Protein AF-0000000071069516 (afdb_homodimer)

Secondary structure (DSSP, 8-state):
----PPPTT--GGGGHHHHHHHSTTEEEEEEEEEEE-S-BTTBSSEEEEEEEEEEEETTS-EEEEEEEEEEE--SHHHHHHHHHH-HHHHHHHIIIIIHHHHHHHHHHTT-----S--EE--TT-SS--EEEE-GGGGT-B---TTT-B-HHHHHHHHHHHHHHHHHHHHHHHHH-PPPGGGTBTT--GGGHHHHHHHHHHHHHHHHHHHTTSTTGGGTHHHHHHHGGGHHHHHHHHHS--TTS-EEEE-S---GGGEEEEE-TTS-EEEEEE---TT-EEEETHHHHHHHHHHHB-HHHHTTTHHHHHHHHHHHHHHHHHHTT--SPPPPHHHHHHHHHHTHHHHHHHHHTHHHHHTSPP-TT-SHHHHH--SHHHHHHHHHHHHSHHHHHHHHHHHHHHHHTTTT---/----PPPTT--GGGGHHHHHHHSTTEEEEEEEEEEE-S-BTTBSSEEEEEEEEEEEETTS-EEEEEEEEEEE--SHHHHHHHHHH-HHHHHHHIIIIIHHHHHHHHHHTT-----SPPEE--TT-SS--EEEE-GGGGT-B---TTT-B-HHHHHHHHHHHHHHHHHHHHHHHHH-PPPGGGTBTT--GGGHHHHHHHHHHHHHHHHHHHTTSTTGGGTHHHHHHHGGGHHHHHHHHHS--TTS-EEEE-S---GGGEEEEE-TTS-EEEEEE---TT-EEEETHHHHHHHHHHHB-HHHHTTTHHHHHHHHHHHHHHHHHHTT--SPPPPHHHHHHHHHHTHHHHHHHHHTHHHHHTSPP-TT-SHHHHH--SHHHHHHHHHHHHSHHHHHHHHHHHHHHHHTTTT---

Solvent-accessible surface area (backbone atoms only — not comparable to full-atom values): 43379 Å² total; per-residue (Å²): 113,80,72,80,73,80,59,84,79,73,46,65,74,42,43,44,68,50,40,62,73,70,33,88,53,55,63,47,79,73,42,72,47,76,39,82,59,58,56,52,57,69,50,51,81,50,41,43,31,31,36,39,33,34,30,29,28,68,87,68,50,72,48,77,49,55,32,30,36,39,30,68,52,84,48,66,72,46,46,57,54,44,69,73,46,44,36,59,61,24,25,48,47,33,50,71,45,50,52,53,49,42,32,48,54,33,45,74,59,75,38,91,56,69,61,52,65,55,62,55,76,55,67,85,59,89,62,74,63,48,37,31,50,38,52,55,83,76,52,30,41,61,64,62,48,72,64,23,37,53,68,72,57,47,52,51,50,33,39,51,49,16,46,48,30,23,40,41,29,36,45,36,75,75,73,41,79,75,62,66,74,55,32,44,35,75,73,40,78,86,40,44,67,60,50,46,52,29,47,51,46,46,42,52,56,45,52,62,49,43,70,69,42,77,72,29,84,81,46,49,67,42,53,62,62,30,59,87,44,46,63,62,55,51,53,56,59,59,55,69,56,86,90,52,71,49,19,52,31,53,56,58,44,35,42,80,31,34,31,40,24,57,44,95,87,68,46,78,67,47,65,32,45,50,74,50,38,38,19,26,43,20,56,54,48,55,38,51,34,36,23,46,64,36,22,36,18,73,82,45,33,70,80,37,38,50,51,52,52,36,52,22,42,56,36,24,50,51,40,26,57,64,64,59,45,88,64,84,77,77,48,57,34,55,55,51,38,45,41,38,74,47,24,46,53,43,52,52,33,51,74,42,57,21,21,56,46,40,39,75,73,39,75,70,43,37,48,62,22,65,43,36,77,48,72,66,9,45,53,46,42,50,48,24,61,61,34,68,64,29,43,61,46,51,58,55,46,50,59,52,36,49,35,45,34,24,46,64,75,132,116,80,68,78,72,78,58,84,80,73,46,65,75,42,44,46,69,49,41,61,73,70,33,87,52,55,64,46,79,73,43,72,47,77,41,81,59,60,56,53,57,69,50,52,81,52,39,46,30,31,36,40,33,34,29,30,30,70,86,69,49,73,48,79,47,54,32,30,36,38,30,68,50,83,49,66,71,48,45,56,54,45,69,75,48,45,36,58,61,26,26,48,46,32,51,71,46,50,51,53,49,43,30,47,53,33,45,74,60,74,38,92,57,69,62,52,65,56,60,55,75,53,67,85,58,90,61,74,62,47,39,30,49,39,51,54,84,75,52,30,42,60,64,63,47,70,64,21,37,54,67,73,57,46,53,53,50,34,40,51,50,14,48,47,30,24,41,42,29,35,44,35,75,74,74,42,78,76,63,68,74,53,35,43,35,75,71,39,79,87,39,43,65,59,51,44,51,28,47,50,47,46,43,54,55,45,52,62,48,42,71,69,43,77,71,29,84,81,46,48,66,44,54,62,63,28,58,86,43,46,65,60,55,52,52,55,58,58,55,68,57,86,91,51,72,49,18,52,32,53,57,59,44,35,41,80,33,34,32,40,23,57,46,96,87,67,46,79,67,45,64,31,45,51,74,49,38,39,21,26,41,21,55,54,47,55,38,51,35,34,24,45,65,38,23,35,16,73,83,46,35,70,78,37,38,50,50,52,52,36,52,23,42,55,38,22,50,52,38,25,55,65,65,60,46,88,62,85,77,78,50,57,34,54,55,52,38,45,40,39,75,47,25,46,54,42,52,50,32,51,74,42,57,21,22,56,46,39,39,77,74,39,81,70,43,35,48,60,23,63,44,36,76,47,74,67,9,46,52,46,43,50,47,24,60,60,34,70,63,29,43,61,47,50,57,54,45,52,58,52,35,52,35,44,34,25,45,63,76,132

Radius of gyration: 32.82 Å; Cα contacts (8 Å, |Δi|>4): 1403; chains: 2; bounding box: 59×116×63 Å

InterPro domains:
  IPR004119 Ecdysteroid kinase-like [PF02958] (41-325)
  IPR011009 Protein kinase-like domain superfamily [SSF56112] (6-408)
  IPR015897 CHK kinase-like [SM00587] (130-322)

Organism: Drosophila erecta (NCBI:txid7220)

pLDDT: mean 92.9, std 8.71, range [32.53, 98.88]

Structure (mmCIF, N/CA/C/O backbone):
data_AF-0000000071069516-model_v1
#
loop_
_entity.id
_entity.type
_entity.pdbx_description
1 polymer GG12254
#
loop_
_atom_site.group_PDB
_atom_site.id
_atom_site.type_symbol
_atom_site.label_atom_id
_atom_site.label_alt_id
_atom_site.label_comp_id
_atom_site.label_asym_id
_atom_site.label_entity_id
_atom_site.label_seq_id
_atom_site.pdbx_PDB_ins_code
_atom_site.Cartn_x
_atom_site.Cartn_y
_atom_site.Cartn_z
_atom_site.occupancy
_atom_site.B_iso_or_equiv
_atom_site.auth_seq_id
_atom_site.auth_comp_id
_atom_site.auth_asym_id
_atom_site.auth_atom_id
_atom_site.pdbx_PDB_model_num
ATOM 1 N N . MET A 1 1 ? 18.594 -24.969 -32.344 1 32.53 1 MET A N 1
ATOM 2 C CA . MET A 1 1 ? 17.766 -25.016 -31.125 1 32.53 1 MET A CA 1
ATOM 3 C C . MET A 1 1 ? 17.203 -26.422 -30.906 1 32.53 1 MET A C 1
ATOM 5 O O . MET A 1 1 ? 16.312 -26.859 -31.641 1 32.53 1 MET A O 1
ATOM 9 N N . ALA A 1 2 ? 17.922 -27.297 -30.484 1 45.5 2 ALA A N 1
ATOM 10 C CA . ALA A 1 2 ? 17.828 -28.688 -30.875 1 45.5 2 ALA A CA 1
ATOM 11 C C . ALA A 1 2 ? 16.469 -29.281 -30.484 1 45.5 2 ALA A C 1
ATOM 13 O O . ALA A 1 2 ? 16.109 -29.266 -29.297 1 45.5 2 ALA A O 1
ATOM 14 N N . ALA A 1 3 ? 15.406 -29.062 -31.328 1 49.31 3 ALA A N 1
ATOM 15 C CA . ALA A 1 3 ? 14.117 -29.734 -31.188 1 49.31 3 ALA A CA 1
ATOM 16 C C . ALA A 1 3 ? 14.266 -31.047 -30.422 1 49.31 3 ALA A C 1
ATOM 18 O O . ALA A 1 3 ? 15.086 -31.891 -30.781 1 49.31 3 ALA A O 1
ATOM 19 N N . GLY A 1 4 ? 13.938 -31 -29.109 1 57.62 4 GLY A N 1
ATOM 20 C CA . GLY A 1 4 ? 14.102 -32.156 -28.25 1 57.62 4 GLY A CA 1
ATOM 21 C C . GLY A 1 4 ? 13.594 -33.438 -28.891 1 57.62 4 GLY A C 1
ATOM 22 O O . GLY A 1 4 ? 12.578 -33.438 -29.594 1 57.62 4 GLY A O 1
ATOM 23 N N . LYS A 1 5 ? 14.586 -34.25 -29.297 1 73.88 5 LYS A N 1
ATOM 24 C CA . LYS A 1 5 ? 14.289 -35.594 -29.797 1 73.88 5 LYS A CA 1
ATOM 25 C C . LYS A 1 5 ? 13.5 -36.406 -28.781 1 73.88 5 LYS A C 1
ATOM 27 O O . LYS A 1 5 ? 13.82 -36.375 -27.578 1 73.88 5 LYS A O 1
ATOM 32 N N . ILE A 1 6 ? 12.312 -36.938 -29.172 1 85.81 6 ILE A N 1
ATOM 33 C CA . ILE A 1 6 ? 11.555 -37.844 -28.328 1 85.81 6 ILE A CA 1
ATOM 34 C C . ILE A 1 6 ? 12.383 -39.094 -28.031 1 85.81 6 ILE A C 1
ATOM 36 O O . ILE A 1 6 ? 12.852 -39.75 -28.953 1 85.81 6 ILE A O 1
ATOM 40 N N . PRO A 1 7 ? 12.633 -39.344 -26.797 1 88 7 PRO A N 1
ATOM 41 C CA . PRO A 1 7 ? 13.461 -40.5 -26.484 1 88 7 PRO A CA 1
ATOM 42 C C . PRO A 1 7 ? 12.859 -41.812 -27 1 88 7 PRO A C 1
ATOM 44 O O . PRO A 1 7 ? 11.641 -42 -26.953 1 88 7 PRO A O 1
ATOM 47 N N . ASP A 1 8 ? 13.711 -42.75 -27.359 1 89 8 ASP A N 1
ATOM 48 C CA . ASP A 1 8 ? 13.297 -44 -27.969 1 89 8 ASP A CA 1
ATOM 49 C C . ASP A 1 8 ? 12.531 -44.875 -26.969 1 89 8 ASP A C 1
ATOM 51 O O . ASP A 1 8 ? 11.727 -45.719 -27.375 1 89 8 ASP A O 1
ATOM 55 N N . TRP A 1 9 ? 12.789 -44.656 -25.734 1 90.69 9 TRP A N 1
ATOM 56 C CA . TRP A 1 9 ? 12.188 -45.5 -24.719 1 90.69 9 TRP A CA 1
ATOM 57 C C . TRP A 1 9 ? 10.742 -45.125 -24.453 1 90.69 9 TRP A C 1
ATOM 59 O O . TRP A 1 9 ? 10.008 -45.844 -23.766 1 90.69 9 TRP A O 1
ATOM 69 N N . VAL A 1 10 ? 10.305 -43.969 -24.969 1 93.44 10 VAL A N 1
ATOM 70 C CA . VAL A 1 10 ? 8.906 -43.562 -24.859 1 93.44 10 VAL A CA 1
ATOM 71 C C . VAL A 1 10 ? 8.062 -44.312 -25.891 1 93.44 10 VAL A C 1
ATOM 73 O O . VAL A 1 10 ? 7.891 -43.844 -27.016 1 93.44 10 VAL A O 1
ATOM 76 N N . THR A 1 11 ? 7.543 -45.406 -25.484 1 94.19 11 THR A N 1
ATOM 77 C CA . THR A 1 11 ? 6.781 -46.312 -26.375 1 94.19 11 THR A CA 1
ATOM 78 C C . THR A 1 11 ? 5.402 -46.594 -25.781 1 94.19 11 THR A C 1
ATOM 80 O O . THR A 1 11 ? 5.109 -46.219 -24.641 1 94.19 11 THR A O 1
ATOM 83 N N . ALA A 1 12 ? 4.57 -47.25 -26.562 1 95.44 12 ALA A N 1
ATOM 84 C CA . ALA A 1 12 ? 3.221 -47.594 -26.141 1 95.44 12 ALA A CA 1
ATOM 85 C C . ALA A 1 12 ? 3.26 -48.5 -24.891 1 95.44 12 ALA A C 1
ATOM 87 O O . ALA A 1 12 ? 2.383 -48.406 -24.031 1 95.44 12 ALA A O 1
ATOM 88 N N . GLU A 1 13 ? 4.254 -49.312 -24.797 1 95.31 13 GLU A N 1
ATOM 89 C CA . GLU A 1 13 ? 4.387 -50.25 -23.688 1 95.31 13 GLU A CA 1
ATOM 90 C C . GLU A 1 13 ? 4.531 -49.531 -22.359 1 95.31 13 GLU A C 1
ATOM 92 O O . GLU A 1 13 ? 4.066 -50 -21.328 1 95.31 13 GLU A O 1
ATOM 97 N N . LEU A 1 14 ? 5.156 -48.375 -22.422 1 95.62 14 LEU A N 1
ATOM 98 C CA . LEU A 1 14 ? 5.367 -47.562 -21.25 1 95.62 14 LEU A CA 1
ATOM 99 C C . LEU A 1 14 ? 4.039 -47.156 -20.609 1 95.62 14 LEU A C 1
ATOM 101 O O . LEU A 1 14 ? 3.965 -46.969 -19.391 1 95.62 14 LEU A O 1
ATOM 105 N N . PHE A 1 15 ? 2.951 -47.156 -21.391 1 96.81 15 PHE A N 1
ATOM 106 C CA . PHE A 1 15 ? 1.675 -46.625 -20.938 1 96.81 15 PHE A CA 1
ATOM 107 C C . PHE A 1 15 ? 0.676 -47.75 -20.688 1 96.81 15 PHE A C 1
ATOM 109 O O . PHE A 1 15 ? -0.467 -47.469 -20.297 1 96.81 15 PHE A O 1
ATOM 116 N N . GLU A 1 16 ? 1.064 -48.938 -20.859 1 95.88 16 GLU A N 1
ATOM 117 C CA . GLU A 1 16 ? 0.148 -50.062 -20.812 1 95.88 16 GLU A CA 1
ATOM 118 C C . GLU A 1 16 ? -0.553 -50.156 -19.469 1 95.88 16 GLU A C 1
ATOM 120 O O . GLU A 1 16 ? -1.773 -50.312 -19.406 1 95.88 16 GLU A O 1
ATOM 125 N N . ASP A 1 17 ? 0.236 -50.094 -18.406 1 95.62 17 ASP A N 1
ATOM 126 C CA . ASP A 1 17 ? -0.336 -50.188 -17.062 1 95.62 17 ASP A CA 1
ATOM 127 C C . ASP A 1 17 ? -1.33 -49.062 -16.797 1 95.62 17 ASP A C 1
ATOM 129 O O . ASP A 1 17 ? -2.383 -49.281 -16.188 1 95.62 17 ASP A O 1
ATOM 133 N N . VAL A 1 18 ? -0.967 -47.875 -17.219 1 96.12 18 VAL A N 1
ATOM 134 C CA . VAL A 1 18 ? -1.825 -46.688 -17.031 1 96.12 18 VAL A CA 1
ATOM 135 C C . VAL A 1 18 ? -3.121 -46.875 -17.812 1 96.12 18 VAL A C 1
ATOM 137 O O . VAL A 1 18 ? -4.207 -46.562 -17.312 1 96.12 18 VAL A O 1
ATOM 140 N N . LEU A 1 19 ? -3.023 -47.375 -19.016 1 96.75 19 LEU A N 1
ATOM 141 C CA . LEU A 1 19 ? -4.188 -47.594 -19.875 1 96.75 19 LEU A CA 1
ATOM 142 C C . LEU A 1 19 ? -5.102 -48.656 -19.281 1 96.75 19 LEU A C 1
ATOM 144 O O . LEU A 1 19 ? -6.32 -48.469 -19.234 1 96.75 19 LEU A O 1
ATOM 148 N N . LYS A 1 20 ? -4.512 -49.688 -18.766 1 96 20 LYS A N 1
ATOM 149 C CA . LYS A 1 20 ? -5.285 -50.75 -18.156 1 96 20 LYS A CA 1
ATOM 150 C C . LYS A 1 20 ? -6.062 -50.281 -16.938 1 96 20 LYS A C 1
ATOM 152 O O . LYS A 1 20 ? -7.199 -50.688 -16.719 1 96 20 LYS A O 1
ATOM 157 N N . SER A 1 21 ? -5.441 -49.406 -16.266 1 94.62 21 SER A N 1
ATOM 158 C CA . SER A 1 21 ? -6.02 -48.969 -14.992 1 94.62 21 SER A CA 1
ATOM 159 C C . SER A 1 21 ? -7 -47.844 -15.203 1 94.62 21 SER A C 1
ATOM 161 O O . SER A 1 21 ? -7.934 -47.656 -14.414 1 94.62 21 SER A O 1
ATOM 163 N N . ASN A 1 22 ? -6.895 -47.062 -16.266 1 92.94 22 ASN A N 1
ATOM 164 C CA . ASN A 1 22 ? -7.625 -45.781 -16.328 1 92.94 22 ASN A CA 1
ATOM 165 C C . ASN A 1 22 ? -8.586 -45.75 -17.516 1 92.94 22 ASN A C 1
ATOM 167 O O . ASN A 1 22 ? -9.398 -44.844 -17.625 1 92.94 22 ASN A O 1
ATOM 171 N N . VAL A 1 23 ? -8.422 -46.75 -18.406 1 95.31 23 VAL A N 1
ATOM 172 C CA . VAL A 1 23 ? -9.32 -46.781 -19.562 1 95.31 23 VAL A CA 1
ATOM 173 C C . VAL A 1 23 ? -10.234 -48 -19.453 1 95.31 23 VAL A C 1
ATOM 175 O O . VAL A 1 23 ? -9.805 -49.125 -19.656 1 95.31 23 VAL A O 1
ATOM 178 N N . ASP A 1 24 ? -11.469 -47.656 -19.125 1 94.56 24 ASP A N 1
ATOM 179 C CA . ASP A 1 24 ? -12.445 -48.75 -19 1 94.56 24 ASP A CA 1
ATOM 180 C C . ASP A 1 24 ? -12.57 -49.531 -20.297 1 94.56 24 ASP A C 1
ATOM 182 O O . ASP A 1 24 ? -12.828 -48.969 -21.359 1 94.56 24 ASP A O 1
ATOM 186 N N . GLY A 1 25 ? -12.414 -50.844 -20.156 1 96 25 GLY A N 1
ATOM 187 C CA . GLY A 1 25 ? -12.586 -51.719 -21.297 1 96 25 GLY A CA 1
ATOM 188 C C . GLY A 1 25 ? -11.359 -51.781 -22.188 1 96 25 GLY A C 1
ATOM 189 O O . GLY A 1 25 ? -11.43 -52.25 -23.328 1 96 25 GLY A O 1
ATOM 190 N N . TYR A 1 26 ? -10.297 -51.25 -21.703 1 96.62 26 TYR A N 1
ATOM 191 C CA . TYR A 1 26 ? -9.062 -51.25 -22.469 1 96.62 26 TYR A CA 1
ATOM 192 C C . TYR A 1 26 ? -8.727 -52.656 -22.984 1 96.62 26 TYR A C 1
ATOM 194 O O . TYR A 1 26 ? -8.773 -53.625 -22.234 1 96.62 26 TYR A O 1
ATOM 202 N N . ALA A 1 27 ? -8.297 -52.781 -24.234 1 96.75 27 ALA A N 1
ATOM 203 C CA . ALA A 1 27 ? -7.863 -54.062 -24.828 1 96.75 27 ALA A CA 1
ATOM 204 C C . ALA A 1 27 ? -6.41 -53.969 -25.281 1 96.75 27 ALA A C 1
ATOM 206 O O . ALA A 1 27 ? -5.566 -54.75 -24.812 1 96.75 27 ALA A O 1
ATOM 207 N N . LYS A 1 28 ? -6.148 -53.062 -26.188 1 96.31 28 LYS A N 1
ATOM 208 C CA . LYS A 1 28 ? -4.785 -52.906 -26.688 1 96.31 28 LYS A CA 1
ATOM 209 C C . LYS A 1 28 ? -4.578 -51.531 -27.297 1 96.31 28 LYS A C 1
ATOM 211 O O . LYS A 1 28 ? -5.543 -50.812 -27.562 1 96.31 28 LYS A O 1
ATOM 216 N N . VAL A 1 29 ? -3.363 -51.188 -27.516 1 97.06 29 VAL A N 1
ATOM 217 C CA . VAL A 1 29 ? -3.016 -49.938 -28.188 1 97.06 29 VAL A CA 1
ATOM 218 C C . VAL A 1 29 ? -3.09 -50.125 -29.703 1 97.06 29 VAL A C 1
ATOM 220 O O . VAL A 1 29 ? -2.535 -51.094 -30.234 1 97.06 29 VAL A O 1
ATOM 223 N N . ARG A 1 30 ? -3.748 -49.281 -30.344 1 96.94 30 ARG A N 1
ATOM 224 C CA . ARG A 1 30 ? -3.836 -49.344 -31.797 1 96.94 30 ARG A CA 1
ATOM 225 C C . ARG A 1 30 ? -2.838 -48.375 -32.438 1 96.94 30 ARG A C 1
ATOM 227 O O . ARG A 1 30 ? -2.289 -48.656 -33.5 1 96.94 30 ARG A O 1
ATOM 234 N N . ASN A 1 31 ? -2.785 -47.25 -31.938 1 96.38 31 ASN A N 1
ATOM 235 C CA . ASN A 1 31 ? -1.867 -46.25 -32.406 1 96.38 31 ASN A CA 1
ATOM 236 C C . ASN A 1 31 ? -1.242 -45.469 -31.266 1 96.38 31 ASN A C 1
ATOM 238 O O . ASN A 1 31 ? -1.894 -45.219 -30.25 1 96.38 31 ASN A O 1
ATOM 242 N N . PHE A 1 32 ? 0.005 -45.156 -31.359 1 95.88 32 PHE A N 1
ATOM 243 C CA . PHE A 1 32 ? 0.796 -44.438 -30.359 1 95.88 32 PHE A CA 1
ATOM 244 C C . PHE A 1 32 ? 1.582 -43.312 -31 1 95.88 32 PHE A C 1
ATOM 246 O O . PHE A 1 32 ? 2.451 -43.531 -31.844 1 95.88 32 PHE A O 1
ATOM 253 N N . LYS A 1 33 ? 1.312 -42.031 -30.578 1 93.75 33 LYS A N 1
ATOM 254 C CA . LYS A 1 33 ? 1.918 -40.875 -31.219 1 93.75 33 LYS A CA 1
ATOM 255 C C . LYS A 1 33 ? 2.408 -39.875 -30.188 1 93.75 33 LYS A C 1
ATOM 257 O O . LYS A 1 33 ? 1.673 -38.969 -29.812 1 93.75 33 LYS A O 1
ATOM 262 N N . PRO A 1 34 ? 3.643 -39.938 -29.797 1 92.88 34 PRO A N 1
ATOM 263 C CA . PRO A 1 34 ? 4.234 -38.875 -28.984 1 92.88 34 PRO A CA 1
ATOM 264 C C . PRO A 1 34 ? 4.641 -37.656 -29.797 1 92.88 34 PRO A C 1
ATOM 266 O O . PRO A 1 34 ? 5.184 -37.812 -30.891 1 92.88 34 PRO A O 1
ATOM 269 N N . GLU A 1 35 ? 4.277 -36.469 -29.297 1 90.25 35 GLU A N 1
ATOM 270 C CA . GLU A 1 35 ? 4.633 -35.219 -29.938 1 90.25 35 GLU A CA 1
ATOM 271 C C . GLU A 1 35 ? 5.18 -34.219 -28.922 1 90.25 35 GLU A C 1
ATOM 273 O O . GLU A 1 35 ? 4.871 -34.281 -27.734 1 90.25 35 GLU A O 1
ATOM 278 N N . ILE A 1 36 ? 5.992 -33.312 -29.406 1 81.94 36 ILE A N 1
ATOM 279 C CA . ILE A 1 36 ? 6.434 -32.219 -28.547 1 81.94 36 ILE A CA 1
ATOM 280 C C . ILE A 1 36 ? 5.25 -31.328 -28.203 1 81.94 36 ILE A C 1
ATOM 282 O O . ILE A 1 36 ? 4.566 -30.812 -29.094 1 81.94 36 ILE A O 1
ATOM 286 N N . GLY A 1 37 ? 4.914 -31.172 -26.906 1 74.44 37 GLY A N 1
ATOM 287 C CA . GLY A 1 37 ? 3.662 -30.609 -26.422 1 74.44 37 GLY A CA 1
ATOM 288 C C . GLY A 1 37 ? 3.74 -29.109 -26.156 1 74.44 37 GLY A C 1
ATOM 289 O O . GLY A 1 37 ? 2.723 -28.469 -25.891 1 74.44 37 GLY A O 1
ATOM 290 N N . SER A 1 38 ? 4.941 -28.516 -26.078 1 70.38 38 SER A N 1
ATOM 291 C CA . SER A 1 38 ? 5.031 -27.094 -25.766 1 70.38 38 SER A CA 1
ATOM 292 C C . SER A 1 38 ? 5.957 -26.375 -26.734 1 70.38 38 SER A C 1
ATOM 294 O O . SER A 1 38 ? 6.934 -26.953 -27.219 1 70.38 38 SER A O 1
ATOM 296 N N . ALA A 1 39 ? 5.492 -25.156 -27.062 1 69.69 39 ALA A N 1
ATOM 297 C CA . ALA A 1 39 ? 6.316 -24.312 -27.922 1 69.69 39 ALA A CA 1
ATOM 298 C C . ALA A 1 39 ? 7.457 -23.672 -27.141 1 69.69 39 ALA A C 1
ATOM 300 O O . ALA A 1 39 ? 7.402 -23.594 -25.922 1 69.69 39 ALA A O 1
ATOM 301 N N . ALA A 1 40 ? 8.5 -23.406 -27.875 1 68.12 40 ALA A N 1
ATOM 302 C CA . ALA A 1 40 ? 9.586 -22.656 -27.25 1 68.12 40 ALA A CA 1
ATOM 303 C C . ALA A 1 40 ? 9.062 -21.422 -26.516 1 68.12 40 ALA A C 1
ATOM 305 O O . ALA A 1 40 ? 8.188 -20.719 -27.031 1 68.12 40 ALA A O 1
ATOM 306 N N . GLY A 1 41 ? 9.445 -21.266 -25.25 1 72.19 41 GLY A N 1
ATOM 307 C CA . GLY A 1 41 ? 9.023 -20.094 -24.484 1 72.19 41 GLY A CA 1
ATOM 308 C C . GLY A 1 41 ? 7.855 -20.391 -23.562 1 72.19 41 GLY A C 1
ATOM 309 O O . GLY A 1 41 ? 7.555 -19.594 -22.672 1 72.19 41 GLY A O 1
ATOM 310 N N . ASP A 1 42 ? 7.199 -21.484 -23.812 1 74.81 42 ASP A N 1
ATOM 311 C CA . ASP A 1 42 ? 6.066 -21.844 -22.969 1 74.81 42 ASP A CA 1
ATOM 312 C C . ASP A 1 42 ? 6.512 -22.688 -21.781 1 74.81 42 ASP A C 1
ATOM 314 O O . ASP A 1 42 ? 5.762 -22.859 -20.812 1 74.81 42 ASP A O 1
ATOM 318 N N . ASN A 1 43 ? 7.641 -23.172 -21.922 1 75.12 43 ASN A N 1
ATOM 319 C CA . ASN A 1 43 ? 8.281 -24 -20.906 1 75.12 43 ASN A CA 1
ATOM 320 C C . ASN A 1 43 ? 9.797 -23.875 -20.953 1 75.12 43 ASN A C 1
ATOM 322 O O . ASN A 1 43 ? 10.383 -23.781 -22.031 1 75.12 43 ASN A O 1
ATOM 326 N N . TYR A 1 44 ? 10.43 -23.859 -19.812 1 73.94 44 TYR A N 1
ATOM 327 C CA . TYR A 1 44 ? 11.859 -23.562 -19.828 1 73.94 44 TYR A CA 1
ATOM 328 C C . TYR A 1 44 ? 12.664 -24.703 -19.219 1 73.94 44 TYR A C 1
ATOM 330 O O . TYR A 1 44 ? 13.742 -25.031 -19.719 1 73.94 44 TYR A O 1
ATOM 338 N N . ALA A 1 45 ? 12.109 -25.375 -18.297 1 76 45 ALA A N 1
ATOM 339 C CA . ALA A 1 45 ? 12.945 -26.234 -17.453 1 76 45 ALA A CA 1
ATOM 340 C C . ALA A 1 45 ? 12.93 -27.672 -17.969 1 76 45 ALA A C 1
ATOM 342 O O . ALA A 1 45 ? 13.812 -28.453 -17.625 1 76 45 ALA A O 1
ATOM 343 N N . THR A 1 46 ? 11.891 -28.016 -18.781 1 83.38 46 THR A N 1
ATOM 344 C CA . THR A 1 46 ? 11.711 -29.422 -19.141 1 83.38 46 THR A CA 1
ATOM 345 C C . THR A 1 46 ? 11.242 -29.547 -20.578 1 83.38 46 THR A C 1
ATOM 347 O O . THR A 1 46 ? 10.961 -28.547 -21.25 1 83.38 46 THR A O 1
ATOM 350 N N . ILE A 1 47 ? 11.305 -30.781 -21.016 1 83.88 47 ILE A N 1
ATOM 351 C CA . ILE A 1 47 ? 10.672 -31.141 -22.281 1 83.88 47 ILE A CA 1
ATOM 352 C C . ILE A 1 47 ? 9.258 -31.656 -22.016 1 83.88 47 ILE A C 1
ATOM 354 O O . ILE A 1 47 ? 9.062 -32.531 -21.188 1 83.88 47 ILE A O 1
ATOM 358 N N . MET A 1 48 ? 8.359 -31.062 -22.75 1 89.62 48 MET A N 1
ATOM 359 C CA . MET A 1 48 ? 6.973 -31.5 -22.594 1 89.62 48 MET A CA 1
ATOM 360 C C . MET A 1 48 ? 6.52 -32.312 -23.812 1 89.62 48 MET A C 1
ATOM 362 O O . MET A 1 48 ? 6.578 -31.812 -24.938 1 89.62 48 MET A O 1
ATOM 366 N N . LEU A 1 49 ? 6.078 -33.5 -23.531 1 92.44 49 LEU A N 1
ATOM 367 C CA . LEU A 1 49 ? 5.531 -34.344 -24.578 1 92.44 49 LEU A CA 1
ATOM 368 C C . LEU A 1 49 ? 4.023 -34.531 -24.422 1 92.44 49 LEU A C 1
ATOM 370 O O . LEU A 1 49 ? 3.529 -34.688 -23.297 1 92.44 49 LEU A O 1
ATOM 374 N N . ARG A 1 50 ? 3.375 -34.406 -25.5 1 95 50 ARG A N 1
ATOM 375 C CA . ARG A 1 50 ? 1.99 -34.844 -25.562 1 95 50 ARG A CA 1
ATOM 376 C C . ARG A 1 50 ? 1.896 -36.219 -26.219 1 95 50 ARG A C 1
ATOM 378 O O . ARG A 1 50 ? 2.326 -36.406 -27.359 1 95 50 ARG A O 1
ATOM 385 N N . VAL A 1 51 ? 1.371 -37.156 -25.547 1 95.88 51 VAL A N 1
ATOM 386 C CA . VAL A 1 51 ? 1.291 -38.531 -26.047 1 95.88 51 VAL A CA 1
ATOM 387 C C . VAL A 1 51 ? -0.163 -38.906 -26.344 1 95.88 51 VAL A C 1
ATOM 389 O O . VAL A 1 51 ? -0.934 -39.188 -25.438 1 95.88 51 VAL A O 1
ATOM 392 N N . LYS A 1 52 ? -0.431 -38.938 -27.578 1 96.25 52 LYS A N 1
ATOM 393 C CA . LYS A 1 52 ? -1.758 -39.375 -28.031 1 96.25 52 LYS A CA 1
ATOM 394 C C . LYS A 1 52 ? -1.796 -40.875 -28.312 1 96.25 52 LYS A C 1
ATOM 396 O O . LYS A 1 52 ? -0.943 -41.375 -29.031 1 96.25 52 LYS A O 1
ATOM 401 N N . ILE A 1 53 ? -2.783 -41.5 -27.766 1 96.81 53 ILE A N 1
ATOM 402 C CA . ILE A 1 53 ? -2.877 -42.969 -27.922 1 96.81 53 ILE A CA 1
ATOM 403 C C . ILE A 1 53 ? -4.285 -43.344 -28.375 1 96.81 53 ILE A C 1
ATOM 405 O O . ILE A 1 53 ? -5.273 -42.938 -27.75 1 96.81 53 ILE A O 1
ATOM 409 N N . GLU A 1 54 ? -4.336 -44 -29.453 1 97.25 54 GLU A N 1
ATOM 410 C CA . GLU A 1 54 ? -5.582 -44.688 -29.844 1 97.25 54 GLU A CA 1
ATOM 411 C C . GLU A 1 54 ? -5.66 -46.094 -29.266 1 97.25 54 GLU A C 1
ATOM 413 O O . GLU A 1 54 ? -4.789 -46.906 -29.531 1 97.25 54 GLU A O 1
ATOM 418 N N . VAL A 1 55 ? -6.672 -46.312 -28.516 1 97.19 55 VAL A N 1
ATOM 419 C CA . VAL A 1 55 ? -6.797 -47.625 -27.906 1 97.19 55 VAL A CA 1
ATOM 420 C C . VAL A 1 55 ? -8.016 -48.344 -28.469 1 97.19 55 VAL A C 1
ATOM 422 O O . VAL A 1 55 ? -8.992 -47.719 -28.859 1 97.19 55 VAL A O 1
ATOM 425 N N . GLU A 1 56 ? -7.859 -49.625 -28.5 1 97.38 56 GLU A N 1
ATOM 426 C CA . GLU A 1 56 ? -9.008 -50.469 -28.781 1 97.38 56 GLU A CA 1
ATOM 427 C C . GLU A 1 56 ? -9.617 -51 -27.484 1 97.38 56 GLU A C 1
ATOM 429 O O . GLU A 1 56 ? -8.891 -51.406 -26.562 1 97.38 56 GLU A O 1
ATOM 434 N N . LEU A 1 57 ? -10.906 -50.938 -27.469 1 97.31 57 LEU A N 1
ATOM 435 C CA . LEU A 1 57 ? -11.617 -51.438 -26.281 1 97.31 57 LEU A CA 1
ATOM 436 C C . LEU A 1 57 ? -12.07 -52.875 -26.484 1 97.31 57 LEU A C 1
ATOM 438 O O . LEU A 1 57 ? -12.047 -53.375 -27.609 1 97.31 57 LEU A O 1
ATOM 442 N N . GLN A 1 58 ? -12.469 -53.5 -25.391 1 96.62 58 GLN A N 1
ATOM 443 C CA . GLN A 1 58 ? -12.883 -54.906 -25.422 1 96.62 58 GLN A CA 1
ATOM 444 C C . GLN A 1 58 ? -14.086 -55.094 -26.328 1 96.62 58 GLN A C 1
ATOM 446 O O . GLN A 1 58 ? -14.242 -56.156 -26.938 1 96.62 58 GLN A O 1
ATOM 451 N N . ASP A 1 59 ? -14.906 -54.094 -26.484 1 96.25 59 ASP A N 1
ATOM 452 C CA . ASP A 1 59 ? -16.109 -54.219 -27.312 1 96.25 59 ASP A CA 1
ATOM 453 C C . ASP A 1 59 ? -15.789 -53.906 -28.781 1 96.25 59 ASP A C 1
ATOM 455 O O . ASP A 1 59 ? -16.688 -53.844 -29.609 1 96.25 59 ASP A O 1
ATOM 459 N N . GLY A 1 60 ? -14.602 -53.656 -29.094 1 94.06 60 GLY A N 1
ATOM 460 C CA . GLY A 1 60 ? -14.156 -53.469 -30.469 1 94.06 60 GLY A CA 1
ATOM 461 C C . GLY A 1 60 ? -14.094 -52.031 -30.891 1 94.06 60 GLY A C 1
ATOM 462 O O . GLY A 1 60 ? -13.516 -51.688 -31.938 1 94.06 60 GLY A O 1
ATOM 463 N N . THR A 1 61 ? -14.617 -51.188 -30.109 1 96.88 61 THR A N 1
ATOM 464 C CA . THR A 1 61 ? -14.578 -49.75 -30.453 1 96.88 61 THR A CA 1
ATOM 465 C C . THR A 1 61 ? -13.234 -49.156 -30.062 1 96.88 61 THR A C 1
ATOM 467 O O . THR A 1 61 ? -12.445 -49.781 -29.359 1 96.88 61 THR A O 1
ATOM 470 N N . THR A 1 62 ? -12.945 -48 -30.625 1 96.81 62 THR A N 1
ATOM 471 C CA . THR A 1 62 ? -11.688 -47.312 -30.344 1 96.81 62 THR A CA 1
ATOM 472 C C . THR A 1 62 ? -11.922 -46.031 -29.562 1 96.81 62 THR A C 1
ATOM 474 O O . THR A 1 62 ? -13.016 -45.469 -29.609 1 96.81 62 THR A O 1
ATOM 477 N N . LYS A 1 63 ? -11 -45.688 -28.781 1 95.75 63 LYS A N 1
ATOM 478 C CA . LYS A 1 63 ? -11.031 -44.469 -27.984 1 95.75 63 LYS A CA 1
ATOM 479 C C . LYS A 1 63 ? -9.664 -43.781 -27.984 1 95.75 63 LYS A C 1
ATOM 481 O O . LYS A 1 63 ? -8.633 -44.469 -27.922 1 95.75 63 LYS A O 1
ATOM 486 N N . GLU A 1 64 ? -9.695 -42.531 -28.141 1 95.5 64 GLU A N 1
ATOM 487 C CA . GLU A 1 64 ? -8.453 -41.75 -28.062 1 95.5 64 GLU A CA 1
ATOM 488 C C . GLU A 1 64 ? -8.227 -41.219 -26.656 1 95.5 64 GLU A C 1
ATOM 490 O O . GLU A 1 64 ? -9.148 -40.688 -26.031 1 95.5 64 GLU A O 1
ATOM 495 N N . VAL A 1 65 ? -7.082 -41.438 -26.141 1 95.56 65 VAL A N 1
ATOM 496 C CA . VAL A 1 65 ? -6.664 -40.875 -24.859 1 95.56 65 VAL A CA 1
ATOM 497 C C . VAL A 1 65 ? -5.352 -40.094 -25.047 1 95.56 65 VAL A C 1
ATOM 499 O O . VAL A 1 65 ? -4.645 -40.312 -26.031 1 95.56 65 VAL A O 1
ATOM 502 N N . SER A 1 66 ? -5.09 -39.188 -24.203 1 96.12 66 SER A N 1
ATOM 503 C CA . SER A 1 66 ? -3.906 -38.344 -24.312 1 96.12 66 SER A CA 1
ATOM 504 C C . SER A 1 66 ? -3.283 -38.094 -22.953 1 96.12 66 SER A C 1
ATOM 506 O O . SER A 1 66 ? -3.994 -37.969 -21.953 1 96.12 66 SER A O 1
ATOM 508 N N . TYR A 1 67 ? -1.998 -38.062 -22.844 1 96.5 67 TYR A N 1
ATOM 509 C CA . TYR A 1 67 ? -1.234 -37.812 -21.625 1 96.5 67 TYR A CA 1
ATOM 510 C C . TYR A 1 67 ? -0.16 -36.75 -21.891 1 96.5 67 TYR A C 1
ATOM 512 O O . TYR A 1 67 ? 0.304 -36.594 -23.031 1 96.5 67 TYR A O 1
ATOM 520 N N . MET A 1 68 ? 0.164 -36 -20.922 1 95.5 68 MET A N 1
ATOM 521 C CA . MET A 1 68 ? 1.318 -35.125 -20.953 1 95.5 68 MET A CA 1
ATOM 522 C C . MET A 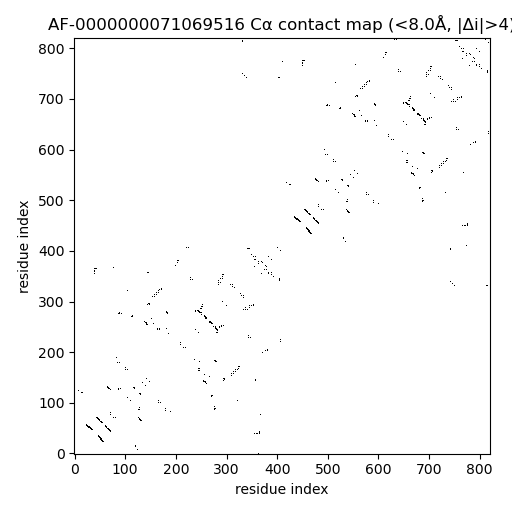1 68 ? 2.488 -35.688 -20.172 1 95.5 68 MET A C 1
ATOM 524 O O . MET A 1 68 ? 2.32 -36.125 -19.031 1 95.5 68 MET A O 1
ATOM 528 N N . VAL A 1 69 ? 3.68 -35.719 -20.75 1 94.81 69 VAL A N 1
ATOM 529 C CA . VAL A 1 69 ? 4.852 -36.281 -20.078 1 94.81 69 VAL A CA 1
ATOM 530 C C . VAL A 1 69 ? 5.977 -35.25 -20.062 1 94.81 69 VAL A C 1
ATOM 532 O O . VAL A 1 69 ? 6.379 -34.75 -21.109 1 94.81 69 VAL A O 1
ATOM 535 N N . LYS A 1 70 ? 6.477 -34.906 -18.859 1 92.94 70 LYS A N 1
ATOM 536 C CA . LYS A 1 70 ? 7.637 -34.031 -18.672 1 92.94 70 LYS A CA 1
ATOM 537 C C . LYS A 1 70 ? 8.922 -34.875 -18.547 1 92.94 70 LYS A C 1
ATOM 539 O O . LYS A 1 70 ? 8.992 -35.812 -17.766 1 92.94 70 LYS A O 1
ATOM 544 N N . LEU A 1 71 ? 9.836 -34.469 -19.344 1 90.06 71 LEU A N 1
ATOM 545 C CA . LEU A 1 71 ? 11.125 -35.156 -19.328 1 90.06 71 LEU A CA 1
ATOM 546 C C . LEU A 1 71 ? 12.258 -34.156 -19.141 1 90.06 71 LEU A C 1
ATOM 548 O O . LEU A 1 71 ? 12.125 -32.969 -19.484 1 90.06 71 LEU A O 1
ATOM 552 N N . PRO A 1 72 ? 13.336 -34.594 -18.469 1 86.81 72 PRO A N 1
ATOM 553 C CA . PRO A 1 72 ? 14.492 -33.688 -18.359 1 86.81 72 PRO A CA 1
ATOM 554 C C . PRO A 1 72 ? 15.141 -33.406 -19.703 1 86.81 72 PRO A C 1
ATOM 556 O O . PRO A 1 72 ? 15.078 -34.25 -20.609 1 86.81 72 PRO A O 1
ATOM 559 N N . HIS A 1 73 ? 15.695 -32.219 -19.734 1 80 73 HIS A N 1
ATOM 560 C CA . HIS A 1 73 ? 16.531 -31.938 -20.906 1 80 73 HIS A CA 1
ATOM 561 C C . HIS A 1 73 ? 17.719 -32.906 -20.969 1 80 73 HIS A C 1
ATOM 563 O O . HIS A 1 73 ? 18.188 -33.406 -19.938 1 80 73 HIS A O 1
ATOM 569 N N . GLN A 1 74 ? 18.141 -33.188 -22.094 1 72.69 74 GLN A N 1
ATOM 570 C CA . GLN A 1 74 ? 19.188 -34.188 -22.281 1 72.69 74 GLN A CA 1
ATOM 571 C C . GLN A 1 74 ? 20.578 -33.531 -22.297 1 72.69 74 GLN A C 1
ATOM 573 O O . GLN A 1 74 ? 21.578 -34.219 -22.094 1 72.69 74 GLN A O 1
ATOM 578 N N . GLN A 1 75 ? 20.5 -32.219 -22.328 1 71.75 75 GLN A N 1
ATOM 579 C CA . GLN A 1 75 ? 21.797 -31.547 -22.359 1 71.75 75 GLN A CA 1
ATOM 580 C C . GLN A 1 75 ? 22.438 -31.516 -20.984 1 71.75 75 GLN A C 1
ATOM 582 O O . GLN A 1 75 ? 21.734 -31.438 -19.969 1 71.75 75 GLN A O 1
ATOM 587 N N . GLU A 1 76 ? 23.719 -31.609 -20.953 1 67.19 76 GLU A N 1
ATOM 588 C CA . GLU A 1 76 ? 24.5 -31.766 -19.719 1 67.19 76 GLU A CA 1
ATOM 589 C C . GLU A 1 76 ? 24.266 -30.578 -18.781 1 67.19 76 GLU A C 1
ATOM 591 O O . GLU A 1 76 ? 24.172 -30.75 -17.562 1 67.19 76 GLU A O 1
ATOM 596 N N . ILE A 1 77 ? 24.172 -29.453 -19.328 1 65 77 ILE A N 1
ATOM 597 C CA . ILE A 1 77 ? 24.016 -28.25 -18.5 1 65 77 ILE A CA 1
ATOM 598 C C . ILE A 1 77 ? 22.719 -28.344 -17.719 1 65 77 ILE A C 1
ATOM 600 O O . ILE A 1 77 ? 22.656 -27.969 -16.547 1 65 77 ILE A O 1
ATOM 604 N N . TYR A 1 78 ? 21.766 -28.906 -18.297 1 70.56 78 TYR A N 1
ATOM 605 C CA . TYR A 1 78 ? 20.469 -29.031 -17.641 1 70.56 78 TYR A CA 1
ATOM 606 C C . TYR A 1 78 ? 20.5 -30.125 -16.578 1 70.56 78 TYR A C 1
ATOM 608 O O . TYR A 1 78 ? 19.922 -29.984 -15.5 1 70.56 78 TYR A O 1
ATOM 616 N N . LYS A 1 79 ? 21.234 -31.062 -16.922 1 68.31 79 LYS A N 1
ATOM 617 C CA . LYS A 1 79 ? 21.375 -32.156 -15.969 1 68.31 79 LYS A CA 1
ATOM 618 C C . LYS A 1 79 ? 22 -31.672 -14.664 1 68.31 79 LYS A C 1
ATOM 620 O O . LYS A 1 79 ? 21.562 -32.062 -13.578 1 68.31 79 LYS A O 1
ATOM 625 N N . GLU A 1 80 ? 22.969 -30.859 -14.867 1 66.75 80 GLU A N 1
ATOM 626 C CA . GLU A 1 80 ? 23.656 -30.312 -13.695 1 66.75 80 GLU A CA 1
ATOM 627 C C . GLU A 1 80 ? 22.719 -29.406 -12.891 1 66.75 80 GLU A C 1
ATOM 629 O O . GLU A 1 80 ? 22.688 -29.469 -11.664 1 66.75 80 GLU A O 1
ATOM 634 N N . MET A 1 81 ? 21.938 -28.641 -13.578 1 66.62 81 MET A N 1
ATOM 635 C CA . MET A 1 81 ? 21 -27.734 -12.922 1 66.62 81 MET A CA 1
ATOM 636 C C . MET A 1 81 ? 19.922 -28.516 -12.18 1 66.62 81 MET A C 1
ATOM 638 O O . MET A 1 81 ? 19.562 -28.172 -11.055 1 66.62 81 MET A O 1
ATOM 642 N N . MET A 1 82 ? 19.562 -29.578 -12.82 1 70.44 82 MET A N 1
ATOM 643 C CA . MET A 1 82 ? 18.469 -30.375 -12.273 1 70.44 82 MET A CA 1
ATOM 644 C C . MET A 1 82 ? 18.922 -31.156 -11.047 1 70.44 82 MET A C 1
ATOM 646 O O . MET A 1 82 ? 18.125 -31.422 -10.141 1 70.44 82 MET A O 1
ATOM 650 N N . LYS A 1 83 ? 20.172 -31.484 -11.078 1 65.81 83 LYS A N 1
ATOM 651 C CA . LYS A 1 83 ? 20.719 -32.219 -9.93 1 65.81 83 LYS A CA 1
ATOM 652 C C . LYS A 1 83 ? 20.625 -31.375 -8.656 1 65.81 83 LYS A C 1
ATOM 654 O O . LYS A 1 83 ? 20.453 -31.906 -7.566 1 65.81 83 LYS A O 1
ATOM 659 N N . HIS A 1 84 ? 20.656 -30.141 -8.875 1 69.88 84 HIS A N 1
ATOM 660 C CA . HIS A 1 84 ? 20.703 -29.266 -7.707 1 69.88 84 HIS A CA 1
ATOM 661 C C . HIS A 1 84 ? 19.312 -28.781 -7.309 1 69.88 84 HIS A C 1
ATOM 663 O O . HIS A 1 84 ? 19.125 -28.266 -6.207 1 69.88 84 HIS A O 1
ATOM 669 N N . THR A 1 85 ? 18.375 -29.062 -8.117 1 76.38 85 THR A N 1
ATOM 670 C CA . THR A 1 85 ? 17.109 -28.406 -7.824 1 76.38 85 THR A CA 1
ATOM 671 C C . THR A 1 85 ? 16.047 -29.438 -7.445 1 76.38 85 THR A C 1
ATOM 673 O O . THR A 1 85 ? 15.023 -29.094 -6.863 1 76.38 85 THR A O 1
ATOM 676 N N . ASP A 1 86 ? 16.188 -30.656 -7.699 1 82.56 86 ASP A N 1
ATOM 677 C CA . ASP A 1 86 ? 15.266 -31.75 -7.387 1 82.56 86 ASP A CA 1
ATOM 678 C C . ASP A 1 86 ? 13.867 -31.469 -7.914 1 82.56 86 ASP A C 1
ATOM 680 O O . ASP A 1 86 ? 12.867 -31.781 -7.258 1 82.56 86 ASP A O 1
ATOM 684 N N . ILE A 1 87 ? 13.75 -30.75 -9.047 1 88.38 87 ILE A N 1
ATOM 685 C CA . ILE A 1 87 ? 12.469 -30.25 -9.523 1 88.38 87 ILE A CA 1
ATOM 686 C C . ILE A 1 87 ? 11.531 -31.422 -9.82 1 88.38 87 ILE A C 1
ATOM 688 O O . ILE A 1 87 ? 10.328 -31.328 -9.586 1 88.38 87 ILE A O 1
ATOM 692 N N . PHE A 1 88 ? 12.008 -32.594 -10.305 1 90.44 88 PHE A N 1
ATOM 693 C CA . PHE A 1 88 ? 11.164 -33.719 -10.625 1 90.44 88 PHE A CA 1
ATOM 694 C C . PHE A 1 88 ? 10.656 -34.406 -9.359 1 90.44 88 PHE A C 1
ATOM 696 O O . PHE A 1 88 ? 9.484 -34.781 -9.273 1 90.44 88 PHE A O 1
ATOM 703 N N . GLU A 1 89 ? 11.602 -34.5 -8.414 1 90.69 89 GLU A N 1
ATOM 704 C CA . GLU A 1 89 ? 11.188 -35.125 -7.156 1 90.69 89 GLU A CA 1
ATOM 705 C C . GLU A 1 89 ? 10.164 -34.25 -6.434 1 90.69 89 GLU A C 1
ATOM 707 O O . GLU A 1 89 ? 9.203 -34.75 -5.859 1 90.69 89 GLU A O 1
ATOM 712 N N . ILE A 1 90 ? 10.383 -33 -6.445 1 92.75 90 ILE A N 1
ATOM 713 C CA . ILE A 1 90 ? 9.445 -32.031 -5.84 1 92.75 90 ILE A CA 1
ATOM 714 C C . ILE A 1 90 ? 8.086 -32.156 -6.52 1 92.75 90 ILE A C 1
ATOM 716 O O . ILE A 1 90 ? 7.062 -32.344 -5.852 1 92.75 90 ILE A O 1
ATOM 720 N N . GLU A 1 91 ? 8.117 -32.094 -7.789 1 94.5 91 GLU A N 1
ATOM 721 C CA . GLU A 1 91 ? 6.875 -32.094 -8.547 1 94.5 91 GLU A CA 1
ATOM 722 C C . GLU A 1 91 ? 6.133 -33.438 -8.367 1 94.5 91 GLU A C 1
ATOM 724 O O . GLU A 1 91 ? 4.906 -33.438 -8.266 1 94.5 91 GLU A O 1
ATOM 729 N N . ARG A 1 92 ? 6.871 -34.5 -8.375 1 93.94 92 ARG A N 1
ATOM 730 C CA . ARG A 1 92 ? 6.27 -35.812 -8.133 1 93.94 92 ARG A CA 1
ATOM 731 C C . ARG A 1 92 ? 5.598 -35.875 -6.762 1 93.94 92 ARG A C 1
ATOM 733 O O . ARG A 1 92 ? 4.473 -36.344 -6.633 1 93.94 92 ARG A O 1
ATOM 740 N N . THR A 1 93 ? 6.324 -35.375 -5.785 1 94.62 93 THR A N 1
ATOM 741 C CA . THR A 1 93 ? 5.777 -35.344 -4.434 1 94.62 93 THR A CA 1
ATOM 742 C C . THR A 1 93 ? 4.523 -34.469 -4.379 1 94.62 93 THR A C 1
ATOM 744 O O . THR A 1 93 ? 3.531 -34.844 -3.746 1 94.62 93 THR A O 1
ATOM 747 N N . MET A 1 94 ? 4.523 -33.406 -5.07 1 96.56 94 MET A N 1
ATOM 748 C CA . MET A 1 94 ? 3.381 -32.5 -5.094 1 96.56 94 MET A CA 1
ATOM 749 C C . MET A 1 94 ? 2.164 -33.188 -5.715 1 96.56 94 MET A C 1
ATOM 751 O O . MET A 1 94 ? 1.084 -33.188 -5.121 1 96.56 94 MET A O 1
ATOM 755 N N . TYR A 1 95 ? 2.33 -33.781 -6.879 1 96.81 95 TYR A N 1
ATOM 756 C CA . TYR A 1 95 ? 1.199 -34.344 -7.609 1 96.81 95 TYR A CA 1
ATOM 757 C C . TYR A 1 95 ? 0.705 -35.625 -6.953 1 96.81 95 TYR A C 1
ATOM 759 O O . TYR A 1 95 ? -0.493 -35.938 -6.969 1 96.81 95 TYR A O 1
ATOM 767 N N . ASN A 1 96 ? 1.594 -36.375 -6.383 1 95.62 96 ASN A N 1
ATOM 768 C CA . ASN A 1 96 ? 1.223 -37.719 -5.895 1 95.62 96 ASN A CA 1
ATOM 769 C C . ASN A 1 96 ? 0.741 -37.656 -4.449 1 95.62 96 ASN A C 1
ATOM 771 O O . ASN A 1 96 ? -0.027 -38.531 -4.016 1 95.62 96 ASN A O 1
ATOM 775 N N . GLN A 1 97 ? 1.2 -36.656 -3.736 1 95.94 97 GLN A N 1
ATOM 776 C CA . GLN A 1 97 ? 0.902 -36.656 -2.309 1 95.94 97 GLN A CA 1
ATOM 777 C C . GLN A 1 97 ? 0.194 -35.375 -1.889 1 95.94 97 GLN A C 1
ATOM 779 O O . GLN A 1 97 ? -0.919 -35.406 -1.36 1 95.94 97 GLN A O 1
ATOM 784 N N . VAL A 1 98 ? 0.762 -34.25 -2.145 1 97.38 98 VAL A N 1
ATOM 785 C CA . VAL A 1 98 ? 0.32 -33 -1.548 1 97.38 98 VAL A CA 1
ATOM 786 C C . VAL A 1 98 ? -1.014 -32.562 -2.16 1 97.38 98 VAL A C 1
ATOM 788 O O . VAL A 1 98 ? -1.984 -32.312 -1.441 1 97.38 98 VAL A O 1
ATOM 791 N N . VAL A 1 99 ? -1.099 -32.531 -3.502 1 97.94 99 VAL A N 1
ATOM 792 C CA . VAL A 1 99 ? -2.297 -32.062 -4.191 1 97.94 99 VAL A CA 1
ATOM 793 C C . VAL A 1 99 ? -3.486 -32.938 -3.816 1 97.94 99 VAL A C 1
ATOM 795 O O . VAL A 1 99 ? -4.523 -32.438 -3.371 1 97.94 99 VAL A O 1
ATOM 798 N N . PRO A 1 100 ? -3.338 -34.281 -3.867 1 97.56 100 PRO A N 1
ATOM 799 C CA . PRO A 1 100 ? -4.465 -35.156 -3.467 1 97.56 100 PRO A CA 1
ATOM 800 C C . PRO A 1 100 ? -4.871 -34.938 -2.012 1 97.56 100 PRO A C 1
ATOM 802 O O . PRO A 1 100 ? -6.059 -35 -1.683 1 97.56 100 PRO A O 1
ATOM 805 N N . GLU A 1 101 ? -3.91 -34.688 -1.17 1 98 101 GLU A N 1
ATOM 806 C CA . GLU A 1 101 ? -4.223 -34.438 0.239 1 98 101 GLU A CA 1
ATOM 807 C C . GLU A 1 101 ? -5.051 -33.188 0.427 1 98 101 GLU A C 1
ATOM 809 O O . GLU A 1 101 ? -5.969 -33.156 1.249 1 98 101 GLU A O 1
ATOM 814 N N . MET A 1 102 ? -4.715 -32.125 -0.249 1 98.38 102 MET A N 1
ATOM 815 C CA . MET A 1 102 ? -5.457 -30.891 -0.144 1 98.38 102 MET A CA 1
ATOM 816 C C . MET A 1 102 ? -6.879 -31.047 -0.675 1 98.38 102 MET A C 1
ATOM 818 O O . MET A 1 102 ? -7.828 -30.516 -0.099 1 98.38 102 MET A O 1
ATOM 822 N N . GLU A 1 103 ? -7.008 -31.766 -1.782 1 98.62 103 GLU A N 1
ATOM 823 C CA . GLU A 1 103 ? -8.336 -32.031 -2.326 1 98.62 103 GLU A CA 1
ATOM 824 C C . GLU A 1 103 ? -9.172 -32.875 -1.359 1 98.62 103 GLU A C 1
ATOM 826 O O . GLU A 1 103 ? -10.375 -32.625 -1.206 1 98.62 103 GLU A O 1
ATOM 831 N N . ALA A 1 104 ? -8.539 -33.781 -0.722 1 98.19 104 ALA A N 1
ATOM 832 C CA . ALA A 1 104 ? -9.219 -34.594 0.266 1 98.19 104 ALA A CA 1
ATOM 833 C C . ALA A 1 104 ? -9.695 -33.781 1.453 1 98.19 104 ALA A C 1
ATOM 835 O O . ALA A 1 104 ? -10.75 -34.031 2.029 1 98.19 104 ALA A O 1
ATOM 836 N N . LEU A 1 105 ? -8.859 -32.781 1.874 1 98.06 105 LEU A N 1
ATOM 837 C CA . LEU A 1 105 ? -9.234 -31.891 2.961 1 98.06 105 LEU A CA 1
ATOM 838 C C . LEU A 1 105 ? -10.539 -31.172 2.639 1 98.06 105 LEU A C 1
ATOM 840 O O . LEU A 1 105 ? -11.406 -31.031 3.504 1 98.06 105 LEU A O 1
ATOM 844 N N . TYR A 1 106 ? -10.656 -30.719 1.451 1 98.75 106 TYR A N 1
ATOM 845 C CA . TYR A 1 106 ? -11.867 -30.031 1.034 1 98.75 106 TYR A CA 1
ATOM 846 C C . TYR A 1 106 ? -13.047 -30.984 0.978 1 98.75 106 TYR A C 1
ATOM 848 O O . TYR A 1 106 ? -14.156 -30.656 1.415 1 98.75 106 TYR A O 1
ATOM 856 N N . LYS A 1 107 ? -12.836 -32.156 0.425 1 98.38 107 LYS A N 1
ATOM 857 C CA . LYS A 1 107 ? -13.891 -33.156 0.357 1 98.38 107 LYS A CA 1
ATOM 858 C C . LYS A 1 107 ? -14.445 -33.469 1.746 1 98.38 107 LYS A C 1
ATOM 860 O O . LYS A 1 107 ? -15.656 -33.594 1.925 1 98.38 107 LYS A O 1
ATOM 865 N N . ALA A 1 108 ? -13.516 -33.594 2.658 1 97.94 108 ALA A N 1
ATOM 866 C CA . ALA A 1 108 ? -13.906 -33.875 4.039 1 97.94 108 ALA A CA 1
ATOM 867 C C . ALA A 1 108 ? -14.75 -32.75 4.602 1 97.94 108 ALA A C 1
ATOM 869 O O . ALA A 1 108 ? -15.594 -32.969 5.48 1 97.94 108 ALA A O 1
ATOM 870 N N . ALA A 1 109 ? -14.539 -31.578 4.156 1 97.94 109 ALA A N 1
ATOM 871 C CA . ALA A 1 109 ? -15.289 -30.406 4.613 1 97.94 109 ALA A CA 1
ATOM 872 C C . ALA A 1 109 ? -16.562 -30.234 3.799 1 97.94 109 ALA A C 1
ATOM 874 O O . ALA A 1 109 ? -17.297 -29.25 4 1 97.94 109 ALA A O 1
ATOM 875 N N . GLY A 1 110 ? -16.828 -31.078 2.811 1 97.75 110 GLY A N 1
ATOM 876 C CA . GLY A 1 110 ? -18.047 -31.062 2.035 1 97.75 110 GLY A CA 1
ATOM 877 C C . GLY A 1 110 ? -17.953 -30.188 0.791 1 97.75 110 GLY A C 1
ATOM 878 O O . GLY A 1 110 ? -18.984 -29.797 0.23 1 97.75 110 GLY A O 1
ATOM 879 N N . VAL A 1 111 ? -16.75 -29.828 0.417 1 97.81 111 VAL A N 1
ATOM 880 C CA . VAL A 1 111 ? -16.531 -29 -0.766 1 97.81 111 VAL A CA 1
ATOM 881 C C . VAL A 1 111 ? -15.688 -29.766 -1.781 1 97.81 111 VAL A C 1
ATOM 883 O O . VAL A 1 111 ? -14.672 -30.375 -1.426 1 97.81 111 VAL A O 1
ATOM 886 N N . GLU A 1 112 ? -16.094 -29.781 -3.01 1 97.19 112 GLU A N 1
ATOM 887 C CA . GLU A 1 112 ? -15.312 -30.422 -4.066 1 97.19 112 GLU A CA 1
ATOM 888 C C . GLU A 1 112 ? -14.367 -29.422 -4.73 1 97.19 112 GLU A C 1
ATOM 890 O O . GLU A 1 112 ? -14.812 -28.422 -5.305 1 97.19 112 GLU A O 1
ATOM 895 N N . VAL A 1 113 ? -13.117 -29.656 -4.57 1 97.62 113 VAL A N 1
ATOM 896 C CA . VAL A 1 113 ? -12.094 -28.812 -5.172 1 97.62 113 VAL A CA 1
ATOM 897 C C . VAL A 1 113 ? -11.047 -29.672 -5.875 1 97.62 113 VAL A C 1
ATOM 899 O O . VAL A 1 113 ? -10.672 -30.734 -5.363 1 97.62 113 VAL A O 1
ATOM 902 N N . THR A 1 114 ? -10.672 -29.391 -7.086 1 98 114 THR A N 1
ATOM 903 C CA . THR A 1 114 ? -9.555 -29.969 -7.82 1 98 114 THR A CA 1
ATOM 904 C C . THR A 1 114 ? -8.516 -28.906 -8.156 1 98 114 THR A C 1
ATOM 906 O O . THR A 1 114 ? -8.852 -27.844 -8.664 1 98 114 THR A O 1
ATOM 909 N N . PHE A 1 115 ? -7.27 -29.172 -7.883 1 98.12 115 PHE A N 1
ATOM 910 C CA . PHE A 1 115 ? -6.254 -28.141 -8.016 1 98.12 115 PHE A CA 1
ATOM 911 C C . PHE A 1 115 ? -5.457 -28.312 -9.305 1 98.12 115 PHE A C 1
ATOM 913 O O . PHE A 1 115 ? -4.82 -27.375 -9.789 1 98.12 115 PHE A O 1
ATOM 920 N N . GLY A 1 116 ? -5.445 -29.484 -9.836 1 96.31 116 GLY A N 1
ATOM 921 C CA . GLY A 1 116 ? -4.602 -29.719 -11 1 96.31 116 GLY A CA 1
ATOM 922 C C . GLY A 1 116 ? -4.863 -31.031 -11.688 1 96.31 116 GLY A C 1
ATOM 923 O O . GLY A 1 116 ? -5.949 -31.609 -11.555 1 96.31 116 GLY A O 1
ATOM 924 N N . ALA A 1 117 ? -3.902 -31.484 -12.531 1 96.69 117 ALA A N 1
ATOM 925 C CA . ALA A 1 117 ? -4.016 -32.688 -13.328 1 96.69 117 ALA A CA 1
ATOM 926 C C . ALA A 1 117 ? -3.738 -33.938 -12.492 1 96.69 117 ALA A C 1
ATOM 928 O O . ALA A 1 117 ? -2.977 -33.875 -11.523 1 96.69 117 ALA A O 1
ATOM 929 N N . LYS A 1 118 ? -4.355 -35 -12.852 1 96 118 LYS A N 1
ATOM 930 C CA . LYS A 1 118 ? -3.994 -36.281 -12.266 1 96 118 LYS A CA 1
ATOM 931 C C . LYS A 1 118 ? -2.611 -36.719 -12.734 1 96 118 LYS A C 1
ATOM 933 O O . LYS A 1 118 ? -2.24 -36.5 -13.883 1 96 118 LYS A O 1
ATOM 938 N N . SER A 1 119 ? -1.906 -37.281 -11.859 1 96.94 119 SER A N 1
ATOM 939 C CA . SER A 1 119 ? -0.592 -37.812 -12.203 1 96.94 119 SER A CA 1
ATOM 940 C C . SER A 1 119 ? -0.629 -39.312 -12.32 1 96.94 119 SER A C 1
ATOM 942 O O . SER A 1 119 ? -1.48 -39.969 -11.711 1 96.94 119 SER A O 1
ATOM 944 N N . TYR A 1 120 ? 0.233 -39.844 -13.141 1 96.19 120 TYR A N 1
ATOM 945 C CA . TYR A 1 120 ? 0.299 -41.281 -13.398 1 96.19 120 TYR A CA 1
ATOM 946 C C . TYR A 1 120 ? 1.714 -41.812 -13.195 1 96.19 120 TYR A C 1
ATOM 948 O O . TYR A 1 120 ? 2.688 -41.094 -13.375 1 96.19 120 TYR A O 1
ATOM 956 N N . GLU A 1 121 ? 1.761 -43.031 -12.82 1 94.75 121 GLU A N 1
ATOM 957 C CA . GLU A 1 121 ? 3.047 -43.719 -12.711 1 94.75 121 GLU A CA 1
ATOM 958 C C . GLU A 1 121 ? 3.355 -44.531 -13.977 1 94.75 121 GLU A C 1
ATOM 960 O O . GLU A 1 121 ? 2.549 -45.344 -14.398 1 94.75 121 GLU A O 1
ATOM 965 N N . LEU A 1 122 ? 4.422 -44.219 -14.633 1 95.06 122 LEU A N 1
ATOM 966 C CA . LEU A 1 122 ? 4.91 -45 -15.773 1 95.06 122 LEU A CA 1
ATOM 967 C C . LEU A 1 122 ? 6.008 -45.969 -15.359 1 95.06 122 LEU A C 1
ATOM 969 O O . LEU A 1 122 ? 7.18 -45.594 -15.281 1 95.06 122 LEU A O 1
ATOM 973 N N . LYS A 1 123 ? 5.551 -47.156 -15.328 1 90.94 123 LYS A N 1
ATOM 974 C CA . LYS A 1 123 ? 6.508 -48.188 -14.914 1 90.94 123 LYS A CA 1
ATOM 975 C C . LYS A 1 123 ? 7.609 -48.344 -15.961 1 90.94 123 LYS A C 1
ATOM 977 O O . LYS A 1 123 ? 7.344 -48.312 -17.156 1 90.94 123 LYS A O 1
ATOM 982 N N . ASN A 1 124 ? 8.844 -48.469 -15.648 1 88.62 124 ASN A N 1
ATOM 983 C CA . ASN A 1 124 ? 9.992 -48.781 -16.484 1 88.62 124 ASN A CA 1
ATOM 984 C C . ASN A 1 124 ? 10.492 -47.531 -17.234 1 88.62 124 ASN A C 1
ATOM 986 O O . ASN A 1 124 ? 11.141 -47.656 -18.281 1 88.62 124 ASN A O 1
ATOM 990 N N . ALA A 1 125 ? 9.984 -46.406 -16.828 1 91.94 125 ALA A N 1
ATOM 991 C CA . ALA A 1 125 ? 10.609 -45.219 -17.406 1 91.94 125 ALA A CA 1
ATOM 992 C C . ALA A 1 125 ? 12.117 -45.219 -17.172 1 91.94 125 ALA A C 1
ATOM 994 O O . ALA A 1 125 ? 12.594 -45.688 -16.125 1 91.94 125 ALA A O 1
ATOM 995 N N . GLN A 1 126 ? 12.828 -44.688 -18.141 1 90.31 126 GLN A N 1
ATOM 996 C CA . GLN A 1 126 ? 14.281 -44.812 -18.078 1 90.31 126 GLN A CA 1
ATOM 997 C C . GLN A 1 126 ? 14.922 -43.562 -17.484 1 90.31 126 GLN A C 1
ATOM 999 O O . GLN A 1 126 ? 16.109 -43.562 -17.156 1 90.31 126 GLN A O 1
ATOM 1004 N N . THR A 1 127 ? 14.227 -42.5 -17.375 1 88.19 127 THR A N 1
ATOM 1005 C CA . THR A 1 127 ? 14.688 -41.281 -16.734 1 88.19 127 THR A CA 1
ATOM 1006 C C . THR A 1 127 ? 13.625 -40.719 -15.781 1 88.19 127 THR A C 1
ATOM 1008 O O . THR A 1 127 ? 12.547 -41.312 -15.656 1 88.19 127 THR A O 1
ATOM 1011 N N . GLU A 1 128 ? 14.031 -39.688 -15.07 1 89.56 128 GLU A N 1
ATOM 1012 C CA . GLU A 1 128 ? 13.008 -38.938 -14.344 1 89.56 128 GLU A CA 1
ATOM 1013 C C . GLU A 1 128 ? 11.906 -38.438 -15.273 1 89.56 128 GLU A C 1
ATOM 1015 O O . GLU A 1 128 ? 12.156 -38.188 -16.453 1 89.56 128 GLU A O 1
ATOM 1020 N N . TYR A 1 129 ? 10.758 -38.469 -14.758 1 92.75 129 TYR A N 1
ATOM 1021 C CA . TYR A 1 129 ? 9.617 -38.031 -15.555 1 92.75 129 TYR A CA 1
ATOM 1022 C C . TYR A 1 129 ? 8.477 -37.531 -14.656 1 92.75 129 TYR A C 1
ATOM 1024 O O . TYR A 1 129 ? 8.477 -37.812 -13.453 1 92.75 129 TYR A O 1
ATOM 1032 N N . ILE A 1 130 ? 7.574 -36.781 -15.203 1 95.25 130 ILE A N 1
ATOM 1033 C CA . ILE A 1 130 ? 6.238 -36.531 -14.68 1 95.25 130 ILE A CA 1
ATOM 1034 C C . ILE A 1 130 ? 5.191 -36.844 -15.742 1 95.25 130 ILE A C 1
ATOM 1036 O O . ILE A 1 130 ? 5.246 -36.312 -16.859 1 95.25 130 ILE A O 1
ATOM 1040 N N . ALA A 1 131 ? 4.332 -37.781 -15.492 1 96.44 131 ALA A N 1
ATOM 1041 C CA . ALA A 1 131 ? 3.238 -38.125 -16.406 1 96.44 131 ALA A CA 1
ATOM 1042 C C . ALA A 1 131 ? 1.904 -37.594 -15.875 1 96.44 131 ALA A C 1
ATOM 1044 O O . ALA A 1 131 ? 1.515 -37.906 -14.75 1 96.44 131 ALA A O 1
ATOM 1045 N N . LEU A 1 132 ? 1.248 -36.812 -16.688 1 97.12 132 LEU A N 1
ATOM 1046 C CA . LEU A 1 132 ? 0.041 -36.125 -16.234 1 97.12 132 LEU A CA 1
ATOM 1047 C C . LEU A 1 132 ? -1.109 -36.344 -17.219 1 97.12 132 LEU A C 1
ATOM 1049 O O . LEU A 1 132 ? -0.884 -36.656 -18.391 1 97.12 132 LEU A O 1
ATOM 1053 N N . GLU A 1 133 ? -2.279 -36.188 -16.656 1 95.88 133 GLU A N 1
ATOM 1054 C CA . GLU A 1 133 ? -3.469 -36.094 -17.484 1 95.88 133 GLU A CA 1
ATOM 1055 C C . GLU A 1 133 ? -3.344 -34.938 -18.469 1 95.88 133 GLU A C 1
ATOM 1057 O O . GLU A 1 133 ? -2.83 -33.875 -18.125 1 95.88 133 GLU A O 1
ATOM 1062 N N . ASP A 1 134 ? -3.707 -35.156 -19.688 1 96.12 134 ASP A N 1
ATOM 1063 C CA . ASP A 1 134 ? -3.785 -34.062 -20.656 1 96.12 134 ASP A CA 1
ATOM 1064 C C . ASP A 1 134 ? -5.051 -33.25 -20.453 1 96.12 134 ASP A C 1
ATOM 1066 O O . ASP A 1 134 ? -6.125 -33.625 -20.938 1 96.12 134 ASP A O 1
ATOM 1070 N N . LEU A 1 135 ? -4.922 -32.031 -19.922 1 96.62 135 LEU A N 1
ATOM 1071 C CA . LEU A 1 135 ? -6.062 -31.219 -19.547 1 96.62 135 LEU A CA 1
ATOM 1072 C C . LEU A 1 135 ? -6.715 -30.594 -20.781 1 96.62 135 LEU A C 1
ATOM 1074 O O . LEU A 1 135 ? -7.867 -30.156 -20.719 1 96.62 135 LEU A O 1
ATOM 1078 N N . CYS A 1 136 ? -5.969 -30.562 -21.875 1 94.44 136 CYS A N 1
ATOM 1079 C CA . CYS A 1 136 ? -6.512 -29.953 -23.078 1 94.44 136 CYS A CA 1
ATOM 1080 C C . CYS A 1 136 ? -7.699 -30.766 -23.609 1 94.44 136 CYS A C 1
ATOM 1082 O O . CYS A 1 136 ? -8.641 -30.188 -24.156 1 94.44 136 CYS A O 1
ATOM 1084 N N . ILE A 1 137 ? -7.613 -32 -23.438 1 92.75 137 ILE A N 1
ATOM 1085 C CA . ILE A 1 137 ? -8.688 -32.875 -23.922 1 92.75 137 ILE A CA 1
ATOM 1086 C C . ILE A 1 137 ? -9.953 -32.625 -23.109 1 92.75 137 ILE A C 1
ATOM 1088 O O . ILE A 1 137 ? -11.062 -32.875 -23.578 1 92.75 137 ILE A O 1
ATOM 1092 N N . LYS A 1 138 ? -9.773 -32.156 -21.922 1 93.19 138 LYS A N 1
ATOM 1093 C CA . LYS A 1 138 ? -10.906 -31.828 -21.062 1 93.19 138 LYS A CA 1
ATOM 1094 C C . LYS A 1 138 ? -11.344 -30.375 -21.25 1 93.19 138 LYS A C 1
ATOM 1096 O O . LYS A 1 138 ? -12.141 -29.859 -20.469 1 93.19 138 LYS A O 1
ATOM 1101 N N . GLY A 1 139 ? -10.711 -29.703 -22.141 1 95.25 139 GLY A N 1
ATOM 1102 C CA . GLY A 1 139 ? -11.141 -28.359 -22.516 1 95.25 139 GLY A CA 1
ATOM 1103 C C . GLY A 1 139 ? -10.344 -27.266 -21.812 1 95.25 139 GLY A C 1
ATOM 1104 O O . GLY A 1 139 ? -10.664 -26.078 -21.938 1 95.25 139 GLY A O 1
ATOM 1105 N N . PHE A 1 140 ? -9.367 -27.578 -21.094 1 97.44 140 PHE A N 1
ATOM 1106 C CA . PHE A 1 140 ? -8.547 -26.578 -20.438 1 97.44 140 PHE A CA 1
ATOM 1107 C C . PHE A 1 140 ? -7.539 -25.984 -21.422 1 97.44 140 PHE A C 1
ATOM 1109 O O . PHE A 1 140 ? -7.02 -26.688 -22.281 1 97.44 140 PHE A O 1
ATOM 1116 N N . LYS A 1 141 ? -7.234 -24.812 -21.25 1 95.94 141 LYS A N 1
ATOM 1117 C CA . LYS A 1 141 ? -6.219 -24.109 -22.031 1 95.94 141 LYS A CA 1
ATOM 1118 C C . LYS A 1 141 ? -5.617 -22.953 -21.25 1 95.94 141 LYS A C 1
ATOM 1120 O O . LYS A 1 141 ? -6.211 -22.484 -20.281 1 95.94 141 LYS A O 1
ATOM 1125 N N . ASN A 1 142 ? -4.449 -22.531 -21.656 1 95 142 ASN A N 1
ATOM 1126 C CA . ASN A 1 142 ? -3.846 -21.328 -21.094 1 95 142 ASN A CA 1
ATOM 1127 C C . ASN A 1 142 ? -4.434 -20.062 -21.719 1 95 142 ASN A C 1
ATOM 1129 O O . ASN A 1 142 ? -4.961 -20.109 -22.828 1 95 142 ASN A O 1
ATOM 1133 N N . ALA A 1 143 ? -4.375 -19.016 -20.938 1 94.25 143 ALA A N 1
ATOM 1134 C CA . ALA A 1 143 ? -4.676 -17.703 -21.5 1 94.25 143 ALA A CA 1
ATOM 1135 C C . ALA A 1 143 ? -3.463 -17.141 -22.25 1 94.25 143 ALA A C 1
ATOM 1137 O O . ALA A 1 143 ? -2.354 -17.656 -22.125 1 94.25 143 ALA A O 1
ATOM 1138 N N . ASN A 1 144 ? -3.713 -16.156 -23.094 1 94.12 144 ASN A N 1
ATOM 1139 C CA . ASN A 1 144 ? -2.633 -15.5 -23.812 1 94.12 144 ASN A CA 1
ATOM 1140 C C . ASN A 1 144 ? -1.722 -14.711 -22.875 1 94.12 144 ASN A C 1
ATOM 1142 O O . ASN A 1 144 ? -2.094 -13.641 -22.406 1 94.12 144 ASN A O 1
ATOM 1146 N N . ARG A 1 145 ? -0.55 -15.211 -22.688 1 94.31 145 ARG A N 1
ATOM 1147 C CA . ARG A 1 145 ? 0.357 -14.617 -21.703 1 94.31 145 ARG A CA 1
ATOM 1148 C C . ARG A 1 145 ? 0.833 -13.242 -22.172 1 94.31 145 ARG A C 1
ATOM 1150 O O . ARG A 1 145 ? 1.169 -12.391 -21.359 1 94.31 145 ARG A O 1
ATOM 1157 N N . LEU A 1 146 ? 0.893 -12.938 -23.484 1 95.69 146 LEU A N 1
ATOM 1158 C CA . LEU A 1 146 ? 1.415 -11.68 -24 1 95.69 146 LEU A CA 1
ATOM 1159 C C . LEU A 1 146 ? 0.467 -10.523 -23.703 1 95.69 146 LEU A C 1
ATOM 1161 O O . LEU A 1 146 ? 0.906 -9.391 -23.5 1 95.69 146 LEU A O 1
ATOM 1165 N N . GLU A 1 147 ? -0.77 -10.867 -23.656 1 95.75 147 GLU A N 1
ATOM 1166 C CA . GLU A 1 147 ? -1.781 -9.852 -23.391 1 95.75 147 GLU A CA 1
ATOM 1167 C C . GLU A 1 147 ? -1.985 -9.664 -21.891 1 95.75 147 GLU A C 1
ATOM 1169 O O . GLU A 1 147 ? -2.42 -8.594 -21.453 1 95.75 147 GLU A O 1
ATOM 1174 N N . GLY A 1 148 ? -1.646 -10.656 -21.094 1 97 148 GLY A N 1
ATOM 1175 C CA . GLY A 1 148 ? -1.94 -10.648 -19.656 1 97 148 GLY A CA 1
ATOM 1176 C C . GLY A 1 148 ? -3.375 -11.031 -19.344 1 97 148 GLY A C 1
ATOM 1177 O O . GLY A 1 148 ? -4.262 -10.867 -20.188 1 97 148 GLY A O 1
ATOM 1178 N N . LEU A 1 149 ? -3.627 -11.438 -18.203 1 98.38 149 LEU A N 1
ATOM 1179 C CA . LEU A 1 149 ? -4.957 -11.859 -17.781 1 98.38 149 LEU A CA 1
ATOM 1180 C C . LEU A 1 149 ? -5.836 -10.656 -17.469 1 98.38 149 LEU A C 1
ATOM 1182 O O . LEU A 1 149 ? -5.387 -9.703 -16.828 1 98.38 149 LEU A O 1
ATOM 1186 N N . ASP A 1 150 ? -7.062 -10.672 -17.938 1 97.81 150 ASP A N 1
ATOM 1187 C CA . ASP A 1 150 ? -8.031 -9.633 -17.578 1 97.81 150 ASP A CA 1
ATOM 1188 C C . ASP A 1 150 ? -8.562 -9.844 -16.156 1 97.81 150 ASP A C 1
ATOM 1190 O O . ASP A 1 150 ? -8.117 -10.758 -15.461 1 97.81 150 ASP A O 1
ATOM 1194 N N . GLN A 1 151 ? -9.469 -9.031 -15.742 1 98.19 151 GLN A N 1
ATOM 1195 C CA . GLN A 1 151 ? -9.945 -9.039 -14.367 1 98.19 151 GLN A CA 1
ATOM 1196 C C . GLN A 1 151 ? -10.641 -10.352 -14.023 1 98.19 151 GLN A C 1
ATOM 1198 O O . GLN A 1 151 ? -10.406 -10.922 -12.961 1 98.19 151 GLN A O 1
ATOM 1203 N N . ALA A 1 152 ? -11.547 -10.82 -14.859 1 98.06 152 ALA A N 1
ATOM 1204 C CA . ALA A 1 152 ? -12.273 -12.055 -14.594 1 98.06 152 ALA A CA 1
ATOM 1205 C C . ALA A 1 152 ? -11.312 -13.219 -14.367 1 98.06 152 ALA A C 1
ATOM 1207 O O . ALA A 1 152 ? -11.469 -13.984 -13.406 1 98.06 152 ALA A O 1
ATOM 1208 N N . HIS A 1 153 ? -10.367 -13.383 -15.266 1 98.62 153 HIS A N 1
ATOM 1209 C CA . HIS A 1 153 ? -9.367 -14.438 -15.148 1 98.62 153 HIS A CA 1
ATOM 1210 C C . HIS A 1 153 ? -8.523 -14.266 -13.891 1 98.62 153 HIS A C 1
ATOM 1212 O O . HIS A 1 153 ? -8.281 -15.227 -13.156 1 98.62 153 HIS A O 1
ATOM 1218 N N . SER A 1 154 ? -8.031 -13.008 -13.641 1 98.75 154 SER A N 1
ATOM 1219 C CA . SER A 1 154 ? -7.191 -12.727 -12.477 1 98.75 154 SER A CA 1
ATOM 1220 C C . SER A 1 154 ? -7.91 -13.07 -11.18 1 98.75 154 SER A C 1
ATOM 1222 O O . SER A 1 154 ? -7.328 -13.703 -10.289 1 98.75 154 SER A O 1
ATOM 1224 N N . GLU A 1 155 ? -9.195 -12.711 -11.094 1 98.81 155 GLU A N 1
ATOM 1225 C CA . GLU A 1 155 ? -9.984 -13.008 -9.898 1 98.81 155 GLU A CA 1
ATOM 1226 C C . GLU A 1 155 ? -10.102 -14.516 -9.68 1 98.81 155 GLU A C 1
ATOM 1228 O O . GLU A 1 155 ? -9.992 -14.992 -8.547 1 98.81 155 GLU A O 1
ATOM 1233 N N . ARG A 1 156 ? -10.281 -15.266 -10.727 1 98.62 156 ARG A N 1
ATOM 1234 C CA . ARG A 1 156 ? -10.445 -16.703 -10.609 1 98.62 156 ARG A CA 1
ATOM 1235 C C . ARG A 1 156 ? -9.148 -17.375 -10.172 1 98.62 156 ARG A C 1
ATOM 1237 O O . ARG A 1 156 ? -9.164 -18.344 -9.406 1 98.62 156 ARG A O 1
ATOM 1244 N N . VAL A 1 157 ? -8.031 -16.875 -10.695 1 98.81 157 VAL A N 1
ATOM 1245 C CA . VAL A 1 157 ? -6.73 -17.406 -10.289 1 98.81 157 VAL A CA 1
AT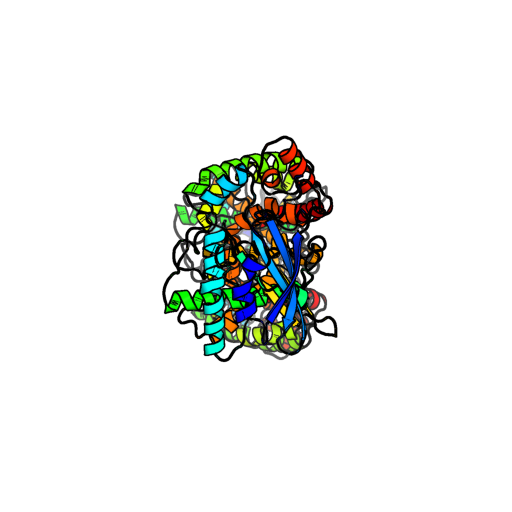OM 1246 C C . VAL A 1 157 ? -6.5 -17.125 -8.805 1 98.81 157 VAL A C 1
ATOM 1248 O O . VAL A 1 157 ? -6.078 -18.016 -8.062 1 98.81 157 VAL A O 1
ATOM 1251 N N . LEU A 1 158 ? -6.82 -15.914 -8.391 1 98.88 158 LEU A N 1
ATOM 1252 C CA . LEU A 1 158 ? -6.625 -15.531 -6.996 1 98.88 158 LEU A CA 1
ATOM 1253 C C . LEU A 1 158 ? -7.52 -16.344 -6.074 1 98.88 158 LEU A C 1
ATOM 1255 O O . LEU A 1 158 ? -7.117 -16.703 -4.961 1 98.88 158 LEU A O 1
ATOM 1259 N N . ARG A 1 159 ? -8.711 -16.641 -6.504 1 98.75 159 ARG A N 1
ATOM 1260 C CA . ARG A 1 159 ? -9.586 -17.516 -5.738 1 98.75 159 ARG A CA 1
ATOM 1261 C C . ARG A 1 159 ? -8.984 -18.906 -5.594 1 98.75 159 ARG A C 1
ATOM 1263 O O . ARG A 1 159 ? -9 -19.484 -4.504 1 98.75 159 ARG A O 1
ATOM 1270 N N . LYS A 1 160 ? -8.477 -19.406 -6.688 1 98.88 160 LYS A N 1
ATOM 1271 C CA . LYS A 1 160 ? -7.875 -20.75 -6.66 1 98.88 160 LYS A CA 1
ATOM 1272 C C . LYS A 1 160 ? -6.629 -20.766 -5.777 1 98.88 160 LYS A C 1
ATOM 1274 O O . LYS A 1 160 ? -6.422 -21.719 -5.02 1 98.88 160 LYS A O 1
ATOM 1279 N N . LEU A 1 161 ? -5.793 -19.734 -5.863 1 98.81 161 LEU A N 1
ATOM 1280 C CA . LEU A 1 161 ? -4.617 -19.625 -5.004 1 98.81 161 LEU A CA 1
ATOM 1281 C C . LEU A 1 161 ? -5.02 -19.562 -3.535 1 98.81 161 LEU A C 1
ATOM 1283 O O . LEU A 1 161 ? -4.383 -20.188 -2.688 1 98.81 161 LEU A O 1
ATOM 1287 N N . ALA A 1 162 ? -6.062 -18.781 -3.262 1 98.88 162 ALA A N 1
ATOM 1288 C CA . ALA A 1 162 ? -6.566 -18.672 -1.894 1 98.88 162 ALA A CA 1
ATOM 1289 C C . ALA A 1 162 ? -7 -20.047 -1.368 1 98.88 162 ALA A C 1
ATOM 1291 O O . ALA A 1 162 ? -6.703 -20.406 -0.225 1 98.88 162 ALA A O 1
ATOM 1292 N N . GLN A 1 163 ? -7.715 -20.844 -2.217 1 98.81 163 GLN A N 1
ATOM 1293 C CA . GLN A 1 163 ? -8.109 -22.203 -1.859 1 98.81 163 GLN A CA 1
ATOM 1294 C C . GLN A 1 163 ? -6.891 -23.062 -1.527 1 98.81 163 GLN A C 1
ATOM 1296 O O . GLN A 1 163 ? -6.883 -23.766 -0.523 1 98.81 163 GLN A O 1
ATOM 1301 N N . TRP A 1 164 ? -5.926 -22.938 -2.357 1 98.88 164 TRP A N 1
ATOM 1302 C CA . TRP A 1 164 ? -4.699 -23.703 -2.188 1 98.88 164 TRP A CA 1
ATOM 1303 C C . TRP A 1 164 ? -3.988 -23.328 -0.896 1 98.88 164 TRP A C 1
ATOM 1305 O O . TRP A 1 164 ? -3.654 -24.188 -0.082 1 98.88 164 TRP A O 1
ATOM 1315 N N . HIS A 1 165 ? -3.781 -22.047 -0.671 1 98.88 165 HIS A N 1
ATOM 1316 C CA . HIS A 1 165 ? -3.068 -21.547 0.501 1 98.88 165 HIS A CA 1
ATOM 1317 C C . HIS A 1 165 ? -3.816 -21.891 1.785 1 98.88 165 HIS A C 1
ATOM 1319 O O . HIS A 1 165 ? -3.199 -22.266 2.789 1 98.88 165 HIS A O 1
ATOM 1325 N N . AL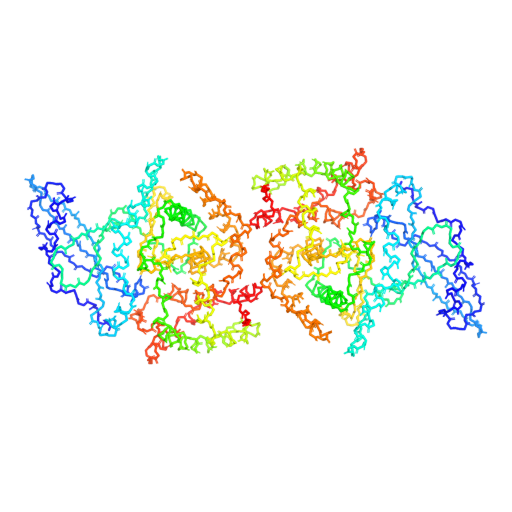A A 1 166 ? -5.16 -21.75 1.745 1 98.88 166 ALA A N 1
ATOM 1326 C CA . ALA A 1 166 ? -5.949 -22.109 2.922 1 98.88 166 ALA A CA 1
ATOM 1327 C C . ALA A 1 166 ? -5.742 -23.578 3.299 1 98.88 166 ALA A C 1
ATOM 1329 O O . ALA A 1 166 ? -5.457 -23.891 4.457 1 98.88 166 ALA A O 1
ATOM 1330 N N . ALA A 1 167 ? -5.844 -24.469 2.316 1 98.88 167 ALA A N 1
ATOM 1331 C CA . ALA A 1 167 ? -5.723 -25.906 2.572 1 98.88 167 ALA A CA 1
ATOM 1332 C C . ALA A 1 167 ? -4.336 -26.25 3.109 1 98.88 167 ALA A C 1
ATOM 1334 O O . ALA A 1 167 ? -4.207 -27.016 4.07 1 98.88 167 ALA A O 1
ATOM 1335 N N . THR A 1 168 ? -3.324 -25.688 2.512 1 98.62 168 THR A N 1
ATOM 1336 C CA . THR A 1 168 ? -1.966 -26.031 2.918 1 98.62 168 THR A CA 1
ATOM 1337 C C . THR A 1 168 ? -1.65 -25.453 4.297 1 98.62 168 THR A C 1
ATOM 1339 O O . THR A 1 168 ? -0.916 -26.062 5.074 1 98.62 168 THR A O 1
ATOM 1342 N N . ALA A 1 169 ? -2.176 -24.297 4.59 1 98.62 169 ALA A N 1
ATOM 1343 C CA . ALA A 1 169 ? -2.01 -23.734 5.926 1 98.62 169 ALA A CA 1
ATOM 1344 C C . ALA A 1 169 ? -2.691 -24.594 6.98 1 98.62 169 ALA A C 1
ATOM 1346 O O . ALA A 1 169 ? -2.121 -24.859 8.039 1 98.62 169 ALA A O 1
ATOM 1347 N N . VAL A 1 170 ? -3.896 -25.031 6.676 1 98.62 170 VAL A N 1
ATOM 1348 C CA . VAL A 1 170 ? -4.641 -25.891 7.594 1 98.62 170 VAL A CA 1
ATOM 1349 C C . VAL A 1 170 ? -3.887 -27.203 7.801 1 98.62 170 VAL A C 1
ATOM 1351 O O . VAL A 1 170 ? -3.756 -27.672 8.93 1 98.62 170 VAL A O 1
ATOM 1354 N N . ARG A 1 171 ? -3.412 -27.719 6.719 1 98.12 171 ARG A N 1
ATOM 1355 C CA . ARG A 1 171 ? -2.662 -28.969 6.801 1 98.12 171 ARG A CA 1
ATOM 1356 C C . ARG A 1 171 ? -1.444 -28.828 7.703 1 98.12 171 ARG A C 1
ATOM 1358 O O . ARG A 1 171 ? -1.15 -29.719 8.508 1 98.12 171 ARG A O 1
ATOM 1365 N N . VAL A 1 172 ? -0.692 -27.781 7.605 1 97 172 VAL A N 1
ATOM 1366 C CA . VAL A 1 172 ? 0.493 -27.547 8.422 1 97 172 VAL A CA 1
ATOM 1367 C C . VAL A 1 172 ? 0.082 -27.344 9.883 1 97 172 VAL A C 1
ATOM 1369 O O . VAL A 1 172 ? 0.737 -27.859 10.797 1 97 172 VAL A O 1
ATOM 1372 N N . ALA A 1 173 ? -1.017 -26.656 10.094 1 96.94 173 ALA A N 1
ATOM 1373 C CA . ALA A 1 173 ? -1.494 -26.375 11.445 1 96.94 173 ALA A CA 1
ATOM 1374 C C . ALA A 1 173 ? -1.968 -27.656 12.133 1 96.94 173 ALA A C 1
ATOM 1376 O O . ALA A 1 173 ? -1.904 -27.766 13.359 1 96.94 173 ALA A O 1
ATOM 1377 N N . THR A 1 174 ? -2.426 -28.641 11.367 1 96.69 174 THR A N 1
ATOM 1378 C CA . THR A 1 174 ? -3.051 -29.812 11.953 1 96.69 174 THR A CA 1
ATOM 1379 C C . THR A 1 174 ? -2.072 -30.984 11.977 1 96.69 174 THR A C 1
ATOM 1381 O O . THR A 1 174 ? -2.049 -31.766 12.938 1 96.69 174 THR A O 1
ATOM 1384 N N . LYS A 1 175 ? -1.171 -31.109 10.914 1 96 175 LYS A N 1
ATOM 1385 C CA . LYS A 1 175 ? -0.348 -32.312 10.789 1 96 175 LYS A CA 1
ATOM 1386 C C . LYS A 1 175 ? 1.138 -31.969 10.836 1 96 175 LYS A C 1
ATOM 1388 O O . LYS A 1 175 ? 1.989 -32.844 10.797 1 96 175 LYS A O 1
ATOM 1393 N N . GLY A 1 176 ? 1.413 -30.734 10.883 1 94.5 176 GLY A N 1
ATOM 1394 C CA . GLY A 1 176 ? 2.809 -30.328 10.898 1 94.5 176 GLY A CA 1
ATOM 1395 C C . GLY A 1 176 ? 3.377 -30.094 9.516 1 94.5 176 GLY A C 1
ATOM 1396 O O . GLY A 1 176 ? 2.689 -30.297 8.516 1 94.5 176 GLY A O 1
ATOM 1397 N N . GLN A 1 177 ? 4.617 -29.703 9.422 1 92.5 177 GLN A N 1
ATOM 1398 C CA . GLN A 1 177 ? 5.266 -29.297 8.18 1 92.5 177 GLN A CA 1
ATOM 1399 C C . GLN A 1 177 ? 5.523 -30.5 7.277 1 92.5 177 GLN A C 1
ATOM 1401 O O . GLN A 1 177 ? 5.84 -31.594 7.758 1 92.5 177 GLN A O 1
ATOM 1406 N N . TYR A 1 178 ? 5.418 -30.281 5.914 1 90.94 178 TYR A N 1
ATOM 1407 C CA . TYR A 1 178 ? 5.852 -31.281 4.953 1 90.94 178 TYR A CA 1
ATOM 1408 C C . TYR A 1 178 ? 7.367 -31.453 4.98 1 90.94 178 TYR A C 1
ATOM 1410 O O . TYR A 1 178 ? 8.078 -30.641 5.582 1 90.94 178 TYR A O 1
ATOM 1418 N N . PRO A 1 179 ? 7.785 -32.5 4.27 1 89.75 179 PRO A N 1
ATOM 1419 C CA . PRO A 1 179 ? 9.234 -32.656 4.164 1 89.75 179 PRO A CA 1
ATOM 1420 C C . PRO A 1 179 ? 9.914 -31.5 3.455 1 89.75 179 PRO A C 1
ATOM 1422 O O . PRO A 1 179 ? 9.305 -30.859 2.584 1 89.75 179 PRO A O 1
ATOM 1425 N N . GLU A 1 180 ? 11.125 -31.344 3.781 1 87.44 180 GLU A N 1
ATOM 1426 C CA . GLU A 1 180 ? 11.914 -30.203 3.322 1 87.44 180 GLU A CA 1
ATOM 1427 C C . GLU A 1 180 ? 11.938 -30.125 1.799 1 87.44 180 GLU A C 1
ATOM 1429 O O . GLU A 1 180 ? 11.977 -29.031 1.227 1 87.44 180 GLU A O 1
ATOM 1434 N N . ILE A 1 181 ? 11.852 -31.188 1.179 1 87.81 181 ILE A N 1
ATOM 1435 C CA . ILE A 1 181 ? 12.016 -31.281 -0.268 1 87.81 181 ILE A CA 1
ATOM 1436 C C . ILE A 1 181 ? 10.93 -30.453 -0.959 1 87.81 181 ILE A C 1
ATOM 1438 O O . ILE A 1 181 ? 11.133 -29.953 -2.068 1 87.81 181 ILE A O 1
ATOM 1442 N N . VAL A 1 182 ? 9.781 -30.25 -0.22 1 90.12 182 VAL A N 1
ATOM 1443 C CA . VAL A 1 182 ? 8.68 -29.547 -0.877 1 90.12 182 VAL A CA 1
ATOM 1444 C C . VAL A 1 182 ? 8.508 -28.156 -0.267 1 90.12 182 VAL A C 1
ATOM 1446 O O . VAL A 1 182 ? 7.473 -27.516 -0.458 1 90.12 182 VAL A O 1
ATOM 1449 N N . LEU A 1 183 ? 9.523 -27.734 0.492 1 87.25 183 LEU A N 1
ATOM 1450 C CA . LEU A 1 183 ? 9.289 -26.5 1.239 1 87.25 183 LEU A CA 1
ATOM 1451 C C . LEU A 1 183 ? 10.273 -25.422 0.827 1 87.25 183 LEU A C 1
ATOM 1453 O O . LEU A 1 183 ? 10.047 -24.234 1.081 1 87.25 183 LEU A O 1
ATOM 1457 N N . ARG A 1 184 ? 11.414 -25.672 0.178 1 84.25 184 ARG A N 1
ATOM 1458 C CA . ARG A 1 184 ? 12.484 -24.688 0.018 1 84.25 184 ARG A CA 1
ATOM 1459 C C . ARG A 1 184 ? 12.609 -24.25 -1.438 1 84.25 184 ARG A C 1
ATOM 1461 O O . ARG A 1 184 ? 13.234 -23.234 -1.732 1 84.25 184 ARG A O 1
ATOM 1468 N N . GLY A 1 185 ? 12.016 -24.984 -2.363 1 79.69 185 GLY A N 1
ATOM 1469 C CA . GLY A 1 185 ? 12.188 -24.625 -3.764 1 79.69 185 GLY A CA 1
ATOM 1470 C C . GLY A 1 185 ? 13.633 -24.422 -4.156 1 79.69 185 GLY A C 1
ATOM 1471 O O . GLY A 1 185 ? 14.5 -25.234 -3.842 1 79.69 185 GLY A O 1
ATOM 1472 N N . PHE A 1 186 ? 13.883 -23.281 -4.84 1 77.5 186 PHE A N 1
ATOM 1473 C CA . PHE A 1 186 ? 15.211 -22.969 -5.336 1 77.5 186 PHE A CA 1
ATOM 1474 C C . PHE A 1 186 ? 16.031 -22.25 -4.266 1 77.5 186 PHE A C 1
ATOM 1476 O O . PHE A 1 186 ? 17.234 -22.031 -4.434 1 77.5 186 PHE A O 1
ATOM 1483 N N . PHE A 1 187 ? 15.469 -21.922 -3.184 1 81.69 187 PHE A N 1
ATOM 1484 C CA . PHE A 1 187 ? 16.125 -21.062 -2.203 1 81.69 187 PHE A CA 1
ATOM 1485 C C . PHE A 1 187 ? 16.828 -21.891 -1.137 1 81.69 187 PHE A C 1
ATOM 1487 O O . PHE A 1 187 ? 16.641 -21.672 0.06 1 81.69 187 PHE A O 1
ATOM 1494 N N . LYS A 1 188 ? 17.609 -22.781 -1.57 1 84.25 188 LYS A N 1
ATOM 1495 C CA . LYS A 1 188 ? 18.547 -23.531 -0.748 1 84.25 188 LYS A CA 1
ATOM 1496 C C . LYS A 1 188 ? 19.922 -22.875 -0.744 1 84.25 188 LYS A C 1
ATOM 1498 O O . LYS A 1 188 ? 20.375 -22.359 -1.772 1 84.25 188 LYS A O 1
ATOM 1503 N N . GLU A 1 189 ? 20.484 -22.906 0.436 1 85.19 189 GLU A N 1
ATOM 1504 C CA . GLU A 1 189 ? 21.781 -22.266 0.55 1 85.19 189 GLU A CA 1
ATOM 1505 C C . GLU A 1 189 ? 22.766 -22.828 -0.473 1 85.19 189 GLU A C 1
ATOM 1507 O O . GLU A 1 189 ? 23.625 -22.094 -0.979 1 85.19 189 GLU A O 1
ATOM 1512 N N . GLU A 1 190 ? 22.594 -24.047 -0.808 1 84.31 190 GLU A N 1
ATOM 1513 C CA . GLU A 1 190 ? 23.484 -24.703 -1.764 1 84.31 190 GLU A CA 1
ATOM 1514 C C . GLU A 1 190 ? 23.344 -24.094 -3.154 1 84.31 190 GLU A C 1
ATOM 1516 O O . GLU A 1 190 ? 24.281 -24.125 -3.949 1 84.31 190 GLU A O 1
ATOM 1521 N N . ASN A 1 191 ? 22.25 -23.5 -3.404 1 83.94 191 ASN A N 1
ATOM 1522 C CA . ASN A 1 191 ? 21.984 -22.938 -4.719 1 83.94 191 ASN A CA 1
ATOM 1523 C C . ASN A 1 191 ? 22.375 -21.469 -4.781 1 83.94 191 ASN A C 1
ATOM 1525 O O . ASN A 1 191 ? 22.391 -20.859 -5.859 1 83.94 191 ASN A O 1
ATOM 1529 N N . ARG A 1 192 ? 22.766 -20.875 -3.725 1 87.44 192 ARG A N 1
ATOM 1530 C CA . ARG A 1 192 ? 23.016 -19.438 -3.613 1 87.44 192 ARG A CA 1
ATOM 1531 C C . ARG A 1 192 ? 24.062 -18.984 -4.613 1 87.44 192 ARG A C 1
ATOM 1533 O O . ARG A 1 192 ? 23.891 -17.969 -5.297 1 87.44 192 ARG A O 1
ATOM 1540 N N . PRO A 1 193 ? 25.234 -19.703 -4.742 1 85.38 193 PRO A N 1
ATOM 1541 C CA . PRO A 1 193 ? 26.234 -19.25 -5.703 1 85.38 193 PRO A CA 1
ATOM 1542 C C . PRO A 1 193 ? 25.703 -19.219 -7.137 1 85.38 193 PRO A C 1
ATOM 1544 O O . PRO A 1 193 ? 25.984 -18.281 -7.883 1 85.38 193 PRO A O 1
ATOM 1547 N N . MET A 1 194 ? 24.969 -20.266 -7.457 1 81.88 194 MET A N 1
ATOM 1548 C CA . MET A 1 194 ? 24.375 -20.328 -8.789 1 81.88 194 MET A CA 1
ATOM 1549 C C . MET A 1 194 ? 23.391 -19.188 -9.016 1 81.88 194 MET A C 1
ATOM 1551 O O . MET A 1 194 ? 23.406 -18.547 -10.07 1 81.88 194 MET A O 1
ATOM 1555 N N . MET A 1 195 ? 22.594 -18.953 -8.023 1 86.5 195 MET A N 1
ATOM 1556 C CA . MET A 1 195 ? 21.609 -17.891 -8.125 1 86.5 195 MET A CA 1
ATOM 1557 C C . MET A 1 195 ? 22.297 -16.531 -8.234 1 86.5 195 MET A C 1
ATOM 1559 O O . MET A 1 195 ? 21.859 -15.664 -9 1 86.5 195 MET A O 1
ATOM 1563 N N . ASN A 1 196 ? 23.375 -16.344 -7.504 1 89.56 196 ASN A N 1
ATOM 1564 C CA . ASN A 1 196 ? 24.141 -15.102 -7.574 1 89.56 196 ASN A CA 1
ATOM 1565 C C . ASN A 1 196 ? 24.703 -14.875 -8.977 1 89.56 196 ASN A C 1
ATOM 1567 O O . ASN A 1 196 ? 24.641 -13.766 -9.508 1 89.56 196 ASN A O 1
ATOM 1571 N N . ASP A 1 197 ? 25.25 -15.938 -9.508 1 85.06 197 ASP A N 1
ATOM 1572 C CA . ASP A 1 197 ? 25.844 -15.828 -10.836 1 85.06 197 ASP A CA 1
ATOM 1573 C C . ASP A 1 197 ? 24.797 -15.5 -11.883 1 85.06 197 ASP A C 1
ATOM 1575 O O . ASP A 1 197 ? 25.016 -14.633 -12.734 1 85.06 197 ASP A O 1
ATOM 1579 N N . MET A 1 198 ? 23.688 -16.188 -11.766 1 83.12 198 MET A N 1
ATOM 1580 C CA . MET A 1 198 ? 22.594 -15.977 -12.695 1 83.12 198 MET A CA 1
ATOM 1581 C C . MET A 1 198 ? 22.094 -14.539 -12.625 1 83.12 198 MET A C 1
ATOM 1583 O O . MET A 1 198 ? 21.922 -13.883 -13.656 1 83.12 198 MET A O 1
ATOM 1587 N N . MET A 1 199 ? 21.969 -14.109 -11.406 1 87.62 199 MET A N 1
ATOM 1588 C CA . MET A 1 199 ? 21.391 -12.781 -11.211 1 87.62 199 MET A CA 1
ATOM 1589 C C . MET A 1 199 ? 22.391 -11.688 -11.594 1 87.62 199 MET A C 1
ATOM 1591 O O . MET A 1 199 ? 22 -10.633 -12.086 1 87.62 199 MET A O 1
ATOM 1595 N N . ASP A 1 200 ? 23.641 -11.961 -11.336 1 89.62 200 ASP A N 1
ATOM 1596 C CA . ASP A 1 200 ? 24.656 -10.992 -11.703 1 89.62 200 ASP A CA 1
ATOM 1597 C C . ASP A 1 200 ? 24.672 -10.766 -13.219 1 89.62 200 ASP A C 1
ATOM 1599 O O . ASP A 1 200 ? 24.703 -9.617 -13.672 1 89.62 200 ASP A O 1
ATOM 1603 N N . GLY A 1 201 ? 24.703 -11.875 -13.969 1 89.62 201 GLY A N 1
ATOM 1604 C CA . GLY A 1 201 ? 24.688 -11.773 -15.422 1 89.62 201 GLY A CA 1
ATOM 1605 C C . GLY A 1 201 ? 23.438 -11.086 -15.953 1 89.62 201 GLY A C 1
ATOM 1606 O O . GLY A 1 201 ? 23.547 -10.117 -16.719 1 89.62 201 GLY A O 1
ATOM 1607 N N . MET A 1 202 ? 22.297 -11.516 -15.523 1 92.44 202 MET A N 1
ATOM 1608 C CA . MET A 1 202 ? 21.031 -10.938 -15.953 1 92.44 202 MET A CA 1
ATOM 1609 C C . MET A 1 202 ? 20.922 -9.477 -15.531 1 92.44 202 MET A C 1
ATOM 1611 O O . MET A 1 202 ? 20.406 -8.648 -16.281 1 92.44 202 MET A O 1
ATOM 1615 N N . GLY A 1 203 ? 21.406 -9.258 -14.297 1 95 203 GLY A N 1
ATOM 1616 C CA . GLY A 1 203 ? 21.359 -7.906 -13.766 1 95 203 GLY A CA 1
ATOM 1617 C C . GLY A 1 203 ? 22.156 -6.91 -14.586 1 95 203 GLY A C 1
ATOM 1618 O O . GLY A 1 203 ? 21.75 -5.754 -14.727 1 95 203 GLY A O 1
ATOM 1619 N N . LYS A 1 204 ? 23.312 -7.34 -15.094 1 95.31 204 LYS A N 1
ATOM 1620 C CA . LYS A 1 204 ? 24.125 -6.477 -15.938 1 95.31 204 LYS A CA 1
ATOM 1621 C C . LYS A 1 204 ? 23.391 -6.094 -17.219 1 95.31 204 LYS A C 1
ATOM 1623 O O . LYS A 1 204 ? 23.422 -4.93 -17.625 1 95.31 204 LYS A O 1
ATOM 1628 N N . VAL A 1 205 ? 22.828 -7.082 -17.844 1 96.81 205 VAL A N 1
ATOM 1629 C CA . VAL A 1 205 ? 22.094 -6.836 -19.078 1 96.81 205 VAL A CA 1
ATOM 1630 C C . VAL A 1 205 ? 20.875 -5.941 -18.797 1 96.81 205 VAL A C 1
ATOM 1632 O O . VAL A 1 205 ? 20.609 -5 -19.547 1 96.81 205 VAL A O 1
ATOM 1635 N N . PHE A 1 206 ? 20.188 -6.203 -17.734 1 97.88 206 PHE A N 1
ATOM 1636 C CA . PHE A 1 206 ? 19.016 -5.406 -17.359 1 97.88 206 PHE A CA 1
ATOM 1637 C C . PHE A 1 206 ? 19.406 -3.949 -17.141 1 97.88 206 PHE A C 1
ATOM 1639 O O . PHE A 1 206 ? 18.719 -3.039 -17.609 1 97.88 206 PHE A O 1
ATOM 1646 N N . LEU A 1 207 ? 20.453 -3.744 -16.359 1 97.62 207 LEU A N 1
ATOM 1647 C CA . LEU A 1 207 ? 20.906 -2.389 -16.062 1 97.62 207 LEU A CA 1
ATOM 1648 C C . LEU A 1 207 ? 21.219 -1.626 -17.359 1 97.62 207 LEU A C 1
ATOM 1650 O O . LEU A 1 207 ? 20.875 -0.446 -17.469 1 97.62 207 LEU A O 1
ATOM 1654 N N . LYS A 1 208 ? 21.859 -2.297 -18.281 1 97.06 208 LYS A N 1
ATOM 1655 C CA . LYS A 1 208 ? 22.141 -1.692 -19.578 1 97.06 208 LYS A CA 1
ATOM 1656 C C . LYS A 1 208 ? 20.859 -1.266 -20.281 1 97.06 208 LYS A C 1
ATOM 1658 O O . LYS A 1 208 ? 20.781 -0.16 -20.828 1 97.06 208 LYS A O 1
ATOM 1663 N N . CYS A 1 209 ? 19.891 -2.113 -20.297 1 98.19 209 CYS A N 1
ATOM 1664 C CA . CYS A 1 209 ? 18.609 -1.815 -20.938 1 98.19 209 CYS A CA 1
ATOM 1665 C C . CYS A 1 209 ? 17.859 -0.747 -20.156 1 98.19 209 CYS A C 1
ATOM 1667 O O . CYS A 1 209 ? 17.25 0.147 -20.75 1 98.19 209 CYS A O 1
ATOM 1669 N N . CYS A 1 210 ? 17.891 -0.882 -18.828 1 97.88 210 CYS A N 1
ATOM 1670 C CA . CYS A 1 210 ? 17.203 0.033 -17.922 1 97.88 210 CYS A CA 1
ATOM 1671 C C . CYS A 1 210 ? 17.609 1.476 -18.188 1 97.88 210 CYS A C 1
ATOM 1673 O O . CYS A 1 210 ? 16.797 2.391 -18.109 1 97.88 210 CYS A O 1
ATOM 1675 N N . ALA A 1 211 ? 18.812 1.688 -18.5 1 97.75 211 ALA A N 1
ATOM 1676 C CA . ALA A 1 211 ? 19.359 3.016 -18.75 1 97.75 211 ALA A CA 1
ATOM 1677 C C . ALA A 1 211 ? 18.688 3.664 -19.953 1 97.75 211 ALA A C 1
ATOM 1679 O O . ALA A 1 211 ? 18.75 4.883 -20.141 1 97.75 211 ALA A O 1
ATOM 1680 N N . THR A 1 212 ? 18.047 2.842 -20.766 1 98.12 212 THR A N 1
ATOM 1681 C CA . THR A 1 212 ? 17.406 3.363 -21.969 1 98.12 212 THR A CA 1
ATOM 1682 C C . THR A 1 212 ? 15.914 3.564 -21.75 1 98.12 212 THR A C 1
ATOM 1684 O O . THR A 1 212 ? 15.219 4.07 -22.641 1 98.12 212 THR A O 1
ATOM 1687 N N . TYR A 1 213 ? 15.359 3.094 -20.672 1 98.31 213 TYR A N 1
ATOM 1688 C CA . TYR A 1 213 ? 13.938 3.238 -20.391 1 98.31 213 TYR A CA 1
ATOM 1689 C C . TYR A 1 213 ? 13.57 4.695 -20.141 1 98.31 213 TYR A C 1
ATOM 1691 O O . TYR A 1 213 ? 14.367 5.457 -19.594 1 98.31 213 TYR A O 1
ATOM 1699 N N . ASP A 1 214 ? 12.391 5.059 -20.5 1 96.94 214 ASP A N 1
ATOM 1700 C CA . ASP A 1 214 ? 11.898 6.398 -20.188 1 96.94 214 ASP A CA 1
ATOM 1701 C C . ASP A 1 214 ? 11.75 6.594 -18.688 1 96.94 214 ASP A C 1
ATOM 1703 O O . ASP A 1 214 ? 11.156 5.758 -18 1 96.94 214 ASP A O 1
ATOM 1707 N N . GLY A 1 215 ? 12.344 7.711 -18.188 1 95.94 215 GLY A N 1
ATOM 1708 C CA . GLY A 1 215 ? 12.18 8.062 -16.781 1 95.94 215 GLY A CA 1
ATOM 1709 C C . GLY A 1 215 ? 13.102 7.289 -15.859 1 95.94 215 GLY A C 1
ATOM 1710 O O . GLY A 1 215 ? 12.906 7.27 -14.641 1 95.94 215 GLY A O 1
ATOM 1711 N N . ASN A 1 216 ? 14.133 6.629 -16.438 1 97.12 216 ASN A N 1
ATOM 1712 C CA . ASN A 1 216 ? 15.016 5.766 -15.656 1 97.12 216 ASN A CA 1
ATOM 1713 C C . ASN A 1 216 ? 15.742 6.551 -14.57 1 97.12 216 ASN A C 1
ATOM 1715 O O . ASN A 1 216 ? 16.141 5.98 -13.555 1 97.12 216 ASN A O 1
ATOM 1719 N N . GLU A 1 217 ? 15.906 7.875 -14.664 1 96.81 217 GLU A N 1
ATOM 1720 C CA . GLU A 1 217 ? 16.609 8.703 -13.688 1 96.81 217 GLU A CA 1
ATOM 1721 C C . GLU A 1 217 ? 15.961 8.609 -12.312 1 96.81 217 GLU A C 1
ATOM 1723 O O . GLU A 1 217 ? 16.625 8.758 -11.289 1 96.81 217 GLU A O 1
ATOM 1728 N N . ALA A 1 218 ? 14.703 8.281 -12.344 1 95 218 ALA A N 1
ATOM 1729 C CA . ALA A 1 218 ? 13.945 8.234 -11.094 1 95 218 ALA A CA 1
ATOM 1730 C C . ALA A 1 218 ? 14.359 7.039 -10.242 1 95 218 ALA A C 1
ATOM 1732 O O . ALA A 1 218 ? 14.219 7.059 -9.023 1 95 218 ALA A O 1
ATOM 1733 N N . TYR A 1 219 ? 14.914 5.969 -10.906 1 97 219 TYR A N 1
ATOM 1734 C CA . TYR A 1 219 ? 15.086 4.742 -10.133 1 97 219 TYR A CA 1
ATOM 1735 C C . TYR A 1 219 ? 16.391 4.051 -10.492 1 97 219 TYR A C 1
ATOM 1737 O O . TYR A 1 219 ? 16.766 3.059 -9.859 1 97 219 TYR A O 1
ATOM 1745 N N . ILE A 1 220 ? 17.172 4.488 -11.43 1 97.31 220 ILE A N 1
ATOM 1746 C CA . ILE A 1 220 ? 18.312 3.746 -11.961 1 97.31 220 ILE A CA 1
ATOM 1747 C C . ILE A 1 220 ? 19.375 3.574 -10.875 1 97.31 220 ILE A C 1
ATOM 1749 O O . ILE A 1 220 ? 20.047 2.547 -10.82 1 97.31 220 ILE A O 1
ATOM 1753 N N . GLU A 1 221 ? 19.547 4.594 -10.039 1 97.06 221 GLU A N 1
ATOM 1754 C CA . GLU A 1 221 ? 20.547 4.477 -8.977 1 97.06 221 GLU A CA 1
ATOM 1755 C C . GLU A 1 221 ? 20.156 3.404 -7.961 1 97.06 221 GLU A C 1
ATOM 1757 O O . GLU A 1 221 ? 21 2.695 -7.434 1 97.06 221 GLU A O 1
ATOM 1762 N N . GLN A 1 222 ? 18.875 3.344 -7.648 1 97.19 222 GLN A N 1
ATOM 1763 C CA . GLN A 1 222 ? 18.391 2.301 -6.75 1 97.19 222 GLN A CA 1
ATOM 1764 C C . GLN A 1 222 ? 18.516 0.921 -7.387 1 97.19 222 GLN A C 1
ATOM 1766 O O . GLN A 1 222 ? 18.781 -0.065 -6.699 1 97.19 222 GLN A O 1
ATOM 1771 N N . VAL A 1 223 ? 18.312 0.809 -8.719 1 97.31 223 VAL A N 1
ATOM 1772 C CA . VAL A 1 223 ? 18.484 -0.446 -9.445 1 97.31 223 VAL A CA 1
ATOM 1773 C C . VAL A 1 223 ? 19.938 -0.892 -9.375 1 97.31 223 VAL A C 1
ATOM 1775 O O . VAL A 1 223 ? 20.234 -2.07 -9.148 1 97.31 223 VAL A O 1
ATOM 1778 N N . LYS A 1 224 ? 20.859 0.065 -9.539 1 96.88 224 LYS A N 1
ATOM 1779 C CA . LYS A 1 224 ? 22.281 -0.238 -9.406 1 96.88 224 LYS A CA 1
ATOM 1780 C C . LYS A 1 224 ? 22.609 -0.746 -8.008 1 96.88 224 LYS A C 1
ATOM 1782 O O . LYS A 1 224 ? 23.344 -1.717 -7.852 1 96.88 224 LYS A O 1
ATOM 1787 N N . ALA A 1 225 ? 22.016 -0.109 -7.039 1 96.06 225 ALA A N 1
ATOM 1788 C CA . ALA A 1 225 ? 22.344 -0.386 -5.645 1 96.06 225 ALA A CA 1
ATOM 1789 C C . ALA A 1 225 ? 21.797 -1.749 -5.215 1 96.06 225 ALA A C 1
ATOM 1791 O O . ALA A 1 225 ? 22.422 -2.436 -4.395 1 96.06 225 ALA A O 1
ATOM 1792 N N . ILE A 1 226 ? 20.688 -2.17 -5.715 1 95.62 226 ILE A N 1
ATOM 1793 C CA . ILE A 1 226 ? 20.047 -3.389 -5.246 1 95.62 226 ILE A CA 1
ATOM 1794 C C . ILE A 1 226 ? 20.656 -4.602 -5.941 1 95.62 226 ILE A C 1
ATOM 1796 O O . ILE A 1 226 ? 20.594 -5.719 -5.422 1 95.62 226 ILE A O 1
ATOM 1800 N N . LYS A 1 227 ? 21.266 -4.461 -7.105 1 94.5 227 LYS A N 1
ATOM 1801 C CA . LYS A 1 227 ? 21.766 -5.539 -7.953 1 94.5 227 LYS A CA 1
ATOM 1802 C C . LYS A 1 227 ? 22.672 -6.477 -7.168 1 94.5 227 LYS A C 1
ATOM 1804 O O . LYS A 1 227 ? 22.469 -7.695 -7.168 1 94.5 227 LYS A O 1
ATOM 1809 N N . PRO A 1 228 ? 23.641 -5.965 -6.387 1 93.44 228 PRO A N 1
ATOM 1810 C CA . PRO A 1 228 ? 24.578 -6.875 -5.727 1 93.44 228 PRO A CA 1
ATOM 1811 C C . PRO A 1 228 ? 23.969 -7.574 -4.516 1 93.44 228 PRO A C 1
ATOM 1813 O O . PRO A 1 228 ? 24.547 -8.531 -3.992 1 93.44 228 PRO A O 1
ATOM 1816 N N . VAL A 1 229 ? 22.797 -7.105 -4.031 1 93.56 229 VAL A N 1
ATOM 1817 C CA . VAL A 1 229 ? 22.312 -7.645 -2.768 1 93.56 229 VAL A CA 1
ATOM 1818 C C . VAL A 1 229 ? 20.969 -8.328 -2.979 1 93.56 229 VAL A C 1
ATOM 1820 O O . VAL A 1 229 ? 20.344 -8.797 -2.021 1 93.56 229 VAL A O 1
ATOM 1823 N N . VAL A 1 230 ? 20.469 -8.398 -4.16 1 93.81 230 VAL A N 1
ATOM 1824 C CA . VAL A 1 230 ? 19.109 -8.852 -4.445 1 93.81 230 VAL A CA 1
ATOM 1825 C C . VAL A 1 230 ? 18.953 -10.297 -3.973 1 93.81 230 VAL A C 1
ATOM 1827 O O . VAL A 1 230 ? 17.922 -10.648 -3.383 1 93.81 230 VAL A O 1
ATOM 1830 N N . ILE A 1 231 ? 19.922 -11.148 -4.168 1 93.25 231 ILE A N 1
ATOM 1831 C CA . ILE A 1 231 ? 19.828 -12.555 -3.773 1 93.25 231 ILE A CA 1
ATOM 1832 C C . ILE A 1 231 ? 19.781 -12.656 -2.252 1 93.25 231 ILE A C 1
ATOM 1834 O O . ILE A 1 231 ? 19 -13.445 -1.699 1 93.25 231 ILE A O 1
ATOM 1838 N N . ASP A 1 232 ? 20.594 -11.836 -1.632 1 92.25 232 ASP A N 1
ATOM 1839 C CA . ASP A 1 232 ? 20.547 -11.805 -0.173 1 92.25 232 ASP A CA 1
ATOM 1840 C C . ASP A 1 232 ? 19.156 -11.422 0.331 1 92.25 232 ASP A C 1
ATOM 1842 O O . ASP A 1 232 ? 18.656 -12.023 1.279 1 92.25 232 ASP A O 1
ATOM 1846 N N . GLU A 1 233 ? 18.594 -10.453 -0.278 1 91.62 233 GLU A N 1
ATOM 1847 C CA . GLU A 1 233 ? 17.25 -10.008 0.107 1 91.62 233 GLU A CA 1
ATOM 1848 C C . GLU A 1 233 ? 16.219 -11.094 -0.125 1 91.62 233 GLU A C 1
ATOM 1850 O O . GLU A 1 233 ? 15.305 -11.281 0.687 1 91.62 233 GLU A O 1
ATOM 1855 N N . LEU A 1 234 ? 16.344 -11.82 -1.189 1 91.56 234 LEU A N 1
ATOM 1856 C CA . LEU A 1 234 ? 15.398 -12.891 -1.505 1 91.56 234 LEU A CA 1
ATOM 1857 C C . LEU A 1 234 ? 15.523 -14.031 -0.503 1 91.56 234 LEU A C 1
ATOM 1859 O O . LEU A 1 234 ? 14.523 -14.648 -0.127 1 91.56 234 LEU A O 1
ATOM 1863 N N . PHE A 1 235 ? 16.703 -14.289 -0.111 1 91.44 235 PHE A N 1
ATOM 1864 C CA . PHE A 1 235 ? 16.922 -15.352 0.859 1 91.44 235 PHE A CA 1
ATOM 1865 C C . PHE A 1 235 ? 16.375 -14.961 2.225 1 91.44 235 PHE A C 1
ATOM 1867 O O . PHE A 1 235 ? 15.906 -15.82 2.979 1 91.44 235 PHE A O 1
ATOM 1874 N N . LYS A 1 236 ? 16.391 -13.672 2.533 1 87.31 236 LYS A N 1
ATOM 1875 C CA . LYS A 1 236 ? 15.75 -13.211 3.762 1 87.31 236 LYS A CA 1
ATOM 1876 C C . LYS A 1 236 ? 14.25 -13.508 3.744 1 87.31 236 LYS A C 1
ATOM 1878 O O . LYS A 1 236 ? 13.672 -13.875 4.77 1 87.31 236 LYS A O 1
ATOM 1883 N N . MET A 1 237 ? 13.68 -13.391 2.613 1 87.19 237 MET A N 1
ATOM 1884 C CA . MET A 1 237 ? 12.25 -13.648 2.463 1 87.19 237 MET A CA 1
ATOM 1885 C C . MET A 1 237 ? 11.938 -15.125 2.666 1 87.19 237 MET A C 1
ATOM 1887 O O . MET A 1 237 ? 10.805 -15.484 2.975 1 87.19 237 MET A O 1
ATOM 1891 N N . CYS A 1 238 ? 12.93 -15.93 2.451 1 87.38 238 CYS A N 1
ATOM 1892 C CA . CYS A 1 238 ? 12.719 -17.375 2.535 1 87.38 238 CYS A CA 1
ATOM 1893 C C . CYS A 1 238 ? 12.688 -17.844 3.986 1 87.38 238 CYS A C 1
ATOM 1895 O O . CYS A 1 238 ? 12.25 -18.953 4.277 1 87.38 238 CYS A O 1
ATOM 1897 N N . VAL A 1 239 ? 13.195 -16.984 4.871 1 90.75 239 VAL A N 1
ATOM 1898 C CA . VAL A 1 239 ? 13.07 -17.297 6.289 1 90.75 239 VAL A CA 1
ATOM 1899 C C . VAL A 1 239 ? 11.617 -17.125 6.734 1 90.75 239 VAL A C 1
ATOM 1901 O O . VAL A 1 239 ? 11.062 -16.031 6.648 1 90.75 239 VAL A O 1
ATOM 1904 N N . VAL A 1 240 ? 11.023 -18.219 7.211 1 94.69 240 VAL A N 1
ATOM 1905 C CA . VAL A 1 240 ? 9.609 -18.219 7.59 1 94.69 240 VAL A CA 1
ATOM 1906 C C . VAL A 1 240 ? 9.422 -17.406 8.875 1 94.69 240 VAL A C 1
ATOM 1908 O O . VAL A 1 240 ? 10.078 -17.688 9.883 1 94.69 240 VAL A O 1
ATOM 1911 N N . ASP A 1 241 ? 8.625 -16.422 8.836 1 95.5 241 ASP A N 1
ATOM 1912 C CA . ASP A 1 241 ? 8.203 -15.68 10.016 1 95.5 241 ASP A CA 1
ATOM 1913 C C . ASP A 1 241 ? 6.941 -16.281 10.625 1 95.5 241 ASP A C 1
ATOM 1915 O O . ASP A 1 241 ? 5.852 -16.156 10.062 1 95.5 241 ASP A O 1
ATOM 1919 N N . PRO A 1 242 ? 7.031 -16.891 11.734 1 93.88 242 PRO A N 1
ATOM 1920 C CA . PRO A 1 242 ? 5.879 -17.594 12.289 1 93.88 242 PRO A CA 1
ATOM 1921 C C . PRO A 1 242 ? 4.758 -16.656 12.734 1 93.88 242 PRO A C 1
ATOM 1923 O O . PRO A 1 242 ? 3.648 -17.109 13.031 1 93.88 242 PRO A O 1
ATOM 1926 N N . THR A 1 243 ? 5.012 -15.375 12.742 1 93.5 243 THR A N 1
ATOM 1927 C CA . THR A 1 243 ? 3.994 -14.43 13.18 1 93.5 243 THR A CA 1
ATOM 1928 C C . THR A 1 243 ? 3.125 -13.984 12.008 1 93.5 243 THR A C 1
ATOM 1930 O O . THR A 1 243 ? 2.113 -13.305 12.203 1 93.5 243 THR A O 1
ATOM 1933 N N . GLU A 1 244 ? 3.539 -14.398 10.875 1 96 244 GLU A N 1
ATOM 1934 C CA . GLU A 1 244 ? 2.781 -14.07 9.672 1 96 244 GLU A CA 1
ATOM 1935 C C . GLU A 1 244 ? 2.002 -15.273 9.164 1 96 244 GLU A C 1
ATOM 1937 O O . GLU A 1 244 ? 2.225 -16.406 9.609 1 96 244 GLU A O 1
ATOM 1942 N N . PHE A 1 245 ? 1.072 -15.016 8.289 1 98 245 PHE A N 1
ATOM 1943 C CA . PHE A 1 245 ? 0.375 -16.125 7.633 1 98 245 PHE A CA 1
ATOM 1944 C C . PHE A 1 245 ? 1.259 -16.766 6.57 1 98 245 PHE A C 1
ATOM 1946 O O . PHE A 1 245 ? 1.776 -16.078 5.688 1 98 245 PHE A O 1
ATOM 1953 N N . ASN A 1 246 ? 1.442 -18.016 6.688 1 97.81 246 ASN A N 1
ATOM 1954 C CA . ASN A 1 246 ? 2.27 -18.781 5.762 1 97.81 246 ASN A CA 1
ATOM 1955 C C . ASN A 1 246 ? 1.494 -19.938 5.141 1 97.81 246 ASN A C 1
ATOM 1957 O O . ASN A 1 246 ? 0.543 -20.438 5.738 1 97.81 246 ASN A O 1
ATOM 1961 N N . ALA A 1 247 ? 1.849 -20.281 3.975 1 98.06 247 ALA A N 1
ATOM 1962 C CA . ALA A 1 247 ? 1.278 -21.422 3.244 1 98.06 247 ALA A CA 1
ATOM 1963 C C . ALA A 1 247 ? 2.303 -22.031 2.295 1 98.06 247 ALA A C 1
ATOM 1965 O O . ALA A 1 247 ? 3.406 -21.5 2.135 1 98.06 247 ALA A O 1
ATOM 1966 N N . LEU A 1 248 ? 1.991 -23.203 1.838 1 97.88 248 LEU A N 1
ATOM 1967 C CA . LEU A 1 248 ? 2.783 -23.75 0.744 1 97.88 248 LEU A CA 1
ATOM 1968 C C . LEU A 1 248 ? 2.445 -23.062 -0.574 1 97.88 248 LEU A C 1
ATOM 1970 O O . LEU A 1 248 ? 1.341 -23.219 -1.097 1 97.88 248 LEU A O 1
ATOM 1974 N N . ASN A 1 249 ? 3.402 -22.297 -1.065 1 97.56 249 ASN A N 1
ATOM 1975 C CA . ASN A 1 249 ? 3.211 -21.562 -2.312 1 97.56 249 ASN A CA 1
ATOM 1976 C C . ASN A 1 249 ? 3.373 -22.484 -3.527 1 97.56 249 ASN A C 1
ATOM 1978 O O . ASN A 1 249 ? 4.098 -23.469 -3.473 1 97.56 249 ASN A O 1
ATOM 1982 N N . HIS A 1 250 ? 2.66 -22.109 -4.625 1 97.38 250 HIS A N 1
ATOM 1983 C CA . HIS A 1 250 ? 2.949 -22.719 -5.914 1 97.38 250 HIS A CA 1
ATOM 1984 C C . HIS A 1 250 ? 4.402 -22.484 -6.324 1 97.38 250 HIS A C 1
ATOM 1986 O O . HIS A 1 250 ? 5.066 -23.406 -6.805 1 97.38 250 HIS A O 1
ATOM 1992 N N . GLY A 1 251 ? 4.852 -21.266 -6.074 1 94.75 251 GLY A N 1
ATOM 1993 C CA . GLY A 1 251 ? 6.25 -20.906 -6.27 1 94.75 251 GLY A CA 1
ATOM 1994 C C . GLY A 1 251 ? 6.531 -20.344 -7.645 1 94.75 251 GLY A C 1
ATOM 1995 O O . GLY A 1 251 ? 7.504 -19.609 -7.832 1 94.75 251 GLY A O 1
ATOM 1996 N N . ASP A 1 252 ? 5.723 -20.656 -8.617 1 94.38 252 ASP A N 1
ATOM 1997 C CA . ASP A 1 252 ? 5.898 -20.172 -9.984 1 94.38 252 ASP A CA 1
ATOM 1998 C C . ASP A 1 252 ? 4.551 -19.906 -10.656 1 94.38 252 ASP A C 1
ATOM 2000 O O . ASP A 1 252 ? 4.262 -20.453 -11.719 1 94.38 252 ASP A O 1
ATOM 2004 N N . THR A 1 253 ? 3.809 -18.953 -10.094 1 96.94 253 THR A N 1
ATOM 2005 C CA . THR A 1 253 ? 2.424 -18.734 -10.492 1 96.94 253 THR A CA 1
ATOM 2006 C C . THR A 1 253 ? 2.346 -17.703 -11.617 1 96.94 253 THR A C 1
ATOM 2008 O O . THR A 1 253 ? 1.798 -16.609 -11.43 1 96.94 253 THR A O 1
ATOM 2011 N N . TRP A 1 254 ? 2.855 -18.031 -12.797 1 96.69 254 TRP A N 1
ATOM 2012 C CA . TRP A 1 254 ? 2.656 -17.188 -13.961 1 96.69 254 TRP A CA 1
ATOM 2013 C C . TRP A 1 254 ? 1.624 -17.797 -14.906 1 96.69 254 TRP A C 1
ATOM 2015 O O . TRP A 1 254 ? 1.202 -18.938 -14.727 1 96.69 254 TRP A O 1
ATOM 2025 N N . SER A 1 255 ? 1.129 -17.156 -15.844 1 96.31 255 SER A N 1
ATOM 2026 C CA . SER A 1 255 ? -0.056 -17.422 -16.641 1 96.31 255 SER A CA 1
ATOM 2027 C C . SER A 1 255 ? 0.026 -18.797 -17.312 1 96.31 255 SER A C 1
ATOM 2029 O O . SER A 1 255 ? -0.982 -19.5 -17.422 1 96.31 255 SER A O 1
ATOM 2031 N N . ASN A 1 256 ? 1.23 -19.234 -17.719 1 94.75 256 ASN A N 1
ATOM 2032 C CA . ASN A 1 256 ? 1.351 -20.5 -18.422 1 94.75 256 ASN A CA 1
ATOM 2033 C C . ASN A 1 256 ? 1.237 -21.688 -17.484 1 94.75 256 ASN A C 1
ATOM 2035 O O . ASN A 1 256 ? 1.082 -22.828 -17.922 1 94.75 256 ASN A O 1
ATOM 2039 N N . ASN A 1 257 ? 1.272 -21.422 -16.188 1 97.06 257 ASN A N 1
ATOM 2040 C CA . ASN A 1 257 ? 1.102 -22.5 -15.211 1 97.06 257 ASN A CA 1
ATOM 2041 C C . ASN A 1 257 ? -0.309 -22.5 -14.625 1 97.06 257 ASN A C 1
ATOM 2043 O O . ASN A 1 257 ? -0.541 -23.062 -13.555 1 97.06 257 ASN A O 1
ATOM 2047 N N . ILE A 1 258 ? -1.191 -21.781 -15.297 1 98.06 258 ILE A N 1
ATOM 2048 C CA . ILE A 1 258 ? -2.609 -21.719 -14.961 1 98.06 258 ILE A CA 1
ATOM 2049 C C . ILE A 1 258 ? -3.447 -22.078 -16.188 1 98.06 258 ILE A C 1
ATOM 2051 O O . ILE A 1 258 ? -3.27 -21.484 -17.266 1 98.06 258 ILE A O 1
ATOM 2055 N N . MET A 1 259 ? -4.344 -22.984 -16.078 1 98.19 259 MET A N 1
ATOM 2056 C CA . MET A 1 259 ? -5.195 -23.391 -17.188 1 98.19 259 MET A CA 1
ATOM 2057 C C . MET A 1 259 ? -6.668 -23.156 -16.875 1 98.19 259 MET A C 1
ATOM 2059 O O . MET A 1 259 ? -7.102 -23.359 -15.742 1 98.19 259 MET A O 1
ATOM 2063 N N . PHE A 1 260 ? -7.395 -22.734 -17.844 1 98.56 260 PHE A N 1
ATOM 2064 C CA . PHE A 1 260 ? -8.789 -22.344 -17.672 1 98.56 260 PHE A CA 1
ATOM 2065 C C . PHE A 1 260 ? -9.703 -23.234 -18.5 1 98.56 260 PHE A C 1
ATOM 2067 O O . PHE A 1 260 ? -9.375 -23.594 -19.625 1 98.56 260 PHE A O 1
ATOM 2074 N N . GLN A 1 261 ? -10.766 -23.609 -17.984 1 98.19 261 GLN A N 1
ATOM 2075 C CA . GLN A 1 261 ? -11.883 -24.234 -18.672 1 98.19 261 GLN A CA 1
ATOM 2076 C C . GLN A 1 261 ? -13.078 -23.281 -18.75 1 98.19 261 GLN A C 1
ATOM 2078 O O . GLN A 1 261 ? -13.391 -22.594 -17.781 1 98.19 261 GLN A O 1
ATOM 2083 N N . TYR A 1 262 ? -13.734 -23.281 -19.828 1 97.31 262 TYR A N 1
ATOM 2084 C CA . TYR A 1 262 ? -14.836 -22.359 -20.047 1 97.31 262 TYR A CA 1
ATOM 2085 C C . TYR A 1 262 ? -16.141 -23.109 -20.297 1 97.31 262 TYR A C 1
ATOM 2087 O O . TYR A 1 262 ? -16.125 -24.234 -20.797 1 97.31 262 TYR A O 1
ATOM 2095 N N . ASP A 1 263 ? -17.203 -22.547 -19.906 1 96.06 263 ASP A N 1
ATOM 2096 C CA . ASP A 1 263 ? -18.5 -23.109 -20.25 1 96.06 263 ASP A CA 1
ATOM 2097 C C . ASP A 1 263 ? -18.938 -22.672 -21.641 1 96.06 263 ASP A C 1
ATOM 2099 O O . ASP A 1 263 ? -18.172 -22.031 -22.375 1 96.06 263 ASP A O 1
ATOM 2103 N N . GLU A 1 264 ? -20.109 -23.062 -21.984 1 93.88 264 GLU A N 1
ATOM 2104 C CA . GLU A 1 264 ? -20.594 -22.828 -23.344 1 93.88 264 GLU A CA 1
ATOM 2105 C C . GLU A 1 264 ? -20.734 -21.328 -23.625 1 93.88 264 GLU A C 1
ATOM 2107 O O . GLU A 1 264 ? -20.625 -20.906 -24.781 1 93.88 264 GLU A O 1
ATOM 2112 N N . SER A 1 265 ? -20.969 -20.531 -22.578 1 94.56 265 SER A N 1
ATOM 2113 C CA . SER A 1 265 ? -21.172 -19.094 -22.719 1 94.56 265 SER A CA 1
ATOM 2114 C C . SER A 1 265 ? -19.844 -18.344 -22.703 1 94.56 265 SER A C 1
ATOM 2116 O O . SER A 1 265 ? -19.812 -17.125 -22.844 1 94.56 265 SER A O 1
ATOM 2118 N N . GLY A 1 266 ? -18.719 -19.094 -22.5 1 93.06 266 GLY A N 1
ATOM 2119 C CA . GLY A 1 266 ? -17.422 -18.453 -22.5 1 93.06 266 GLY A CA 1
ATOM 2120 C C . GLY A 1 266 ? -17 -17.969 -21.125 1 93.06 266 GLY A C 1
ATOM 2121 O O . GLY A 1 266 ? -15.953 -17.328 -20.984 1 93.06 266 GLY A O 1
ATOM 2122 N N . THR A 1 267 ? -17.766 -18.281 -20.188 1 95.81 267 THR A N 1
ATOM 2123 C CA . THR A 1 267 ? -17.438 -17.922 -18.812 1 95.81 267 THR A CA 1
ATOM 2124 C C . THR A 1 267 ? -16.516 -18.969 -18.188 1 95.81 267 THR A C 1
ATOM 2126 O O . THR A 1 267 ? -16.656 -20.172 -18.469 1 95.81 267 THR A O 1
ATOM 2129 N N . ILE A 1 268 ? -15.609 -18.531 -17.422 1 98 268 ILE A N 1
ATOM 2130 C CA . ILE A 1 268 ? -14.664 -19.438 -16.797 1 98 268 ILE A CA 1
ATOM 2131 C C . ILE A 1 268 ? -15.406 -20.422 -15.891 1 98 268 ILE A C 1
ATOM 2133 O O . ILE A 1 268 ? -16.094 -20 -14.953 1 98 268 ILE A O 1
ATOM 2137 N N . LYS A 1 269 ? -15.297 -21.609 -16.156 1 97.31 269 LYS A N 1
ATOM 2138 C CA . LYS A 1 269 ? -15.945 -22.688 -15.414 1 97.31 269 LYS A CA 1
ATOM 2139 C C . LYS A 1 269 ? -15.023 -23.219 -14.328 1 97.31 269 LYS A C 1
ATOM 2141 O O . LYS A 1 269 ? -15.469 -23.516 -13.211 1 97.31 269 LYS A O 1
ATOM 2146 N N . GLU A 1 270 ? -13.773 -23.422 -14.695 1 97.5 270 GLU A N 1
ATOM 2147 C CA . GLU A 1 270 ? -12.812 -24 -13.766 1 97.5 270 GLU A CA 1
ATOM 2148 C C . GLU A 1 270 ? -11.398 -23.484 -14.047 1 97.5 270 GLU A C 1
ATOM 2150 O O . GLU A 1 270 ? -11.109 -23.047 -15.156 1 97.5 270 GLU A O 1
ATOM 2155 N N . VAL A 1 271 ? -10.586 -23.484 -13.016 1 98.5 271 VAL A N 1
ATOM 2156 C CA . VAL A 1 271 ? -9.18 -23.094 -13.086 1 98.5 271 VAL A CA 1
ATOM 2157 C C . VAL A 1 271 ? -8.32 -24.172 -12.422 1 98.5 271 VAL A C 1
ATOM 2159 O O . VAL A 1 271 ? -8.633 -24.641 -11.328 1 98.5 271 VAL A O 1
ATOM 2162 N N . TYR A 1 272 ? -7.281 -24.656 -13.125 1 98.5 272 TYR A N 1
ATOM 2163 C CA . TYR A 1 272 ? -6.297 -25.562 -12.562 1 98.5 272 TYR A CA 1
ATOM 2164 C C . TYR A 1 272 ? -4.902 -24.953 -12.586 1 98.5 272 TYR A C 1
ATOM 2166 O O . TYR A 1 272 ? -4.59 -24.156 -13.469 1 98.5 272 TYR A O 1
ATOM 2174 N N . MET A 1 273 ? -4.148 -25.219 -11.617 1 98.25 273 MET A N 1
ATOM 2175 C CA . MET A 1 273 ? -2.723 -24.906 -11.625 1 98.25 273 MET A CA 1
ATOM 2176 C C . MET A 1 273 ? -1.904 -26.125 -12.055 1 98.25 273 MET A C 1
ATOM 2178 O O . MET A 1 273 ? -2.283 -27.266 -11.773 1 98.25 273 MET A O 1
ATOM 2182 N N . VAL A 1 274 ? -0.816 -25.875 -12.773 1 96.69 274 VAL A N 1
ATOM 2183 C CA . VAL A 1 274 ? 0.094 -26.938 -13.195 1 96.69 274 VAL A CA 1
ATOM 2184 C C . VAL A 1 274 ? 1.534 -26.531 -12.883 1 96.69 274 VAL A C 1
ATOM 2186 O O . VAL A 1 274 ? 1.796 -25.406 -12.484 1 96.69 274 VAL A O 1
ATOM 2189 N N . ASP A 1 275 ? 2.424 -27.438 -12.914 1 94.81 275 ASP A N 1
ATOM 2190 C CA . ASP A 1 275 ? 3.859 -27.203 -12.773 1 94.81 275 ASP A CA 1
ATOM 2191 C C . ASP A 1 275 ? 4.219 -26.828 -11.336 1 94.81 275 ASP A C 1
ATOM 2193 O O . ASP A 1 275 ? 4.781 -25.75 -11.094 1 94.81 275 ASP A O 1
ATOM 2197 N N . PHE A 1 276 ? 3.977 -27.734 -10.398 1 95.5 276 PHE A N 1
ATOM 2198 C CA . PHE A 1 276 ? 4.285 -27.578 -8.984 1 95.5 276 PHE A CA 1
ATOM 2199 C C . PHE A 1 276 ? 5.738 -27.953 -8.703 1 95.5 276 PHE A C 1
ATOM 2201 O O . PHE A 1 276 ? 6.027 -28.672 -7.75 1 95.5 276 PHE A O 1
ATOM 2208 N N . GLN A 1 277 ? 6.664 -27.469 -9.445 1 92 277 GLN A N 1
ATOM 2209 C CA . GLN A 1 277 ? 8.016 -28.016 -9.375 1 92 277 GLN A CA 1
ATOM 2210 C C . GLN A 1 277 ? 8.914 -27.141 -8.484 1 92 277 GLN A C 1
ATOM 2212 O O . GLN A 1 277 ? 10.047 -27.531 -8.18 1 92 277 GLN A O 1
ATOM 2217 N N . VAL A 1 278 ? 8.422 -25.953 -8.062 1 91.5 278 VAL A N 1
ATOM 2218 C CA . VAL A 1 278 ? 9.266 -25.094 -7.234 1 91.5 278 VAL A CA 1
ATOM 2219 C C . VAL A 1 278 ? 8.461 -24.547 -6.059 1 91.5 278 VAL A C 1
ATOM 2221 O O . VAL A 1 278 ? 8.578 -23.359 -5.711 1 91.5 278 VAL A O 1
ATOM 2224 N N . SER A 1 279 ? 7.609 -25.359 -5.5 1 93.88 279 SER A N 1
ATOM 2225 C CA . SER A 1 279 ? 6.801 -24.984 -4.348 1 93.88 279 SER A CA 1
ATOM 2226 C C . SER A 1 279 ? 7.676 -24.594 -3.164 1 93.88 279 SER A C 1
ATOM 2228 O O . SER A 1 279 ? 8.742 -25.172 -2.953 1 93.88 279 SER A O 1
ATOM 2230 N N . LYS A 1 280 ? 7.207 -23.656 -2.463 1 93.19 280 LYS A N 1
ATOM 2231 C CA . LYS A 1 280 ? 7.953 -23.141 -1.321 1 93.19 280 LYS A CA 1
ATOM 2232 C C . LYS A 1 280 ? 7.012 -22.703 -0.202 1 93.19 280 LYS A C 1
ATOM 2234 O O . LYS A 1 280 ? 6.039 -21.984 -0.445 1 93.19 280 LYS A O 1
ATOM 2239 N N . TYR A 1 281 ? 7.352 -23.188 1.001 1 96.19 281 TYR A N 1
ATOM 2240 C CA . TYR A 1 281 ? 6.551 -22.797 2.154 1 96.19 281 TYR A CA 1
ATOM 2241 C C . TYR A 1 281 ? 6.996 -21.438 2.693 1 96.19 281 TYR A C 1
ATOM 2243 O O . TYR A 1 281 ? 8.195 -21.156 2.764 1 96.19 281 TYR A O 1
ATOM 2251 N N . GLY A 1 282 ? 6.117 -20.562 3.012 1 96.62 282 GLY A N 1
ATOM 2252 C CA . GLY A 1 282 ? 6.426 -19.25 3.562 1 96.62 282 GLY A CA 1
ATOM 2253 C C . GLY A 1 282 ? 5.34 -18.234 3.297 1 96.62 282 GLY A C 1
ATOM 2254 O O . GLY A 1 282 ? 4.164 -18.578 3.193 1 96.62 282 GLY A O 1
ATOM 2255 N N . THR A 1 283 ? 5.75 -17.031 3.205 1 97.19 283 THR A N 1
ATOM 2256 C CA . THR A 1 283 ? 4.816 -15.922 3.018 1 97.19 283 THR A CA 1
ATOM 2257 C C . THR A 1 283 ? 4.055 -16.078 1.707 1 97.19 283 THR A C 1
ATOM 2259 O O . THR A 1 283 ? 4.629 -16.469 0.687 1 97.19 283 THR A O 1
ATOM 2262 N N . VAL A 1 284 ? 2.779 -15.719 1.702 1 98.12 284 VAL A N 1
ATOM 2263 C CA . VAL A 1 284 ? 1.945 -15.836 0.511 1 98.12 284 VAL A CA 1
ATOM 2264 C C . VAL A 1 284 ? 2.211 -14.664 -0.428 1 98.12 284 VAL A C 1
ATOM 2266 O O . VAL A 1 284 ? 1.781 -14.672 -1.584 1 98.12 284 VAL A O 1
ATOM 2269 N N . ALA A 1 285 ? 3 -13.664 0.079 1 97.88 285 ALA A N 1
ATOM 2270 C CA . ALA A 1 285 ? 3.424 -12.555 -0.779 1 97.88 285 ALA A CA 1
ATOM 2271 C C . ALA A 1 285 ? 4.148 -13.07 -2.02 1 97.88 285 ALA A C 1
ATOM 2273 O O . ALA A 1 285 ? 4.086 -12.453 -3.084 1 97.88 285 ALA A O 1
ATOM 2274 N N . GLN A 1 286 ? 4.734 -14.219 -1.901 1 96.56 286 GLN A N 1
ATOM 2275 C CA . GLN A 1 286 ? 5.496 -14.797 -3.004 1 96.56 286 GLN A CA 1
ATOM 2276 C C . GLN A 1 286 ? 4.594 -15.094 -4.199 1 96.56 286 GLN A C 1
ATOM 2278 O O . GLN A 1 286 ? 4.816 -14.562 -5.293 1 96.56 286 GLN A O 1
ATOM 2283 N N . ASP A 1 287 ? 3.562 -15.859 -3.996 1 98.31 287 ASP A N 1
ATOM 2284 C CA . ASP A 1 287 ? 2.662 -16.203 -5.09 1 98.31 287 ASP A CA 1
ATOM 2285 C C . ASP A 1 287 ? 1.89 -14.969 -5.57 1 98.31 287 ASP A C 1
ATOM 2287 O O . ASP A 1 287 ? 1.609 -14.836 -6.766 1 98.31 287 ASP A O 1
ATOM 2291 N N . LEU A 1 288 ? 1.534 -14.102 -4.645 1 98.75 288 LEU A N 1
ATOM 2292 C CA . LEU A 1 288 ? 0.777 -12.914 -5.02 1 98.75 288 LEU A CA 1
ATOM 2293 C C . LEU A 1 288 ? 1.597 -12.016 -5.938 1 98.75 288 LEU A C 1
ATOM 2295 O O . LEU A 1 288 ? 1.119 -11.602 -7 1 98.75 288 LEU A O 1
ATOM 2299 N N . PHE A 1 289 ? 2.84 -11.742 -5.578 1 98.62 289 PHE A N 1
ATOM 2300 C CA . PHE A 1 289 ? 3.695 -10.93 -6.434 1 98.62 289 PHE A CA 1
ATOM 2301 C C . PHE A 1 289 ? 3.984 -11.648 -7.746 1 98.62 289 PHE A C 1
ATOM 2303 O O . PHE A 1 289 ? 3.941 -11.039 -8.82 1 98.62 289 PHE A O 1
ATOM 2310 N N . TYR A 1 290 ? 4.258 -12.953 -7.59 1 98.31 290 TYR A N 1
ATOM 2311 C CA . TYR A 1 290 ? 4.598 -13.703 -8.797 1 98.31 290 TYR A CA 1
ATOM 2312 C C . TYR A 1 290 ? 3.494 -13.578 -9.836 1 98.31 290 TYR A C 1
ATOM 2314 O O . TYR A 1 290 ? 3.762 -13.234 -10.992 1 98.31 290 TYR A O 1
ATOM 2322 N N . PHE A 1 291 ? 2.318 -13.742 -9.406 1 98.75 291 PHE A N 1
ATOM 2323 C CA . PHE A 1 291 ? 1.173 -13.766 -10.312 1 98.75 291 PHE A CA 1
ATOM 2324 C C . PHE A 1 291 ? 0.83 -12.359 -10.781 1 98.75 291 PHE A C 1
ATOM 2326 O O . PHE A 1 291 ? 0.777 -12.094 -11.984 1 98.75 291 PHE A O 1
ATOM 2333 N N . LEU A 1 292 ? 0.649 -11.445 -9.891 1 98.88 292 LEU A N 1
ATOM 2334 C CA . LEU A 1 292 ? 0.096 -10.125 -10.203 1 98.88 292 LEU A CA 1
ATOM 2335 C C . LEU A 1 292 ? 1.073 -9.312 -11.039 1 98.88 292 LEU A C 1
ATOM 2337 O O . LEU A 1 292 ? 0.66 -8.547 -11.914 1 98.88 292 LEU A O 1
ATOM 2341 N N . ILE A 1 293 ? 2.371 -9.5 -10.789 1 98.81 293 ILE A N 1
ATOM 2342 C CA . ILE A 1 293 ? 3.375 -8.703 -11.484 1 98.81 293 ILE A CA 1
ATOM 2343 C C . ILE A 1 293 ? 3.686 -9.32 -12.844 1 98.81 293 ILE A C 1
ATOM 2345 O O . ILE A 1 293 ? 3.912 -8.609 -13.82 1 98.81 293 ILE A O 1
ATOM 2349 N N . SER A 1 294 ? 3.582 -10.633 -12.969 1 98.38 294 SER A N 1
ATOM 2350 C CA . SER A 1 294 ? 4.02 -11.273 -14.203 1 98.38 294 SER A CA 1
ATOM 2351 C C . SER A 1 294 ? 2.855 -11.461 -15.172 1 98.38 294 SER A C 1
ATOM 2353 O O . SER A 1 294 ? 3.057 -11.523 -16.391 1 98.38 294 SER A O 1
ATOM 2355 N N . SER A 1 295 ? 1.607 -11.492 -14.656 1 98.44 295 SER A N 1
ATOM 2356 C CA . SER A 1 295 ? 0.655 -12.219 -15.5 1 98.44 295 SER A CA 1
ATOM 2357 C C . SER A 1 295 ? -0.62 -11.406 -15.711 1 98.44 295 SER A C 1
ATOM 2359 O O . SER A 1 295 ? -1.506 -11.82 -16.453 1 98.44 295 SER A O 1
ATOM 2361 N N . THR A 1 296 ? -0.76 -10.234 -15.086 1 98.44 296 THR A N 1
ATOM 2362 C CA . THR A 1 296 ? -1.976 -9.445 -15.25 1 98.44 296 THR A CA 1
ATOM 2363 C C . THR A 1 296 ? -1.807 -8.422 -16.375 1 98.44 296 THR A C 1
ATOM 2365 O O . THR A 1 296 ? -0.683 -8.047 -16.703 1 98.44 296 THR A O 1
ATOM 2368 N N . LYS A 1 297 ? -2.898 -8.008 -16.922 1 98.12 297 LYS A N 1
ATOM 2369 C CA . LYS A 1 297 ? -2.896 -6.98 -17.969 1 98.12 297 LYS A CA 1
ATOM 2370 C C . LYS A 1 297 ? -2.268 -5.684 -17.453 1 98.12 297 LYS A C 1
ATOM 2372 O O . LYS A 1 297 ? -2.477 -5.297 -16.297 1 98.12 297 LYS A O 1
ATOM 2377 N N . LEU A 1 298 ? -1.592 -4.996 -18.391 1 98.06 298 LEU A N 1
ATOM 2378 C CA . LEU A 1 298 ? -0.883 -3.766 -18.062 1 98.06 298 LEU A CA 1
ATOM 2379 C C . LEU A 1 298 ? -1.812 -2.773 -17.375 1 98.06 298 LEU A C 1
ATOM 2381 O O . LEU A 1 298 ? -1.46 -2.203 -16.344 1 98.06 298 LEU A O 1
ATOM 2385 N N . GLU A 1 299 ? -3.062 -2.596 -17.844 1 97.06 299 GLU A N 1
ATOM 2386 C CA . GLU A 1 299 ? -3.979 -1.558 -17.391 1 97.06 299 GLU A CA 1
ATOM 2387 C C . GLU A 1 299 ? -4.484 -1.859 -15.977 1 97.06 299 GLU A C 1
ATOM 2389 O O . GLU A 1 299 ? -4.855 -0.947 -15.234 1 97.06 299 GLU A O 1
ATOM 2394 N N . ASP A 1 300 ? -4.453 -3.201 -15.609 1 97.06 300 ASP A N 1
ATOM 2395 C CA . ASP A 1 300 ? -5.031 -3.623 -14.344 1 97.06 300 ASP A CA 1
ATOM 2396 C C . ASP A 1 300 ? -3.943 -3.904 -13.305 1 97.06 300 ASP A C 1
ATOM 2398 O O . ASP A 1 300 ? -4.211 -3.908 -12.102 1 97.06 300 ASP A O 1
ATOM 2402 N N . LYS A 1 301 ? -2.736 -4.105 -13.797 1 98.12 301 LYS A N 1
ATOM 2403 C CA . LYS A 1 301 ? -1.67 -4.676 -12.977 1 98.12 301 LYS A CA 1
ATOM 2404 C C . LYS A 1 301 ? -1.457 -3.865 -11.703 1 98.12 301 LYS A C 1
ATOM 2406 O O . LYS A 1 301 ? -1.521 -4.406 -10.602 1 98.12 301 LYS A O 1
ATOM 2411 N N . LEU A 1 302 ? -1.296 -2.537 -11.883 1 97.94 302 LEU A N 1
ATOM 2412 C CA . LEU A 1 302 ? -1.048 -1.692 -10.719 1 97.94 302 LEU A CA 1
ATOM 2413 C C . LEU A 1 302 ? -2.332 -1.016 -10.258 1 97.94 302 LEU A C 1
ATOM 2415 O O . LEU A 1 302 ? -2.574 -0.891 -9.055 1 97.94 302 LEU A O 1
ATOM 2419 N N . SER A 1 303 ? -3.258 -0.646 -11.148 1 96.94 303 SER A N 1
ATOM 2420 C CA . SER A 1 303 ? -4.469 0.099 -10.82 1 96.94 303 SER A CA 1
ATOM 2421 C C . SER A 1 303 ? -5.426 -0.744 -9.984 1 96.94 303 SER A C 1
ATOM 2423 O O . SER A 1 303 ? -6.188 -0.209 -9.172 1 96.94 303 SER A O 1
ATOM 2425 N N . LYS A 1 304 ? -5.379 -2.07 -10.125 1 97.62 304 LYS A N 1
ATOM 2426 C CA . LYS A 1 304 ? -6.277 -2.943 -9.383 1 97.62 304 LYS A CA 1
ATOM 2427 C C . LYS A 1 304 ? -5.504 -3.822 -8.398 1 97.62 304 LYS A C 1
ATOM 2429 O O . LYS A 1 304 ? -6.031 -4.82 -7.902 1 97.62 304 LYS A O 1
ATOM 2434 N N . PHE A 1 305 ? -4.258 -3.436 -8.164 1 98.56 305 PHE A N 1
ATOM 2435 C CA . PHE A 1 305 ? -3.395 -4.266 -7.332 1 98.56 305 PHE A CA 1
ATOM 2436 C C . PHE A 1 305 ? -4.027 -4.508 -5.969 1 98.56 305 PHE A C 1
ATOM 2438 O O . PHE A 1 305 ? -4.203 -5.656 -5.555 1 98.56 305 PHE A O 1
ATOM 2445 N N . ASP A 1 306 ? -4.441 -3.443 -5.242 1 98.5 306 ASP A N 1
ATOM 2446 C CA . ASP A 1 306 ? -5.016 -3.58 -3.906 1 98.5 306 ASP A CA 1
ATOM 2447 C C . ASP A 1 306 ? -6.348 -4.324 -3.955 1 98.5 306 ASP A C 1
ATOM 2449 O O . ASP A 1 306 ? -6.672 -5.086 -3.041 1 98.5 306 ASP A O 1
ATOM 2453 N N . TYR A 1 307 ? -7.137 -4.074 -4.977 1 98.5 307 TYR A N 1
ATOM 2454 C CA . TYR A 1 307 ? -8.391 -4.797 -5.164 1 98.5 307 TYR A CA 1
ATOM 2455 C C . TYR A 1 307 ? -8.141 -6.293 -5.293 1 98.5 307 TYR A C 1
ATOM 2457 O O . TYR A 1 307 ? -8.836 -7.102 -4.668 1 98.5 307 TYR A O 1
ATOM 2465 N N . TYR A 1 308 ? -7.145 -6.695 -6.102 1 98.88 308 TYR A N 1
ATOM 2466 C CA . TYR A 1 308 ? -6.809 -8.102 -6.301 1 98.88 308 TYR A CA 1
ATOM 2467 C C . TYR A 1 308 ? -6.348 -8.742 -5 1 98.88 308 TYR A C 1
ATOM 2469 O O . TYR A 1 308 ? -6.688 -9.891 -4.707 1 98.88 308 TYR A O 1
ATOM 2477 N N . VAL A 1 309 ? -5.57 -7.973 -4.191 1 98.88 309 VAL A N 1
ATOM 2478 C CA . VAL A 1 309 ? -5.141 -8.477 -2.893 1 98.88 309 VAL A CA 1
ATOM 2479 C C . VAL A 1 309 ? -6.359 -8.734 -2.008 1 98.88 309 VAL A C 1
ATOM 2481 O O . VAL A 1 309 ? -6.418 -9.734 -1.291 1 98.88 309 VAL A O 1
ATOM 2484 N N . LYS A 1 310 ? -7.324 -7.875 -2.064 1 98.75 310 LYS A N 1
ATOM 2485 C CA . LYS A 1 310 ? -8.547 -8.055 -1.284 1 98.75 310 LYS A CA 1
ATOM 2486 C C . LYS A 1 310 ? -9.328 -9.273 -1.76 1 98.75 310 LYS A C 1
ATOM 2488 O O . LYS A 1 310 ? -9.875 -10.023 -0.947 1 98.75 310 LYS A O 1
ATOM 2493 N N . VAL A 1 311 ? -9.461 -9.43 -3.098 1 98.81 311 VAL A N 1
ATOM 2494 C CA . VAL A 1 311 ? -10.133 -10.602 -3.646 1 98.81 311 VAL A CA 1
ATOM 2495 C C . VAL A 1 311 ? -9.492 -11.867 -3.092 1 98.81 311 VAL A C 1
ATOM 2497 O O . VAL A 1 311 ? -10.195 -12.773 -2.631 1 98.81 311 VAL A O 1
ATOM 2500 N N . TYR A 1 312 ? -8.211 -11.922 -3.158 1 98.88 312 TYR A N 1
ATOM 2501 C CA . TYR A 1 312 ? -7.473 -13.062 -2.607 1 98.88 312 TYR A CA 1
ATOM 2502 C C . TYR A 1 312 ? -7.785 -13.242 -1.127 1 98.88 312 TYR A C 1
ATOM 2504 O O . TYR A 1 312 ? -8.133 -14.344 -0.691 1 98.88 312 TYR A O 1
ATOM 2512 N N . HIS A 1 313 ? -7.629 -12.18 -0.33 1 98.88 313 HIS A N 1
ATOM 2513 C CA . HIS A 1 313 ? -7.812 -12.242 1.116 1 98.88 313 HIS A CA 1
ATOM 2514 C C . HIS A 1 313 ? -9.211 -12.727 1.473 1 98.88 313 HIS A C 1
ATOM 2516 O O . HIS A 1 313 ? -9.375 -13.586 2.344 1 98.88 313 HIS A O 1
ATOM 2522 N N . ASP A 1 314 ? -10.227 -12.117 0.817 1 98.5 314 ASP A N 1
ATOM 2523 C CA . ASP A 1 314 ? -11.609 -12.508 1.086 1 98.5 314 ASP A CA 1
ATOM 2524 C C . ASP A 1 314 ? -11.797 -14.016 0.895 1 98.5 314 ASP A C 1
ATOM 2526 O O . ASP A 1 314 ? -12.422 -14.68 1.723 1 98.5 314 ASP A O 1
ATOM 2530 N N . ASN A 1 315 ? -11.266 -14.516 -0.167 1 98.81 315 ASN A N 1
ATOM 2531 C CA . ASN A 1 315 ? -11.406 -15.945 -0.452 1 98.81 315 ASN A CA 1
ATOM 2532 C C . ASN A 1 315 ? -10.547 -16.797 0.481 1 98.81 315 ASN A C 1
ATOM 2534 O O . ASN A 1 315 ? -10.945 -17.891 0.867 1 98.81 315 ASN A O 1
ATOM 2538 N N . LEU A 1 316 ? -9.352 -16.312 0.829 1 98.88 316 LEU A N 1
ATOM 2539 C CA . LEU A 1 316 ? -8.508 -17.016 1.79 1 98.88 316 LEU A CA 1
ATOM 2540 C C . LEU A 1 316 ? -9.234 -17.219 3.115 1 98.88 316 LEU A C 1
ATOM 2542 O O . LEU A 1 316 ? -9.281 -18.328 3.643 1 98.88 316 LEU A O 1
ATOM 2546 N N . VAL A 1 317 ? -9.805 -16.141 3.635 1 98.56 317 VAL A N 1
ATOM 2547 C CA . VAL A 1 317 ? -10.484 -16.172 4.926 1 98.56 317 VAL A CA 1
ATOM 2548 C C . VAL A 1 317 ? -11.688 -17.109 4.844 1 98.56 317 VAL A C 1
ATOM 2550 O O . VAL A 1 317 ? -11.93 -17.906 5.758 1 98.56 317 VAL A O 1
ATOM 2553 N N . GLU A 1 318 ? -12.438 -16.984 3.773 1 98.56 318 GLU A N 1
ATOM 2554 C CA . GLU A 1 318 ? -13.586 -17.859 3.566 1 98.56 318 GLU A CA 1
ATOM 2555 C C . GLU A 1 318 ? -13.18 -19.328 3.629 1 98.56 318 GLU A C 1
ATOM 2557 O O . GLU A 1 318 ? -13.812 -20.125 4.32 1 98.56 318 GLU A O 1
ATOM 2562 N N . HIS A 1 319 ? -12.156 -19.703 2.969 1 98.81 319 HIS A N 1
ATOM 2563 C CA . HIS A 1 319 ? -11.766 -21.109 2.881 1 98.81 319 HIS A CA 1
ATOM 2564 C C . HIS A 1 319 ? -11.062 -21.562 4.152 1 98.81 319 HIS A C 1
ATOM 2566 O O . HIS A 1 319 ? -11.148 -22.734 4.531 1 98.81 319 HIS A O 1
ATOM 2572 N N . LEU A 1 320 ? -10.297 -20.641 4.82 1 98.88 320 LEU A N 1
ATOM 2573 C CA . LEU A 1 320 ? -9.766 -20.984 6.137 1 98.88 320 LEU A CA 1
ATOM 2574 C C . LEU A 1 320 ? -10.898 -21.344 7.098 1 98.88 320 LEU A C 1
ATOM 2576 O O . LEU A 1 320 ? -10.766 -22.266 7.906 1 98.88 320 LEU A O 1
ATOM 2580 N N . LYS A 1 321 ? -12.008 -20.625 6.996 1 98.69 321 LYS A N 1
ATOM 2581 C CA . LYS A 1 321 ? -13.172 -20.922 7.828 1 98.69 321 LYS A CA 1
ATOM 2582 C C . LYS A 1 321 ? -13.805 -22.25 7.43 1 98.69 321 LYS A C 1
ATOM 2584 O O . LYS A 1 321 ? -14.133 -23.078 8.289 1 98.69 321 LYS A O 1
ATOM 2589 N N . ILE A 1 322 ? -14.016 -22.469 6.156 1 98.69 322 ILE A N 1
ATOM 2590 C CA . ILE A 1 322 ? -14.586 -23.703 5.641 1 98.69 322 ILE A CA 1
ATOM 2591 C C . ILE A 1 322 ? -13.789 -24.891 6.156 1 98.69 322 ILE A C 1
ATOM 2593 O O . ILE A 1 322 ? -14.359 -25.906 6.559 1 98.69 322 ILE A O 1
ATOM 2597 N N . LEU A 1 323 ? -12.43 -24.75 6.219 1 98.75 323 LEU A N 1
ATOM 2598 C CA . LEU A 1 323 ? -11.539 -25.859 6.574 1 98.75 323 LEU A CA 1
ATOM 2599 C C . LEU A 1 323 ? -11.227 -25.844 8.07 1 98.75 323 LEU A C 1
ATOM 2601 O O . LEU A 1 323 ? -10.391 -26.609 8.539 1 98.75 323 LEU A O 1
ATOM 2605 N N . LYS A 1 324 ? -11.82 -24.922 8.82 1 98.06 324 LYS A N 1
ATOM 2606 C CA . LYS A 1 324 ? -11.742 -24.828 10.281 1 98.06 324 LYS A CA 1
ATOM 2607 C C . LYS A 1 324 ? -10.305 -24.609 10.742 1 98.06 324 LYS A C 1
ATOM 2609 O O . LYS A 1 324 ? -9.805 -25.344 11.594 1 98.06 324 LYS A O 1
ATOM 2614 N N . TYR A 1 325 ? -9.664 -23.656 10.148 1 98.31 325 TYR A N 1
ATOM 2615 C CA . TYR A 1 325 ? -8.32 -23.25 10.547 1 98.31 325 TYR A CA 1
ATOM 2616 C C . TYR A 1 325 ? -8.281 -22.906 12.031 1 98.31 325 TYR A C 1
ATOM 2618 O O . TYR A 1 325 ? -9.133 -22.172 12.531 1 98.31 325 TYR A O 1
ATOM 2626 N N . SER A 1 326 ? -7.34 -23.391 12.75 1 96.69 326 SER A N 1
ATOM 2627 C CA . SER A 1 326 ? -7.324 -23.328 14.211 1 96.69 326 SER A CA 1
ATOM 2628 C C . SER A 1 326 ? -6.594 -22.078 14.703 1 96.69 326 SER A C 1
ATOM 2630 O O . SER A 1 326 ? -6.633 -21.766 15.891 1 96.69 326 SER A O 1
ATOM 2632 N N . LYS A 1 327 ? -5.875 -21.422 13.852 1 96.44 327 LYS A N 1
ATOM 2633 C CA . LYS A 1 327 ? -5.109 -20.234 14.234 1 96.44 327 LYS A CA 1
ATOM 2634 C C . LYS A 1 327 ? -5.855 -18.953 13.867 1 96.44 327 LYS A C 1
ATOM 2636 O O . LYS A 1 327 ? -6.898 -19 13.203 1 96.44 327 LYS A O 1
ATOM 2641 N N . PRO A 1 328 ? -5.371 -17.781 14.297 1 96.19 328 PRO A N 1
ATOM 2642 C CA . PRO A 1 328 ? -6.016 -16.516 13.922 1 96.19 328 PRO A CA 1
ATOM 2643 C C . PRO A 1 328 ? -6.031 -16.297 12.406 1 96.19 328 PRO A C 1
ATOM 2645 O O . PRO A 1 328 ? -5.047 -16.578 11.727 1 96.19 328 PRO A O 1
ATOM 2648 N N . LEU A 1 329 ? -7.152 -15.867 11.938 1 97.69 329 LEU A N 1
ATOM 2649 C CA . LEU A 1 329 ? -7.277 -15.562 10.516 1 97.69 329 LEU A CA 1
ATOM 2650 C C . LEU A 1 329 ? -6.438 -14.344 10.148 1 97.69 329 LEU A C 1
ATOM 2652 O O . LEU A 1 329 ? -6.375 -13.375 10.906 1 97.69 329 LEU A O 1
ATOM 2656 N N . PRO A 1 330 ? -5.734 -14.383 9.078 1 97.62 330 PRO A N 1
ATOM 2657 C CA . PRO A 1 330 ? -4.988 -13.203 8.641 1 97.62 330 PRO A CA 1
ATOM 2658 C C . PRO A 1 330 ? -5.898 -12.039 8.258 1 97.62 330 PRO A C 1
ATOM 2660 O O . PRO A 1 330 ? -6.93 -12.242 7.609 1 97.62 330 PRO A O 1
ATOM 2663 N N . SER A 1 331 ? -5.551 -10.852 8.641 1 97.5 331 SER A N 1
ATOM 2664 C CA . SER A 1 331 ? -6.301 -9.68 8.211 1 97.5 331 SER A CA 1
ATOM 2665 C C . SER A 1 331 ? -5.828 -9.188 6.848 1 97.5 331 SER A C 1
ATOM 2667 O O . SER A 1 331 ? -4.711 -9.492 6.426 1 97.5 331 SER A O 1
ATOM 2669 N N . LEU A 1 332 ? -6.68 -8.492 6.141 1 98.31 332 LEU A N 1
ATOM 2670 C CA . LEU A 1 332 ? -6.289 -7.887 4.875 1 98.31 332 LEU A CA 1
ATOM 2671 C C . LEU A 1 332 ? -5.094 -6.953 5.062 1 98.31 332 LEU A C 1
ATOM 2673 O O . LEU A 1 332 ? -4.18 -6.938 4.238 1 98.31 332 LEU A O 1
ATOM 2677 N N . ARG A 1 333 ? -4.992 -6.184 6.152 1 97.31 333 ARG A N 1
ATOM 2678 C CA . ARG A 1 333 ? -3.883 -5.293 6.469 1 97.31 333 ARG A CA 1
ATOM 2679 C C . ARG A 1 333 ? -2.576 -6.07 6.598 1 97.31 333 ARG A C 1
ATOM 2681 O O . ARG A 1 333 ? -1.533 -5.625 6.113 1 97.31 333 ARG A O 1
ATOM 2688 N N . ASP A 1 334 ? -2.723 -7.227 7.246 1 97 334 ASP A N 1
ATOM 2689 C CA . ASP A 1 334 ? -1.528 -8.039 7.445 1 97 334 ASP A CA 1
ATOM 2690 C C . ASP A 1 334 ? -0.978 -8.547 6.117 1 97 334 ASP A C 1
ATOM 2692 O O . ASP A 1 334 ? 0.238 -8.625 5.93 1 97 334 ASP A O 1
ATOM 2696 N N . ILE A 1 335 ? -1.882 -8.93 5.227 1 98.44 335 ILE A N 1
ATOM 2697 C CA . ILE A 1 335 ? -1.446 -9.375 3.91 1 98.44 335 ILE A CA 1
ATOM 2698 C C . ILE A 1 335 ? -0.749 -8.234 3.176 1 98.44 335 ILE A C 1
ATOM 2700 O O . ILE A 1 335 ? 0.319 -8.43 2.59 1 98.44 335 ILE A O 1
ATOM 2704 N N . HIS A 1 336 ? -1.3 -7.012 3.254 1 98.62 336 HIS A N 1
ATOM 2705 C CA . HIS A 1 336 ? -0.687 -5.852 2.621 1 98.62 336 HIS A CA 1
ATOM 2706 C C . HIS A 1 336 ? 0.672 -5.539 3.238 1 98.62 336 HIS A C 1
ATOM 2708 O O . HIS A 1 336 ? 1.63 -5.238 2.523 1 98.62 336 HIS A O 1
ATOM 2714 N N . LYS A 1 337 ? 0.753 -5.598 4.555 1 98 337 LYS A N 1
ATOM 2715 C CA . LYS A 1 337 ? 2.021 -5.332 5.23 1 98 337 LYS A CA 1
ATOM 2716 C C . LYS A 1 337 ? 3.096 -6.32 4.789 1 98 337 LYS A C 1
ATOM 2718 O O . LYS A 1 337 ? 4.258 -5.945 4.605 1 98 337 LYS A O 1
ATOM 2723 N N . SER A 1 338 ? 2.674 -7.59 4.602 1 97.75 338 SER A N 1
ATOM 2724 C CA . SER A 1 338 ? 3.613 -8.594 4.109 1 97.75 338 SER A CA 1
ATOM 2725 C C . SER A 1 338 ? 4.102 -8.25 2.705 1 97.75 338 SER A C 1
ATOM 2727 O O . SER A 1 338 ? 5.27 -8.477 2.377 1 97.75 338 SER A O 1
ATOM 2729 N N . LEU A 1 339 ? 3.244 -7.734 1.892 1 98.31 339 LEU A N 1
ATOM 2730 C CA . LEU A 1 339 ? 3.619 -7.363 0.531 1 98.31 339 LEU A CA 1
ATOM 2731 C C . LEU A 1 339 ? 4.605 -6.203 0.537 1 98.31 339 LEU A C 1
ATOM 2733 O O . LEU A 1 339 ? 5.461 -6.105 -0.345 1 98.31 339 LEU A O 1
ATOM 2737 N N . PHE A 1 340 ? 4.527 -5.32 1.511 1 97.75 340 PHE A N 1
ATOM 2738 C CA . PHE A 1 340 ? 5.531 -4.27 1.649 1 97.75 340 PHE A CA 1
ATOM 2739 C C . PHE A 1 340 ? 6.84 -4.84 2.188 1 97.75 340 PHE A C 1
ATOM 2741 O O . PHE A 1 340 ? 7.918 -4.5 1.696 1 97.75 340 PHE A O 1
ATOM 2748 N N . LYS A 1 341 ? 6.723 -5.707 3.172 1 96.31 341 LYS A N 1
ATOM 2749 C CA . LYS A 1 341 ? 7.891 -6.328 3.789 1 96.31 341 LYS A CA 1
ATOM 2750 C C . LYS A 1 341 ? 8.742 -7.055 2.75 1 96.31 341 LYS A C 1
ATOM 2752 O O . LYS A 1 341 ? 9.969 -6.984 2.785 1 96.31 341 LYS A O 1
ATOM 2757 N N . TYR A 1 342 ? 8.062 -7.676 1.786 1 96.69 342 TYR A N 1
ATOM 2758 C CA . TYR A 1 342 ? 8.766 -8.547 0.848 1 96.69 342 TYR A CA 1
ATOM 2759 C C . TYR A 1 342 ? 8.727 -7.969 -0.562 1 96.69 342 TYR A C 1
ATOM 2761 O O . TYR A 1 342 ? 8.758 -8.711 -1.545 1 96.69 342 TYR A O 1
ATOM 2769 N N . GLY A 1 343 ? 8.719 -6.699 -0.675 1 96.88 343 GLY A N 1
ATOM 2770 C CA . GLY A 1 343 ? 8.547 -6.008 -1.942 1 96.88 343 GLY A CA 1
ATOM 2771 C C . GLY A 1 343 ? 9.68 -6.262 -2.92 1 96.88 343 GLY A C 1
ATOM 2772 O O . GLY A 1 343 ? 9.484 -6.188 -4.133 1 96.88 343 GLY A O 1
ATOM 2773 N N . THR A 1 344 ? 10.883 -6.617 -2.432 1 96.75 344 THR A N 1
ATOM 2774 C CA . THR A 1 344 ? 12.023 -6.879 -3.299 1 96.75 344 THR A CA 1
ATOM 2775 C C . THR A 1 344 ? 11.75 -8.07 -4.211 1 96.75 344 THR A C 1
ATOM 2777 O O . THR A 1 344 ? 12.234 -8.117 -5.344 1 96.75 344 THR A O 1
ATOM 2780 N N . PHE A 1 345 ? 10.922 -8.961 -3.762 1 96.62 345 PHE A N 1
ATOM 2781 C CA . PHE A 1 345 ? 10.57 -10.102 -4.594 1 96.62 345 PHE A CA 1
ATOM 2782 C C . PHE A 1 345 ? 9.82 -9.656 -5.844 1 96.62 345 PHE A C 1
ATOM 2784 O O . PHE A 1 345 ? 10 -10.227 -6.922 1 96.62 345 PHE A O 1
ATOM 2791 N N . ALA A 1 346 ? 8.938 -8.664 -5.691 1 98 346 ALA A N 1
ATOM 2792 C CA . ALA A 1 346 ? 8.242 -8.109 -6.855 1 98 346 ALA A CA 1
ATOM 2793 C C . ALA A 1 346 ? 9.234 -7.582 -7.887 1 98 346 ALA A C 1
ATOM 2795 O O . ALA A 1 346 ? 9.016 -7.715 -9.094 1 98 346 ALA A O 1
ATOM 2796 N N . TYR A 1 347 ? 10.352 -6.98 -7.406 1 97.81 347 TYR A N 1
ATOM 2797 C CA . TYR A 1 347 ? 11.414 -6.523 -8.289 1 97.81 347 TYR A CA 1
ATOM 2798 C C . TYR A 1 347 ? 12.023 -7.688 -9.055 1 97.81 347 TYR A C 1
ATOM 2800 O O . TYR A 1 347 ? 12.227 -7.602 -10.273 1 97.81 347 TYR A O 1
ATOM 2808 N N . SER A 1 348 ? 12.25 -8.75 -8.344 1 96.38 348 SER A N 1
ATOM 2809 C CA . SER A 1 348 ? 12.844 -9.93 -8.961 1 96.38 348 SER A CA 1
ATOM 2810 C C . SER A 1 348 ? 11.914 -10.523 -10.023 1 96.38 348 SER A C 1
ATOM 2812 O O . SER A 1 348 ? 12.367 -10.938 -11.094 1 96.38 348 SER A O 1
ATOM 2814 N N . VAL A 1 349 ? 10.641 -10.547 -9.75 1 97.31 349 VAL A N 1
ATOM 2815 C CA . VAL A 1 349 ? 9.664 -11.07 -10.703 1 97.31 349 VAL A CA 1
ATOM 2816 C C . VAL A 1 349 ? 9.617 -10.172 -11.938 1 97.31 349 VAL A C 1
ATOM 2818 O O . VAL A 1 349 ? 9.656 -10.664 -13.07 1 97.31 349 VAL A O 1
ATOM 2821 N N . ALA A 1 350 ? 9.602 -8.875 -11.672 1 98.38 350 ALA A N 1
ATOM 2822 C CA . ALA A 1 350 ? 9.484 -7.906 -12.75 1 98.38 350 ALA A CA 1
ATOM 2823 C C . ALA A 1 350 ? 10.703 -7.953 -13.672 1 98.38 350 ALA A C 1
ATOM 2825 O O . ALA A 1 350 ? 10.586 -7.773 -14.883 1 98.38 350 ALA A O 1
ATOM 2826 N N . THR A 1 351 ? 11.867 -8.219 -13.094 1 97.44 351 THR A N 1
ATOM 2827 C CA . THR A 1 351 ? 13.094 -8.148 -13.867 1 97.44 351 THR A CA 1
ATOM 2828 C C . THR A 1 351 ? 13.523 -9.547 -14.328 1 97.44 351 THR A C 1
ATOM 2830 O O . THR A 1 351 ? 14.547 -9.695 -14.992 1 97.44 351 THR A O 1
ATOM 2833 N N . GLY A 1 352 ? 12.789 -10.555 -13.953 1 94.56 352 GLY A N 1
ATOM 2834 C CA . GLY A 1 352 ? 13.062 -11.922 -14.383 1 94.56 352 GLY A CA 1
ATOM 2835 C C . GLY A 1 352 ? 11.922 -12.539 -15.164 1 94.56 352 GLY A C 1
ATOM 2836 O O . GLY A 1 352 ? 11.867 -12.422 -16.391 1 94.56 352 GLY A O 1
ATOM 2837 N N . VAL A 1 353 ? 11.008 -13.023 -14.477 1 93.75 353 VAL A N 1
ATOM 2838 C CA . VAL A 1 353 ? 9.953 -13.859 -15.031 1 93.75 353 VAL A CA 1
ATOM 2839 C C . VAL A 1 353 ? 9.086 -13.031 -15.984 1 93.75 353 VAL A C 1
ATOM 2841 O O . VAL A 1 353 ? 8.711 -13.5 -17.062 1 93.75 353 VAL A O 1
ATOM 2844 N N . MET A 1 354 ? 8.734 -11.844 -15.578 1 97.62 354 MET A N 1
ATOM 2845 C CA . MET A 1 354 ? 7.84 -11.031 -16.406 1 97.62 354 MET A CA 1
ATOM 2846 C C . MET A 1 354 ? 8.445 -10.781 -17.781 1 97.62 354 MET A C 1
ATOM 2848 O O . MET A 1 354 ? 7.73 -10.75 -18.781 1 97.62 354 MET A O 1
ATOM 2852 N N . ALA A 1 355 ? 9.781 -10.609 -17.844 1 96.5 355 ALA A N 1
ATOM 2853 C CA . ALA A 1 355 ? 10.461 -10.367 -19.109 1 96.5 355 ALA A CA 1
ATOM 2854 C C . ALA A 1 355 ? 10.305 -11.555 -20.047 1 96.5 355 ALA A C 1
ATOM 2856 O O . ALA A 1 355 ? 10.117 -11.383 -21.25 1 96.5 355 ALA A O 1
ATOM 2857 N N . ALA A 1 356 ? 10.375 -12.703 -19.484 1 93.44 356 ALA A N 1
ATOM 2858 C CA . ALA A 1 356 ? 10.195 -13.922 -20.281 1 93.44 356 ALA A CA 1
ATOM 2859 C C . ALA A 1 356 ? 8.742 -14.094 -20.703 1 93.44 356 ALA A C 1
ATOM 2861 O O . ALA A 1 356 ? 8.461 -14.484 -21.844 1 93.44 356 ALA A O 1
ATOM 2862 N N . VAL A 1 357 ? 7.828 -13.75 -19.812 1 95.5 357 VAL A N 1
ATOM 2863 C CA . VAL A 1 357 ? 6.395 -13.906 -20.031 1 95.5 357 VAL A CA 1
ATOM 2864 C C . VAL A 1 357 ? 5.957 -13.031 -21.203 1 95.5 357 VAL A C 1
ATOM 2866 O O . VAL A 1 357 ? 5.176 -13.469 -22.062 1 95.5 357 VAL A O 1
ATOM 2869 N N . LEU A 1 358 ? 6.539 -11.898 -21.344 1 97 358 LEU A N 1
ATOM 2870 C CA . LEU A 1 358 ? 6.031 -10.906 -22.281 1 97 358 LEU A CA 1
ATOM 2871 C C . LEU A 1 358 ? 6.801 -10.969 -23.594 1 97 358 LEU A C 1
ATOM 2873 O O . LEU A 1 358 ? 6.527 -10.188 -24.516 1 97 358 LEU A O 1
ATOM 2877 N N . LEU A 1 359 ? 7.758 -11.859 -23.688 1 95.31 359 LEU A N 1
ATOM 2878 C CA . LEU A 1 359 ? 8.547 -12.016 -24.906 1 95.31 359 LEU A CA 1
ATOM 2879 C C . LEU A 1 359 ? 7.828 -12.898 -25.906 1 95.31 359 LEU A C 1
ATOM 2881 O O . LEU A 1 359 ? 7.301 -13.953 -25.547 1 95.31 359 LEU A O 1
ATOM 2885 N N . ASP A 1 360 ? 7.852 -12.484 -27.172 1 93.5 360 ASP A N 1
ATOM 2886 C CA . ASP A 1 360 ? 7.324 -13.328 -28.234 1 93.5 360 ASP A CA 1
ATOM 2887 C C . ASP A 1 360 ? 8.062 -14.664 -28.297 1 93.5 360 ASP A C 1
ATOM 2889 O O . ASP A 1 360 ? 9.258 -14.734 -28 1 93.5 360 ASP A O 1
ATOM 2893 N N . PRO A 1 361 ? 7.324 -15.688 -28.672 1 88.94 361 PRO A N 1
ATOM 2894 C CA . PRO A 1 361 ? 8 -16.984 -28.828 1 88.94 361 PRO A CA 1
ATOM 2895 C C . PRO A 1 361 ? 9.203 -16.906 -29.766 1 88.94 361 PRO A C 1
ATOM 2897 O O . PRO A 1 361 ? 9.148 -16.203 -30.781 1 88.94 361 PRO A O 1
ATOM 2900 N N . THR A 1 362 ? 10.227 -17.469 -29.328 1 87.06 362 THR A N 1
ATOM 2901 C CA . THR A 1 362 ? 11.445 -17.516 -30.125 1 87.06 362 THR A CA 1
ATOM 2902 C C . THR A 1 362 ? 12.172 -18.844 -29.938 1 87.06 362 THR A C 1
ATOM 2904 O O . THR A 1 362 ? 12.086 -19.469 -28.875 1 87.06 362 THR A O 1
ATOM 2907 N N . GLU A 1 363 ? 12.898 -19.234 -30.906 1 82.69 363 GLU A N 1
ATOM 2908 C CA . GLU A 1 363 ? 13.609 -20.516 -30.875 1 82.69 363 GLU A CA 1
ATOM 2909 C C . GLU A 1 363 ? 14.734 -20.5 -29.844 1 82.69 363 GLU A C 1
ATOM 2911 O O . GLU A 1 363 ? 15.156 -21.547 -29.359 1 82.69 363 GLU A O 1
ATOM 2916 N N . ASN A 1 364 ? 15.109 -19.328 -29.453 1 81 364 ASN A N 1
ATOM 2917 C CA . ASN A 1 364 ? 16.219 -19.188 -28.516 1 81 364 ASN A CA 1
ATOM 2918 C C . ASN A 1 364 ? 15.734 -19.219 -27.062 1 81 364 ASN A C 1
ATOM 2920 O O . ASN A 1 364 ? 16.531 -19.125 -26.125 1 81 364 ASN A O 1
ATOM 2924 N N . ALA A 1 365 ? 14.484 -19.406 -26.938 1 81.56 365 ALA A N 1
ATOM 2925 C CA . ALA A 1 365 ? 13.938 -19.438 -25.594 1 81.56 365 ALA A CA 1
ATOM 2926 C C . ALA A 1 365 ? 14.305 -20.734 -24.875 1 81.56 365 ALA A C 1
ATOM 2928 O O . ALA A 1 365 ? 13.883 -21.812 -25.281 1 81.56 365 ALA A O 1
ATOM 2929 N N . SER A 1 366 ? 15.094 -20.641 -23.953 1 80.94 366 SER A N 1
ATOM 2930 C CA . SER A 1 366 ? 15.555 -21.75 -23.109 1 80.94 366 SER A CA 1
ATOM 2931 C C . SER A 1 366 ? 16.016 -21.25 -21.734 1 80.94 366 SER A C 1
ATOM 2933 O O . SER A 1 366 ? 16.312 -20.078 -21.578 1 80.94 366 SER A O 1
ATOM 2935 N N . LEU A 1 367 ? 15.977 -22.094 -20.797 1 79.25 367 LEU A N 1
ATOM 2936 C CA . LEU A 1 367 ? 16.469 -21.734 -19.469 1 79.25 367 LEU A CA 1
ATOM 2937 C C . LEU A 1 367 ? 17.938 -21.312 -19.531 1 79.25 367 LEU A C 1
ATOM 2939 O O . LEU A 1 367 ? 18.344 -20.375 -18.828 1 79.25 367 LEU A O 1
ATOM 2943 N N . GLU A 1 368 ? 18.703 -21.938 -20.344 1 78 368 GLU A N 1
ATOM 2944 C CA . GLU A 1 368 ? 20.109 -21.625 -20.547 1 78 368 GLU A CA 1
ATOM 2945 C C . GLU A 1 368 ? 20.297 -20.172 -21 1 78 368 GLU A C 1
ATOM 2947 O O . GLU A 1 368 ? 21.125 -19.453 -20.453 1 78 368 GLU A O 1
ATOM 2952 N N . ASN A 1 369 ? 19.531 -19.812 -21.984 1 83.06 369 ASN A N 1
ATOM 2953 C CA . ASN A 1 369 ? 19.656 -18.469 -22.516 1 83.06 369 ASN A CA 1
ATOM 2954 C C . ASN A 1 369 ? 19.031 -17.438 -21.578 1 83.06 369 ASN A C 1
ATOM 2956 O O . ASN A 1 369 ? 19.469 -16.281 -21.531 1 83.06 369 ASN A O 1
ATOM 2960 N N . PHE A 1 370 ? 18.078 -17.938 -20.844 1 82.88 370 PHE A N 1
ATOM 2961 C CA . PHE A 1 370 ? 17.422 -17.047 -19.891 1 82.88 370 PHE A CA 1
ATOM 2962 C C . PHE A 1 370 ? 18.375 -16.609 -18.797 1 82.88 370 PHE A C 1
ATOM 2964 O O . PHE A 1 370 ? 18.375 -15.453 -18.375 1 82.88 370 PHE A O 1
ATOM 2971 N N . VAL A 1 371 ? 19.25 -17.469 -18.344 1 79.12 371 VAL A N 1
ATOM 2972 C CA . VAL A 1 371 ? 20.078 -17.141 -17.172 1 79.12 371 VAL A CA 1
ATOM 2973 C C . VAL A 1 371 ? 21.547 -17.094 -17.578 1 79.12 371 VAL A C 1
ATOM 2975 O O . VAL A 1 371 ? 22.406 -16.688 -16.781 1 79.12 371 VAL A O 1
ATOM 2978 N N . GLY A 1 372 ? 21.891 -17.484 -18.781 1 81.19 372 GLY A N 1
ATOM 2979 C CA . GLY A 1 372 ? 23.281 -17.688 -19.156 1 81.19 372 GLY A CA 1
ATOM 2980 C C . GLY A 1 372 ? 23.953 -16.406 -19.625 1 81.19 372 GLY A C 1
ATOM 2981 O O . GLY A 1 372 ? 23.281 -15.43 -19.969 1 81.19 372 GLY A O 1
ATOM 2982 N N . ASP A 1 373 ? 25.266 -16.453 -19.625 1 84.44 373 ASP A N 1
ATOM 2983 C CA . ASP A 1 373 ? 26.047 -15.281 -19.984 1 84.44 373 ASP A CA 1
ATOM 2984 C C . ASP A 1 373 ? 26.766 -15.484 -21.312 1 84.44 373 ASP A C 1
ATOM 2986 O O . ASP A 1 373 ? 27.656 -14.719 -21.672 1 84.44 373 ASP A O 1
ATOM 2990 N N . SER A 1 374 ? 26.391 -16.547 -21.984 1 86.5 374 SER A N 1
ATOM 2991 C CA . SER A 1 374 ? 26.906 -16.719 -23.344 1 86.5 374 SER A CA 1
ATOM 2992 C C . SER A 1 374 ? 26.438 -15.586 -24.266 1 86.5 374 SER A C 1
ATOM 2994 O O . SER A 1 374 ? 25.578 -14.797 -23.891 1 86.5 374 SER A O 1
ATOM 2996 N N . ALA A 1 375 ? 27 -15.5 -25.406 1 91.06 375 ALA A N 1
ATOM 2997 C CA . ALA A 1 375 ? 26.578 -14.492 -26.391 1 91.06 375 ALA A CA 1
ATOM 2998 C C . ALA A 1 375 ? 25.109 -14.664 -26.75 1 91.06 375 ALA A C 1
ATOM 3000 O O . ALA A 1 375 ? 24.375 -13.68 -26.875 1 91.06 375 ALA A O 1
ATOM 3001 N N . GLU A 1 376 ? 24.719 -15.938 -26.922 1 90.75 376 GLU A N 1
ATOM 3002 C CA . GLU A 1 376 ? 23.328 -16.234 -27.219 1 90.75 376 GLU A CA 1
ATOM 3003 C C . GLU A 1 376 ? 22.406 -15.875 -26.062 1 90.75 376 GLU A C 1
ATOM 3005 O O . GLU A 1 376 ? 21.297 -15.383 -26.266 1 90.75 376 GLU A O 1
ATOM 3010 N N . GLY A 1 377 ? 22.891 -16.172 -24.891 1 90.81 377 GLY A N 1
ATOM 3011 C CA . GLY A 1 377 ? 22.125 -15.812 -23.703 1 90.81 377 GLY A CA 1
ATOM 3012 C C . GLY A 1 377 ? 21.922 -14.32 -23.547 1 90.81 377 GLY A C 1
ATOM 3013 O O . GLY A 1 377 ? 20.812 -13.859 -23.312 1 90.81 377 GLY A O 1
ATOM 3014 N N . VAL A 1 378 ? 22.984 -13.57 -23.766 1 93.12 378 VAL A N 1
ATOM 3015 C CA . VAL A 1 378 ? 22.922 -12.117 -23.672 1 93.12 378 VAL A CA 1
ATOM 3016 C C . VAL A 1 378 ? 21.969 -11.57 -24.734 1 93.12 378 VAL A C 1
ATOM 3018 O O . VAL A 1 378 ? 21.172 -10.664 -24.453 1 93.12 378 VAL A O 1
ATOM 3021 N N . ASP A 1 379 ? 22.094 -12.117 -25.906 1 94 379 ASP A N 1
ATOM 3022 C CA . ASP A 1 379 ? 21.203 -11.695 -26.984 1 94 379 ASP A CA 1
ATOM 3023 C C . ASP A 1 379 ? 19.734 -11.961 -26.609 1 94 379 ASP A C 1
ATOM 3025 O O . ASP A 1 379 ? 18.875 -11.125 -26.859 1 94 379 ASP A O 1
ATOM 3029 N N . PHE A 1 380 ? 19.469 -13.102 -26.078 1 93.94 380 PHE A N 1
ATOM 3030 C CA . PHE A 1 380 ? 18.125 -13.461 -25.641 1 93.94 380 PHE A CA 1
ATOM 3031 C C . PHE A 1 380 ? 17.625 -12.508 -24.562 1 93.94 380 PHE A C 1
ATOM 3033 O O . PHE A 1 380 ? 16.5 -12 -24.656 1 93.94 380 PHE A O 1
ATOM 3040 N N . GLN A 1 381 ? 18.453 -12.242 -23.594 1 95.5 381 GLN A N 1
ATOM 3041 C CA . GLN A 1 381 ? 18.109 -11.359 -22.5 1 95.5 381 GLN A CA 1
ATOM 3042 C C . GLN A 1 381 ? 17.859 -9.93 -22.984 1 95.5 381 GLN A C 1
ATOM 3044 O O . GLN A 1 381 ? 16.953 -9.25 -22.516 1 95.5 381 GLN A O 1
ATOM 3049 N N . MET A 1 382 ? 18.656 -9.516 -23.938 1 96.38 382 MET A N 1
ATOM 3050 C CA . MET A 1 382 ? 18.469 -8.203 -24.531 1 96.38 382 MET A CA 1
ATOM 3051 C C . MET A 1 382 ? 17.094 -8.109 -25.188 1 96.38 382 MET A C 1
ATOM 3053 O O . MET A 1 382 ? 16.422 -7.078 -25.109 1 96.38 382 MET A O 1
ATOM 3057 N N . LYS A 1 383 ? 16.703 -9.195 -25.844 1 96.12 383 LYS A N 1
ATOM 3058 C CA . LYS A 1 383 ? 15.391 -9.234 -26.453 1 96.12 383 LYS A CA 1
ATOM 3059 C C . LYS A 1 383 ? 14.289 -9.203 -25.406 1 96.12 383 LYS A C 1
ATOM 3061 O O . LYS A 1 383 ? 13.273 -8.531 -25.578 1 96.12 383 LYS A O 1
ATOM 3066 N N . MET A 1 384 ? 14.477 -9.859 -24.312 1 96.31 384 MET A N 1
ATOM 3067 C CA . MET A 1 384 ? 13.516 -9.891 -23.219 1 96.31 384 MET A CA 1
ATOM 3068 C C . MET A 1 384 ? 13.289 -8.484 -22.656 1 96.31 384 MET A C 1
ATOM 3070 O O . MET A 1 384 ? 12.148 -8.039 -22.531 1 96.31 384 MET A O 1
ATOM 3074 N N . TYR A 1 385 ? 14.328 -7.773 -22.422 1 98 385 TYR A N 1
ATOM 3075 C CA . TYR A 1 385 ? 14.266 -6.523 -21.672 1 98 385 TYR A CA 1
ATOM 3076 C C . TYR A 1 385 ? 13.93 -5.355 -22.594 1 98 385 TYR A C 1
ATOM 3078 O O . TYR A 1 385 ? 13.602 -4.266 -22.125 1 98 385 TYR A O 1
ATOM 3086 N N . ASN A 1 386 ? 14.023 -5.625 -23.938 1 97.5 386 ASN A N 1
ATOM 3087 C CA . ASN A 1 386 ? 13.812 -4.508 -24.859 1 97.5 386 ASN A CA 1
ATOM 3088 C C . ASN A 1 386 ? 12.516 -4.664 -25.641 1 97.5 386 ASN A C 1
ATOM 3090 O O . ASN A 1 386 ? 12.117 -3.758 -26.375 1 97.5 386 ASN A O 1
ATOM 3094 N N . ASN A 1 387 ? 11.852 -5.863 -25.562 1 96.81 387 ASN A N 1
ATOM 3095 C CA . ASN A 1 387 ? 10.609 -5.973 -26.328 1 96.81 387 ASN A CA 1
ATOM 3096 C C . ASN A 1 387 ? 9.586 -4.938 -25.875 1 96.81 387 ASN A C 1
ATOM 3098 O O . ASN A 1 387 ? 9.508 -4.605 -24.688 1 96.81 387 ASN A O 1
ATOM 3102 N N . PRO A 1 388 ? 8.797 -4.457 -26.766 1 97.5 388 PRO A N 1
ATOM 3103 C CA . PRO A 1 388 ? 7.934 -3.301 -26.5 1 97.5 388 PRO A CA 1
ATOM 3104 C C . PRO A 1 388 ? 6.938 -3.557 -25.359 1 97.5 388 PRO A C 1
ATOM 3106 O O . PRO A 1 388 ? 6.629 -2.645 -24.594 1 97.5 388 PRO A O 1
ATOM 3109 N N . ARG A 1 389 ? 6.371 -4.754 -25.266 1 97.88 389 ARG A N 1
ATOM 3110 C CA . ARG A 1 389 ? 5.414 -5.074 -24.219 1 97.88 389 ARG A CA 1
ATOM 3111 C C . ARG A 1 389 ? 6.059 -4.965 -22.844 1 97.88 389 ARG A C 1
ATOM 3113 O O . ARG A 1 389 ? 5.5 -4.344 -21.938 1 97.88 389 ARG A O 1
ATOM 3120 N N . TYR A 1 390 ? 7.219 -5.523 -22.766 1 98.31 390 TYR A N 1
ATOM 3121 C CA . TYR A 1 390 ? 7.93 -5.492 -21.5 1 98.31 390 TYR A CA 1
ATOM 3122 C C . TYR A 1 390 ? 8.289 -4.062 -21.109 1 98.31 390 TYR A C 1
ATOM 3124 O O . TYR A 1 390 ? 8.117 -3.668 -19.953 1 98.31 390 TYR A O 1
ATOM 3132 N N . ARG A 1 391 ? 8.797 -3.305 -21.969 1 98.44 391 ARG A N 1
ATOM 3133 C CA . ARG A 1 391 ? 9.195 -1.928 -21.703 1 98.44 391 ARG A CA 1
ATOM 3134 C C . ARG A 1 391 ? 8.023 -1.115 -21.156 1 98.44 391 ARG A C 1
ATOM 3136 O O . ARG A 1 391 ? 8.195 -0.3 -20.25 1 98.44 391 ARG A O 1
ATOM 3143 N N . LYS A 1 392 ? 6.852 -1.346 -21.719 1 98.31 392 LYS A N 1
ATOM 3144 C CA . LYS A 1 392 ? 5.672 -0.634 -21.25 1 98.31 392 LYS A CA 1
ATOM 3145 C C . LYS A 1 392 ? 5.363 -0.995 -19.797 1 98.31 392 LYS A C 1
ATOM 3147 O O . LYS A 1 392 ? 5.051 -0.119 -18.984 1 98.31 392 LYS A O 1
ATOM 3152 N N . HIS A 1 393 ? 5.457 -2.283 -19.438 1 98.62 393 HIS A N 1
ATOM 3153 C CA . HIS A 1 393 ? 5.168 -2.746 -18.078 1 98.62 393 HIS A CA 1
ATOM 3154 C C . HIS A 1 393 ? 6.219 -2.25 -17.094 1 98.62 393 HIS A C 1
ATOM 3156 O O . HIS A 1 393 ? 5.879 -1.653 -16.078 1 98.62 393 HIS A O 1
ATOM 3162 N N . ILE A 1 394 ? 7.512 -2.436 -17.469 1 98.75 394 ILE A N 1
ATOM 3163 C CA . ILE A 1 394 ? 8.586 -2.238 -16.5 1 98.75 394 ILE A CA 1
ATOM 3164 C C . ILE A 1 394 ? 8.711 -0.753 -16.156 1 98.75 394 ILE A C 1
ATOM 3166 O O . ILE A 1 394 ? 9.047 -0.393 -15.031 1 98.75 394 ILE A O 1
ATOM 3170 N N . GLN A 1 395 ? 8.383 0.118 -17.094 1 98.31 395 GLN A N 1
ATOM 3171 C CA . GLN A 1 395 ? 8.539 1.558 -16.906 1 98.31 395 GLN A CA 1
ATOM 3172 C C . GLN A 1 395 ? 7.5 2.102 -15.938 1 98.31 395 GLN A C 1
ATOM 3174 O O . GLN A 1 395 ? 7.688 3.172 -15.352 1 98.31 395 GLN A O 1
ATOM 3179 N N . VAL A 1 396 ? 6.398 1.37 -15.711 1 97.81 396 VAL A N 1
ATOM 3180 C CA . VAL A 1 396 ? 5.434 1.816 -14.711 1 97.81 396 VAL A CA 1
ATOM 3181 C C . VAL A 1 396 ? 5.656 1.059 -13.406 1 97.81 396 VAL A C 1
ATOM 3183 O O . VAL A 1 396 ? 5.379 1.581 -12.32 1 97.81 396 VAL A O 1
ATOM 3186 N N . ILE A 1 397 ? 6.227 -0.11 -13.477 1 98.5 397 ILE A N 1
ATOM 3187 C CA . ILE A 1 397 ? 6.387 -0.964 -12.297 1 98.5 397 ILE A CA 1
ATOM 3188 C C . ILE A 1 397 ? 7.547 -0.459 -11.445 1 98.5 397 ILE A C 1
ATOM 3190 O O . ILE A 1 397 ? 7.461 -0.448 -10.219 1 98.5 397 ILE A O 1
ATOM 3194 N N . LEU A 1 398 ? 8.633 -0.002 -12.086 1 98.44 398 LEU A N 1
ATOM 3195 C CA . LEU A 1 398 ? 9.828 0.365 -11.336 1 98.44 398 LEU A CA 1
ATOM 3196 C C . LEU A 1 398 ? 9.562 1.569 -10.445 1 98.44 398 LEU A C 1
ATOM 3198 O O . LEU A 1 398 ? 9.852 1.533 -9.242 1 98.44 398 LEU A O 1
ATOM 3202 N N . PRO A 1 399 ? 8.93 2.668 -10.977 1 98 399 PRO A N 1
ATOM 3203 C CA . PRO A 1 399 ? 8.594 3.764 -10.062 1 98 399 PRO A CA 1
ATOM 3204 C C . PRO A 1 399 ? 7.621 3.34 -8.961 1 98 399 PRO A C 1
ATOM 3206 O O . PRO A 1 399 ? 7.715 3.826 -7.836 1 98 399 PRO A O 1
ATOM 3209 N N . TRP A 1 400 ? 6.699 2.49 -9.297 1 98.31 400 TRP A N 1
ATOM 3210 C CA . TRP A 1 400 ? 5.742 1.982 -8.32 1 98.31 400 TRP A CA 1
ATOM 3211 C C . TRP A 1 400 ? 6.453 1.233 -7.199 1 98.31 400 TRP A C 1
ATOM 3213 O O . TRP A 1 400 ? 6.156 1.441 -6.02 1 98.31 400 TRP A O 1
ATOM 3223 N N . LEU A 1 401 ? 7.379 0.362 -7.559 1 98.44 401 LEU A N 1
ATOM 3224 C CA . LEU A 1 401 ? 8.172 -0.371 -6.574 1 98.44 401 LEU A CA 1
ATOM 3225 C C . LEU A 1 401 ? 9.031 0.581 -5.75 1 98.44 401 LEU A C 1
ATOM 3227 O O . LEU A 1 401 ? 9.172 0.407 -4.539 1 98.44 401 LEU A O 1
ATOM 3231 N N . LEU A 1 402 ? 9.633 1.562 -6.465 1 98.38 402 LEU A N 1
ATOM 3232 C CA . LEU A 1 402 ? 10.445 2.566 -5.793 1 98.38 402 LEU A CA 1
ATOM 3233 C C . LEU A 1 402 ? 9.641 3.285 -4.715 1 98.38 402 LEU A C 1
ATOM 3235 O O . LEU A 1 402 ? 10.094 3.41 -3.574 1 98.38 402 LEU A O 1
ATOM 3239 N N . ASN A 1 403 ? 8.438 3.717 -5.031 1 98.38 403 ASN A N 1
ATOM 3240 C CA . ASN A 1 403 ? 7.582 4.484 -4.129 1 98.38 403 ASN A CA 1
ATOM 3241 C C . ASN A 1 403 ? 7.094 3.635 -2.959 1 98.38 403 ASN A C 1
ATOM 3243 O O . ASN A 1 403 ? 6.598 4.164 -1.965 1 98.38 403 ASN A O 1
ATOM 3247 N N . ARG A 1 404 ? 7.289 2.328 -3.016 1 97.94 404 ARG A N 1
ATOM 3248 C CA . ARG A 1 404 ? 6.816 1.409 -1.986 1 97.94 404 ARG A CA 1
ATOM 3249 C C . ARG A 1 404 ? 7.98 0.856 -1.168 1 97.94 404 ARG A C 1
ATOM 3251 O O . ARG A 1 404 ? 7.789 -0.022 -0.324 1 97.94 404 ARG A O 1
ATOM 3258 N N . GLY A 1 405 ? 9.195 1.284 -1.485 1 97.56 405 GLY A N 1
ATOM 3259 C CA . GLY A 1 405 ? 10.375 0.904 -0.717 1 97.56 405 GLY A CA 1
ATOM 3260 C C . GLY A 1 405 ? 10.93 -0.451 -1.109 1 97.56 405 GLY A C 1
ATOM 3261 O O . GLY A 1 405 ? 11.773 -1.01 -0.404 1 97.56 405 GLY A O 1
ATOM 3262 N N . ALA A 1 406 ? 10.477 -0.987 -2.242 1 97.06 406 ALA A N 1
ATOM 3263 C CA . ALA A 1 406 ? 10.859 -2.33 -2.67 1 97.06 406 ALA A CA 1
ATOM 3264 C C . ALA A 1 406 ? 12.312 -2.357 -3.146 1 97.06 406 ALA A C 1
ATOM 3266 O O . ALA A 1 406 ? 12.93 -3.424 -3.211 1 97.06 406 ALA A O 1
ATOM 3267 N N . LEU A 1 407 ? 12.844 -1.156 -3.525 1 96.69 407 LEU A N 1
ATOM 3268 C CA . LEU A 1 407 ? 14.203 -1.079 -4.059 1 96.69 407 LEU A CA 1
ATOM 3269 C C . LEU A 1 407 ? 15.188 -0.625 -2.982 1 96.69 407 LEU A C 1
ATOM 3271 O O . LEU A 1 407 ? 16.359 -0.409 -3.266 1 96.69 407 LEU A O 1
ATOM 3275 N N . ASP A 1 408 ? 14.664 -0.458 -1.74 1 91.19 408 ASP A N 1
ATOM 3276 C CA . ASP A 1 408 ? 15.523 -0.002 -0.652 1 91.19 408 ASP A CA 1
ATOM 3277 C C . ASP A 1 408 ? 16.484 -1.1 -0.219 1 91.19 408 ASP A C 1
ATOM 3279 O O . ASP A 1 408 ? 16.109 -2.271 -0.14 1 91.19 408 ASP A O 1
ATOM 3283 N N . VAL A 1 409 ? 17.797 -0.719 -0.082 1 83.44 409 VAL A N 1
ATOM 3284 C CA . VAL A 1 409 ? 18.828 -1.657 0.339 1 83.44 409 VAL A CA 1
ATOM 3285 C C . VAL A 1 409 ? 19.281 -1.326 1.761 1 83.44 409 VAL A C 1
ATOM 3287 O O . VAL A 1 409 ? 19.547 -0.167 2.078 1 83.44 409 VAL A O 1
ATOM 3290 N N . ASN A 1 410 ? 18.672 -1.87 2.902 1 62.72 410 ASN A N 1
ATOM 3291 C CA . ASN A 1 410 ? 19.141 -1.592 4.258 1 62.72 410 ASN A CA 1
ATOM 3292 C C . ASN A 1 410 ? 20.562 -2.109 4.48 1 62.72 410 ASN A C 1
ATOM 3294 O O . ASN A 1 410 ? 20.969 -3.104 3.875 1 62.72 410 ASN A O 1
ATOM 3298 N N . MET B 1 1 ? -26.344 34.156 12.797 1 35.56 1 MET B N 1
ATOM 3299 C CA . MET B 1 1 ? -24.969 33.688 12.883 1 35.56 1 MET B CA 1
ATOM 3300 C C . MET B 1 1 ? -24.078 34.719 13.57 1 35.56 1 MET B C 1
ATOM 3302 O O . MET B 1 1 ? -23.875 35.812 13.062 1 35.56 1 MET B O 1
ATOM 3306 N N . ALA B 1 2 ? -24.172 34.812 14.797 1 38.66 2 ALA B N 1
ATOM 3307 C CA . ALA B 1 2 ? -23.766 36.031 15.5 1 38.66 2 ALA B CA 1
ATOM 3308 C C . ALA B 1 2 ? -22.312 36.375 15.172 1 38.66 2 ALA B C 1
ATOM 3310 O O . ALA B 1 2 ? -21.406 35.531 15.328 1 38.66 2 ALA B O 1
ATOM 3311 N N . ALA B 1 3 ? -22.016 37.031 14.062 1 48.28 3 ALA B N 1
ATOM 3312 C CA . ALA B 1 3 ? -20.75 37.719 13.828 1 48.28 3 ALA B CA 1
ATOM 3313 C C . ALA B 1 3 ? -20.047 38.062 15.141 1 48.28 3 ALA B C 1
ATOM 3315 O O . ALA B 1 3 ? -20.656 38.656 16.031 1 48.28 3 ALA B O 1
ATOM 3316 N N . GLY B 1 4 ? -19.188 37.094 15.539 1 56.25 4 GLY B N 1
ATOM 3317 C CA . GLY B 1 4 ? -18.516 37.312 16.812 1 56.25 4 GLY B CA 1
ATOM 3318 C C . GLY B 1 4 ? -18.203 38.781 17.078 1 56.25 4 GLY B C 1
ATOM 3319 O O . GLY B 1 4 ? -17.812 39.5 16.172 1 56.25 4 GLY B O 1
ATOM 3320 N N . LYS B 1 5 ? -19.047 39.344 17.922 1 72.56 5 LYS B N 1
ATOM 3321 C CA . LYS B 1 5 ? -18.75 40.688 18.422 1 72.56 5 LYS B CA 1
ATOM 3322 C C . LYS B 1 5 ? -17.328 40.781 18.984 1 72.56 5 LYS B C 1
ATOM 3324 O O . LYS B 1 5 ? -16.891 39.875 19.688 1 72.56 5 LYS B O 1
ATOM 3329 N N . ILE B 1 6 ? -16.5 41.688 18.375 1 85.5 6 ILE B N 1
ATOM 3330 C CA . ILE B 1 6 ? -15.18 41.938 18.938 1 85.5 6 ILE B CA 1
ATOM 3331 C C . ILE B 1 6 ? -15.305 42.375 20.391 1 85.5 6 ILE B C 1
ATOM 3333 O O . ILE B 1 6 ? -16.031 43.344 20.688 1 85.5 6 ILE B O 1
ATOM 3337 N N . PRO B 1 7 ? -14.695 41.656 21.234 1 87.81 7 PRO B N 1
ATOM 3338 C CA . PRO B 1 7 ? -14.828 42.031 22.641 1 87.81 7 PRO B CA 1
ATOM 3339 C C . PRO B 1 7 ? -14.32 43.438 22.922 1 87.81 7 PRO B C 1
ATOM 3341 O O . PRO B 1 7 ? -13.32 43.875 22.359 1 87.81 7 PRO B O 1
ATOM 3344 N N . ASP B 1 8 ? -14.914 44.094 23.906 1 88.88 8 ASP B N 1
ATOM 3345 C CA . ASP B 1 8 ? -14.625 45.469 24.219 1 88.88 8 ASP B CA 1
ATOM 3346 C C . ASP B 1 8 ? -13.227 45.625 24.812 1 88.88 8 ASP B C 1
ATOM 3348 O O . ASP B 1 8 ? -12.625 46.688 24.734 1 88.88 8 ASP B O 1
ATOM 3352 N N . TRP B 1 9 ? -12.742 44.562 25.359 1 90.56 9 TRP B N 1
ATOM 3353 C CA . TRP B 1 9 ? -11.453 44.656 26.047 1 90.56 9 TRP B CA 1
ATOM 3354 C C . TRP B 1 9 ? -10.305 44.594 25.047 1 90.56 9 TRP B C 1
ATOM 3356 O O . TRP B 1 9 ? -9.148 44.844 25.406 1 90.56 9 TRP B O 1
ATOM 3366 N N . VAL B 1 10 ? -10.594 44.281 23.797 1 93.31 10 VAL B N 1
ATOM 3367 C CA . VAL B 1 10 ? -9.57 44.312 22.75 1 93.31 10 VAL B CA 1
ATOM 3368 C C . VAL B 1 10 ? -9.328 45.75 22.297 1 93.31 10 VAL B C 1
ATOM 3370 O O . VAL B 1 10 ? -9.992 46.25 21.375 1 93.31 10 VAL B O 1
ATOM 3373 N N . THR B 1 11 ? -8.391 46.406 22.922 1 94.12 11 THR B N 1
ATOM 3374 C CA . THR B 1 11 ? -8.094 47.812 22.656 1 94.12 11 THR B CA 1
ATOM 3375 C C . THR B 1 11 ? -6.621 47.969 22.312 1 94.12 11 THR B C 1
ATOM 3377 O O . THR B 1 11 ? -5.832 47.031 22.391 1 94.12 11 THR B O 1
ATOM 3380 N N . ALA B 1 12 ? -6.266 49.188 21.906 1 95.38 12 ALA B N 1
ATOM 3381 C CA . ALA B 1 12 ? -4.887 49.5 21.547 1 95.38 12 ALA B CA 1
ATOM 3382 C C . ALA B 1 12 ? -3.945 49.281 22.734 1 95.38 12 ALA B C 1
ATOM 3384 O O . ALA B 1 12 ? -2.793 48.875 22.547 1 95.38 12 ALA B O 1
ATOM 3385 N N . GLU B 1 13 ? -4.422 49.531 23.922 1 95.19 13 GLU B N 1
ATOM 3386 C CA . GLU B 1 13 ? -3.617 49.375 25.125 1 95.19 13 GLU B CA 1
ATOM 3387 C C . GLU B 1 13 ? -3.141 47.938 25.312 1 95.19 13 GLU B C 1
ATOM 3389 O O . GLU B 1 13 ? -2.047 47.719 25.828 1 95.19 13 GLU B O 1
ATOM 3394 N N . LEU B 1 14 ? -3.961 47.031 24.891 1 95.62 14 LEU B N 1
ATOM 3395 C CA . LEU B 1 14 ? -3.646 45.625 24.984 1 95.62 14 LEU B CA 1
ATOM 3396 C C . LEU B 1 14 ? -2.363 45.281 24.234 1 95.62 14 LEU B C 1
ATOM 3398 O O . LEU B 1 14 ? -1.646 44.344 24.609 1 95.62 14 LEU B O 1
ATOM 3402 N N . PHE B 1 15 ? -1.998 46.094 23.234 1 96.75 15 PHE B N 1
ATOM 3403 C CA . PHE B 1 15 ? -0.9 45.781 22.328 1 96.75 15 PHE B CA 1
ATOM 3404 C C . PHE B 1 15 ? 0.31 46.656 22.609 1 96.75 15 PHE B C 1
ATOM 3406 O O . PHE B 1 15 ? 1.343 46.531 21.938 1 96.75 15 PHE B O 1
ATOM 3413 N N . GLU B 1 16 ? 0.227 47.5 23.547 1 95.75 16 GLU B N 1
ATOM 3414 C CA . GLU B 1 16 ? 1.254 48.5 23.781 1 95.75 16 GLU B CA 1
ATOM 3415 C C . GLU B 1 16 ? 2.611 47.844 24.047 1 95.75 16 GLU B C 1
ATOM 3417 O O . GLU B 1 16 ? 3.623 48.281 23.469 1 95.75 16 GLU B O 1
ATOM 3422 N N . ASP B 1 17 ? 2.613 46.875 24.938 1 95.5 17 ASP B N 1
ATOM 3423 C CA . ASP B 1 17 ? 3.869 46.219 25.281 1 95.5 17 ASP B CA 1
ATOM 3424 C C . ASP B 1 17 ? 4.48 45.531 24.078 1 95.5 17 ASP B C 1
ATOM 3426 O O . ASP B 1 17 ? 5.695 45.562 23.875 1 95.5 17 ASP B O 1
ATOM 3430 N N . VAL B 1 18 ? 3.631 44.875 23.281 1 96.06 18 VAL B N 1
ATOM 3431 C CA . VAL B 1 18 ? 4.082 44.188 22.078 1 96.06 18 VAL B CA 1
ATOM 3432 C C . VAL B 1 18 ? 4.656 45.188 21.078 1 96.06 18 VAL B C 1
ATOM 3434 O O . VAL B 1 18 ? 5.691 44.938 20.469 1 96.06 18 VAL B O 1
ATOM 3437 N N . LEU B 1 19 ? 4 46.281 20.922 1 96.69 19 LEU B N 1
ATOM 3438 C CA . LEU B 1 19 ? 4.445 47.344 20 1 96.69 19 LEU B CA 1
ATOM 3439 C C . LEU B 1 19 ? 5.777 47.906 20.438 1 96.69 19 LEU B C 1
ATOM 3441 O O . LEU B 1 19 ? 6.684 48.094 19.625 1 96.69 19 LEU B O 1
ATOM 3445 N N . LYS B 1 20 ? 5.906 48.125 21.719 1 95.94 20 LYS B N 1
ATOM 3446 C CA . LYS B 1 20 ? 7.145 48.688 22.266 1 95.94 20 LYS B CA 1
ATOM 3447 C C . LYS B 1 20 ? 8.32 47.75 22.031 1 95.94 20 LYS B C 1
ATOM 3449 O O . LYS B 1 20 ? 9.43 48.188 21.734 1 95.94 20 LYS B O 1
ATOM 3454 N N . SER B 1 21 ? 8.031 46.531 22.125 1 94.5 21 SER B N 1
ATOM 3455 C CA . SER B 1 21 ? 9.094 45.531 22.078 1 94.5 21 SER B CA 1
ATOM 3456 C C . SER B 1 21 ? 9.414 45.156 20.625 1 94.5 21 SER B C 1
ATOM 3458 O O . SER B 1 21 ? 10.539 44.75 20.328 1 94.5 21 SER B O 1
ATOM 3460 N N . ASN B 1 22 ? 8.492 45.281 19.688 1 92.75 22 ASN B N 1
ATOM 3461 C CA . ASN B 1 22 ? 8.672 44.656 18.391 1 92.75 22 ASN B CA 1
ATOM 3462 C C . ASN B 1 22 ? 8.695 45.688 17.266 1 92.75 22 ASN B C 1
ATOM 3464 O O . ASN B 1 22 ? 8.992 45.344 16.125 1 92.75 22 ASN B O 1
ATOM 3468 N N . VAL B 1 23 ? 8.305 46.906 17.609 1 95.19 23 VAL B N 1
ATOM 3469 C CA . VAL B 1 23 ? 8.328 47.969 16.594 1 95.19 23 VAL B CA 1
ATOM 3470 C C . VAL B 1 23 ? 9.422 49 16.922 1 95.19 23 VAL B C 1
ATOM 3472 O O . VAL B 1 23 ? 9.266 49.812 17.828 1 95.19 23 VAL B O 1
ATOM 3475 N N . ASP B 1 24 ? 10.438 48.875 16.125 1 94.44 24 ASP B N 1
ATOM 3476 C CA . ASP B 1 24 ? 11.555 49.812 16.328 1 94.44 24 ASP B CA 1
ATOM 3477 C C . ASP B 1 24 ? 11.094 51.25 16.203 1 94.44 24 ASP B C 1
ATOM 3479 O O . ASP B 1 24 ? 10.508 51.625 15.188 1 94.44 24 ASP B O 1
ATOM 3483 N N . GLY B 1 25 ? 11.422 52 17.234 1 95.88 25 GLY B N 1
ATOM 3484 C CA . GLY B 1 25 ? 11.102 53.438 17.188 1 95.88 25 GLY B CA 1
ATOM 3485 C C . GLY B 1 25 ? 9.664 53.719 17.547 1 95.88 25 GLY B C 1
ATOM 3486 O O . GLY B 1 25 ? 9.18 54.844 17.312 1 95.88 25 GLY B O 1
ATOM 3487 N N . TYR B 1 26 ? 9.008 52.75 18.062 1 96.56 26 TYR B N 1
ATOM 3488 C CA . TYR B 1 26 ? 7.609 52.938 18.422 1 96.56 26 TYR B CA 1
ATOM 3489 C C . TYR B 1 26 ? 7.426 54.156 19.312 1 96.56 26 TYR B C 1
ATOM 3491 O O . TYR B 1 26 ? 8.164 54.344 20.281 1 96.56 26 TYR B O 1
ATOM 3499 N N . ALA B 1 27 ? 6.395 54.969 19.094 1 96.69 27 ALA B N 1
ATOM 3500 C CA . ALA B 1 27 ? 6.051 56.125 19.922 1 96.69 27 ALA B CA 1
ATOM 3501 C C . ALA B 1 27 ? 4.652 55.969 20.516 1 96.69 27 ALA B C 1
ATOM 3503 O O . ALA B 1 27 ? 4.488 55.969 21.734 1 96.69 27 ALA B O 1
ATOM 3504 N N . LYS B 1 28 ? 3.676 55.875 19.656 1 96.19 28 LYS B N 1
ATOM 3505 C CA . LYS B 1 28 ? 2.301 55.75 20.125 1 96.19 28 LYS B CA 1
ATOM 3506 C C . LYS B 1 28 ? 1.409 55.125 19.047 1 96.19 28 LYS B C 1
ATOM 3508 O O . LYS B 1 28 ? 1.796 55.062 17.875 1 96.19 28 LYS B O 1
ATOM 3513 N N . VAL B 1 29 ? 0.276 54.688 19.422 1 97 29 VAL B N 1
ATOM 3514 C CA . VAL B 1 29 ? -0.721 54.188 18.484 1 97 29 VAL B CA 1
ATOM 3515 C C . VAL B 1 29 ? -1.508 55.344 17.891 1 97 29 VAL B C 1
ATOM 3517 O O . VAL B 1 29 ? -1.989 56.219 18.625 1 97 29 VAL B O 1
ATOM 3520 N N . ARG B 1 30 ? -1.613 55.375 16.641 1 96.88 30 ARG B N 1
ATOM 3521 C CA . ARG B 1 30 ? -2.395 56.406 15.969 1 96.88 30 ARG B CA 1
ATOM 3522 C C . ARG B 1 30 ? -3.791 55.906 15.625 1 96.88 30 ARG B C 1
ATOM 3524 O O . ARG B 1 30 ? -4.762 56.656 15.664 1 96.88 30 ARG B O 1
ATOM 3531 N N . ASN B 1 31 ? -3.828 54.781 15.133 1 96.31 31 ASN B N 1
ATOM 3532 C CA . ASN B 1 31 ? -5.086 54.125 14.773 1 96.31 31 ASN B CA 1
ATOM 3533 C C . ASN B 1 31 ? -5.09 52.656 15.141 1 96.31 31 ASN B C 1
ATOM 3535 O O . ASN B 1 31 ? -4.059 52 15.055 1 96.31 31 ASN B O 1
ATOM 3539 N N . PHE B 1 32 ? -6.184 52.156 15.633 1 95.81 32 PHE B N 1
ATOM 3540 C CA . PHE B 1 32 ? -6.383 50.781 16.078 1 95.81 32 PHE B CA 1
ATOM 3541 C C . PHE B 1 32 ? -7.668 50.219 15.492 1 95.81 32 PHE B C 1
ATOM 3543 O O . PHE B 1 32 ? -8.766 50.719 15.781 1 95.81 32 PHE B O 1
ATOM 3550 N N . LYS B 1 33 ? -7.551 49.156 14.68 1 93.81 33 LYS B N 1
ATOM 3551 C CA . LYS B 1 33 ? -8.711 48.625 13.969 1 93.81 33 LYS B CA 1
ATOM 3552 C C . LYS B 1 33 ? -8.742 47.094 14.047 1 93.81 33 LYS B C 1
ATOM 3554 O O . LYS B 1 33 ? -8.211 46.406 13.172 1 93.81 33 LYS B O 1
ATOM 3559 N N . PRO B 1 34 ? -9.438 46.531 15 1 92.94 34 PRO B N 1
ATOM 3560 C CA . PRO B 1 34 ? -9.688 45.094 15.008 1 92.94 34 PRO B CA 1
ATOM 3561 C C . PRO B 1 34 ? -10.805 44.688 14.055 1 92.94 34 PRO B C 1
ATOM 3563 O O . PRO B 1 34 ? -11.828 45.375 13.961 1 92.94 34 PRO B O 1
ATOM 3566 N N . GLU B 1 35 ? -10.562 43.625 13.281 1 90.25 35 GLU B N 1
ATOM 3567 C CA . GLU B 1 35 ? -11.547 43.094 12.352 1 90.25 35 GLU B CA 1
ATOM 3568 C C . GLU B 1 35 ? -11.641 41.562 12.469 1 90.25 35 GLU B C 1
ATOM 3570 O O . GLU B 1 35 ? -10.688 40.906 12.898 1 90.25 35 GLU B O 1
ATOM 3575 N N . ILE B 1 36 ? -12.789 41.062 12.109 1 81.81 36 ILE B N 1
ATOM 3576 C CA . ILE B 1 36 ? -12.914 39.594 12.031 1 81.81 36 ILE B CA 1
ATOM 3577 C C . ILE B 1 36 ? -12.039 39.062 10.898 1 81.81 36 ILE B C 1
ATOM 3579 O O . ILE B 1 36 ? -12.172 39.5 9.75 1 81.81 36 ILE B O 1
ATOM 3583 N N . GLY B 1 37 ? -11.07 38.188 11.195 1 73.69 37 GLY B N 1
ATOM 3584 C CA . GLY B 1 37 ? -9.977 37.812 10.312 1 73.69 37 GLY B CA 1
ATOM 3585 C C . GLY B 1 37 ? -10.273 36.562 9.477 1 73.69 37 GLY B C 1
ATOM 3586 O O . GLY B 1 37 ? -9.5 36.219 8.586 1 73.69 37 GLY B O 1
ATOM 3587 N N . SER B 1 38 ? -11.32 35.812 9.797 1 70.31 38 SER B N 1
ATOM 3588 C CA . SER B 1 38 ? -11.594 34.594 9.039 1 70.31 38 SER B CA 1
ATOM 3589 C C . SER B 1 38 ? -13.062 34.5 8.656 1 70.31 38 SER B C 1
ATOM 3591 O O . SER B 1 38 ? -13.938 34.969 9.383 1 70.31 38 SER B O 1
ATOM 3593 N N . ALA B 1 39 ? -13.219 33.969 7.43 1 68.5 39 ALA B N 1
ATOM 3594 C CA . ALA B 1 39 ? -14.578 33.75 6.957 1 68.5 39 ALA B CA 1
ATOM 3595 C C . ALA B 1 39 ? -15.156 32.469 7.551 1 68.5 39 ALA B C 1
ATOM 3597 O O . ALA B 1 39 ? -14.406 31.594 8 1 68.5 39 ALA B O 1
ATOM 3598 N N . ALA B 1 40 ? -16.453 32.469 7.641 1 67.5 40 ALA B N 1
ATOM 3599 C CA . ALA B 1 40 ? -17.125 31.234 8.062 1 67.5 40 ALA B CA 1
ATOM 3600 C C . ALA B 1 40 ? -16.625 30.047 7.266 1 67.5 40 ALA B C 1
ATOM 3602 O O . ALA B 1 40 ? -16.453 30.125 6.047 1 67.5 40 ALA B O 1
ATOM 3603 N N . GLY B 1 41 ? -16.219 28.984 7.969 1 71.62 41 GLY B N 1
ATOM 3604 C CA . GLY B 1 41 ? -15.758 27.781 7.293 1 71.62 41 GLY B CA 1
ATOM 3605 C C . GLY B 1 41 ? -14.242 27.688 7.215 1 71.62 41 GLY B C 1
ATOM 3606 O O . GLY B 1 41 ? -13.703 26.625 6.918 1 71.62 41 GLY B O 1
ATOM 3607 N N . ASP B 1 42 ? -13.602 28.797 7.469 1 74.38 42 ASP B N 1
ATOM 3608 C CA . ASP B 1 42 ? -12.141 28.781 7.43 1 74.38 42 ASP B CA 1
ATOM 3609 C C . ASP B 1 42 ? -11.562 28.453 8.797 1 74.38 42 ASP B C 1
ATOM 3611 O O . ASP B 1 42 ? -10.375 28.125 8.914 1 74.38 42 ASP B O 1
ATOM 3615 N N . ASN B 1 43 ? -12.383 28.562 9.719 1 75.06 43 ASN B N 1
ATOM 3616 C CA . ASN B 1 43 ? -12.047 28.266 11.109 1 75.06 43 ASN B CA 1
ATOM 3617 C C . ASN B 1 43 ? -13.266 27.797 11.891 1 75.06 43 ASN B C 1
ATOM 3619 O O . ASN B 1 43 ? -14.375 28.297 11.688 1 75.06 43 ASN B O 1
ATOM 3623 N N . TYR B 1 44 ? -13.078 26.859 12.781 1 73.88 44 TYR B N 1
ATOM 3624 C CA . TYR B 1 44 ? -14.25 26.25 13.414 1 73.88 44 TYR B CA 1
ATOM 3625 C C . TYR B 1 44 ? -14.195 26.422 14.93 1 73.88 44 TYR B C 1
ATOM 3627 O O . TYR B 1 44 ? -15.227 26.641 15.57 1 73.88 44 TYR B O 1
ATOM 3635 N N . ALA B 1 45 ? -13.047 26.453 15.469 1 75.38 45 ALA B N 1
ATOM 3636 C CA . ALA B 1 45 ? -12.953 26.266 16.906 1 75.38 45 ALA B CA 1
ATOM 3637 C C . ALA B 1 45 ? -12.859 27.594 17.641 1 75.38 45 ALA B C 1
ATOM 3639 O O . ALA B 1 45 ? -13.125 27.688 18.844 1 75.38 45 ALA B O 1
ATOM 3640 N N . THR B 1 46 ? -12.445 28.672 16.891 1 82.94 46 THR B N 1
ATOM 3641 C CA . THR B 1 46 ? -12.141 29.922 17.562 1 82.94 46 THR B CA 1
ATOM 3642 C C . THR B 1 46 ? -12.586 31.109 16.703 1 82.94 46 THR B C 1
ATOM 3644 O O . THR B 1 46 ? -13.039 30.938 15.578 1 82.94 46 THR B O 1
ATOM 3647 N N . ILE B 1 47 ? -12.562 32.219 17.359 1 83.5 47 ILE B N 1
ATOM 3648 C CA . ILE B 1 47 ? -12.719 33.5 16.656 1 83.5 47 ILE B CA 1
ATOM 3649 C C . ILE B 1 47 ? -11.352 34.062 16.297 1 83.5 47 ILE B C 1
ATOM 3651 O O . ILE B 1 47 ? -10.469 34.156 17.156 1 83.5 47 ILE B O 1
ATOM 3655 N N . MET B 1 48 ? -11.258 34.375 15.055 1 89.38 48 MET B N 1
ATOM 3656 C CA . MET B 1 48 ? -10 34.969 14.586 1 89.38 48 MET B CA 1
ATOM 3657 C C . MET B 1 48 ? -10.148 36.469 14.305 1 89.38 48 MET B C 1
ATOM 3659 O O . MET B 1 48 ? -10.992 36.844 13.492 1 89.38 48 MET B O 1
ATOM 3663 N N . LEU B 1 49 ? -9.32 37.219 14.977 1 92.31 49 LEU B N 1
ATOM 3664 C CA . LEU B 1 49 ? -9.305 38.656 14.734 1 92.31 49 LEU B CA 1
ATOM 3665 C C . LEU B 1 49 ? -8.016 39.062 14.039 1 92.31 49 LEU B C 1
ATOM 3667 O O . LEU B 1 49 ? -6.938 38.562 14.352 1 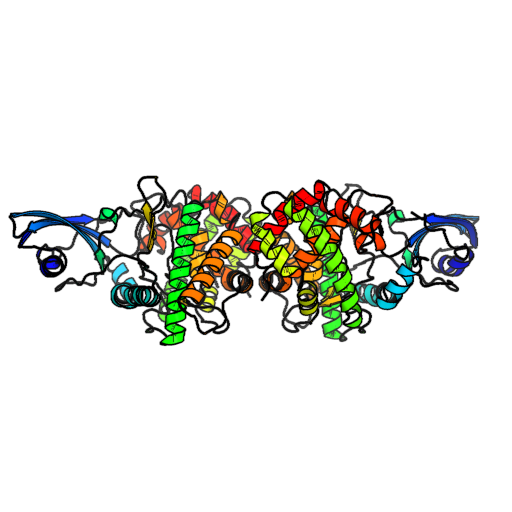92.31 49 LEU B O 1
ATOM 3671 N N . ARG B 1 50 ? -8.188 39.875 13.078 1 94.88 50 ARG B N 1
ATOM 3672 C CA . ARG B 1 50 ? -7.047 40.625 12.547 1 94.88 50 ARG B CA 1
ATOM 3673 C C . ARG B 1 50 ? -7 42.031 13.109 1 94.88 50 ARG B C 1
ATOM 3675 O O . ARG B 1 50 ? -7.957 42.812 12.961 1 94.88 50 ARG B O 1
ATOM 3682 N N . VAL B 1 51 ? -5.945 42.406 13.734 1 95.75 51 VAL B N 1
ATOM 3683 C CA . VAL B 1 51 ? -5.816 43.688 14.375 1 95.75 51 VAL B CA 1
ATOM 3684 C C . VAL B 1 51 ? -4.789 44.531 13.617 1 95.75 51 VAL B C 1
ATOM 3686 O O . VAL B 1 51 ? -3.582 44.344 13.789 1 95.75 51 VAL B O 1
ATOM 3689 N N . LYS B 1 52 ? -5.301 45.469 12.938 1 96.25 52 LYS B N 1
ATOM 3690 C CA . LYS B 1 52 ? -4.441 46.438 12.234 1 96.25 52 LYS B CA 1
ATOM 3691 C C . LYS B 1 52 ? -4.172 47.656 13.086 1 96.25 52 LYS B C 1
ATOM 3693 O O . LYS B 1 52 ? -5.102 48.281 13.617 1 96.25 52 LYS B O 1
ATOM 3698 N N . ILE B 1 53 ? -2.924 48.031 13.172 1 96.75 53 ILE B N 1
ATOM 3699 C CA . ILE B 1 53 ? -2.543 49.156 14.016 1 96.75 53 ILE B CA 1
ATOM 3700 C C . ILE B 1 53 ? -1.634 50.094 13.234 1 96.75 53 ILE B C 1
ATOM 3702 O O . ILE B 1 53 ? -0.623 49.688 12.672 1 96.75 53 ILE B O 1
ATOM 3706 N N . GLU B 1 54 ? -2.045 51.312 13.18 1 97.19 54 GLU B N 1
ATOM 3707 C CA . GLU B 1 54 ? -1.145 52.344 12.719 1 97.19 54 GLU B CA 1
ATOM 3708 C C . GLU B 1 54 ? -0.374 52.969 13.875 1 97.19 54 GLU B C 1
ATOM 3710 O O . GLU B 1 54 ? -0.974 53.5 14.82 1 97.19 54 GLU B O 1
ATOM 3715 N N . VAL B 1 55 ? 0.897 52.906 13.773 1 97.06 55 VAL B N 1
ATOM 3716 C CA . VAL B 1 55 ? 1.708 53.438 14.859 1 97.06 55 VAL B CA 1
ATOM 3717 C C . VAL B 1 55 ? 2.5 54.656 14.367 1 97.06 55 VAL B C 1
ATOM 3719 O O . VAL B 1 55 ? 2.836 54.75 13.188 1 97.06 55 VAL B O 1
ATOM 3722 N N . GLU B 1 56 ? 2.697 55.531 15.289 1 97.38 56 GLU B N 1
ATOM 3723 C CA . GLU B 1 56 ? 3.643 56.625 15.07 1 97.38 56 GLU B CA 1
ATOM 3724 C C . GLU B 1 56 ? 5.012 56.281 15.648 1 97.38 56 GLU B C 1
ATOM 3726 O O . GLU B 1 56 ? 5.109 55.75 16.75 1 97.38 56 GLU B O 1
ATOM 3731 N N . LEU B 1 57 ? 5.984 56.562 14.859 1 97.31 57 LEU B N 1
ATOM 3732 C CA . LEU B 1 57 ? 7.352 56.312 15.305 1 97.31 57 LEU B CA 1
ATOM 3733 C C . LEU B 1 57 ? 7.965 57.562 15.906 1 97.31 57 LEU B C 1
ATOM 3735 O O . LEU B 1 57 ? 7.426 58.688 15.758 1 97.31 57 LEU B O 1
ATOM 3739 N N . GLN B 1 58 ? 9.094 57.375 16.578 1 96.5 58 GLN B N 1
ATOM 3740 C CA . GLN B 1 58 ? 9.773 58.469 17.266 1 96.5 58 GLN B CA 1
ATOM 3741 C C . GLN B 1 58 ? 10.211 59.562 16.281 1 96.5 58 GLN B C 1
ATOM 3743 O O . GLN B 1 58 ? 10.266 60.75 16.625 1 96.5 58 GLN B O 1
ATOM 3748 N N . ASP B 1 59 ? 10.461 59.188 15.047 1 96.25 59 ASP B N 1
ATOM 3749 C CA . ASP B 1 59 ? 10.914 60.125 14.047 1 96.25 59 ASP B CA 1
ATOM 3750 C C . ASP B 1 59 ? 9.734 60.844 13.367 1 96.25 59 ASP B C 1
ATOM 3752 O O . ASP B 1 59 ? 9.914 61.594 12.414 1 96.25 59 ASP B O 1
ATOM 3756 N N . GLY B 1 60 ? 8.57 60.531 13.75 1 93.94 60 GLY B N 1
ATOM 3757 C CA . GLY B 1 60 ? 7.375 61.219 13.273 1 93.94 60 GLY B CA 1
ATOM 3758 C C . GLY B 1 60 ? 6.684 60.469 12.141 1 93.94 60 GLY B C 1
ATOM 3759 O O . GLY B 1 60 ? 5.547 60.781 11.789 1 93.94 60 GLY B O 1
ATOM 3760 N N . THR B 1 61 ? 7.309 59.5 11.633 1 96.88 61 THR B N 1
ATOM 3761 C CA . THR B 1 61 ? 6.699 58.75 10.547 1 96.88 61 THR B CA 1
ATOM 3762 C C . THR B 1 61 ? 5.738 57.688 11.109 1 96.88 61 THR B C 1
ATOM 3764 O O . THR B 1 61 ? 5.723 57.438 12.312 1 96.88 61 THR B O 1
ATOM 3767 N N . THR B 1 62 ? 4.875 57.188 10.242 1 96.75 62 THR B N 1
ATOM 3768 C CA . THR B 1 62 ? 3.902 56.188 10.664 1 96.75 62 THR B CA 1
ATOM 3769 C C . THR B 1 62 ? 4.207 54.844 10.023 1 96.75 62 THR B C 1
ATOM 3771 O O . THR B 1 62 ? 4.848 54.781 8.969 1 96.75 62 THR B O 1
ATOM 3774 N N . LYS B 1 63 ? 3.877 53.844 10.688 1 95.69 63 LYS B N 1
ATOM 3775 C CA . LYS B 1 63 ? 4.043 52.469 10.227 1 95.69 63 LYS B CA 1
ATOM 3776 C C . LYS B 1 63 ? 2.816 51.625 10.562 1 95.69 63 LYS B C 1
ATOM 3778 O O . LYS B 1 63 ? 2.238 51.75 11.641 1 95.69 63 LYS B O 1
ATOM 3783 N N . GLU B 1 64 ? 2.398 50.844 9.617 1 95.44 64 GLU B N 1
ATOM 3784 C CA . GLU B 1 64 ? 1.293 49.938 9.867 1 95.44 64 GLU B CA 1
ATOM 3785 C C . GLU B 1 64 ? 1.804 48.531 10.281 1 95.44 64 GLU B C 1
ATOM 3787 O O . GLU B 1 64 ? 2.719 48 9.656 1 95.44 64 GLU B O 1
ATOM 3792 N N . VAL B 1 65 ? 1.289 48.031 11.336 1 95.56 65 VAL B N 1
ATOM 3793 C CA . VAL B 1 65 ? 1.569 46.688 11.773 1 95.56 65 VAL B CA 1
ATOM 3794 C C . VAL B 1 65 ? 0.259 45.938 11.969 1 95.56 65 VAL B C 1
ATOM 3796 O O . VAL B 1 65 ? -0.811 46.531 12.062 1 95.56 65 VAL B O 1
ATOM 3799 N N . SER B 1 66 ? 0.31 44.656 11.891 1 96.06 66 SER B N 1
ATOM 3800 C CA . SER B 1 66 ? -0.885 43.844 11.977 1 96.06 66 SER B CA 1
ATOM 3801 C C . SER B 1 66 ? -0.621 42.562 12.789 1 96.06 66 SER B C 1
ATOM 3803 O O . SER B 1 66 ? 0.477 42 12.742 1 96.06 66 SER B O 1
ATOM 3805 N N . TYR B 1 67 ? -1.539 42.125 13.586 1 96.44 67 TYR B N 1
ATOM 3806 C CA . TYR B 1 67 ? -1.479 40.938 14.398 1 96.44 67 TYR B CA 1
ATOM 3807 C C . TYR B 1 67 ? -2.734 40.094 14.211 1 96.44 67 TYR B C 1
ATOM 3809 O O . TYR B 1 67 ? -3.793 40.594 13.852 1 96.44 67 TYR B O 1
ATOM 3817 N N . MET B 1 68 ? -2.605 38.812 14.359 1 95.44 68 MET B N 1
ATOM 3818 C CA . MET B 1 68 ? -3.746 37.906 14.422 1 95.44 68 MET B CA 1
ATOM 3819 C C . MET B 1 68 ? -4.02 37.5 15.859 1 95.44 68 MET B C 1
ATOM 3821 O O . MET B 1 68 ? -3.1 37.094 16.578 1 95.44 68 MET B O 1
ATOM 3825 N N . VAL B 1 69 ? -5.266 37.562 16.312 1 94.69 69 VAL B N 1
ATOM 3826 C CA . VAL B 1 69 ? -5.613 37.188 17.672 1 94.69 69 VAL B CA 1
ATOM 3827 C C . VAL B 1 69 ? -6.734 36.125 17.656 1 94.69 69 VAL B C 1
ATOM 3829 O O . VAL B 1 69 ? -7.797 36.375 17.078 1 94.69 69 VAL B O 1
ATOM 3832 N N . LYS B 1 70 ? -6.48 34.969 18.266 1 92.81 70 LYS B N 1
ATOM 3833 C CA . LYS B 1 70 ? -7.477 33.938 18.453 1 92.81 70 LYS B CA 1
ATOM 3834 C C . LYS B 1 70 ? -8.164 34.062 19.812 1 92.81 70 LYS B C 1
ATOM 3836 O O . LYS B 1 70 ? -7.5 34.188 20.844 1 92.81 70 LYS B O 1
ATOM 3841 N N . LEU B 1 71 ? -9.453 34.094 19.734 1 89.81 71 LEU B N 1
ATOM 3842 C CA . LEU B 1 71 ? -10.25 34.188 20.953 1 89.81 71 LEU B CA 1
ATOM 3843 C C . LEU B 1 71 ? -11.258 33.062 21.031 1 89.81 71 LEU B C 1
ATOM 3845 O O . LEU B 1 71 ? -11.68 32.5 20.016 1 89.81 71 LEU B O 1
ATOM 3849 N N . PRO B 1 72 ? -11.57 32.625 22.266 1 86.38 72 PRO B N 1
ATOM 3850 C CA . PRO B 1 72 ? -12.633 31.625 22.406 1 86.38 72 PRO B CA 1
ATOM 3851 C C . PRO B 1 72 ? -14 32.156 2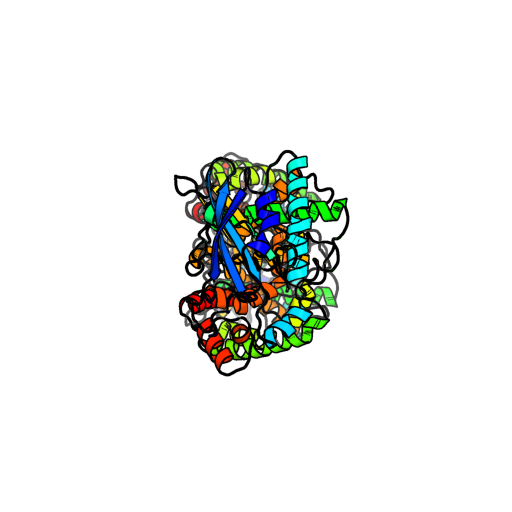1.984 1 86.38 72 PRO B C 1
ATOM 3853 O O . PRO B 1 72 ? -14.266 33.344 22.078 1 86.38 72 PRO B O 1
ATOM 3856 N N . HIS B 1 73 ? -14.773 31.219 21.484 1 79.81 73 HIS B N 1
ATOM 3857 C CA . HIS B 1 73 ? -16.172 31.578 21.266 1 79.81 73 HIS B CA 1
ATOM 3858 C C . HIS B 1 73 ? -16.844 31.969 22.578 1 79.81 73 HIS B C 1
ATOM 3860 O O . HIS B 1 73 ? -16.5 31.453 23.641 1 79.81 73 HIS B O 1
ATOM 3866 N N . GLN B 1 74 ? -17.734 32.812 22.5 1 72 74 GLN B N 1
ATOM 3867 C CA . GLN B 1 74 ? -18.375 33.375 23.703 1 72 74 GLN B CA 1
ATOM 3868 C C . GLN B 1 74 ? -19.609 32.562 24.078 1 72 74 GLN B C 1
ATOM 3870 O O . GLN B 1 74 ? -20.062 32.625 25.219 1 72 74 GLN B O 1
ATOM 3875 N N . GLN B 1 75 ? -19.922 31.703 23.141 1 71.31 75 GLN B N 1
ATOM 3876 C CA . GLN B 1 75 ? -21.125 30.922 23.453 1 71.31 75 GLN B CA 1
ATOM 3877 C C . GLN B 1 75 ? -20.812 29.797 24.453 1 71.31 75 GLN B C 1
ATOM 3879 O O . GLN B 1 75 ? -19.703 29.25 24.453 1 71.31 75 GLN B O 1
ATOM 3884 N N . GLU B 1 76 ? -21.734 29.516 25.281 1 66.5 76 GLU B N 1
ATOM 3885 C CA . GLU B 1 76 ? -21.578 28.594 26.391 1 66.5 76 GLU B CA 1
ATOM 3886 C C . GLU B 1 76 ? -21.172 27.203 25.906 1 66.5 76 GLU B C 1
ATOM 3888 O O . GLU B 1 76 ? -20.344 26.547 26.531 1 66.5 76 GLU B O 1
ATOM 3893 N N . ILE B 1 77 ? -21.719 26.828 24.859 1 64.56 77 ILE B N 1
ATOM 3894 C CA . ILE B 1 77 ? -21.453 25.484 24.344 1 64.56 77 ILE B CA 1
ATOM 3895 C C . ILE B 1 77 ? -19.969 25.359 24 1 64.56 77 ILE B C 1
ATOM 3897 O O . ILE B 1 77 ? -19.344 24.312 24.25 1 64.56 77 ILE B O 1
ATOM 3901 N N . TYR B 1 78 ? -19.422 26.391 23.547 1 70.38 78 TYR B N 1
ATOM 3902 C CA . TYR B 1 78 ? -18.016 26.359 23.172 1 70.38 78 TYR B CA 1
ATOM 3903 C C . TYR B 1 78 ? -17.125 26.391 24.406 1 70.38 78 TYR B C 1
ATOM 3905 O O . TYR B 1 78 ? -16.094 25.719 24.469 1 70.38 78 TYR B O 1
ATOM 3913 N N . LYS B 1 79 ? -17.641 27.078 25.297 1 67.81 79 LYS B N 1
ATOM 3914 C CA . LYS B 1 79 ? -16.891 27.172 26.547 1 67.81 79 LYS B CA 1
ATOM 3915 C C . LYS B 1 79 ? -16.734 25.797 27.203 1 67.81 79 LYS B C 1
ATOM 3917 O O . LYS B 1 79 ? -15.664 25.453 27.688 1 67.81 79 LYS B O 1
ATOM 3922 N N . GLU B 1 80 ? -17.812 25.125 27.141 1 66.25 80 GLU B N 1
ATOM 3923 C CA . GLU B 1 80 ? -17.797 23.781 27.719 1 66.25 80 GLU B CA 1
ATOM 3924 C C . GLU B 1 80 ? -16.875 22.844 26.938 1 66.25 80 GLU B C 1
ATOM 3926 O O . GLU B 1 80 ? -16.109 22.078 27.531 1 66.25 80 GLU B O 1
ATOM 3931 N N . MET B 1 81 ? -16.891 22.969 25.656 1 66.12 81 MET B N 1
ATOM 3932 C CA . MET B 1 81 ? -16.047 22.141 24.797 1 66.12 81 MET B CA 1
ATOM 3933 C C . MET B 1 81 ? -14.57 22.469 25 1 66.12 81 MET B C 1
ATOM 3935 O O . MET B 1 81 ? -13.734 21.562 25.078 1 66.12 81 MET B O 1
ATOM 3939 N N . MET B 1 82 ? -14.375 23.719 25.219 1 69.94 82 MET B N 1
ATOM 3940 C CA . MET B 1 82 ? -13 24.203 25.312 1 69.94 82 MET B CA 1
ATOM 3941 C C . MET B 1 82 ? -12.398 23.828 26.672 1 69.94 82 MET B C 1
ATOM 3943 O O . MET B 1 82 ? -11.188 23.625 26.781 1 69.94 82 MET B O 1
ATOM 3947 N N . LYS B 1 83 ? -13.266 23.75 27.609 1 65.25 83 LYS B N 1
ATOM 3948 C CA . LYS B 1 83 ? -12.797 23.359 28.938 1 65.25 83 LYS B CA 1
ATOM 3949 C C . LYS B 1 83 ? -12.195 21.969 28.938 1 65.25 83 LYS B C 1
ATOM 3951 O O . LYS B 1 83 ? -11.266 21.672 29.688 1 65.25 83 LYS B O 1
ATOM 3956 N N . HIS B 1 84 ? -12.656 21.234 28.031 1 69.31 84 HIS B N 1
ATOM 3957 C CA . HIS B 1 84 ? -12.234 19.844 28.031 1 69.31 84 HIS B CA 1
ATOM 3958 C C . HIS B 1 84 ? -11.078 19.609 27.062 1 69.31 84 HIS B C 1
ATOM 3960 O O . HIS B 1 84 ? -10.438 18.562 27.094 1 69.31 84 HIS B O 1
ATOM 3966 N N . THR B 1 85 ? -10.773 20.594 26.328 1 75.81 85 THR B N 1
ATOM 3967 C CA . THR B 1 85 ? -9.812 20.266 25.281 1 75.81 85 THR B CA 1
ATOM 3968 C C . THR B 1 85 ? -8.5 21.016 25.516 1 75.81 85 THR B C 1
ATOM 3970 O O . THR B 1 85 ? -7.465 20.641 24.953 1 75.81 85 THR B O 1
ATOM 3973 N N . ASP B 1 86 ? -8.414 22 26.281 1 82.25 86 ASP B N 1
ATOM 3974 C CA . ASP B 1 86 ? -7.23 22.797 26.609 1 82.25 86 ASP B CA 1
ATOM 3975 C C . ASP B 1 86 ? -6.551 23.328 25.359 1 82.25 86 ASP B C 1
ATOM 3977 O O . ASP B 1 86 ? -5.324 23.391 25.281 1 82.25 86 ASP B O 1
ATOM 3981 N N . ILE B 1 87 ? -7.328 23.594 24.281 1 88.38 87 ILE B N 1
ATOM 3982 C CA . ILE B 1 87 ? -6.773 23.906 22.969 1 88.38 87 ILE B CA 1
ATOM 3983 C C . ILE B 1 87 ? -5.926 25.172 23.047 1 88.38 87 ILE B C 1
ATOM 3985 O O . ILE B 1 87 ? -4.895 25.281 22.375 1 88.38 87 ILE B O 1
ATOM 3989 N N . PHE B 1 88 ? -6.25 26.172 23.891 1 90.31 88 PHE B N 1
ATOM 3990 C CA . PHE B 1 88 ? -5.488 27.406 24 1 90.31 88 PHE B CA 1
ATOM 3991 C C . PHE B 1 88 ? -4.172 27.172 24.734 1 90.31 88 PHE B C 1
ATOM 3993 O O . PHE B 1 88 ? -3.133 27.688 24.328 1 90.31 88 PHE B O 1
ATOM 4000 N N . GLU B 1 89 ? -4.297 26.344 25.797 1 90.25 89 GLU B N 1
ATOM 4001 C CA . GLU B 1 89 ? -3.072 26.047 26.516 1 90.25 89 GLU B CA 1
ATOM 4002 C C . GLU B 1 89 ? -2.105 25.234 25.656 1 90.25 89 GLU B C 1
ATOM 4004 O O . GLU B 1 89 ? -0.895 25.453 25.703 1 90.25 89 GLU B O 1
ATOM 4009 N N . ILE B 1 90 ? -2.627 24.312 24.953 1 92.5 90 ILE B N 1
ATOM 4010 C CA . ILE B 1 90 ? -1.812 23.5 24.047 1 92.5 90 ILE B CA 1
ATOM 4011 C C . ILE B 1 90 ? -1.143 24.422 23.016 1 92.5 90 ILE B C 1
ATOM 4013 O O . ILE B 1 90 ? 0.076 24.359 22.828 1 92.5 90 ILE B O 1
ATOM 4017 N N . GLU B 1 91 ? -1.944 25.203 22.406 1 94.31 91 GLU B N 1
ATOM 4018 C CA . GLU B 1 91 ? -1.437 26.047 21.344 1 94.31 91 GLU B CA 1
ATOM 4019 C C . GLU B 1 91 ? -0.416 27.062 21.875 1 94.31 91 GLU B C 1
ATOM 4021 O O . GLU B 1 91 ? 0.583 27.344 21.203 1 94.31 91 GLU B O 1
ATOM 4026 N N . ARG B 1 92 ? -0.677 27.609 23.031 1 93.62 92 ARG B N 1
ATOM 4027 C CA . ARG B 1 92 ? 0.277 28.516 23.672 1 93.62 92 ARG B CA 1
ATOM 4028 C C . ARG B 1 92 ? 1.607 27.812 23.922 1 93.62 92 ARG B C 1
ATOM 4030 O O . ARG B 1 92 ? 2.672 28.375 23.641 1 93.62 92 ARG B O 1
ATOM 4037 N N . THR B 1 93 ? 1.507 26.625 24.453 1 94 93 THR B N 1
ATOM 4038 C CA . THR B 1 93 ? 2.711 25.844 24.719 1 94 93 THR B CA 1
ATOM 4039 C C . THR B 1 93 ? 3.467 25.547 23.422 1 94 93 THR B C 1
ATOM 4041 O O . THR B 1 93 ? 4.695 25.656 23.375 1 94 93 THR B O 1
ATOM 4044 N N . MET B 1 94 ? 2.754 25.297 22.422 1 96.19 94 MET B N 1
ATOM 4045 C CA . MET B 1 94 ? 3.363 24.984 21.125 1 96.19 94 MET B CA 1
ATOM 4046 C C . MET B 1 94 ? 4.102 26.203 20.562 1 96.19 94 MET B C 1
ATOM 4048 O O . MET B 1 94 ? 5.277 26.109 20.219 1 96.19 94 MET B O 1
ATOM 4052 N N . TYR B 1 95 ? 3.453 27.359 20.547 1 96.56 95 TYR B N 1
ATOM 4053 C CA . TYR B 1 95 ? 4.031 28.531 19.922 1 96.56 95 TYR B CA 1
ATOM 4054 C C . TYR B 1 95 ? 5.141 29.125 20.781 1 96.56 95 TYR B C 1
ATOM 4056 O O . TYR B 1 95 ? 6.117 29.672 20.266 1 96.56 95 TYR B O 1
ATOM 4064 N N . ASN B 1 96 ? 4.996 29.016 22.078 1 95.25 96 ASN B N 1
ATOM 4065 C CA . ASN B 1 96 ? 5.922 29.703 22.953 1 95.25 96 ASN B CA 1
ATOM 4066 C C . ASN B 1 96 ? 7.133 28.844 23.297 1 95.25 96 ASN B C 1
ATOM 4068 O O . ASN B 1 96 ? 8.203 29.359 23.609 1 95.25 96 ASN B O 1
ATOM 4072 N N . GLN B 1 97 ? 6.941 27.547 23.219 1 95.56 97 GLN B N 1
ATOM 4073 C CA . GLN B 1 97 ? 8.016 26.688 23.688 1 95.56 97 GLN B CA 1
ATOM 4074 C C . GLN B 1 97 ? 8.461 25.703 22.609 1 95.56 97 GLN B C 1
ATOM 4076 O O . GLN B 1 97 ? 9.625 25.688 22.219 1 95.56 97 GLN B O 1
ATOM 4081 N N . VAL B 1 98 ? 7.562 24.953 22.078 1 97 98 VAL B N 1
ATOM 4082 C CA . VAL B 1 98 ? 7.91 23.797 21.25 1 97 98 VAL B CA 1
ATOM 4083 C C . VAL B 1 98 ? 8.453 24.281 19.906 1 97 98 VAL B C 1
ATOM 4085 O O . VAL B 1 98 ? 9.547 23.891 19.484 1 97 98 VAL B O 1
ATOM 4088 N N . VAL B 1 99 ? 7.719 25.172 19.203 1 97.75 99 VAL B N 1
ATOM 4089 C CA . VAL B 1 99 ? 8.102 25.641 17.875 1 97.75 99 VAL B CA 1
ATOM 4090 C C . VAL B 1 99 ? 9.461 26.312 17.938 1 97.75 99 VAL B C 1
ATOM 4092 O O . VAL B 1 99 ? 10.375 25.953 17.188 1 97.75 99 VAL B O 1
ATOM 4095 N N . PRO B 1 100 ? 9.688 27.25 18.906 1 97.38 100 PRO B N 1
ATOM 4096 C CA . PRO B 1 100 ? 11.008 27.875 19 1 97.38 100 PRO B CA 1
ATOM 4097 C C . PRO B 1 100 ? 12.125 26.875 19.266 1 97.38 100 PRO B C 1
ATOM 4099 O O . PRO B 1 100 ? 13.234 27.031 18.766 1 97.38 100 PRO B O 1
ATOM 4102 N N . GLU B 1 101 ? 11.82 25.875 20.047 1 97.81 101 GLU B N 1
ATOM 4103 C CA . GLU B 1 101 ? 12.828 24.859 20.359 1 97.81 101 GLU B CA 1
ATOM 4104 C C . GLU B 1 101 ? 13.227 24.078 19.109 1 97.81 101 GLU B C 1
ATOM 4106 O O . GLU B 1 101 ? 14.398 23.766 18.922 1 97.81 101 GLU B O 1
ATOM 4111 N N . MET B 1 102 ? 12.273 23.719 18.297 1 98.19 102 MET B N 1
ATOM 4112 C CA . MET B 1 102 ? 12.562 22.984 17.062 1 98.19 102 MET B CA 1
ATOM 4113 C C . MET B 1 102 ? 13.383 23.828 16.094 1 98.19 102 MET B C 1
ATOM 4115 O O . MET B 1 102 ? 14.297 23.328 15.445 1 98.19 102 MET B O 1
ATOM 4119 N N . GLU B 1 103 ? 13.016 25.094 16 1 98.56 103 GLU B N 1
ATOM 4120 C CA . GLU B 1 103 ? 13.781 26 15.148 1 98.56 103 GLU B CA 1
ATOM 4121 C C . GLU B 1 103 ? 15.211 26.172 15.648 1 98.56 103 GLU B C 1
ATOM 4123 O O . GLU B 1 103 ? 16.156 26.219 14.852 1 98.56 103 GLU B O 1
ATOM 4128 N N . ALA B 1 104 ? 15.352 26.203 16.922 1 98.19 104 ALA B N 1
ATOM 4129 C CA . ALA B 1 104 ? 16.688 26.297 17.516 1 98.19 104 ALA B CA 1
ATOM 4130 C C . ALA B 1 104 ? 17.516 25.062 17.234 1 98.19 104 ALA B C 1
ATOM 4132 O O . ALA B 1 104 ? 18.734 25.156 17.047 1 98.19 104 ALA B O 1
ATOM 4133 N N . LEU B 1 105 ? 16.859 23.875 17.266 1 98 105 LEU B N 1
ATOM 4134 C CA . LEU B 1 105 ? 17.562 22.625 16.938 1 98 105 LEU B CA 1
ATOM 4135 C C . LEU B 1 105 ? 18.156 22.688 15.539 1 98 105 LEU B C 1
ATOM 4137 O O . LEU B 1 105 ? 19.297 22.25 15.328 1 98 105 LEU B O 1
ATOM 4141 N N . TYR B 1 106 ? 17.406 23.203 14.617 1 98.69 106 TYR B N 1
ATOM 4142 C CA . TYR B 1 106 ? 17.906 23.328 13.242 1 98.69 106 TYR B CA 1
ATOM 4143 C C . TYR B 1 106 ? 19.016 24.344 13.164 1 98.69 106 TYR B C 1
ATOM 4145 O O . TYR B 1 106 ? 20.031 24.125 12.484 1 98.69 106 TYR B O 1
ATOM 4153 N N . LYS B 1 107 ? 18.844 25.469 13.812 1 98.31 107 LYS B N 1
ATOM 4154 C CA . LYS B 1 107 ? 19.891 26.5 13.82 1 98.31 107 LYS B CA 1
ATOM 4155 C C . LYS B 1 107 ? 21.203 25.938 14.344 1 98.31 107 LYS B C 1
ATOM 4157 O O . LYS B 1 107 ? 22.266 26.234 13.797 1 98.31 107 LYS B O 1
ATOM 4162 N N . ALA B 1 108 ? 21.094 25.188 15.398 1 97.94 108 ALA B N 1
ATOM 4163 C CA . ALA B 1 108 ? 22.281 24.562 15.977 1 97.94 108 ALA B CA 1
ATOM 4164 C C . ALA B 1 108 ? 22.953 23.625 14.977 1 97.94 108 ALA B C 1
ATOM 4166 O O . ALA B 1 108 ? 24.156 23.422 15.031 1 97.94 108 ALA B O 1
ATOM 4167 N N . ALA B 1 109 ? 22.203 23.062 14.133 1 97.94 109 ALA B N 1
ATOM 4168 C CA . ALA B 1 109 ? 22.719 22.141 13.117 1 97.94 109 ALA B CA 1
ATOM 4169 C C . ALA B 1 109 ? 23.156 22.891 11.867 1 97.94 109 ALA B C 1
ATOM 4171 O O . ALA B 1 109 ? 23.578 22.281 10.883 1 97.94 109 ALA B O 1
ATOM 4172 N N . GLY B 1 110 ? 23 24.219 11.836 1 97.75 110 GLY B N 1
ATOM 4173 C CA . GLY B 1 110 ? 23.469 25.047 10.742 1 97.75 110 GLY B CA 1
ATOM 4174 C C . GLY B 1 110 ? 22.438 25.25 9.656 1 97.75 110 GLY B C 1
ATOM 4175 O O . GLY B 1 110 ? 22.781 25.609 8.523 1 97.75 110 GLY B O 1
ATOM 4176 N N . VAL B 1 111 ? 21.203 24.906 9.953 1 97.81 111 VAL B N 1
ATOM 4177 C CA . VAL B 1 111 ? 20.109 25.062 8.992 1 97.81 111 VAL B CA 1
ATOM 4178 C C . VAL B 1 111 ? 19.078 26.047 9.539 1 97.81 111 VAL B C 1
ATOM 4180 O O . VAL B 1 111 ? 18.672 25.953 10.703 1 97.81 111 VAL B O 1
ATOM 4183 N N . GLU B 1 112 ? 18.672 26.984 8.758 1 97.19 112 GLU B N 1
ATOM 4184 C CA . GLU B 1 112 ? 17.609 27.922 9.156 1 97.19 112 GLU B CA 1
ATOM 4185 C C . GLU B 1 112 ? 16.234 27.406 8.75 1 97.19 112 GLU B C 1
ATOM 4187 O O . GLU B 1 112 ? 15.961 27.219 7.559 1 97.19 112 GLU B O 1
ATOM 4192 N N . VAL B 1 113 ? 15.445 27.109 9.711 1 97.62 113 VAL B N 1
ATOM 4193 C CA . VAL B 1 113 ? 14.078 26.656 9.484 1 97.62 113 VAL B CA 1
ATOM 4194 C C . VAL B 1 113 ? 13.109 27.438 10.359 1 97.62 113 VAL B C 1
ATOM 4196 O O . VAL B 1 113 ? 13.406 27.719 11.523 1 97.62 113 VAL B O 1
ATOM 4199 N N . THR B 1 114 ? 12.039 27.953 9.836 1 97.94 114 THR B N 1
ATOM 4200 C CA . THR B 1 114 ? 10.914 28.547 10.547 1 97.94 114 THR B CA 1
ATOM 4201 C C . THR B 1 114 ? 9.633 27.766 10.305 1 97.94 114 THR B C 1
ATOM 4203 O O . THR B 1 114 ? 9.297 27.438 9.156 1 97.94 114 THR B O 1
ATOM 4206 N N . PHE B 1 115 ? 8.914 27.422 11.336 1 98.12 115 PHE B N 1
ATOM 4207 C CA . PHE B 1 115 ? 7.781 26.516 11.18 1 98.12 115 PHE B CA 1
ATOM 4208 C C . PHE B 1 115 ? 6.469 27.297 11.18 1 98.12 115 PHE B C 1
ATOM 4210 O O . PHE B 1 115 ? 5.449 26.797 10.695 1 98.12 115 PHE B O 1
ATOM 4217 N N . GLY B 1 116 ? 6.461 28.453 11.727 1 96.19 116 GLY B N 1
ATOM 4218 C CA . GLY B 1 116 ? 5.188 29.156 11.828 1 96.19 116 GLY B CA 1
ATOM 4219 C C . GLY B 1 116 ? 5.332 30.609 12.258 1 96.19 116 GLY B C 1
ATOM 4220 O O . GLY B 1 116 ? 6.391 31.203 12.062 1 96.19 116 GLY B O 1
ATOM 4221 N N . ALA B 1 117 ? 4.223 31.203 12.734 1 96.62 117 ALA B N 1
ATOM 4222 C CA . ALA B 1 117 ? 4.156 32.625 13.125 1 96.62 117 ALA B CA 1
ATOM 4223 C C . ALA B 1 117 ? 4.777 32.844 14.5 1 96.62 117 ALA B C 1
ATOM 4225 O O . ALA B 1 117 ? 4.758 31.938 15.344 1 96.62 117 ALA B O 1
ATOM 4226 N N . LYS B 1 118 ? 5.309 33.969 14.688 1 95.88 118 LYS B N 1
ATOM 4227 C CA . LYS B 1 118 ? 5.727 34.375 16.031 1 95.88 118 LYS B CA 1
ATOM 4228 C C . LYS B 1 118 ? 4.52 34.625 16.922 1 95.88 118 LYS B C 1
ATOM 4230 O O . LYS B 1 118 ? 3.492 35.125 16.469 1 95.88 118 LYS B O 1
ATOM 4235 N N . SER B 1 119 ? 4.652 34.219 18.109 1 96.88 119 SER B N 1
ATOM 4236 C CA . SER B 1 119 ? 3.596 34.469 19.078 1 96.88 119 SER B CA 1
ATOM 4237 C C . SER B 1 119 ? 3.965 35.594 20.031 1 96.88 119 SER B C 1
ATOM 4239 O O . SER B 1 119 ? 5.148 35.875 20.234 1 96.88 119 SER B O 1
ATOM 4241 N N . TYR B 1 120 ? 2.971 36.281 20.516 1 96.12 120 TYR B N 1
ATOM 4242 C CA . TYR B 1 120 ? 3.154 37.438 21.391 1 96.12 120 TYR B CA 1
ATOM 4243 C C . TYR B 1 120 ? 2.336 37.281 22.672 1 96.12 120 TYR B C 1
ATOM 4245 O O . TYR B 1 120 ? 1.296 36.625 22.672 1 96.12 120 TYR B O 1
ATOM 4253 N N . GLU B 1 121 ? 2.846 37.875 23.688 1 94.62 121 GLU B N 1
ATOM 4254 C CA . GLU B 1 121 ? 2.109 37.938 24.938 1 94.62 121 GLU B CA 1
ATOM 4255 C C . GLU B 1 121 ? 1.344 39.25 25.078 1 94.62 121 GLU B C 1
ATOM 4257 O O . GLU B 1 121 ? 1.925 40.312 24.953 1 94.62 121 GLU B O 1
ATOM 4262 N N . LEU B 1 122 ? 0.069 39.188 25.219 1 94.94 122 LEU B N 1
ATOM 4263 C CA . LEU B 1 122 ? -0.78 40.344 25.484 1 94.94 122 LEU B CA 1
ATOM 4264 C C . LEU B 1 122 ? -1.108 40.438 26.969 1 94.94 122 LEU B C 1
ATOM 4266 O O . LEU B 1 122 ? -2.072 39.812 27.438 1 94.94 122 LEU B O 1
ATOM 4270 N N . LYS B 1 123 ? -0.42 41.344 27.516 1 90.69 123 LYS B N 1
ATOM 4271 C CA . LYS B 1 123 ? -0.636 41.531 28.953 1 90.69 123 LYS B CA 1
ATOM 4272 C C . LYS B 1 123 ? -2.041 42.062 29.234 1 90.69 123 LYS B C 1
ATOM 4274 O O . LYS B 1 123 ? -2.562 42.875 28.5 1 90.69 123 LYS B O 1
ATOM 4279 N N . ASN B 1 124 ? -2.75 41.594 30.172 1 88.56 124 ASN B N 1
ATOM 4280 C CA . ASN B 1 124 ? -4.039 42.062 30.672 1 88.56 124 ASN B CA 1
ATOM 4281 C C . ASN B 1 124 ? -5.191 41.562 29.812 1 88.56 124 ASN B C 1
ATOM 4283 O O . ASN B 1 124 ? -6.277 42.156 29.828 1 88.56 124 ASN B O 1
ATOM 4287 N N . ALA B 1 125 ? -4.867 40.656 28.922 1 91.81 125 ALA B N 1
ATOM 4288 C CA . ALA B 1 125 ? -5.996 40.031 28.25 1 91.81 125 ALA B CA 1
ATOM 4289 C C . ALA B 1 125 ? -7.004 39.469 29.25 1 91.81 125 ALA B C 1
ATOM 4291 O O . ALA B 1 125 ? -6.621 38.969 30.312 1 91.81 125 ALA B O 1
ATOM 4292 N N . GLN B 1 126 ? -8.258 39.531 28.859 1 90.06 126 GLN B N 1
ATOM 4293 C CA . GLN B 1 126 ? -9.297 39.219 29.844 1 90.06 126 GLN B CA 1
ATOM 4294 C C . GLN B 1 126 ? -9.766 37.75 29.656 1 90.06 126 GLN B C 1
ATOM 4296 O O . GLN B 1 126 ? -10.461 37.219 30.531 1 90.06 126 GLN B O 1
ATOM 4301 N N . THR B 1 127 ? -9.469 37.156 28.594 1 87.88 127 THR B N 1
ATOM 4302 C CA . THR B 1 127 ? -9.773 35.75 28.328 1 87.88 127 THR B CA 1
ATOM 4303 C C . THR B 1 127 ? -8.555 35.031 27.781 1 87.88 127 THR B C 1
ATOM 4305 O O . THR B 1 127 ? -7.5 35.625 27.578 1 87.88 127 THR B O 1
ATOM 4308 N N . GLU B 1 128 ? -8.719 33.719 27.625 1 89.38 128 GLU B N 1
ATOM 4309 C CA . GLU B 1 128 ? -7.703 33 26.875 1 89.38 128 GLU B CA 1
ATOM 4310 C C . GLU B 1 128 ? -7.551 33.562 25.469 1 89.38 128 GLU B C 1
ATOM 4312 O O . GLU B 1 128 ? -8.508 34.094 24.906 1 89.38 128 GLU B O 1
ATOM 4317 N N . TYR B 1 129 ? -6.371 33.531 25.031 1 92.56 129 TYR B N 1
ATOM 4318 C CA . TYR B 1 129 ? -6.086 34.094 23.703 1 92.56 129 TYR B CA 1
ATOM 4319 C C . TYR B 1 129 ? -4.816 33.469 23.125 1 92.56 129 TYR B C 1
ATOM 4321 O O . TYR B 1 129 ? -4.043 32.844 23.844 1 92.56 129 TYR B O 1
ATOM 4329 N N . ILE B 1 130 ? -4.664 33.562 21.828 1 95.19 130 ILE B N 1
ATOM 4330 C CA . ILE B 1 130 ? -3.406 33.375 21.109 1 95.19 130 ILE B CA 1
ATOM 4331 C C . ILE B 1 130 ? -3.154 34.594 20.219 1 95.19 130 ILE B C 1
ATOM 4333 O O . ILE B 1 130 ? -4 34.969 19.406 1 95.19 130 ILE B O 1
ATOM 4337 N N . ALA B 1 131 ? -2.092 35.312 20.453 1 96.38 131 ALA B N 1
ATOM 4338 C CA . ALA B 1 131 ? -1.713 36.469 19.609 1 96.38 131 ALA B CA 1
ATOM 4339 C C . ALA B 1 131 ? -0.525 36.094 18.719 1 96.38 131 ALA B C 1
ATOM 4341 O O . ALA B 1 131 ? 0.52 35.656 19.219 1 96.38 131 ALA B O 1
ATOM 4342 N N . LEU B 1 132 ? -0.723 36.281 17.438 1 97.12 132 LEU B N 1
ATOM 4343 C CA . LEU B 1 132 ? 0.279 35.812 16.484 1 97.12 132 LEU B CA 1
ATOM 4344 C C . LEU B 1 132 ? 0.642 36.938 15.508 1 97.12 132 LEU B C 1
ATOM 4346 O O . LEU B 1 132 ? -0.135 37.875 15.312 1 97.12 132 LEU B O 1
ATOM 4350 N N . GLU B 1 133 ? 1.827 36.781 14.977 1 95.88 133 GLU B N 1
ATOM 4351 C CA . GLU B 1 133 ? 2.213 37.594 13.812 1 95.88 133 GLU B CA 1
ATOM 4352 C C . GLU B 1 133 ? 1.222 37.406 12.664 1 95.88 133 GLU B C 1
ATOM 4354 O O . GLU B 1 133 ? 0.741 36.281 12.422 1 95.88 133 GLU B O 1
ATOM 4359 N N . ASP B 1 134 ? 0.852 38.469 12.047 1 96.12 134 ASP B N 1
ATOM 4360 C CA . ASP B 1 134 ? 0.045 38.375 10.836 1 96.12 134 ASP B CA 1
ATOM 4361 C C . ASP B 1 134 ? 0.906 38.031 9.633 1 96.12 134 ASP B C 1
ATOM 4363 O O . ASP B 1 134 ? 1.543 38.875 9.031 1 96.12 134 ASP B O 1
ATOM 4367 N N . LEU B 1 135 ? 0.79 36.781 9.141 1 96.56 135 LEU B N 1
ATOM 4368 C CA . LEU B 1 135 ? 1.656 36.281 8.086 1 96.56 135 LEU B CA 1
ATOM 4369 C C . LEU B 1 135 ? 1.257 36.844 6.727 1 96.56 135 LEU B C 1
ATOM 4371 O O . LEU B 1 135 ? 2.049 36.812 5.785 1 96.56 135 LEU B O 1
ATOM 4375 N N . CYS B 1 136 ? 0.043 37.344 6.656 1 94.44 136 CYS B N 1
ATOM 4376 C CA . CYS B 1 136 ? -0.424 37.875 5.383 1 94.44 136 CYS B CA 1
ATOM 4377 C C . CYS B 1 136 ? 0.388 39.094 4.973 1 94.44 136 CYS B C 1
ATOM 4379 O O . CYS B 1 136 ? 0.619 39.312 3.783 1 94.44 136 CYS B O 1
ATOM 4381 N N . ILE B 1 137 ? 0.759 39.844 5.93 1 92.62 137 ILE B N 1
ATOM 4382 C CA . ILE B 1 137 ? 1.527 41.031 5.645 1 92.62 137 ILE B CA 1
ATOM 4383 C C . ILE B 1 137 ? 2.902 40.656 5.098 1 92.62 137 ILE B C 1
ATOM 4385 O O . ILE B 1 137 ? 3.533 41.469 4.387 1 92.62 137 ILE B O 1
ATOM 4389 N N . LYS B 1 138 ? 3.332 39.5 5.418 1 93 138 LYS B N 1
ATOM 4390 C CA . LYS B 1 138 ? 4.613 39 4.926 1 93 138 LYS B CA 1
ATOM 4391 C C . LYS B 1 138 ? 4.441 38.219 3.617 1 93 138 LYS B C 1
ATOM 4393 O O . LYS B 1 138 ? 5.375 37.562 3.15 1 93 138 LYS B O 1
ATOM 4398 N N . GLY B 1 139 ? 3.242 38.188 3.146 1 95.19 139 GLY B N 1
ATOM 4399 C CA . GLY B 1 139 ? 2.984 37.625 1.835 1 95.19 139 GLY B CA 1
ATOM 4400 C C . GLY B 1 139 ? 2.494 36.188 1.896 1 95.19 139 GLY B C 1
ATOM 4401 O O . GLY B 1 139 ? 2.35 35.531 0.862 1 95.19 139 GLY B O 1
ATOM 4402 N N . PHE B 1 140 ? 2.27 35.656 3.01 1 97.44 140 PHE B N 1
ATOM 4403 C CA . PHE B 1 140 ? 1.759 34.312 3.125 1 97.44 140 PHE B CA 1
ATOM 4404 C C . PHE B 1 140 ? 0.256 34.25 2.875 1 97.44 140 PHE B C 1
ATOM 4406 O O . PHE B 1 140 ? -0.464 35.188 3.25 1 97.44 140 PHE B O 1
ATOM 4413 N N . LYS B 1 141 ? -0.196 33.25 2.348 1 95.94 141 LYS B N 1
ATOM 4414 C CA . LYS B 1 141 ? -1.62 33.031 2.131 1 95.94 141 LYS B CA 1
ATOM 4415 C C . LYS B 1 141 ? -1.925 31.531 2.057 1 95.94 141 LYS B C 1
ATOM 4417 O O . LYS B 1 141 ? -1.023 30.719 1.84 1 95.94 141 LYS B O 1
ATOM 4422 N N . ASN B 1 142 ? -3.164 31.172 2.281 1 95.12 142 ASN B N 1
ATOM 4423 C CA . ASN B 1 142 ? -3.617 29.812 2.088 1 95.12 142 ASN B CA 1
ATOM 4424 C C . ASN B 1 142 ? -3.867 29.5 0.615 1 95.12 142 ASN B C 1
ATOM 4426 O O . ASN B 1 142 ? -4.117 30.406 -0.178 1 95.12 142 ASN B O 1
ATOM 4430 N N . ALA B 1 143 ? -3.729 28.234 0.307 1 94.38 143 ALA B N 1
ATOM 4431 C CA . ALA B 1 143 ? -4.188 27.781 -1.004 1 94.38 143 ALA B CA 1
ATOM 4432 C C . ALA B 1 143 ? -5.699 27.562 -1.007 1 94.38 143 ALA B C 1
ATOM 4434 O O . ALA B 1 143 ? -6.328 27.516 0.053 1 94.38 143 ALA B O 1
ATOM 4435 N N . ASN B 1 144 ? -6.266 27.5 -2.201 1 94.25 144 ASN B N 1
ATOM 4436 C CA . ASN B 1 144 ? -7.691 27.234 -2.336 1 94.25 144 ASN B CA 1
ATOM 4437 C C . ASN B 1 144 ? -8.039 25.812 -1.896 1 94.25 144 ASN B C 1
ATOM 4439 O O . ASN B 1 144 ? -7.773 24.844 -2.619 1 94.25 144 ASN B O 1
ATOM 4443 N N . ARG B 1 145 ? -8.68 25.719 -0.779 1 94.31 145 ARG B N 1
ATOM 4444 C CA . ARG B 1 145 ? -8.953 24.406 -0.198 1 94.31 145 ARG B CA 1
ATOM 4445 C C . ARG B 1 145 ? -9.953 23.625 -1.045 1 94.31 145 ARG B C 1
ATOM 4447 O O . ARG B 1 145 ? -9.945 22.391 -1.05 1 94.31 145 ARG B O 1
ATOM 4454 N N . LEU B 1 146 ? -10.852 24.266 -1.805 1 95.69 146 LEU B N 1
ATOM 4455 C CA . LEU B 1 146 ? -11.898 23.594 -2.576 1 95.69 146 LEU B CA 1
ATOM 4456 C C . LEU B 1 146 ? -11.305 22.844 -3.764 1 95.69 146 LEU B C 1
ATOM 4458 O O . LEU B 1 146 ? -11.82 21.812 -4.172 1 95.69 146 LEU B O 1
ATOM 4462 N N . GLU B 1 147 ? -10.258 23.406 -4.25 1 95.88 147 GLU B N 1
ATOM 4463 C CA . GLU B 1 147 ? -9.594 22.797 -5.398 1 95.88 147 GLU B CA 1
ATOM 4464 C C . GLU B 1 147 ? -8.609 21.719 -4.961 1 95.88 147 GLU B C 1
ATOM 4466 O O . GLU B 1 147 ? -8.297 20.797 -5.727 1 95.88 147 GLU B O 1
ATOM 4471 N N . GLY B 1 148 ? -8.141 21.766 -3.719 1 97 148 GLY B N 1
ATOM 4472 C CA . GLY B 1 148 ? -7.082 20.891 -3.242 1 97 148 GLY B CA 1
ATOM 4473 C C . GLY B 1 148 ? -5.699 21.328 -3.688 1 97 148 GLY B C 1
ATOM 4474 O O . GLY B 1 148 ? -5.555 22.016 -4.699 1 97 148 GLY B O 1
ATOM 4475 N N . LEU B 1 149 ? -4.723 20.922 -3.043 1 98.38 149 LEU B N 1
ATOM 4476 C CA . LEU B 1 149 ? -3.342 21.297 -3.346 1 98.38 149 LEU B CA 1
ATOM 4477 C C . LEU B 1 149 ? -2.809 20.484 -4.523 1 98.38 149 LEU B C 1
ATOM 4479 O O . LEU B 1 149 ? -3.025 19.266 -4.594 1 98.38 149 LEU B O 1
ATOM 4483 N N . ASP B 1 150 ? -2.156 21.125 -5.453 1 97.81 150 ASP B N 1
ATOM 4484 C CA . ASP B 1 150 ? -1.483 20.422 -6.547 1 97.81 150 ASP B CA 1
ATOM 4485 C C . ASP B 1 150 ? -0.187 19.781 -6.066 1 97.81 150 ASP B C 1
ATOM 4487 O O . ASP B 1 150 ? 0.135 19.828 -4.879 1 97.81 150 ASP B O 1
ATOM 4491 N N . GLN B 1 151 ? 0.53 19.172 -6.949 1 98.19 151 GLN B N 1
ATOM 4492 C CA . GLN B 1 151 ? 1.708 18.391 -6.594 1 98.19 151 GLN B CA 1
ATOM 4493 C C . GLN B 1 151 ? 2.789 19.266 -5.973 1 98.19 151 GLN B C 1
ATOM 4495 O O . GLN B 1 151 ? 3.396 18.906 -4.965 1 98.19 151 GLN B O 1
ATOM 4500 N N . ALA B 1 152 ? 3.117 20.406 -6.578 1 98.06 152 ALA B N 1
ATOM 4501 C CA . ALA B 1 152 ? 4.16 21.281 -6.062 1 98.06 152 ALA B CA 1
ATOM 4502 C C . ALA B 1 152 ? 3.875 21.688 -4.617 1 98.06 152 ALA B C 1
ATOM 4504 O O . ALA B 1 152 ? 4.762 21.625 -3.766 1 98.06 152 ALA B O 1
ATOM 4505 N N . HIS B 1 153 ? 2.656 22.141 -4.367 1 98.62 153 HIS B N 1
ATOM 4506 C CA . HIS B 1 153 ? 2.254 22.531 -3.021 1 98.62 153 HIS B CA 1
ATOM 4507 C C . HIS B 1 153 ? 2.303 21.344 -2.064 1 98.62 153 HIS B C 1
ATOM 4509 O O . HIS B 1 153 ? 2.814 21.469 -0.948 1 98.62 153 HIS B O 1
ATOM 4515 N N . SER B 1 154 ? 1.744 20.156 -2.498 1 98.75 154 SER B N 1
ATOM 4516 C CA . SER B 1 154 ? 1.717 18.969 -1.657 1 98.75 154 SER B CA 1
ATOM 4517 C C . SER B 1 154 ? 3.125 18.547 -1.256 1 98.75 154 SER B C 1
ATOM 4519 O O . SER B 1 154 ? 3.375 18.234 -0.089 1 98.75 154 SER B O 1
ATOM 4521 N N . GLU B 1 155 ? 4.055 18.578 -2.217 1 98.81 155 GLU B N 1
ATOM 4522 C CA . GLU B 1 155 ? 5.441 18.203 -1.934 1 98.81 155 GLU B CA 1
ATOM 4523 C C . GLU B 1 155 ? 6.062 19.156 -0.903 1 98.81 155 GLU B C 1
ATOM 4525 O O . GLU B 1 155 ? 6.781 18.703 -0.006 1 98.81 155 GLU B O 1
ATOM 4530 N N . ARG B 1 156 ? 5.793 20.422 -0.997 1 98.62 156 ARG B N 1
ATOM 4531 C CA . ARG B 1 156 ? 6.371 21.391 -0.08 1 98.62 156 ARG B CA 1
ATOM 4532 C C . ARG B 1 156 ? 5.82 21.219 1.331 1 98.62 156 ARG B C 1
ATOM 4534 O O . ARG B 1 156 ? 6.547 21.391 2.312 1 98.62 156 ARG B O 1
ATOM 4541 N N . VAL B 1 157 ? 4.523 20.922 1.422 1 98.81 157 VAL B N 1
ATOM 4542 C CA . VAL B 1 157 ? 3.922 20.672 2.729 1 98.81 157 VAL B CA 1
ATOM 4543 C C . VAL B 1 157 ? 4.547 19.422 3.357 1 98.81 157 VAL B C 1
ATOM 4545 O O . VAL B 1 157 ? 4.906 19.438 4.539 1 98.81 157 VAL B O 1
ATOM 4548 N N . LEU B 1 158 ? 4.715 18.391 2.555 1 98.88 158 LEU B N 1
ATOM 4549 C CA . LEU B 1 158 ? 5.281 17.141 3.055 1 98.88 158 LEU B CA 1
ATOM 4550 C C . LEU B 1 158 ? 6.73 17.344 3.494 1 98.88 158 LEU B C 1
ATOM 4552 O O . LEU B 1 158 ? 7.172 16.75 4.477 1 98.88 158 LEU B O 1
ATOM 4556 N N . ARG B 1 159 ? 7.461 18.156 2.787 1 98.75 159 ARG B N 1
ATOM 4557 C CA . ARG B 1 159 ? 8.82 18.484 3.201 1 98.75 159 ARG B CA 1
ATOM 4558 C C . ARG B 1 159 ? 8.812 19.203 4.551 1 98.75 159 ARG B C 1
ATOM 4560 O O . ARG B 1 159 ? 9.633 18.891 5.422 1 98.75 159 ARG B O 1
ATOM 4567 N N . LYS B 1 160 ? 7.918 20.141 4.684 1 98.81 160 LYS B N 1
ATOM 4568 C CA . LYS B 1 160 ? 7.832 20.891 5.934 1 98.81 160 LYS B CA 1
ATOM 4569 C C . LYS B 1 160 ? 7.414 19.984 7.09 1 98.81 160 LYS B C 1
ATOM 4571 O O . LYS B 1 160 ? 7.953 20.094 8.195 1 98.81 160 LYS B O 1
ATOM 4576 N N . LEU B 1 161 ? 6.453 19.109 6.855 1 98.81 161 LEU B N 1
ATOM 4577 C CA . LEU B 1 161 ? 6.027 18.141 7.863 1 98.81 161 LEU B CA 1
ATOM 4578 C C . LEU B 1 161 ? 7.184 17.219 8.266 1 98.81 161 LEU B C 1
ATOM 4580 O O . LEU B 1 161 ? 7.363 16.922 9.445 1 98.81 161 LEU B O 1
ATOM 4584 N N . ALA B 1 162 ? 7.926 16.781 7.254 1 98.88 162 ALA B N 1
ATOM 4585 C CA . ALA B 1 162 ? 9.086 15.938 7.52 1 98.88 162 ALA B CA 1
ATOM 4586 C C . ALA B 1 162 ? 10.094 16.656 8.414 1 98.88 162 ALA B C 1
ATOM 4588 O O . ALA B 1 162 ? 10.641 16.062 9.352 1 98.88 162 ALA B O 1
ATOM 4589 N N . GLN B 1 163 ? 10.359 17.969 8.133 1 98.81 163 GLN B N 1
ATOM 4590 C CA . GLN B 1 163 ? 11.234 18.781 8.969 1 98.81 163 GLN B CA 1
ATOM 4591 C C . GLN B 1 163 ? 10.734 18.828 10.406 1 98.81 163 GLN B C 1
ATOM 4593 O O . GLN B 1 163 ? 11.508 18.656 11.344 1 98.81 163 GLN B O 1
ATOM 4598 N N . TRP B 1 164 ? 9.469 19.031 10.508 1 98.88 164 TRP B N 1
ATOM 4599 C CA . TRP B 1 164 ? 8.844 19.125 11.828 1 98.88 164 TRP B CA 1
ATOM 4600 C C . TRP B 1 164 ? 8.961 17.797 12.578 1 98.88 164 TRP B C 1
ATOM 4602 O O . TRP B 1 164 ? 9.414 17.781 13.727 1 98.88 164 TRP B O 1
ATOM 4612 N N . HIS B 1 165 ? 8.602 16.719 11.961 1 98.88 165 HIS B N 1
ATOM 4613 C CA . HIS B 1 165 ? 8.617 15.398 12.586 1 98.88 165 HIS B CA 1
ATOM 4614 C C . HIS B 1 165 ? 10.031 14.984 12.961 1 98.88 165 HIS B C 1
ATOM 4616 O O . HIS B 1 165 ? 10.258 14.414 14.031 1 98.88 165 HIS B O 1
ATOM 4622 N N . ALA B 1 166 ? 11 15.273 12.062 1 98.88 166 ALA B N 1
ATOM 4623 C CA . ALA B 1 166 ? 12.391 14.953 12.367 1 98.88 166 ALA B CA 1
ATOM 4624 C C . ALA B 1 166 ? 12.852 15.672 13.633 1 98.88 166 ALA B C 1
ATOM 4626 O O . ALA B 1 166 ? 13.398 15.039 14.547 1 98.88 166 ALA B O 1
ATOM 4627 N N . ALA B 1 167 ? 12.594 16.984 13.719 1 98.81 167 ALA B N 1
ATOM 4628 C CA . ALA B 1 167 ? 13.039 17.766 14.867 1 98.81 167 ALA B CA 1
ATOM 4629 C C . ALA B 1 167 ? 12.391 17.281 16.156 1 98.81 167 ALA B C 1
ATOM 4631 O O . ALA B 1 167 ? 13.07 17.141 17.188 1 98.81 167 ALA B O 1
ATOM 4632 N N . THR B 1 168 ? 11.117 17 16.109 1 98.56 168 THR B N 1
ATOM 4633 C CA . THR B 1 168 ? 10.414 16.609 17.328 1 98.56 168 THR B CA 1
ATOM 4634 C C . THR B 1 168 ? 10.836 15.203 17.766 1 98.56 168 THR B C 1
ATOM 4636 O O . THR B 1 168 ? 10.898 14.914 18.953 1 98.56 168 THR B O 1
ATOM 4639 N N . ALA B 1 169 ? 11.102 14.352 16.812 1 98.56 169 ALA B N 1
ATOM 4640 C CA . ALA B 1 169 ? 11.609 13.023 17.156 1 98.56 169 ALA B CA 1
ATOM 4641 C C . ALA B 1 169 ? 12.984 13.117 17.812 1 98.56 169 ALA B C 1
ATOM 4643 O O . ALA B 1 169 ? 13.25 12.438 18.797 1 98.56 169 ALA B O 1
ATOM 4644 N N . VAL B 1 170 ? 13.836 13.945 17.234 1 98.5 170 VAL B N 1
ATOM 4645 C CA . VAL B 1 170 ? 15.18 14.133 17.797 1 98.5 170 VAL B CA 1
ATOM 4646 C C . VAL B 1 170 ? 15.078 14.711 19.203 1 98.5 170 VAL B C 1
ATOM 4648 O O . VAL B 1 170 ? 15.781 14.266 20.109 1 98.5 170 VAL B O 1
ATOM 4651 N N . ARG B 1 171 ? 14.211 15.664 19.344 1 97.94 171 ARG B N 1
ATOM 4652 C CA . ARG B 1 171 ? 14.016 16.281 20.641 1 97.94 171 ARG B CA 1
ATOM 4653 C C . ARG B 1 171 ? 13.594 15.242 21.688 1 97.94 171 ARG B C 1
ATOM 4655 O O . ARG B 1 171 ? 14.086 15.25 22.812 1 97.94 171 ARG B O 1
ATOM 4662 N N . VAL B 1 172 ? 12.688 14.367 21.391 1 96.75 172 VAL B N 1
ATOM 4663 C CA . VAL B 1 172 ? 12.227 13.344 22.312 1 96.75 172 VAL B CA 1
ATOM 4664 C C . VAL B 1 172 ? 13.352 12.359 22.594 1 96.75 172 VAL B C 1
ATOM 4666 O O . VAL B 1 172 ? 13.539 11.93 23.75 1 96.75 172 VAL B O 1
ATOM 4669 N N . ALA B 1 173 ? 14.125 12.039 21.578 1 96.69 173 ALA B N 1
ATOM 4670 C CA . ALA B 1 173 ? 15.227 11.086 21.734 1 96.69 173 ALA B CA 1
ATOM 4671 C C . ALA B 1 173 ? 16.328 11.656 22.625 1 96.69 173 ALA B C 1
ATOM 4673 O O . ALA B 1 173 ? 17.031 10.914 23.297 1 96.69 173 ALA B O 1
ATOM 4674 N N . THR B 1 174 ? 16.469 12.977 22.641 1 96.5 174 THR B N 1
ATOM 4675 C CA . THR B 1 174 ? 17.609 13.594 23.328 1 96.5 174 THR B CA 1
ATOM 4676 C C . THR B 1 174 ? 17.188 14.125 24.688 1 96.5 174 THR B C 1
ATOM 4678 O O . THR B 1 174 ? 17.953 14.047 25.656 1 96.5 174 THR B O 1
ATOM 4681 N N . LYS B 1 175 ? 15.914 14.664 24.828 1 95.62 175 LYS B N 1
ATOM 4682 C CA . LYS B 1 175 ? 15.531 15.367 26.047 1 95.62 175 LYS B CA 1
ATOM 4683 C C . LYS B 1 175 ? 14.344 14.688 26.734 1 95.62 175 LYS B C 1
ATOM 4685 O O . LYS B 1 175 ? 13.914 15.117 27.812 1 95.62 175 LYS B O 1
ATOM 4690 N N . GLY B 1 176 ? 13.828 13.719 26.094 1 94.06 176 GLY B N 1
ATOM 4691 C CA . GLY B 1 176 ? 12.672 13.039 26.672 1 94.06 176 GLY B CA 1
ATOM 4692 C C . GLY B 1 176 ? 11.352 13.625 26.219 1 94.06 176 GLY B C 1
ATOM 4693 O O . GLY B 1 176 ? 11.328 14.594 25.453 1 94.06 176 GLY B O 1
ATOM 4694 N N . GLN B 1 177 ? 10.258 13.109 26.688 1 91.69 177 GLN B N 1
ATOM 4695 C CA . GLN B 1 177 ? 8.914 13.445 26.234 1 91.69 177 GLN B CA 1
ATOM 4696 C C . GLN B 1 177 ? 8.508 14.836 26.719 1 91.69 177 GLN B C 1
ATOM 4698 O O . GLN B 1 177 ? 8.875 15.25 27.812 1 91.69 177 GLN B O 1
ATOM 4703 N N . TYR B 1 178 ? 7.715 15.57 25.875 1 89.44 178 TYR B N 1
ATOM 4704 C CA . TYR B 1 178 ? 7.094 16.812 26.312 1 89.44 178 TYR B CA 1
ATOM 4705 C C . TYR B 1 178 ? 6.031 16.547 27.359 1 89.44 178 TYR B C 1
ATOM 4707 O O . TYR B 1 178 ? 5.648 15.398 27.594 1 89.44 178 TYR B O 1
ATOM 4715 N N . PRO B 1 179 ? 5.598 17.703 27.922 1 88.5 179 PRO B N 1
ATOM 4716 C CA . PRO B 1 179 ? 4.508 17.547 28.891 1 88.5 179 PRO B CA 1
ATOM 4717 C C . PRO B 1 179 ? 3.25 16.953 28.266 1 88.5 179 PRO B C 1
ATOM 4719 O O . PRO B 1 179 ? 2.975 17.172 27.078 1 88.5 179 PRO B O 1
ATOM 4722 N N . GLU B 1 180 ? 2.49 16.312 29.094 1 86.94 180 GLU B N 1
ATOM 4723 C CA . GLU B 1 180 ? 1.315 15.562 28.656 1 86.94 180 GLU B CA 1
ATOM 4724 C C . GLU B 1 180 ? 0.336 16.453 27.891 1 86.94 180 GLU B C 1
ATOM 4726 O O . GLU B 1 180 ? -0.34 15.984 26.969 1 86.94 180 GLU B O 1
ATOM 4731 N N . ILE B 1 181 ? 0.337 17.641 28.203 1 86.44 181 ILE B N 1
ATOM 4732 C CA . ILE B 1 181 ? -0.648 18.562 27.672 1 86.44 181 ILE B CA 1
ATOM 4733 C C . ILE B 1 181 ? -0.487 18.672 26.156 1 86.44 181 ILE B C 1
ATOM 4735 O O . ILE B 1 181 ? -1.454 18.938 25.438 1 86.44 181 ILE B O 1
ATOM 4739 N N . VAL B 1 182 ? 0.753 18.359 25.656 1 88.62 182 VAL B N 1
ATOM 4740 C CA . VAL B 1 182 ? 0.973 18.531 24.234 1 88.62 182 VAL B CA 1
ATOM 4741 C C . VAL B 1 182 ? 1.089 17.172 23.547 1 88.62 182 VAL B C 1
ATOM 4743 O O . VAL B 1 182 ? 1.571 17.078 22.422 1 88.62 182 VAL B O 1
ATOM 4746 N N . LEU B 1 183 ? 0.643 16.125 24.266 1 85.88 183 LEU B N 1
ATOM 4747 C CA . LEU B 1 183 ? 0.931 14.812 23.703 1 85.88 183 LEU B CA 1
ATOM 4748 C C . LEU B 1 183 ? -0.357 14.086 23.344 1 85.88 183 LEU B C 1
ATOM 4750 O O . LEU B 1 183 ? -0.337 13.133 22.547 1 85.88 183 LEU B O 1
ATOM 4754 N N . ARG B 1 184 ? -1.532 14.43 23.828 1 83.38 184 ARG B N 1
ATOM 4755 C CA . ARG B 1 184 ? -2.711 13.578 23.703 1 83.38 184 ARG B CA 1
ATOM 4756 C C . ARG B 1 184 ? -3.752 14.219 22.781 1 83.38 184 ARG B C 1
ATOM 4758 O O . ARG B 1 184 ? -4.66 13.547 22.312 1 83.38 184 ARG B O 1
ATOM 4765 N N . GLY B 1 185 ? -3.627 15.531 22.516 1 78.88 185 GLY B N 1
ATOM 4766 C CA . GLY B 1 185 ? -4.656 16.172 21.734 1 78.88 185 GLY B CA 1
ATOM 4767 C C . GLY B 1 185 ? -6.059 15.914 22.25 1 78.88 185 GLY B C 1
ATOM 4768 O O . GLY B 1 185 ? -6.324 16.047 23.438 1 78.88 185 GLY B O 1
ATOM 4769 N N . PHE B 1 186 ? -6.961 15.523 21.297 1 76.75 186 PHE B N 1
ATOM 4770 C CA . PHE B 1 186 ? -8.359 15.281 21.641 1 76.75 186 PHE B CA 1
ATOM 4771 C C . PHE B 1 186 ? -8.547 13.852 22.141 1 76.75 186 PHE B C 1
ATOM 4773 O O . PHE B 1 186 ? -9.625 13.484 22.609 1 76.75 186 PHE B O 1
ATOM 4780 N N . PHE B 1 187 ? -7.57 13.055 22.094 1 81.44 187 PHE B N 1
ATOM 4781 C CA . PHE B 1 187 ? -7.719 11.633 22.375 1 81.44 187 PHE B CA 1
ATOM 4782 C C . PHE B 1 187 ? -7.414 11.32 23.828 1 81.44 187 PHE B C 1
ATOM 4784 O O . PHE B 1 187 ? -6.637 10.414 24.125 1 81.44 187 PHE B O 1
ATOM 4791 N N . LYS B 1 188 ? -8.016 12.039 24.688 1 83.75 188 LYS B N 1
ATOM 4792 C CA . LYS B 1 188 ? -8.062 11.766 26.125 1 83.75 188 LYS B CA 1
ATOM 4793 C C . LYS B 1 188 ? -9.289 10.93 26.484 1 83.75 188 LYS B C 1
ATOM 4795 O O . LYS B 1 188 ? -10.367 11.141 25.922 1 83.75 188 LYS B O 1
ATOM 4800 N N . GLU B 1 189 ? -9.023 10.023 27.375 1 84.88 189 GLU B N 1
ATOM 4801 C CA . GLU B 1 189 ? -10.117 9.148 27.766 1 84.88 189 GLU B CA 1
ATOM 4802 C C . GLU B 1 189 ? -11.328 9.953 28.234 1 84.88 189 GLU B C 1
ATOM 4804 O O . GLU B 1 189 ? -12.469 9.547 28.031 1 84.88 189 GLU B O 1
ATOM 4809 N N . GLU B 1 190 ? -11.055 11.062 28.797 1 84.31 190 GLU B N 1
ATOM 4810 C CA . GLU B 1 190 ? -12.125 11.914 29.312 1 84.31 190 GLU B CA 1
ATOM 4811 C C . GLU B 1 190 ? -13 12.453 28.188 1 84.31 190 GLU B C 1
ATOM 4813 O O . GLU B 1 190 ? -14.172 12.758 28.391 1 84.31 190 GLU B O 1
ATOM 4818 N N . ASN B 1 191 ? -12.453 12.516 27.047 1 83.75 191 ASN B N 1
ATOM 4819 C CA . ASN B 1 191 ? -13.164 13.062 25.891 1 83.75 191 ASN B CA 1
ATOM 4820 C C . ASN B 1 191 ? -13.906 11.977 25.125 1 83.75 191 ASN B C 1
ATOM 4822 O O . ASN B 1 191 ? -14.703 12.273 24.234 1 83.75 191 ASN B O 1
ATOM 4826 N N . ARG B 1 192 ? -13.75 10.758 25.453 1 87.25 192 ARG B N 1
ATOM 4827 C CA . ARG B 1 192 ? -14.258 9.625 24.703 1 87.25 192 ARG B CA 1
ATOM 4828 C C . ARG B 1 192 ? -15.773 9.695 24.547 1 87.25 192 ARG B C 1
ATOM 4830 O O . ARG B 1 192 ? -16.312 9.5 23.453 1 87.25 192 ARG B O 1
ATOM 4837 N N . PRO B 1 193 ? -16.531 9.984 25.656 1 85.12 193 PRO B N 1
ATOM 4838 C CA . PRO B 1 193 ? -17.984 10.055 25.484 1 85.12 193 PRO B CA 1
ATOM 4839 C C . PRO B 1 193 ? -18.422 11.125 24.5 1 85.12 193 PRO B C 1
ATOM 4841 O O . PRO B 1 193 ? -19.328 10.891 23.688 1 85.12 193 PRO B O 1
ATOM 4844 N N . MET B 1 194 ? -17.766 12.25 24.594 1 81.69 194 MET B N 1
ATOM 4845 C CA . MET B 1 194 ? -18.062 13.344 23.672 1 81.69 194 MET B CA 1
ATOM 4846 C C . MET B 1 194 ? -17.766 12.945 22.234 1 81.69 194 MET B C 1
ATOM 4848 O O . MET B 1 194 ? -18.562 13.195 21.328 1 81.69 194 MET B O 1
ATOM 4852 N N . MET B 1 195 ? -16.625 12.344 22.078 1 86.31 195 MET B N 1
ATOM 4853 C CA . MET B 1 195 ? -16.219 11.914 20.734 1 86.31 195 MET B CA 1
ATOM 4854 C C . MET B 1 195 ? -17.172 10.859 20.188 1 86.31 195 MET B C 1
ATOM 4856 O O . MET B 1 195 ? -17.516 10.875 19.016 1 86.31 195 MET B O 1
ATOM 4860 N N . ASN B 1 196 ? -17.609 9.961 21.047 1 89.31 196 ASN B N 1
ATOM 4861 C CA . ASN B 1 196 ? -18.578 8.945 20.641 1 89.31 196 ASN B CA 1
ATOM 4862 C C . ASN B 1 196 ? -19.891 9.57 20.188 1 89.31 196 ASN B C 1
ATOM 4864 O O . ASN B 1 196 ? -20.453 9.172 19.156 1 89.31 196 ASN B O 1
ATOM 4868 N N . ASP B 1 197 ? -20.344 10.508 20.953 1 84.75 197 ASP B N 1
ATOM 4869 C CA . ASP B 1 197 ? -21.594 11.164 20.625 1 84.75 197 ASP B CA 1
ATOM 4870 C C . ASP B 1 197 ? -21.484 11.906 19.297 1 84.75 197 ASP B C 1
ATOM 4872 O O . ASP B 1 197 ? -22.391 11.828 18.453 1 84.75 197 ASP B O 1
ATOM 4876 N N . MET B 1 198 ? -20.391 12.609 19.156 1 82.94 198 MET B N 1
ATOM 4877 C CA . MET B 1 198 ? -20.156 13.367 17.938 1 82.94 198 MET B CA 1
ATOM 4878 C C . MET B 1 198 ? -20.125 12.445 16.719 1 82.94 198 MET B C 1
ATOM 4880 O O . MET B 1 198 ? -20.781 12.711 15.711 1 82.94 198 MET B O 1
ATOM 4884 N N . MET B 1 199 ? -19.438 11.359 16.938 1 87.5 199 MET B N 1
ATOM 4885 C CA . MET B 1 199 ? -19.234 10.453 15.805 1 87.5 199 MET B CA 1
ATOM 4886 C C . MET B 1 199 ? -20.516 9.68 15.5 1 87.5 199 MET B C 1
ATOM 4888 O O . MET B 1 199 ? -20.797 9.367 14.344 1 87.5 199 MET B O 1
ATOM 4892 N N . ASP B 1 200 ? -21.234 9.375 16.547 1 89.5 200 ASP B N 1
ATOM 4893 C CA . ASP B 1 200 ? -22.5 8.672 16.328 1 89.5 200 ASP B CA 1
ATOM 4894 C C . ASP B 1 200 ? -23.469 9.516 15.492 1 89.5 200 ASP B C 1
ATOM 4896 O O . ASP B 1 200 ? -24.078 9.016 14.547 1 89.5 200 ASP B O 1
ATOM 4900 N N . GLY B 1 201 ? -23.641 10.773 15.906 1 89.5 201 GLY B N 1
ATOM 4901 C CA . GLY B 1 201 ? -24.5 11.672 15.156 1 89.5 201 GLY B CA 1
ATOM 4902 C C . GLY B 1 201 ? -24.062 11.875 13.719 1 89.5 201 GLY B C 1
ATOM 4903 O O . GLY B 1 201 ? -24.844 11.68 12.789 1 89.5 201 GLY B O 1
ATOM 4904 N N . MET B 1 202 ? -22.812 12.211 13.523 1 92.31 202 MET B N 1
ATOM 4905 C CA . MET B 1 202 ? -22.266 12.438 12.188 1 92.31 202 MET B CA 1
ATOM 4906 C C . MET B 1 202 ? -22.328 11.164 11.352 1 92.31 202 MET B C 1
ATOM 4908 O O . MET B 1 202 ? -22.609 11.211 10.156 1 92.31 202 MET B O 1
ATOM 4912 N N . GLY B 1 203 ? -22.031 10.062 12.07 1 94.94 203 GLY B N 1
ATOM 4913 C CA . GLY B 1 203 ? -22.047 8.773 11.398 1 94.94 203 GLY B CA 1
ATOM 4914 C C . GLY B 1 203 ? -23.406 8.406 10.828 1 94.94 203 GLY B C 1
ATOM 4915 O O . GLY B 1 203 ? -23.5 7.801 9.766 1 94.94 203 GLY B O 1
ATOM 4916 N N . LYS B 1 204 ? -24.469 8.742 11.57 1 95.25 204 LYS B N 1
ATOM 4917 C CA . LYS B 1 204 ? -25.828 8.477 11.102 1 95.25 204 LYS B CA 1
ATOM 4918 C C . LYS B 1 204 ? -26.125 9.258 9.828 1 95.25 204 LYS B C 1
ATOM 4920 O O . LYS B 1 204 ? -26.703 8.719 8.875 1 95.25 204 LYS B O 1
ATOM 4925 N N . VAL B 1 205 ? -25.797 10.523 9.852 1 96.81 205 VAL B N 1
ATOM 4926 C CA . VAL B 1 205 ? -26.031 11.375 8.688 1 96.81 205 VAL B CA 1
ATOM 4927 C C . VAL B 1 205 ? -25.203 10.883 7.512 1 96.81 205 VAL B C 1
ATOM 4929 O O . VAL B 1 205 ? -25.688 10.797 6.387 1 96.81 205 VAL B O 1
ATOM 4932 N N . PHE B 1 206 ? -23.953 10.547 7.758 1 97.75 206 PHE B N 1
ATOM 4933 C CA . PHE B 1 206 ? -23.078 10.055 6.707 1 97.75 206 PHE B CA 1
ATOM 4934 C C . PHE B 1 206 ? -23.641 8.789 6.074 1 97.75 206 PHE B C 1
ATOM 4936 O O . PHE B 1 206 ? -23.641 8.656 4.848 1 97.75 206 PHE B O 1
ATOM 4943 N N . LEU B 1 207 ? -24.031 7.84 6.91 1 97.5 207 LEU B N 1
ATOM 4944 C CA . LEU B 1 207 ? -24.562 6.578 6.41 1 97.5 207 LEU B CA 1
ATOM 4945 C C . LEU B 1 207 ? -25.766 6.82 5.496 1 97.5 207 LEU B C 1
ATOM 4947 O O . LEU B 1 207 ? -25.906 6.164 4.457 1 97.5 207 LEU B O 1
ATOM 4951 N N . LYS B 1 208 ? -26.609 7.73 5.902 1 97.06 208 LYS B N 1
ATOM 4952 C CA . LYS B 1 208 ? -27.766 8.094 5.078 1 97.06 208 LYS B CA 1
ATOM 4953 C C . LYS B 1 208 ? -27.312 8.609 3.711 1 97.06 208 LYS B C 1
ATOM 4955 O O . LYS B 1 208 ? -27.875 8.219 2.684 1 97.06 208 LYS B O 1
ATOM 4960 N N . CYS B 1 209 ? -26.359 9.469 3.701 1 98.12 209 CYS B N 1
ATOM 4961 C CA . CYS B 1 209 ? -25.844 10.023 2.457 1 98.12 209 CYS B CA 1
ATOM 4962 C C . CYS B 1 209 ? -25.094 8.969 1.656 1 98.12 209 CYS B C 1
ATOM 4964 O O . CYS B 1 209 ? -25.234 8.898 0.433 1 98.12 209 CYS B O 1
ATOM 4966 N N . CYS B 1 210 ? -24.312 8.172 2.371 1 97.81 210 CYS B N 1
ATOM 4967 C CA . CYS B 1 210 ? -23.484 7.117 1.774 1 97.81 210 CYS B CA 1
ATOM 4968 C C . CYS B 1 210 ? -24.344 6.172 0.943 1 97.81 210 CYS B C 1
ATOM 4970 O O . CYS B 1 210 ? -23.906 5.691 -0.106 1 97.81 210 CYS B O 1
ATOM 4972 N N . ALA B 1 211 ? -25.5 5.906 1.363 1 97.69 211 ALA B N 1
ATOM 4973 C CA . ALA B 1 211 ? -26.422 5 0.685 1 97.69 211 ALA B CA 1
ATOM 4974 C C . ALA B 1 211 ? -26.797 5.531 -0.697 1 97.69 211 ALA B C 1
ATOM 4976 O O . ALA B 1 211 ? -27.266 4.777 -1.549 1 97.69 211 ALA B O 1
ATOM 4977 N N . THR B 1 212 ? -26.562 6.816 -0.908 1 98.12 212 THR B N 1
ATOM 4978 C CA . THR B 1 212 ? -26.922 7.422 -2.182 1 98.12 212 THR B CA 1
ATOM 4979 C C . THR B 1 212 ? -25.719 7.535 -3.1 1 98.12 212 THR B C 1
ATOM 4981 O O . THR B 1 212 ? -25.828 7.953 -4.25 1 98.12 212 THR B O 1
ATOM 4984 N N . TYR B 1 213 ? -24.531 7.293 -2.605 1 98.31 213 TYR B N 1
ATOM 4985 C CA . TYR B 1 213 ? -23.312 7.387 -3.412 1 98.31 213 TYR B CA 1
ATOM 4986 C C . TYR B 1 213 ? -23.281 6.297 -4.477 1 98.31 213 TYR B C 1
ATOM 4988 O O . TYR B 1 213 ? -23.766 5.184 -4.254 1 98.31 213 TYR B O 1
ATOM 4996 N N . ASP B 1 214 ? -22.688 6.598 -5.586 1 97.06 214 ASP B N 1
ATOM 4997 C CA . ASP B 1 214 ? -22.5 5.586 -6.621 1 97.06 214 ASP B CA 1
ATOM 4998 C C . ASP B 1 214 ? -21.547 4.488 -6.141 1 97.06 214 ASP B C 1
ATOM 5000 O O . ASP B 1 214 ? -20.469 4.773 -5.629 1 97.06 214 ASP B O 1
ATOM 5004 N N . GLY B 1 215 ? -22.016 3.221 -6.297 1 96 215 GLY B N 1
ATOM 5005 C CA . GLY B 1 215 ? -21.156 2.086 -5.98 1 96 215 GLY B CA 1
ATOM 5006 C C . GLY B 1 215 ? -21.109 1.766 -4.5 1 96 215 GLY B C 1
ATOM 5007 O O . GLY B 1 215 ? -20.25 1.017 -4.047 1 96 215 GLY B O 1
ATOM 5008 N N . ASN B 1 216 ? -22.062 2.334 -3.73 1 97.12 216 ASN B N 1
ATOM 5009 C CA . ASN B 1 216 ? -22.031 2.182 -2.279 1 97.12 216 ASN B CA 1
ATOM 5010 C C . ASN B 1 216 ? -22.172 0.718 -1.867 1 97.12 216 ASN B C 1
ATOM 5012 O O . ASN B 1 216 ? -21.734 0.33 -0.785 1 97.12 216 ASN B O 1
ATOM 5016 N N . GLU B 1 217 ? -22.703 -0.184 -2.686 1 96.88 217 GLU B N 1
ATOM 5017 C CA . GLU B 1 217 ? -22.906 -1.596 -2.367 1 96.88 217 GLU B CA 1
ATOM 5018 C C . GLU B 1 217 ? -21.578 -2.277 -2.057 1 96.88 217 GLU B C 1
ATOM 5020 O O . GLU B 1 217 ? -21.531 -3.242 -1.29 1 96.88 217 GLU B O 1
ATOM 5025 N N . ALA B 1 218 ? -20.547 -1.716 -2.59 1 95 218 ALA B N 1
ATOM 5026 C CA . ALA B 1 218 ? -19.219 -2.316 -2.432 1 95 218 ALA B CA 1
ATOM 5027 C C . ALA B 1 218 ? -18.719 -2.156 -1.002 1 95 218 ALA B C 1
ATOM 5029 O O . ALA B 1 218 ? -17.891 -2.947 -0.537 1 95 218 ALA B O 1
ATOM 5030 N N . TYR B 1 219 ? -19.219 -1.11 -0.283 1 97 219 TYR B N 1
ATOM 5031 C CA . TYR B 1 219 ? -18.562 -0.811 0.982 1 97 219 TYR B CA 1
ATOM 5032 C C . TYR B 1 219 ? -19.578 -0.433 2.053 1 97 219 TYR B C 1
ATOM 5034 O O . TYR B 1 219 ? -19.219 -0.254 3.219 1 97 219 TYR B O 1
ATOM 5042 N N . ILE B 1 220 ? -20.859 -0.318 1.802 1 97.31 220 ILE B N 1
ATOM 5043 C CA . ILE B 1 220 ? -21.828 0.252 2.725 1 97.31 220 ILE B CA 1
ATOM 5044 C C . ILE B 1 220 ? -21.953 -0.633 3.963 1 97.31 220 ILE B C 1
ATOM 5046 O O . ILE B 1 220 ? -22.156 -0.134 5.074 1 97.31 220 ILE B O 1
ATOM 5050 N N . GLU B 1 221 ? -21.859 -1.946 3.773 1 97.06 221 GLU B N 1
ATOM 5051 C CA . GLU B 1 221 ? -21.969 -2.834 4.93 1 97.06 221 GLU B CA 1
ATOM 5052 C C . GLU B 1 221 ? -20.766 -2.654 5.867 1 97.06 221 GLU B C 1
ATOM 5054 O O . GLU B 1 221 ? -20.922 -2.734 7.086 1 97.06 221 GLU B O 1
ATOM 5059 N N . GLN B 1 222 ? -19.594 -2.49 5.293 1 97.19 222 GLN B N 1
ATOM 5060 C CA . GLN B 1 222 ? -18.406 -2.229 6.109 1 97.19 222 GLN B CA 1
ATOM 5061 C C . GLN B 1 222 ? -18.516 -0.876 6.809 1 97.19 222 GLN B C 1
ATOM 5063 O O . GLN B 1 222 ? -18.047 -0.718 7.938 1 97.19 222 GLN B O 1
ATOM 5068 N N . VAL B 1 223 ? -19.109 0.144 6.152 1 97.31 223 VAL B N 1
ATOM 5069 C CA . VAL B 1 223 ? -19.328 1.459 6.75 1 97.31 223 VAL B CA 1
ATOM 5070 C C . VAL B 1 223 ? -20.266 1.341 7.941 1 97.31 223 VAL B C 1
ATOM 5072 O O . VAL B 1 223 ? -20.031 1.938 8.992 1 97.31 223 VAL B O 1
ATOM 5075 N N . LYS B 1 224 ? -21.328 0.544 7.781 1 96.81 224 LYS B N 1
ATOM 5076 C CA . LYS B 1 224 ? -22.234 0.291 8.883 1 96.81 224 LYS B CA 1
ATOM 5077 C C . LYS B 1 224 ? -21.531 -0.375 10.055 1 96.81 224 LYS B C 1
ATOM 5079 O O . LYS B 1 224 ? -21.734 -0.002 11.211 1 96.81 224 LYS B O 1
ATOM 5084 N N . ALA B 1 225 ? -20.688 -1.31 9.727 1 96.06 225 ALA B N 1
ATOM 5085 C CA . ALA B 1 225 ? -20.031 -2.131 10.742 1 96.06 225 ALA B CA 1
ATOM 5086 C C . ALA B 1 225 ? -19 -1.322 11.523 1 96.06 225 ALA B C 1
ATOM 5088 O O . ALA B 1 225 ? -18.797 -1.551 12.719 1 96.06 225 ALA B O 1
ATOM 5089 N N . ILE B 1 226 ? -18.328 -0.407 10.914 1 95.56 226 ILE B N 1
ATOM 5090 C CA . ILE B 1 226 ? -17.234 0.303 11.555 1 95.56 226 ILE B CA 1
ATOM 5091 C C . ILE B 1 226 ? -17.781 1.446 12.406 1 95.56 226 ILE B C 1
ATOM 5093 O O . ILE B 1 226 ? -17.125 1.89 13.352 1 95.56 226 ILE B O 1
ATOM 5097 N N . LYS B 1 227 ? -18.969 1.965 12.141 1 94.44 227 LYS B N 1
ATOM 5098 C CA . LYS B 1 227 ? -19.547 3.148 12.758 1 94.44 227 LYS B CA 1
ATOM 5099 C C . LYS B 1 227 ? -19.531 3.035 14.281 1 94.44 227 LYS B C 1
ATOM 5101 O O . LYS B 1 227 ? -19.047 3.938 14.969 1 94.44 227 LYS B O 1
ATOM 5106 N N . PRO B 1 228 ? -19.922 1.884 14.867 1 93.31 228 PRO B N 1
ATOM 5107 C CA . PRO B 1 228 ? -20 1.829 16.328 1 93.31 228 PRO B CA 1
ATOM 5108 C C . PRO B 1 228 ? -18.625 1.677 16.984 1 93.31 228 PRO B C 1
ATOM 5110 O O . PRO B 1 228 ? -18.5 1.841 18.203 1 93.31 228 PRO B O 1
ATOM 5113 N N . VAL B 1 229 ? -17.594 1.352 16.203 1 93.5 229 VAL B N 1
ATOM 5114 C CA . VAL B 1 229 ? -16.328 1.021 16.844 1 93.5 229 VAL B CA 1
ATOM 5115 C C . VAL B 1 229 ? -15.242 2.006 16.406 1 93.5 229 VAL B C 1
ATOM 5117 O O . VAL B 1 229 ? -14.078 1.871 16.781 1 93.5 229 VAL B O 1
ATOM 5120 N N . VAL B 1 230 ? -15.562 2.971 15.617 1 93.81 230 VAL B N 1
ATOM 5121 C CA . VAL B 1 230 ? -14.578 3.854 14.992 1 93.81 230 VAL B CA 1
ATOM 5122 C C . VAL B 1 230 ? -13.789 4.594 16.062 1 93.81 230 VAL B C 1
ATOM 5124 O O . VAL B 1 230 ? -12.57 4.734 15.969 1 93.81 230 VAL B O 1
ATOM 5127 N N . ILE B 1 231 ? -14.422 5.043 17.109 1 93.12 231 ILE B N 1
ATOM 5128 C CA . ILE B 1 231 ? -13.742 5.785 18.172 1 93.12 231 ILE B CA 1
ATOM 5129 C C . ILE B 1 231 ? -12.773 4.863 18.922 1 93.12 231 ILE B C 1
ATOM 5131 O O . ILE B 1 231 ? -11.656 5.266 19.234 1 93.12 231 ILE B O 1
ATOM 5135 N N . ASP B 1 232 ? -13.227 3.66 19.125 1 92.25 232 ASP B N 1
ATOM 5136 C CA . ASP B 1 232 ? -12.328 2.686 19.75 1 92.25 232 ASP B CA 1
ATOM 5137 C C . ASP B 1 232 ? -11.078 2.469 18.906 1 92.25 232 ASP B C 1
ATOM 5139 O O . ASP B 1 232 ? -9.969 2.4 19.422 1 92.25 232 ASP B O 1
ATOM 5143 N N . GLU B 1 233 ? -11.273 2.354 17.641 1 91.5 233 GLU B N 1
ATOM 5144 C CA . GLU B 1 233 ? -10.156 2.156 16.734 1 91.5 233 GLU B CA 1
ATOM 5145 C C . GLU B 1 233 ? -9.219 3.359 16.734 1 91.5 233 GLU B C 1
ATOM 5147 O O . GLU B 1 233 ? -7.996 3.201 16.688 1 91.5 233 GLU B O 1
ATOM 5152 N N . LEU B 1 234 ? -9.742 4.539 16.797 1 91.31 234 LEU B N 1
ATOM 5153 C CA . LEU B 1 234 ? -8.938 5.758 16.812 1 91.31 234 LEU B CA 1
ATOM 5154 C C . LEU B 1 234 ? -8.133 5.852 18.109 1 91.31 234 LEU B C 1
ATOM 5156 O O . LEU B 1 234 ? -6.98 6.305 18.094 1 91.31 234 LEU B O 1
ATOM 5160 N N . PHE B 1 235 ? -8.727 5.434 19.156 1 91.31 235 PHE B N 1
ATOM 5161 C CA . PHE B 1 235 ? -8.023 5.477 20.438 1 91.31 235 PHE B CA 1
ATOM 5162 C C . PHE B 1 235 ? -6.891 4.457 20.469 1 91.31 235 PHE B C 1
ATOM 5164 O O . PHE B 1 235 ? -5.859 4.684 21.109 1 91.31 235 PHE B O 1
ATOM 5171 N N . LYS B 1 236 ? -7.07 3.35 19.766 1 87.38 236 LYS B N 1
ATOM 5172 C CA . LYS B 1 236 ? -5.977 2.393 19.625 1 87.38 236 LYS B CA 1
ATOM 5173 C C . LYS B 1 236 ? -4.773 3.021 18.938 1 87.38 236 LYS B C 1
ATOM 5175 O O . LYS B 1 236 ? -3.625 2.758 19.312 1 87.38 236 LYS B O 1
ATOM 5180 N N . MET B 1 237 ? -5.051 3.84 18 1 87.38 237 MET B N 1
ATOM 5181 C CA . MET B 1 237 ? -3.988 4.508 17.266 1 87.38 237 MET B CA 1
ATOM 5182 C C . MET B 1 237 ? -3.234 5.488 18.156 1 87.38 237 MET B C 1
ATOM 5184 O O . MET B 1 237 ? -2.09 5.844 17.859 1 87.38 237 MET B O 1
ATOM 5188 N N . CYS B 1 238 ? -3.893 5.922 19.188 1 86.88 238 CYS B N 1
ATOM 5189 C CA . CYS B 1 238 ? -3.301 6.93 20.047 1 86.88 238 CYS B CA 1
ATOM 5190 C C . CYS B 1 238 ? -2.303 6.301 21.016 1 86.88 238 CYS B C 1
ATOM 5192 O O . CYS B 1 238 ? -1.498 7.004 21.641 1 86.88 238 CYS B O 1
ATOM 5194 N N . VAL B 1 239 ? -2.396 4.984 21.141 1 90.62 239 VAL B N 1
ATOM 5195 C CA . VAL B 1 239 ? -1.389 4.297 21.953 1 90.62 239 VAL B CA 1
ATOM 5196 C C . VAL B 1 239 ? -0.064 4.258 21.188 1 90.62 239 VAL B C 1
ATOM 5198 O O . VAL B 1 239 ? 0.014 3.703 20.094 1 90.62 239 VAL B O 1
ATOM 5201 N N . VAL B 1 240 ? 0.966 4.855 21.781 1 94.56 240 VAL B N 1
ATOM 5202 C CA . VAL B 1 240 ? 2.264 4.973 21.125 1 94.56 240 VAL B CA 1
ATOM 5203 C C . VAL B 1 240 ? 2.943 3.604 21.078 1 94.56 240 VAL B C 1
ATOM 5205 O O . VAL B 1 240 ? 3.113 2.951 22.109 1 94.56 240 VAL B O 1
ATOM 5208 N N . ASP B 1 241 ? 3.256 3.15 19.922 1 95.38 241 ASP B N 1
ATOM 5209 C CA . ASP B 1 241 ? 4.07 1.956 19.734 1 95.38 241 ASP B CA 1
ATOM 5210 C C . ASP B 1 241 ? 5.555 2.309 19.656 1 95.38 241 ASP B C 1
ATOM 5212 O O . ASP B 1 241 ? 6.016 2.875 18.672 1 95.38 241 ASP B O 1
ATOM 5216 N N . PRO B 1 242 ? 6.312 1.961 20.625 1 93.75 242 PRO B N 1
ATOM 5217 C CA . PRO B 1 242 ? 7.711 2.393 20.672 1 93.75 242 PRO B CA 1
ATOM 5218 C C . PRO B 1 242 ? 8.57 1.744 19.578 1 93.75 242 PRO B C 1
ATOM 5220 O O . PRO B 1 242 ? 9.711 2.156 19.359 1 93.75 242 PRO B O 1
ATOM 5223 N N . THR B 1 243 ? 8.023 0.774 18.891 1 93.38 243 THR B N 1
ATOM 5224 C CA . THR B 1 243 ? 8.797 0.092 17.859 1 93.38 243 THR B CA 1
ATOM 5225 C C . THR B 1 243 ? 8.656 0.799 16.516 1 93.38 243 THR B C 1
ATOM 5227 O O . THR B 1 243 ? 9.352 0.468 15.547 1 93.38 243 THR B O 1
ATOM 5230 N N . GLU B 1 244 ? 7.789 1.737 16.516 1 95.94 244 GLU B N 1
ATOM 5231 C CA . GLU B 1 244 ? 7.57 2.512 15.289 1 95.94 244 GLU B CA 1
ATOM 5232 C C . GLU B 1 244 ? 8.188 3.9 15.398 1 95.94 244 GLU B C 1
ATOM 5234 O O . GLU B 1 244 ? 8.586 4.324 16.484 1 95.94 244 GLU B O 1
ATOM 5239 N N . PHE B 1 245 ? 8.328 4.551 14.273 1 97.94 245 PHE B N 1
ATOM 5240 C CA . PHE B 1 245 ? 8.766 5.941 14.289 1 97.94 245 PHE B CA 1
ATOM 5241 C C . PHE B 1 245 ? 7.645 6.859 14.758 1 97.94 245 PHE B C 1
ATOM 5243 O O . PHE B 1 245 ? 6.539 6.824 14.203 1 97.94 245 PHE B O 1
ATOM 5250 N N . ASN B 1 246 ? 7.91 7.598 15.75 1 97.69 246 ASN B N 1
ATOM 5251 C CA . ASN B 1 246 ? 6.938 8.523 16.312 1 97.69 246 ASN B CA 1
ATOM 5252 C C . ASN B 1 246 ? 7.469 9.953 16.344 1 97.69 246 ASN B C 1
ATOM 5254 O O . ASN B 1 246 ? 8.68 10.172 16.391 1 97.69 246 ASN B O 1
ATOM 5258 N N . ALA B 1 247 ? 6.605 10.883 16.25 1 97.94 247 ALA B N 1
ATOM 5259 C CA . ALA B 1 247 ? 6.906 12.312 16.328 1 97.94 247 ALA B CA 1
ATOM 5260 C C . ALA B 1 247 ? 5.73 13.094 16.906 1 97.94 247 ALA B C 1
ATOM 5262 O O . ALA B 1 247 ? 4.66 12.531 17.141 1 97.94 247 ALA B O 1
ATOM 5263 N N . LEU B 1 248 ? 6.004 14.297 17.281 1 97.62 248 LEU B N 1
ATOM 5264 C CA . LEU B 1 248 ? 4.902 15.195 17.625 1 97.62 248 LEU B CA 1
ATOM 5265 C C . LEU B 1 248 ? 4.191 15.68 16.359 1 97.62 248 LEU B C 1
ATOM 5267 O O . LEU B 1 248 ? 4.762 16.438 15.57 1 97.62 248 LEU B O 1
ATOM 5271 N N . ASN B 1 249 ? 2.967 15.211 16.203 1 97.31 249 ASN B N 1
ATOM 5272 C CA . ASN B 1 249 ? 2.178 15.578 15.031 1 97.31 249 ASN B CA 1
ATOM 5273 C C . ASN B 1 249 ? 1.582 16.984 15.172 1 97.31 249 ASN B C 1
ATOM 5275 O O . ASN B 1 249 ? 1.329 17.438 16.281 1 97.31 249 ASN B O 1
ATOM 5279 N N . HIS B 1 250 ? 1.383 17.656 13.992 1 97.12 250 HIS B N 1
ATOM 5280 C CA . HIS B 1 250 ? 0.571 18.859 13.977 1 97.12 250 HIS B CA 1
ATOM 5281 C C . HIS B 1 250 ? -0.838 18.594 14.492 1 97.12 250 HIS B C 1
ATOM 5283 O O . HIS B 1 250 ? -1.383 19.375 15.266 1 97.12 250 HIS B O 1
ATOM 5289 N N . GLY B 1 251 ? -1.363 17.438 14.062 1 94.5 251 GLY B N 1
ATOM 5290 C CA . GLY B 1 251 ? -2.637 16.953 14.562 1 94.5 251 GLY B CA 1
ATOM 5291 C C . GLY B 1 251 ? -3.82 17.391 13.719 1 94.5 251 GLY B C 1
ATOM 5292 O O . GLY B 1 251 ? -4.871 16.75 13.734 1 94.5 251 GLY B O 1
ATOM 5293 N N . ASP B 1 252 ? -3.703 18.469 13.008 1 94.12 252 ASP B N 1
ATOM 5294 C CA . ASP B 1 252 ? -4.77 18.984 12.156 1 94.12 252 ASP B CA 1
ATOM 5295 C C . ASP B 1 252 ? -4.203 19.609 10.883 1 94.12 252 ASP B C 1
ATOM 5297 O O . ASP B 1 252 ? -4.469 20.766 10.578 1 94.12 252 ASP B O 1
ATOM 5301 N N . THR B 1 253 ? -3.566 18.781 10.07 1 96.94 253 THR B N 1
ATOM 5302 C CA . THR B 1 253 ? -2.812 19.25 8.914 1 96.94 253 THR B CA 1
ATOM 5303 C C . THR B 1 253 ? -3.699 19.297 7.672 1 96.94 253 THR B C 1
ATOM 5305 O O . THR B 1 253 ? -3.486 18.547 6.723 1 96.94 253 THR B O 1
ATOM 5308 N N . TRP B 1 254 ? -4.68 20.188 7.645 1 96.69 254 TRP B N 1
ATOM 5309 C CA . TRP B 1 254 ? -5.449 20.422 6.426 1 96.69 254 TRP B CA 1
ATOM 5310 C 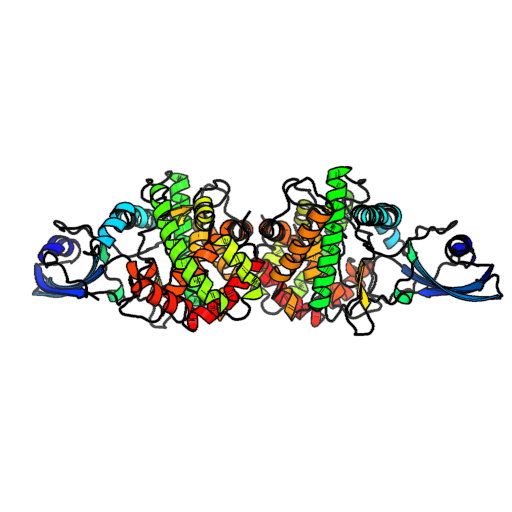C . TRP B 1 254 ? -5.074 21.75 5.793 1 96.69 254 TRP B C 1
ATOM 5312 O O . TRP B 1 254 ? -4.344 22.547 6.391 1 96.69 254 TRP B O 1
ATOM 5322 N N . SER B 1 255 ? -5.418 22.062 4.645 1 96.25 255 SER B N 1
ATOM 5323 C CA . SER B 1 255 ? -4.922 23.109 3.756 1 96.25 255 SER B CA 1
ATOM 5324 C C . SER B 1 255 ? -5.008 24.484 4.418 1 96.25 255 SER B C 1
ATOM 5326 O O . SER B 1 255 ? -4.121 25.312 4.234 1 96.25 255 SER B O 1
ATOM 5328 N N . ASN B 1 256 ? -6.043 24.734 5.23 1 94.75 256 ASN B N 1
ATOM 5329 C CA . ASN B 1 256 ? -6.215 26.062 5.816 1 94.75 256 ASN B CA 1
ATOM 5330 C C . ASN B 1 256 ? -5.246 26.297 6.969 1 94.75 256 ASN B C 1
ATOM 5332 O O . ASN B 1 256 ? -5.086 27.422 7.43 1 94.75 256 ASN B O 1
ATOM 5336 N N . ASN B 1 257 ? -4.582 25.234 7.406 1 97 257 ASN B N 1
ATOM 5337 C CA . ASN B 1 257 ? -3.588 25.375 8.469 1 97 257 ASN B CA 1
ATOM 5338 C C . ASN B 1 257 ? -2.168 25.375 7.906 1 97 257 ASN B C 1
ATOM 5340 O O . ASN B 1 257 ? -1.208 25.125 8.641 1 97 257 ASN B O 1
ATOM 5344 N N . ILE B 1 258 ? -2.098 25.562 6.602 1 98 258 ILE B N 1
ATOM 5345 C CA . ILE B 1 258 ? -0.834 25.672 5.883 1 98 258 ILE B CA 1
ATOM 5346 C C . ILE B 1 258 ? -0.825 26.969 5.062 1 98 258 ILE B C 1
ATOM 5348 O O . ILE B 1 258 ? -1.744 27.219 4.281 1 98 258 ILE B O 1
ATOM 5352 N N . MET B 1 259 ? 0.174 27.766 5.195 1 98.19 259 MET B N 1
ATOM 5353 C CA . MET B 1 259 ? 0.28 29.031 4.465 1 98.19 259 MET B CA 1
ATOM 5354 C C . MET B 1 259 ? 1.521 29.031 3.578 1 98.19 259 MET B C 1
ATOM 5356 O O . MET B 1 259 ? 2.578 28.547 3.979 1 98.19 259 MET B O 1
ATOM 5360 N N . PHE B 1 260 ? 1.385 29.578 2.424 1 98.5 260 PHE B N 1
ATOM 5361 C CA . PHE B 1 260 ? 2.438 29.578 1.415 1 98.5 260 PHE B CA 1
ATOM 5362 C C . PHE B 1 260 ? 2.887 31 1.089 1 98.5 260 PHE B C 1
ATOM 5364 O O . PHE B 1 260 ? 2.064 31.906 1.013 1 98.5 260 PHE B O 1
ATOM 5371 N N . GLN B 1 261 ? 4.117 31.203 0.958 1 98.12 261 GLN B N 1
ATOM 5372 C CA . GLN B 1 261 ? 4.723 32.406 0.393 1 98.12 261 GLN B CA 1
ATOM 5373 C C . GLN B 1 261 ? 5.328 32.125 -0.978 1 98.12 261 GLN B C 1
ATOM 5375 O O . GLN B 1 261 ? 5.945 31.062 -1.185 1 98.12 261 GLN B O 1
ATOM 5380 N N . TYR B 1 262 ? 5.184 33 -1.855 1 97.31 262 TYR B N 1
ATOM 5381 C CA . TYR B 1 262 ? 5.648 32.781 -3.225 1 97.31 262 TYR B CA 1
ATOM 5382 C C . TYR B 1 262 ? 6.695 33.844 -3.602 1 97.31 262 TYR B C 1
ATOM 5384 O O . TYR B 1 262 ? 6.688 34.938 -3.072 1 97.31 262 TYR B O 1
ATOM 5392 N N . ASP B 1 263 ? 7.574 33.469 -4.426 1 95.94 263 ASP B N 1
ATOM 5393 C CA . ASP B 1 263 ? 8.508 34.469 -4.98 1 95.94 263 ASP B CA 1
ATOM 5394 C C . ASP B 1 263 ? 7.887 35.188 -6.168 1 95.94 263 ASP B C 1
ATOM 5396 O O . ASP B 1 263 ? 6.703 35.031 -6.461 1 95.94 263 ASP B O 1
ATOM 5400 N N . GLU B 1 264 ? 8.68 36 -6.758 1 93.69 264 GLU B N 1
ATOM 5401 C CA . GLU B 1 264 ? 8.18 36.875 -7.82 1 93.69 264 GLU B CA 1
ATOM 5402 C C . GLU B 1 264 ? 7.73 36.062 -9.031 1 93.69 264 GLU B C 1
ATOM 5404 O O . GLU B 1 264 ? 6.855 36.5 -9.781 1 93.69 264 GLU B O 1
ATOM 5409 N N . SER B 1 265 ? 8.312 34.875 -9.203 1 94.56 265 SER B N 1
ATOM 5410 C CA . SER B 1 265 ? 7.992 34.031 -10.352 1 94.56 265 SER B CA 1
ATOM 5411 C C . SER B 1 265 ? 6.789 33.125 -10.062 1 94.56 265 SER B C 1
ATOM 5413 O O . SER B 1 265 ? 6.367 32.344 -10.922 1 94.56 265 SER B O 1
ATOM 5415 N N . GLY B 1 266 ? 6.258 33.219 -8.812 1 93.12 266 GLY B N 1
ATOM 5416 C CA . GLY B 1 266 ? 5.098 32.406 -8.469 1 93.12 266 GLY B CA 1
ATOM 5417 C C . GLY B 1 266 ? 5.465 31.047 -7.906 1 93.12 266 GLY B C 1
ATOM 5418 O O . GLY B 1 266 ? 4.586 30.219 -7.656 1 93.12 266 GLY B O 1
ATOM 5419 N N . THR B 1 267 ? 6.688 30.844 -7.719 1 95.81 267 THR B N 1
ATOM 5420 C CA . THR B 1 267 ? 7.156 29.594 -7.129 1 95.81 267 THR B CA 1
ATOM 5421 C C . THR B 1 267 ? 7.105 29.672 -5.605 1 95.81 267 THR B C 1
ATOM 5423 O O . THR B 1 267 ? 7.359 30.719 -5.02 1 95.81 267 THR B O 1
ATOM 5426 N N . ILE B 1 268 ? 6.758 28.594 -5.035 1 98 268 ILE B N 1
ATOM 5427 C CA . ILE B 1 268 ? 6.648 28.547 -3.58 1 98 268 ILE B CA 1
ATOM 5428 C C . ILE B 1 268 ? 8.016 28.828 -2.953 1 98 268 ILE B C 1
ATOM 5430 O O . ILE B 1 268 ? 8.984 28.109 -3.205 1 98 268 ILE B O 1
ATOM 5434 N N . LYS B 1 269 ? 8.094 29.828 -2.219 1 97.31 269 LYS B N 1
ATOM 5435 C CA . LYS B 1 269 ? 9.32 30.25 -1.543 1 97.31 269 LYS B CA 1
ATOM 5436 C C . LYS B 1 269 ? 9.406 29.641 -0.142 1 97.31 269 LYS B C 1
ATOM 5438 O O . LYS B 1 269 ? 10.484 29.219 0.292 1 97.31 269 LYS B O 1
ATOM 5443 N N . GLU B 1 270 ? 8.289 29.688 0.557 1 97.44 270 GLU B N 1
ATOM 5444 C CA . GLU B 1 270 ? 8.258 29.203 1.936 1 97.44 270 GLU B CA 1
ATOM 5445 C C . GLU B 1 270 ? 6.883 28.672 2.303 1 97.44 270 GLU B C 1
ATOM 5447 O O . GLU B 1 270 ? 5.883 29.016 1.67 1 97.44 270 GLU B O 1
ATOM 5452 N N . VAL B 1 271 ? 6.867 27.766 3.246 1 98.44 271 VAL B N 1
ATOM 5453 C CA . VAL B 1 271 ? 5.652 27.156 3.793 1 98.44 271 VAL B CA 1
ATOM 5454 C C . VAL B 1 271 ? 5.68 27.234 5.32 1 98.44 271 VAL B C 1
ATOM 5456 O O . VAL B 1 271 ? 6.691 26.922 5.945 1 98.44 271 VAL B O 1
ATOM 5459 N N . TYR B 1 272 ? 4.605 27.766 5.922 1 98.5 272 TYR B N 1
ATOM 5460 C CA . TYR B 1 272 ? 4.438 27.766 7.371 1 98.5 272 TYR B CA 1
ATOM 5461 C C . TYR B 1 272 ? 3.199 26.969 7.773 1 98.5 272 TYR B C 1
ATOM 5463 O O . TYR B 1 272 ? 2.223 26.906 7.023 1 98.5 272 TYR B O 1
ATOM 5471 N N . MET B 1 273 ? 3.268 26.312 8.844 1 98.12 273 MET B N 1
ATOM 5472 C CA . MET B 1 273 ? 2.098 25.703 9.477 1 98.12 273 MET B CA 1
ATOM 5473 C C . MET B 1 273 ? 1.548 26.609 10.57 1 98.12 273 MET B C 1
ATOM 5475 O O . MET B 1 273 ? 2.305 27.328 11.234 1 98.12 273 MET B O 1
ATOM 5479 N N . VAL B 1 274 ? 0.226 26.625 10.719 1 96.62 274 VAL B N 1
ATOM 5480 C CA . VAL B 1 274 ? -0.431 27.391 11.773 1 96.62 274 VAL B CA 1
ATOM 5481 C C . VAL B 1 274 ? -1.448 26.516 12.492 1 96.62 274 VAL B C 1
ATOM 5483 O O . VAL B 1 274 ? -1.722 25.391 12.07 1 96.62 274 VAL B O 1
ATOM 5486 N N . ASP B 1 275 ? -1.903 26.922 13.594 1 94.75 275 ASP B N 1
ATOM 5487 C CA . ASP B 1 275 ? -2.975 26.266 14.344 1 94.75 275 ASP B CA 1
ATOM 5488 C C . ASP B 1 275 ? -2.496 24.969 14.969 1 94.75 275 ASP B C 1
ATOM 5490 O O . ASP B 1 275 ? -3.055 23.891 14.695 1 94.75 275 ASP B O 1
ATOM 5494 N N . PHE B 1 276 ? -1.536 25.031 15.875 1 95.38 276 PHE B N 1
ATOM 5495 C CA . PHE B 1 276 ? -0.961 23.906 16.594 1 95.38 276 PHE B CA 1
ATOM 5496 C C . PHE B 1 276 ? -1.796 23.578 17.828 1 95.38 276 PHE B C 1
ATOM 5498 O O . PHE B 1 276 ? -1.251 23.328 18.906 1 95.38 276 PHE B O 1
ATOM 5505 N N . GLN B 1 277 ? -3.074 23.531 17.719 1 92 277 GLN B N 1
ATOM 5506 C CA . GLN B 1 277 ? -3.916 23.484 18.906 1 92 277 GLN B CA 1
ATOM 5507 C C . GLN B 1 277 ? -4.297 22.062 19.266 1 92 277 GLN B C 1
ATOM 5509 O O . GLN B 1 277 ? -4.863 21.797 20.328 1 92 277 GLN B O 1
ATOM 5514 N N . VAL B 1 278 ? -3.988 21.062 18.375 1 91.38 278 VAL B N 1
ATOM 5515 C CA . VAL B 1 278 ? -4.379 19.703 18.672 1 91.38 278 VAL B CA 1
ATOM 5516 C C . VAL B 1 278 ? -3.213 18.75 18.391 1 91.38 278 VAL B C 1
ATOM 5518 O O . VAL B 1 278 ? -3.41 17.656 17.844 1 91.38 278 VAL B O 1
ATOM 5521 N N . SER B 1 279 ? -2.02 19.188 18.688 1 93.5 279 SER B N 1
ATOM 5522 C CA . SER B 1 279 ? -0.818 18.375 18.484 1 93.5 279 SER B CA 1
ATOM 5523 C C . SER B 1 279 ? -0.878 17.094 19.312 1 93.5 279 SER B C 1
ATOM 5525 O O . SER B 1 279 ? -1.395 17.094 20.422 1 93.5 279 SER B O 1
ATOM 5527 N N . LYS B 1 280 ? -0.344 16.094 18.734 1 92.81 280 LYS B N 1
ATOM 5528 C CA . LYS B 1 280 ? -0.368 14.781 19.375 1 92.81 280 LYS B CA 1
ATOM 5529 C C . LYS B 1 280 ? 0.882 13.977 19.031 1 92.81 280 LYS B C 1
ATOM 5531 O O . LYS B 1 280 ? 1.269 13.898 17.859 1 92.81 280 LYS B O 1
ATOM 5536 N N . TYR B 1 281 ? 1.46 13.414 20.094 1 96.06 281 TYR B N 1
ATOM 5537 C CA . TYR B 1 281 ? 2.641 12.586 19.875 1 96.06 281 TYR B CA 1
ATOM 5538 C C . TYR B 1 281 ? 2.244 11.164 19.484 1 96.06 281 TYR B C 1
ATOM 5540 O O . TYR B 1 281 ? 1.302 10.602 20.047 1 96.06 281 TYR B O 1
ATOM 5548 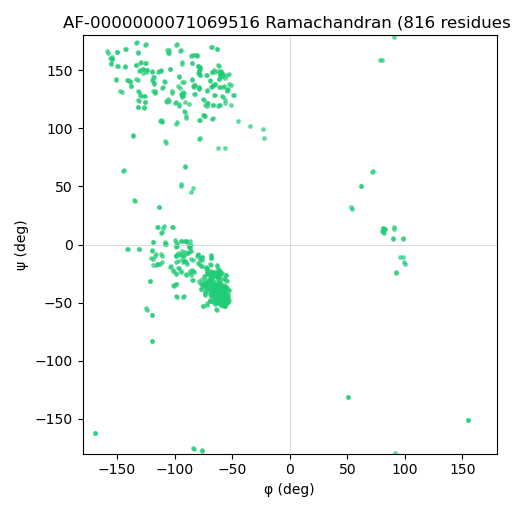N N . GLY B 1 282 ? 2.867 10.578 18.531 1 96.44 282 GLY B N 1
ATOM 5549 C CA . GLY B 1 282 ? 2.604 9.219 18.094 1 96.44 282 GLY B CA 1
ATOM 5550 C C . GLY B 1 282 ? 2.988 8.969 16.641 1 96.44 282 GLY B C 1
ATOM 5551 O O . GLY B 1 282 ? 3.92 9.586 16.125 1 96.44 282 GLY B O 1
ATOM 5552 N N . THR B 1 283 ? 2.293 8.078 16.047 1 97.06 283 THR B N 1
ATOM 5553 C CA . THR B 1 283 ? 2.586 7.68 14.68 1 97.06 283 THR B CA 1
ATOM 5554 C C . THR B 1 283 ? 2.436 8.867 13.727 1 97.06 283 THR B C 1
ATOM 5556 O O . THR B 1 283 ? 1.502 9.664 13.859 1 97.06 283 THR B O 1
ATOM 5559 N N . VAL B 1 284 ? 3.309 8.961 12.727 1 98.06 284 VAL B N 1
ATOM 5560 C CA . VAL B 1 284 ? 3.273 10.055 11.766 1 98.06 284 VAL B CA 1
ATOM 5561 C C . VAL B 1 284 ? 2.199 9.789 10.711 1 98.06 284 VAL B C 1
ATOM 5563 O O . VAL B 1 284 ? 1.854 10.68 9.93 1 98.06 284 VAL B O 1
ATOM 5566 N N . ALA B 1 285 ? 1.624 8.539 10.75 1 97.81 285 ALA B N 1
ATOM 5567 C CA . ALA B 1 285 ? 0.495 8.227 9.883 1 97.81 285 ALA B CA 1
ATOM 5568 C C . ALA B 1 285 ? -0.647 9.219 10.086 1 97.81 285 ALA B C 1
ATOM 5570 O O . ALA B 1 285 ? -1.4 9.508 9.148 1 97.81 285 ALA B O 1
ATOM 5571 N N . GLN B 1 286 ? -0.706 9.789 11.242 1 96.5 286 GLN B N 1
ATOM 5572 C CA . GLN B 1 286 ? -1.775 10.719 11.578 1 96.5 286 GLN B CA 1
ATOM 5573 C C . GLN B 1 286 ? -1.722 11.961 10.68 1 96.5 286 GLN B C 1
ATOM 5575 O O . GLN B 1 286 ? -2.678 12.25 9.961 1 96.5 286 GLN B O 1
ATOM 5580 N N . ASP B 1 287 ? -0.608 12.633 10.664 1 98.31 287 ASP B N 1
ATOM 5581 C CA . ASP B 1 287 ? -0.481 13.836 9.859 1 98.31 287 ASP B CA 1
ATOM 5582 C C . ASP B 1 287 ? -0.507 13.508 8.367 1 98.31 287 ASP B C 1
ATOM 5584 O O . ASP B 1 287 ? -1.034 14.281 7.562 1 98.31 287 ASP B O 1
ATOM 5588 N N . LEU B 1 288 ? 0.071 12.375 8.008 1 98.75 288 LEU B N 1
ATOM 5589 C CA . LEU B 1 288 ? 0.105 12 6.598 1 98.75 288 LEU B CA 1
ATOM 5590 C C . LEU B 1 288 ? -1.304 11.766 6.066 1 98.75 288 LEU B C 1
ATOM 5592 O O . LEU B 1 288 ? -1.676 12.297 5.02 1 98.75 288 LEU B O 1
ATOM 5596 N N . PHE B 1 289 ? -2.105 11 6.785 1 98.62 289 PHE B N 1
ATOM 5597 C CA . PHE B 1 289 ? -3.482 10.773 6.363 1 98.62 289 PHE B CA 1
ATOM 5598 C C . PHE B 1 289 ? -4.281 12.07 6.402 1 98.62 289 PHE B C 1
ATOM 5600 O O . PHE B 1 289 ? -5.047 12.359 5.477 1 98.62 289 PHE B O 1
ATOM 5607 N N . TYR B 1 290 ? -4.051 12.797 7.5 1 98.25 290 TYR B N 1
ATOM 5608 C CA . TYR B 1 290 ? -4.816 14.031 7.645 1 98.25 290 TYR B CA 1
ATOM 5609 C C . TYR B 1 290 ? -4.629 14.938 6.43 1 98.25 290 TYR B C 1
ATOM 5611 O O . TYR B 1 290 ? -5.605 15.391 5.832 1 98.25 290 TYR B O 1
ATOM 5619 N N . PHE B 1 291 ? -3.438 15.086 6.039 1 98.75 291 PHE B N 1
ATOM 5620 C CA . PHE B 1 291 ? -3.096 16 4.961 1 98.75 291 PHE B CA 1
ATOM 5621 C C . PHE B 1 291 ? -3.49 15.422 3.609 1 98.75 291 PHE B C 1
ATOM 5623 O O . PHE B 1 291 ? -4.23 16.047 2.852 1 98.75 291 PHE B O 1
ATOM 5630 N N . LEU B 1 292 ? -3.07 14.242 3.32 1 98.88 292 LEU B N 1
ATOM 5631 C CA . LEU B 1 292 ? -3.186 13.68 1.977 1 98.88 292 LEU B CA 1
ATOM 5632 C C . LEU B 1 292 ? -4.645 13.398 1.628 1 98.88 292 LEU B C 1
ATOM 5634 O O . LEU B 1 292 ? -5.051 13.555 0.473 1 98.88 292 LEU B O 1
ATOM 5638 N N . ILE B 1 293 ? -5.434 13.023 2.633 1 98.81 293 ILE B N 1
ATOM 5639 C CA . ILE B 1 293 ? -6.82 12.648 2.377 1 98.81 293 ILE B CA 1
ATOM 5640 C C . ILE B 1 293 ? -7.695 13.898 2.35 1 98.81 293 ILE B C 1
ATOM 5642 O O . ILE B 1 293 ? -8.641 13.992 1.56 1 98.81 293 ILE B O 1
ATOM 5646 N N . SER B 1 294 ? -7.344 14.922 3.088 1 98.38 294 SER B N 1
ATOM 5647 C CA . SER B 1 294 ? -8.234 16.078 3.209 1 98.38 294 SER B CA 1
ATOM 5648 C C . SER B 1 294 ? -7.875 17.156 2.199 1 98.38 294 SER B C 1
ATOM 5650 O O . SER B 1 294 ? -8.734 17.953 1.796 1 98.38 294 SER B O 1
ATOM 5652 N N . SER B 1 295 ? -6.605 17.188 1.715 1 98.44 295 SER B N 1
ATOM 5653 C CA . SER B 1 295 ? -6.191 18.516 1.245 1 98.44 295 SER B CA 1
ATOM 5654 C C . SER B 1 295 ? -5.562 18.422 -0.143 1 98.44 295 SER B C 1
ATOM 5656 O O . SER B 1 295 ? -5.234 19.453 -0.742 1 98.44 295 SER B O 1
ATOM 5658 N N . THR B 1 296 ? -5.395 17.234 -0.703 1 98.44 296 THR B N 1
ATOM 5659 C CA . THR B 1 296 ? -4.777 17.125 -2.02 1 98.44 296 THR B CA 1
ATOM 5660 C C . THR B 1 296 ? -5.836 17.094 -3.115 1 98.44 296 THR B C 1
ATOM 5662 O O . THR B 1 296 ? -6.992 16.75 -2.863 1 98.44 296 THR B O 1
ATOM 5665 N N . LYS B 1 297 ? -5.441 17.484 -4.285 1 98.06 297 LYS B N 1
ATOM 5666 C CA . LYS B 1 297 ? -6.328 17.453 -5.445 1 98.06 297 LYS B CA 1
ATOM 5667 C C . LYS B 1 297 ? -6.848 16.047 -5.707 1 98.06 297 LYS B C 1
ATOM 5669 O O . LYS B 1 297 ? -6.113 15.07 -5.559 1 98.06 297 LYS B O 1
ATOM 5674 N N . LEU B 1 298 ? -8.102 16 -6.211 1 98.06 298 LEU B N 1
ATOM 5675 C CA . LEU B 1 298 ? -8.773 14.727 -6.457 1 98.06 298 LEU B CA 1
ATOM 5676 C C . LEU B 1 298 ? -7.918 13.828 -7.348 1 98.06 298 LEU B C 1
ATOM 5678 O O . LEU B 1 298 ? -7.727 12.656 -7.043 1 98.06 298 LEU B O 1
ATOM 5682 N N . GLU B 1 299 ? -7.309 14.367 -8.414 1 97.06 299 GLU B N 1
ATOM 5683 C CA . GLU B 1 299 ? -6.613 13.578 -9.43 1 97.06 299 GLU B CA 1
ATOM 5684 C C . GLU B 1 299 ? -5.312 13 -8.883 1 97.06 299 GLU B C 1
ATOM 5686 O O . GLU B 1 299 ? -4.836 11.969 -9.367 1 97.06 299 GLU B O 1
ATOM 5691 N N . ASP B 1 300 ? -4.758 13.688 -7.812 1 97.12 300 ASP B N 1
ATOM 5692 C CA . ASP B 1 300 ? -3.455 13.297 -7.285 1 97.12 300 ASP B CA 1
ATOM 5693 C C . ASP B 1 300 ? -3.602 12.516 -5.98 1 97.12 300 ASP B C 1
ATOM 5695 O O . ASP B 1 300 ? -2.684 11.797 -5.574 1 97.12 300 ASP B O 1
ATOM 5699 N N . LYS B 1 301 ? -4.758 12.641 -5.355 1 98.12 301 LYS B N 1
ATOM 5700 C CA . LYS B 1 301 ? -4.938 12.211 -3.973 1 98.12 301 LYS B CA 1
ATOM 5701 C C . LYS B 1 301 ? -4.562 10.742 -3.803 1 98.12 301 LYS B C 1
ATOM 5703 O O . LYS B 1 301 ? -3.713 10.398 -2.979 1 98.12 301 LYS B O 1
ATOM 5708 N N . LEU B 1 302 ? -5.148 9.883 -4.68 1 97.94 302 LEU B N 1
ATOM 5709 C CA . LEU B 1 302 ? -4.879 8.453 -4.562 1 97.94 302 LEU B CA 1
ATOM 5710 C C . LEU B 1 302 ? -3.809 8.023 -5.559 1 97.94 302 LEU B C 1
ATOM 5712 O O . LEU B 1 302 ? -2.943 7.203 -5.234 1 97.94 302 LEU B O 1
ATOM 5716 N N . SER B 1 303 ? -3.73 8.617 -6.758 1 96.94 303 SER B N 1
ATOM 5717 C CA . SER B 1 303 ? -2.814 8.203 -7.816 1 96.94 303 SER B CA 1
ATOM 5718 C C . SER B 1 303 ? -1.365 8.492 -7.438 1 96.94 303 SER B C 1
ATOM 5720 O O . SER B 1 303 ? -0.452 7.785 -7.879 1 96.94 303 SER B O 1
ATOM 5722 N N . LYS B 1 304 ? -1.134 9.492 -6.59 1 97.62 304 LYS B N 1
ATOM 5723 C CA . LYS B 1 304 ? 0.227 9.844 -6.199 1 97.62 304 LYS B CA 1
ATOM 5724 C C . LYS B 1 304 ? 0.449 9.594 -4.707 1 97.62 304 LYS B C 1
ATOM 5726 O O . LYS B 1 304 ? 1.415 10.102 -4.129 1 97.62 304 LYS B O 1
ATOM 5731 N N . PHE B 1 305 ? -0.457 8.844 -4.125 1 98.56 305 PHE B N 1
ATOM 5732 C CA . PHE B 1 305 ? -0.402 8.641 -2.682 1 98.56 305 PHE B CA 1
ATOM 5733 C C . PHE B 1 305 ? 0.948 8.07 -2.266 1 98.56 305 PHE B C 1
ATOM 5735 O O . PHE B 1 305 ? 1.636 8.641 -1.417 1 98.56 305 PHE B O 1
ATOM 5742 N N . ASP B 1 306 ? 1.398 6.953 -2.879 1 98.5 306 ASP B N 1
ATOM 5743 C CA . ASP B 1 306 ? 2.658 6.312 -2.514 1 98.5 306 ASP B CA 1
ATOM 5744 C C . ASP B 1 306 ? 3.848 7.219 -2.83 1 98.5 306 ASP B C 1
ATOM 5746 O O . ASP B 1 306 ? 4.84 7.227 -2.098 1 98.5 306 ASP B O 1
ATOM 5750 N N . TYR B 1 307 ? 3.779 7.934 -3.928 1 98.5 307 TYR B N 1
ATOM 5751 C CA . TYR B 1 307 ? 4.82 8.891 -4.277 1 98.5 307 TYR B CA 1
ATOM 5752 C C . TYR B 1 307 ? 4.961 9.961 -3.195 1 98.5 307 TYR B C 1
ATOM 5754 O O . TYR B 1 307 ? 6.074 10.297 -2.785 1 98.5 307 TYR B O 1
ATOM 5762 N N . TYR B 1 308 ? 3.83 10.508 -2.715 1 98.88 308 TYR B N 1
ATOM 5763 C CA . TYR B 1 308 ? 3.836 11.531 -1.675 1 98.88 308 TYR B CA 1
ATOM 5764 C C . TYR B 1 308 ? 4.426 10.992 -0.379 1 98.88 308 TYR B C 1
ATOM 5766 O O . TYR B 1 308 ? 5.168 11.688 0.314 1 98.88 308 TYR B O 1
ATOM 5774 N N . VAL B 1 309 ? 4.113 9.719 -0.061 1 98.88 309 VAL B N 1
ATOM 5775 C CA . VAL B 1 309 ? 4.688 9.086 1.124 1 98.88 309 VAL B CA 1
ATOM 5776 C C . VAL B 1 309 ? 6.207 9 0.978 1 98.88 309 VAL B C 1
ATOM 5778 O O . VAL B 1 309 ? 6.941 9.234 1.938 1 98.88 309 VAL B O 1
ATOM 5781 N N . LYS B 1 310 ? 6.668 8.695 -0.186 1 98.75 310 LYS B N 1
ATOM 5782 C CA . LYS B 1 310 ? 8.109 8.633 -0.431 1 98.75 310 LYS B CA 1
ATOM 5783 C C . LYS B 1 310 ? 8.75 10.008 -0.299 1 98.75 310 LYS B C 1
ATOM 5785 O O . LYS B 1 310 ? 9.844 10.141 0.251 1 98.75 310 LYS B O 1
ATOM 5790 N N . VAL B 1 311 ? 8.109 11.039 -0.889 1 98.75 311 VAL B N 1
ATOM 5791 C CA . VAL B 1 311 ? 8.609 12.406 -0.762 1 98.75 311 VAL B CA 1
ATOM 5792 C C . VAL B 1 311 ? 8.789 12.758 0.713 1 98.75 311 VAL B C 1
ATOM 5794 O O . VAL B 1 311 ? 9.836 13.273 1.112 1 98.75 311 VAL B O 1
ATOM 5797 N N . TYR B 1 312 ? 7.785 12.492 1.475 1 98.88 312 TYR B N 1
ATOM 5798 C CA . TYR B 1 312 ? 7.855 12.719 2.914 1 98.88 312 TYR B CA 1
ATOM 5799 C C . TYR B 1 312 ? 9.016 11.953 3.531 1 98.88 312 TYR B C 1
ATOM 5801 O O . TYR B 1 312 ? 9.836 12.523 4.258 1 98.88 312 TYR B O 1
ATOM 5809 N N . HIS B 1 313 ? 9.094 10.633 3.283 1 98.88 313 HIS B N 1
ATOM 5810 C CA . HIS B 1 313 ? 10.102 9.766 3.879 1 98.88 313 HIS B CA 1
ATOM 5811 C C . HIS B 1 313 ? 11.508 10.25 3.537 1 98.88 313 HIS B C 1
ATOM 5813 O O . HIS B 1 313 ? 12.375 10.305 4.41 1 98.88 313 HIS B O 1
ATOM 5819 N N . ASP B 1 314 ? 11.727 10.531 2.23 1 98.44 314 ASP B N 1
ATOM 5820 C CA . ASP B 1 314 ? 13.039 11 1.801 1 98.44 314 ASP B CA 1
ATOM 5821 C C . ASP B 1 314 ? 13.469 12.234 2.6 1 98.44 314 ASP B C 1
ATOM 5823 O O . ASP B 1 314 ? 14.617 12.312 3.051 1 98.44 314 ASP B O 1
ATOM 5827 N N . ASN B 1 315 ? 12.57 13.141 2.77 1 98.81 315 ASN B N 1
ATOM 5828 C CA . ASN B 1 315 ? 12.891 14.367 3.498 1 98.81 315 ASN B CA 1
ATOM 5829 C C . ASN B 1 315 ? 13.016 14.102 4.996 1 98.81 315 ASN B C 1
ATOM 5831 O O . ASN B 1 315 ? 13.844 14.727 5.672 1 98.81 315 ASN B O 1
ATOM 5835 N N . LEU B 1 316 ? 12.188 13.227 5.539 1 98.88 316 LEU B N 1
ATOM 5836 C CA . LEU B 1 316 ? 12.297 12.844 6.945 1 98.88 316 LEU B CA 1
ATOM 5837 C C . LEU B 1 316 ? 13.688 12.297 7.254 1 98.88 316 LEU B C 1
ATOM 5839 O O . LEU B 1 316 ? 14.336 12.734 8.211 1 98.88 316 LEU B O 1
ATOM 5843 N N . VAL B 1 317 ? 14.148 11.367 6.449 1 98.5 317 VAL B N 1
ATOM 5844 C CA . VAL B 1 317 ? 15.438 10.719 6.66 1 98.5 317 VAL B CA 1
ATOM 5845 C C . VAL B 1 317 ? 16.562 11.75 6.535 1 98.5 317 VAL B C 1
ATOM 5847 O O . VAL B 1 317 ? 17.5 11.766 7.336 1 98.5 317 VAL B O 1
ATOM 5850 N N . GLU B 1 318 ? 16.453 12.562 5.508 1 98.56 318 GLU B N 1
ATOM 5851 C CA . GLU B 1 318 ? 17.438 13.625 5.316 1 98.56 318 GLU B CA 1
ATOM 5852 C C . GLU B 1 318 ? 17.562 14.5 6.562 1 98.56 318 GLU B C 1
ATOM 5854 O O . GLU B 1 318 ? 18.656 14.766 7.031 1 98.56 318 GLU B O 1
ATOM 5859 N N . HIS B 1 319 ? 16.5 14.922 7.117 1 98.81 319 HIS B N 1
ATOM 5860 C CA . HIS B 1 319 ? 16.531 15.852 8.234 1 98.81 319 HIS B CA 1
ATOM 5861 C C . HIS B 1 319 ? 16.859 15.141 9.539 1 98.81 319 HIS B C 1
ATOM 5863 O O . HIS B 1 319 ? 17.469 15.734 10.445 1 98.81 319 HIS B O 1
ATOM 5869 N N . LEU B 1 320 ? 16.438 13.852 9.68 1 98.88 320 LEU B N 1
ATOM 5870 C CA . LEU B 1 320 ? 16.906 13.07 10.828 1 98.88 320 LEU B CA 1
ATOM 5871 C C . LEU B 1 320 ? 18.422 12.984 10.836 1 98.88 320 LEU B C 1
ATOM 5873 O O . LEU B 1 320 ? 19.047 13.055 11.898 1 98.88 320 LEU B O 1
ATOM 5877 N N . LYS B 1 321 ? 19 12.859 9.664 1 98.62 321 LYS B N 1
ATOM 5878 C CA . LYS B 1 321 ? 20.469 12.828 9.555 1 98.62 321 LYS B CA 1
ATOM 5879 C C . LYS B 1 321 ? 21.062 14.188 9.883 1 98.62 321 LYS B C 1
ATOM 5881 O O . LYS B 1 321 ? 22.047 14.273 10.617 1 98.62 321 LYS B O 1
ATOM 5886 N N . ILE B 1 322 ? 20.531 15.234 9.305 1 98.69 322 ILE B N 1
ATOM 5887 C CA . ILE B 1 322 ? 21 16.594 9.555 1 98.69 322 ILE B CA 1
ATOM 5888 C C . ILE B 1 322 ? 21.016 16.859 11.055 1 98.69 322 ILE B C 1
ATOM 5890 O O . ILE B 1 322 ? 21.969 17.469 11.57 1 98.69 322 ILE B O 1
ATOM 5894 N N . LEU B 1 323 ? 19.984 16.359 11.797 1 98.75 323 LEU B N 1
ATOM 5895 C CA . LEU B 1 323 ? 19.828 16.656 13.211 1 98.75 323 LEU B CA 1
ATOM 5896 C C . LEU B 1 323 ? 20.469 15.57 14.07 1 98.75 323 LEU B C 1
ATOM 5898 O O . LEU B 1 323 ? 20.312 15.57 15.297 1 98.75 323 LEU B O 1
ATOM 5902 N N . LYS B 1 324 ? 21.109 14.578 13.445 1 98.06 324 LYS B N 1
ATOM 5903 C CA . LYS B 1 324 ? 21.875 13.523 14.094 1 98.06 324 LYS B CA 1
ATOM 5904 C C . LYS B 1 324 ? 21 12.68 15.016 1 98.06 324 LYS B C 1
ATOM 5906 O O . LYS B 1 324 ? 21.328 12.492 16.188 1 98.06 324 LYS B O 1
ATOM 5911 N N . TYR B 1 325 ? 19.906 12.242 14.492 1 98.25 325 TYR B N 1
ATOM 5912 C CA . TYR B 1 325 ? 19.031 11.328 15.203 1 98.25 325 TYR B CA 1
ATOM 5913 C C . TYR B 1 325 ? 19.781 10.094 15.672 1 98.25 325 TYR B C 1
ATOM 5915 O O . TYR B 1 325 ? 20.516 9.484 14.906 1 98.25 325 TYR B O 1
ATOM 5923 N N . SER B 1 326 ? 19.625 9.703 16.891 1 96.69 326 SER B N 1
ATOM 5924 C CA . SER B 1 326 ? 20.453 8.68 17.516 1 96.69 326 SER B CA 1
ATOM 5925 C C . SER B 1 326 ? 19.844 7.289 17.344 1 96.69 326 SER B C 1
ATOM 5927 O O . SER B 1 326 ? 20.5 6.281 17.625 1 96.69 326 SER B O 1
ATOM 5929 N N . LYS B 1 327 ? 18.609 7.195 16.953 1 96.38 327 LYS B N 1
ATOM 5930 C CA . LYS B 1 327 ? 17.938 5.91 16.781 1 96.38 327 LYS B CA 1
ATOM 5931 C C . LYS B 1 327 ? 17.938 5.465 15.328 1 96.38 327 LYS B C 1
ATOM 5933 O O . LYS B 1 327 ? 18.359 6.219 14.445 1 96.38 327 LYS B O 1
ATOM 5938 N N . PRO B 1 328 ? 17.5 4.234 15.039 1 96.12 328 PRO B N 1
ATOM 5939 C CA . PRO B 1 328 ? 17.438 3.777 13.648 1 96.12 328 PRO B CA 1
ATOM 5940 C C . PRO B 1 328 ? 16.484 4.629 12.797 1 96.12 328 PRO B C 1
ATOM 5942 O O . PRO B 1 328 ? 15.422 5.02 13.258 1 96.12 328 PRO B O 1
ATOM 5945 N N . LEU B 1 329 ? 16.953 4.953 11.633 1 97.62 329 LEU B N 1
ATOM 5946 C CA . LEU B 1 329 ? 16.141 5.719 10.711 1 97.62 329 LEU B CA 1
ATOM 5947 C C . LEU B 1 329 ? 14.945 4.895 10.227 1 97.62 329 LEU B C 1
ATOM 5949 O O . LEU B 1 329 ? 15.078 3.693 9.977 1 97.62 329 LEU B O 1
ATOM 5953 N N . PRO B 1 330 ? 13.797 5.438 10.172 1 97.56 330 PRO B N 1
ATOM 5954 C CA . PRO B 1 330 ? 12.648 4.707 9.633 1 97.56 330 PRO B CA 1
ATOM 5955 C C . PRO B 1 330 ? 12.797 4.387 8.148 1 97.56 330 PRO B C 1
ATOM 5957 O O . PRO B 1 330 ? 13.258 5.23 7.371 1 97.56 330 PRO B O 1
ATOM 5960 N N . SER B 1 331 ? 12.43 3.201 7.746 1 97.5 331 SER B N 1
ATOM 5961 C CA . SER B 1 331 ? 12.43 2.863 6.328 1 97.5 331 SER B CA 1
ATOM 5962 C C . SER B 1 331 ? 11.133 3.297 5.656 1 97.5 331 SER B C 1
ATOM 5964 O O . SER B 1 331 ? 10.109 3.482 6.324 1 97.5 331 SER B O 1
ATOM 5966 N N . LEU B 1 332 ? 11.18 3.506 4.371 1 98.25 332 LEU B N 1
ATOM 5967 C CA . LEU B 1 332 ? 9.969 3.816 3.617 1 98.25 332 LEU B CA 1
ATOM 5968 C C . LEU B 1 332 ? 8.93 2.719 3.793 1 98.25 332 LEU B C 1
ATOM 5970 O O . LEU B 1 332 ? 7.738 3.008 3.945 1 98.25 332 LEU B O 1
ATOM 5974 N N . ARG B 1 333 ? 9.273 1.435 3.846 1 97.25 333 ARG B N 1
ATOM 5975 C CA . ARG B 1 333 ? 8.383 0.302 4.059 1 97.25 333 ARG B CA 1
ATOM 5976 C C . ARG B 1 333 ? 7.668 0.409 5.402 1 97.25 333 ARG B C 1
ATOM 5978 O O . ARG B 1 333 ? 6.469 0.143 5.496 1 97.25 333 ARG B O 1
ATOM 5985 N N . ASP B 1 334 ? 8.477 0.823 6.375 1 96.88 334 ASP B N 1
ATOM 5986 C CA . ASP B 1 334 ? 7.902 0.935 7.711 1 96.88 334 ASP B CA 1
ATOM 5987 C C . ASP B 1 334 ? 6.832 2.023 7.762 1 96.88 334 ASP B C 1
ATOM 5989 O O . ASP B 1 334 ? 5.82 1.874 8.445 1 96.88 334 ASP B O 1
ATOM 5993 N N . ILE B 1 335 ? 7.098 3.125 7.07 1 98.38 335 ILE B N 1
ATOM 5994 C CA . ILE B 1 335 ? 6.109 4.199 7.023 1 98.38 335 ILE B CA 1
ATOM 5995 C C . ILE B 1 335 ? 4.84 3.697 6.34 1 98.38 335 ILE B C 1
ATOM 5997 O O . ILE B 1 335 ? 3.73 3.934 6.824 1 98.38 335 ILE B O 1
ATOM 6001 N N . HIS B 1 336 ? 4.984 2.939 5.238 1 98.62 336 HIS B N 1
ATOM 6002 C CA . HIS B 1 336 ? 3.832 2.383 4.539 1 98.62 336 HIS B CA 1
ATOM 6003 C C . HIS B 1 336 ? 3.078 1.392 5.418 1 98.62 336 HIS B C 1
ATOM 6005 O O . HIS B 1 336 ? 1.846 1.399 5.453 1 98.62 336 HIS B O 1
ATOM 6011 N N . LYS B 1 337 ? 3.809 0.535 6.105 1 98 337 LYS B N 1
ATOM 6012 C CA . LYS B 1 337 ? 3.17 -0.437 6.988 1 98 337 LYS B CA 1
ATOM 6013 C C . LYS B 1 337 ? 2.355 0.26 8.078 1 98 337 LYS B C 1
ATOM 6015 O O . LYS B 1 337 ? 1.262 -0.192 8.422 1 98 337 LYS B O 1
ATOM 6020 N N . SER B 1 338 ? 2.9 1.384 8.586 1 97.62 338 SER B N 1
ATOM 6021 C CA . SER B 1 338 ? 2.164 2.158 9.578 1 97.62 338 SER B CA 1
ATOM 6022 C C . SER B 1 338 ? 0.872 2.719 8.992 1 97.62 338 SER B C 1
ATOM 6024 O O . SER B 1 338 ? -0.15 2.783 9.68 1 97.62 338 SER B O 1
ATOM 6026 N N . LEU B 1 339 ? 0.916 3.133 7.773 1 98.25 339 LEU B N 1
ATOM 6027 C CA . LEU B 1 339 ? -0.271 3.678 7.121 1 98.25 339 LEU B CA 1
ATOM 6028 C C . LEU B 1 339 ? -1.333 2.6 6.934 1 98.25 339 LEU B C 1
ATOM 6030 O O . LEU B 1 339 ? -2.531 2.891 6.965 1 98.25 339 LEU B O 1
ATOM 6034 N N . PHE B 1 340 ? -0.94 1.354 6.75 1 97.75 340 PHE B N 1
ATOM 6035 C CA . PHE B 1 340 ? -1.905 0.262 6.715 1 97.75 340 PHE B CA 1
ATOM 6036 C C . PHE B 1 340 ? -2.43 -0.045 8.109 1 97.75 340 PHE B C 1
ATOM 6038 O O . PHE B 1 340 ? -3.633 -0.245 8.297 1 97.75 340 PHE B O 1
ATOM 6045 N N . LYS B 1 341 ? -1.521 -0.065 9.07 1 96.31 341 LYS B N 1
ATOM 6046 C CA . LYS B 1 341 ? -1.88 -0.354 10.461 1 96.31 341 LYS B CA 1
ATOM 6047 C C . LYS B 1 341 ? -2.945 0.614 10.961 1 96.31 341 LYS B C 1
ATOM 6049 O O . LYS B 1 341 ? -3.881 0.209 11.656 1 96.31 341 LYS B O 1
ATOM 6054 N N . TYR B 1 342 ? -2.832 1.874 10.539 1 96.62 342 TYR B N 1
ATOM 6055 C CA . TYR B 1 342 ? -3.691 2.914 11.094 1 96.62 342 TYR B CA 1
ATOM 6056 C C . TYR B 1 342 ? -4.645 3.457 10.031 1 96.62 342 TYR B C 1
ATOM 6058 O O . TYR B 1 342 ? -5.047 4.621 10.094 1 96.62 342 TYR B O 1
ATOM 6066 N N . GLY B 1 343 ? -5.047 2.646 9.141 1 96.81 343 GLY B N 1
ATOM 6067 C CA . GLY B 1 343 ? -5.848 3.051 7.996 1 96.81 343 GLY B CA 1
ATOM 6068 C C . GLY B 1 343 ? -7.223 3.57 8.383 1 96.81 343 GLY B C 1
ATOM 6069 O O . GLY B 1 343 ? -7.812 4.379 7.664 1 96.81 343 GLY B O 1
ATOM 6070 N N . THR B 1 344 ? -7.746 3.176 9.555 1 96.75 344 THR B N 1
ATOM 6071 C CA . THR B 1 344 ? -9.055 3.625 10.008 1 96.75 344 THR B CA 1
ATOM 6072 C C . THR B 1 344 ? -9.07 5.137 10.227 1 96.75 344 THR B C 1
ATOM 6074 O O . THR B 1 344 ? -10.094 5.789 10.023 1 96.75 344 THR B O 1
ATOM 6077 N N . PHE B 1 345 ? -7.938 5.668 10.523 1 96.56 345 PHE B N 1
ATOM 6078 C CA . PHE B 1 345 ? -7.852 7.113 10.695 1 96.56 345 PHE B CA 1
ATOM 6079 C C . PHE B 1 345 ? -8.141 7.832 9.383 1 96.56 345 PHE B C 1
ATOM 6081 O O . PHE B 1 345 ? -8.766 8.891 9.375 1 96.56 345 PHE B O 1
ATOM 6088 N N . ALA B 1 346 ? -7.637 7.281 8.273 1 98 346 ALA B N 1
ATOM 6089 C CA . ALA B 1 346 ? -7.945 7.855 6.965 1 98 346 ALA B CA 1
ATOM 6090 C C . ALA B 1 346 ? -9.453 7.902 6.727 1 98 346 ALA B C 1
ATOM 6092 O O . ALA B 1 346 ? -9.961 8.859 6.133 1 98 346 ALA B O 1
ATOM 6093 N N . TYR B 1 347 ? -10.18 6.863 7.195 1 97.75 347 TYR B N 1
ATOM 6094 C CA . TYR B 1 347 ? -11.633 6.844 7.117 1 97.75 347 TYR B CA 1
ATOM 6095 C C . TYR B 1 347 ? -12.242 8 7.902 1 97.75 347 TYR B C 1
ATOM 6097 O O . TYR B 1 347 ? -13.141 8.688 7.41 1 97.75 347 TYR B O 1
ATOM 6105 N N . SER B 1 348 ? -11.711 8.203 9.07 1 96.25 348 SER B N 1
ATOM 6106 C CA . SER B 1 348 ? -12.211 9.281 9.922 1 96.25 348 SER B CA 1
ATOM 6107 C C . SER B 1 348 ? -11.969 10.641 9.281 1 96.25 348 SER B C 1
ATOM 6109 O O . SER B 1 348 ? -12.836 11.516 9.328 1 96.25 348 SER B O 1
ATOM 6111 N N . VAL B 1 349 ? -10.828 10.828 8.672 1 97.19 349 VAL B N 1
ATOM 6112 C CA . VAL B 1 349 ? -10.508 12.086 8.008 1 97.19 349 VAL B CA 1
ATOM 6113 C C . VAL B 1 349 ? -11.445 12.297 6.816 1 97.19 349 VAL B C 1
ATOM 6115 O O . VAL B 1 349 ? -12.008 13.375 6.645 1 97.19 349 VAL B O 1
ATOM 6118 N N . ALA B 1 350 ? -11.625 11.219 6.07 1 98.38 350 ALA B N 1
ATOM 6119 C CA . ALA B 1 350 ? -12.438 11.289 4.859 1 98.38 350 ALA B CA 1
ATOM 6120 C C . ALA B 1 350 ? -13.891 11.602 5.195 1 98.38 350 ALA B C 1
ATOM 6122 O O . ALA B 1 350 ? -14.57 12.305 4.445 1 98.38 350 ALA B O 1
ATOM 6123 N N . THR B 1 351 ? -14.359 11.094 6.312 1 97.38 351 THR B N 1
ATOM 6124 C CA . THR B 1 351 ? -15.773 11.227 6.641 1 97.38 351 THR B CA 1
ATOM 6125 C C . THR B 1 351 ? -15.992 12.383 7.613 1 97.38 351 THR B C 1
ATOM 6127 O O . THR B 1 351 ? -17.125 12.633 8.039 1 97.38 351 THR B O 1
ATOM 6130 N N . GLY B 1 352 ? -14.953 13.047 8.016 1 94.5 352 GLY B N 1
ATOM 6131 C CA . GLY B 1 352 ? -15.047 14.203 8.891 1 94.5 352 GLY B CA 1
ATOM 6132 C C . GLY B 1 352 ? -14.477 15.469 8.266 1 94.5 352 GLY B C 1
ATOM 6133 O O . GLY B 1 352 ? -15.18 16.203 7.582 1 94.5 352 GLY B O 1
ATOM 6134 N N . VAL B 1 353 ? -13.242 15.594 8.367 1 93.69 353 VAL B N 1
ATOM 6135 C CA . VAL B 1 353 ? -12.539 16.828 8.047 1 93.69 353 VAL B CA 1
ATOM 6136 C C . VAL B 1 353 ? -12.672 17.125 6.555 1 93.69 353 VAL B C 1
ATOM 6138 O O . VAL B 1 353 ? -12.891 18.266 6.16 1 93.69 353 VAL B O 1
ATOM 6141 N N . MET B 1 354 ? -12.477 16.125 5.742 1 97.56 354 MET B N 1
ATOM 6142 C CA . MET B 1 354 ? -12.508 16.344 4.301 1 97.56 354 MET B CA 1
ATOM 6143 C C . MET B 1 354 ? -13.844 16.922 3.861 1 97.56 354 MET B C 1
ATOM 6145 O 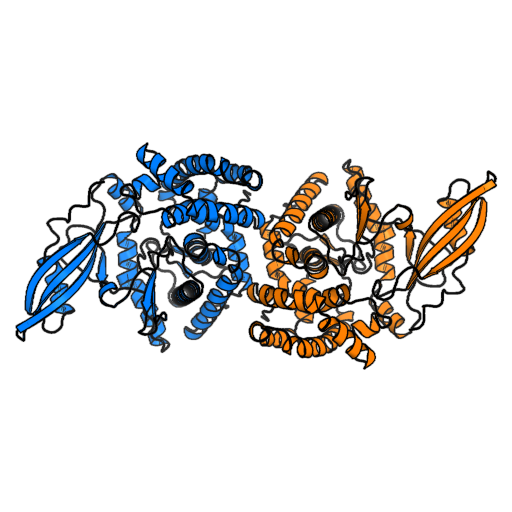O . MET B 1 354 ? -13.898 17.766 2.957 1 97.56 354 MET B O 1
ATOM 6149 N N . ALA B 1 355 ? -14.945 16.484 4.504 1 96.5 355 ALA B N 1
ATOM 6150 C CA . ALA B 1 355 ? -16.266 16.984 4.156 1 96.5 355 ALA B CA 1
ATOM 6151 C C . ALA B 1 355 ? -16.391 18.484 4.422 1 96.5 355 ALA B C 1
ATOM 6153 O O . ALA B 1 355 ? -17.016 19.203 3.645 1 96.5 355 ALA B O 1
ATOM 6154 N N . ALA B 1 356 ? -15.805 18.875 5.48 1 93.31 356 ALA B N 1
ATOM 6155 C CA . ALA B 1 356 ? -15.812 20.297 5.82 1 93.31 356 ALA B CA 1
ATOM 6156 C C . ALA B 1 356 ? -14.906 21.094 4.879 1 93.31 356 ALA B C 1
ATOM 6158 O O . ALA B 1 356 ? -15.25 22.203 4.453 1 93.31 356 ALA B O 1
ATOM 6159 N N . VAL B 1 357 ? -13.766 20.516 4.535 1 95.44 357 VAL B N 1
ATOM 6160 C CA . VAL B 1 357 ? -12.766 21.156 3.695 1 95.44 357 VAL B CA 1
ATOM 6161 C C . VAL B 1 357 ? -13.352 21.438 2.318 1 95.44 357 VAL B C 1
ATOM 6163 O O . VAL B 1 357 ? -13.133 22.516 1.757 1 95.44 357 VAL B O 1
ATOM 6166 N N . LEU B 1 358 ? -14.195 20.594 1.851 1 97 358 LEU B N 1
ATOM 6167 C CA . LEU B 1 358 ? -14.625 20.656 0.46 1 97 358 LEU B CA 1
ATOM 6168 C C . LEU B 1 358 ? -15.969 21.375 0.348 1 97 358 LEU B C 1
ATOM 6170 O O . LEU B 1 358 ? -16.516 21.516 -0.751 1 97 358 LEU B O 1
ATOM 6174 N N . LEU B 1 359 ? -16.516 21.781 1.462 1 95.31 359 LEU B N 1
ATOM 6175 C CA . LEU B 1 359 ? -17.797 22.484 1.466 1 95.31 359 LEU B CA 1
ATOM 6176 C C . LEU B 1 359 ? -17.609 23.969 1.169 1 95.31 359 LEU B C 1
ATOM 6178 O O . LEU B 1 359 ? -16.703 24.609 1.721 1 95.31 359 LEU B O 1
ATOM 6182 N N . ASP B 1 360 ? -18.484 24.5 0.333 1 93.5 360 ASP B N 1
ATOM 6183 C CA . ASP B 1 360 ? -18.484 25.953 0.097 1 93.5 360 ASP B CA 1
ATOM 6184 C C . ASP B 1 360 ? -18.719 26.719 1.395 1 93.5 360 ASP B C 1
ATOM 6186 O O . ASP B 1 360 ? -19.453 26.25 2.275 1 93.5 360 ASP B O 1
ATOM 6190 N N . PRO B 1 361 ? -18.109 27.875 1.477 1 88.88 361 PRO B N 1
ATOM 6191 C CA . PRO B 1 361 ? -18.391 28.688 2.656 1 88.88 361 PRO B CA 1
ATOM 6192 C C . PRO B 1 361 ? -19.875 28.938 2.879 1 88.88 361 PRO B C 1
ATOM 6194 O O . PRO B 1 361 ? -20.625 29.125 1.916 1 88.88 361 PRO B O 1
ATOM 6197 N N . THR B 1 362 ? -20.25 28.766 4.07 1 87.06 362 THR B N 1
ATOM 6198 C CA . THR B 1 362 ? -21.641 28.984 4.453 1 87.06 362 THR B CA 1
ATOM 6199 C C . THR B 1 362 ? -21.719 29.609 5.848 1 87.06 362 THR B C 1
ATOM 6201 O O . THR B 1 362 ? -20.859 29.359 6.695 1 87.06 362 THR B O 1
ATOM 6204 N N . GLU B 1 363 ? -22.75 30.312 6.09 1 82.5 363 GLU B N 1
ATOM 6205 C CA . GLU B 1 363 ? -22.938 30.984 7.371 1 82.5 363 GLU B CA 1
ATOM 6206 C C . GLU B 1 363 ? -23.188 29.984 8.492 1 82.5 363 GLU B C 1
ATOM 6208 O O . GLU B 1 363 ? -22.953 30.281 9.664 1 82.5 363 GLU B O 1
ATOM 6213 N N . ASN B 1 364 ? -23.531 28.812 8.133 1 81.19 364 ASN B N 1
ATOM 6214 C CA . ASN B 1 364 ? -23.844 27.797 9.125 1 81.19 364 ASN B CA 1
ATOM 6215 C C . ASN B 1 364 ? -22.609 26.984 9.523 1 81.19 364 ASN B C 1
ATOM 6217 O O . ASN B 1 364 ? -22.688 26.094 10.359 1 81.19 364 ASN B O 1
ATOM 6221 N N . ALA B 1 365 ? -21.547 27.391 8.969 1 81.19 365 ALA B N 1
ATOM 6222 C CA . ALA B 1 365 ? -20.328 26.656 9.281 1 81.19 365 ALA B CA 1
ATOM 6223 C C . ALA B 1 365 ? -19.828 26.984 10.688 1 81.19 365 ALA B C 1
ATOM 6225 O O . ALA B 1 365 ? -19.453 28.125 10.969 1 81.19 365 ALA B O 1
ATOM 6226 N N . SER B 1 366 ? -19.906 26.094 11.523 1 80.69 366 SER B N 1
ATOM 6227 C CA . SER B 1 366 ? -19.453 26.188 12.914 1 80.69 366 SER B CA 1
ATOM 6228 C C . SER B 1 366 ? -19.125 24.812 13.484 1 80.69 366 SER B C 1
ATOM 6230 O O . SER B 1 366 ? -19.594 23.797 12.953 1 80.69 366 SER B O 1
ATOM 6232 N N . LEU B 1 367 ? -18.312 24.781 14.453 1 79.12 367 LEU B N 1
ATOM 6233 C CA . LEU B 1 367 ? -18 23.516 15.117 1 79.12 367 LEU B CA 1
ATOM 6234 C C . LEU B 1 367 ? -19.266 22.859 15.656 1 79.12 367 LEU B C 1
ATOM 6236 O O . LEU B 1 367 ? -19.406 21.641 15.602 1 79.12 367 LEU B O 1
ATOM 6240 N N . GLU B 1 368 ? -20.172 23.641 16.156 1 77.94 368 GLU B N 1
ATOM 6241 C CA . GLU B 1 368 ? -21.438 23.156 16.688 1 77.94 368 GLU B CA 1
ATOM 6242 C C . GLU B 1 368 ? -22.234 22.406 15.625 1 77.94 368 GLU B C 1
ATOM 6244 O O . GLU B 1 368 ? -22.734 21.312 15.883 1 77.94 368 GLU B O 1
ATOM 6249 N N . ASN B 1 369 ? -22.344 23.016 14.477 1 83.06 369 ASN B N 1
ATOM 6250 C CA . ASN B 1 369 ? -23.109 22.391 13.406 1 83.06 369 ASN B CA 1
ATOM 6251 C C . ASN B 1 369 ? -22.359 21.219 12.789 1 83.06 369 ASN B C 1
ATOM 6253 O O . ASN B 1 369 ? -22.969 20.281 12.289 1 83.06 369 ASN B O 1
ATOM 6257 N N . PHE B 1 370 ? -21.062 21.344 12.906 1 82.62 370 PHE B N 1
ATOM 6258 C CA . PHE B 1 370 ? -20.219 20.281 12.367 1 82.62 370 PHE B CA 1
ATOM 6259 C C . PHE B 1 370 ? -20.422 18.984 13.141 1 82.62 370 PHE B C 1
ATOM 6261 O O . PHE B 1 370 ? -20.469 17.906 12.555 1 82.62 370 PHE B O 1
ATOM 6268 N N . VAL B 1 371 ? -20.609 19.047 14.43 1 78.88 371 VAL B N 1
ATOM 6269 C CA . VAL B 1 371 ? -20.625 17.828 15.234 1 78.88 371 VAL B CA 1
ATOM 6270 C C . VAL B 1 371 ? -22 17.656 15.875 1 78.88 371 VAL B C 1
ATOM 6272 O O . VAL B 1 371 ? -22.281 16.625 16.469 1 78.88 371 VAL B O 1
ATOM 6275 N N . GLY B 1 372 ? -22.859 18.641 15.797 1 81.25 372 GLY B N 1
ATOM 6276 C CA . GLY B 1 372 ? -24.094 18.641 16.562 1 81.25 372 GLY B CA 1
ATOM 6277 C C . GLY B 1 372 ? -25.219 17.891 15.898 1 81.25 372 GLY B C 1
ATOM 6278 O O . GLY B 1 372 ? -25.172 17.625 14.695 1 81.25 372 GLY B O 1
ATOM 6279 N N . ASP B 1 373 ? -26.219 17.578 16.719 1 84.5 373 ASP B N 1
ATOM 6280 C CA . ASP B 1 373 ? -27.344 16.781 16.219 1 84.5 373 ASP B CA 1
ATOM 6281 C C . ASP B 1 373 ? -28.609 17.609 16.156 1 84.5 373 ASP B C 1
ATOM 6283 O O . ASP B 1 373 ? -29.719 17.062 16.016 1 84.5 373 ASP B O 1
ATOM 6287 N N . SER B 1 374 ? -28.453 18.891 16.344 1 86.62 374 SER B N 1
ATOM 6288 C CA . SER B 1 374 ? -29.609 19.766 16.141 1 86.62 374 SER B CA 1
ATOM 6289 C C . SER B 1 374 ? -30.078 19.719 14.695 1 86.62 374 SER B C 1
ATOM 6291 O O . SER B 1 374 ? -29.406 19.156 13.828 1 86.62 374 SER B O 1
ATOM 6293 N N . ALA B 1 375 ? -31.219 20.266 14.438 1 91.31 375 ALA B N 1
ATOM 6294 C CA . ALA B 1 375 ? -31.734 20.328 13.07 1 91.31 375 ALA B CA 1
ATOM 6295 C C . ALA B 1 375 ? -30.781 21.078 12.148 1 91.31 375 ALA B C 1
ATOM 6297 O O . ALA B 1 375 ? -30.578 20.688 11 1 91.31 375 ALA B O 1
ATOM 6298 N N . GLU B 1 376 ? -30.25 22.188 12.688 1 90.88 376 GLU B N 1
ATOM 6299 C CA . GLU B 1 376 ? -29.297 22.984 11.922 1 90.88 376 GLU B CA 1
ATOM 6300 C C . GLU B 1 376 ? -28 22.203 11.68 1 90.88 376 GLU B C 1
ATOM 6302 O O . GLU B 1 376 ? -27.406 22.297 10.602 1 90.88 376 GLU B O 1
ATOM 6307 N N . GLY B 1 377 ? -27.594 21.516 12.688 1 90.81 377 GLY B N 1
ATOM 6308 C CA . GLY B 1 377 ? -26.406 20.672 12.555 1 90.81 377 GLY B CA 1
ATOM 6309 C C . GLY B 1 377 ? -26.562 19.594 11.508 1 90.81 377 GLY B C 1
ATOM 6310 O O . GLY B 1 377 ? -25.688 19.406 10.656 1 90.81 377 GLY B O 1
ATOM 6311 N N . VAL B 1 378 ? -27.688 18.922 11.539 1 93.38 378 VAL B N 1
ATOM 6312 C CA . VAL B 1 378 ? -27.984 17.859 10.578 1 93.38 378 VAL B CA 1
ATOM 6313 C C . VAL B 1 378 ? -28.031 18.438 9.172 1 93.38 378 VAL B C 1
ATOM 6315 O O . VAL B 1 378 ? -27.5 17.844 8.227 1 93.38 378 VAL B O 1
ATOM 6318 N N . ASP B 1 379 ? -28.672 19.562 9.062 1 94.12 379 ASP B N 1
ATOM 6319 C CA . ASP B 1 379 ? -28.734 20.219 7.762 1 94.12 379 ASP B CA 1
ATOM 6320 C C . ASP B 1 379 ? -27.344 20.562 7.242 1 94.12 379 ASP B C 1
ATOM 6322 O O . ASP B 1 379 ? -27.047 20.375 6.059 1 94.12 379 ASP B O 1
ATOM 6326 N N . PHE B 1 380 ? -26.5 21.078 8.094 1 94 380 PHE B N 1
ATOM 6327 C CA . PHE B 1 380 ? -25.141 21.406 7.734 1 94 380 PHE B CA 1
ATOM 6328 C C . PHE B 1 380 ? -24.375 20.156 7.305 1 94 380 PHE B C 1
ATOM 6330 O O . PHE B 1 380 ? -23.703 20.172 6.266 1 94 380 PHE B O 1
ATOM 6337 N N . GLN B 1 381 ? -24.5 19.109 8.062 1 95.44 381 GLN B N 1
ATOM 6338 C CA . GLN B 1 381 ? -23.812 17.859 7.777 1 95.44 381 GLN B CA 1
ATOM 6339 C C . GLN B 1 381 ? -24.297 17.25 6.465 1 95.44 381 GLN B C 1
ATOM 6341 O O . GLN B 1 381 ? -23.516 16.703 5.691 1 95.44 381 GLN B O 1
ATOM 6346 N N . MET B 1 382 ? -25.594 17.375 6.23 1 96.38 382 MET B N 1
ATOM 6347 C CA . MET B 1 382 ? -26.141 16.906 4.961 1 96.38 382 MET B CA 1
ATOM 6348 C C . MET B 1 382 ? -25.516 17.641 3.787 1 96.38 382 MET B C 1
ATOM 6350 O O . MET B 1 382 ? -25.234 17.047 2.748 1 96.38 382 MET B O 1
ATOM 6354 N N . LYS B 1 383 ? -25.312 18.938 3.982 1 96.06 383 LYS B N 1
ATOM 6355 C CA . LYS B 1 383 ? -24.672 19.734 2.941 1 96.06 383 LYS B CA 1
ATOM 6356 C C . LYS B 1 383 ? -23.219 19.297 2.75 1 96.06 383 LYS B C 1
ATOM 6358 O O . LYS B 1 383 ? -22.734 19.219 1.621 1 96.06 383 LYS B O 1
ATOM 6363 N N . MET B 1 384 ? -22.547 19 3.801 1 96.31 384 MET B N 1
ATOM 6364 C CA . MET B 1 384 ? -21.156 18.547 3.752 1 96.31 384 MET B CA 1
ATOM 6365 C C . MET B 1 384 ? -21.016 17.266 2.945 1 96.31 384 MET B C 1
ATOM 6367 O O . MET B 1 384 ? -20.203 17.172 2.029 1 96.31 384 MET B O 1
ATOM 6371 N N . TYR B 1 385 ? -21.859 16.312 3.207 1 97.94 385 TYR B N 1
ATOM 6372 C CA . TYR B 1 385 ? -21.719 14.969 2.68 1 97.94 385 TYR B CA 1
ATOM 6373 C C . TYR B 1 385 ? -22.312 14.852 1.284 1 97.94 385 TYR B C 1
ATOM 6375 O O . TYR B 1 385 ? -22.078 13.875 0.573 1 97.94 385 TYR B O 1
ATOM 6383 N N . ASN B 1 386 ? -23.109 15.906 0.896 1 97.5 386 ASN B N 1
ATOM 6384 C CA . ASN B 1 386 ? -23.781 15.789 -0.389 1 97.5 386 ASN B CA 1
ATOM 6385 C C . ASN B 1 386 ? -23.234 16.781 -1.409 1 97.5 386 ASN B C 1
ATOM 6387 O O . ASN B 1 386 ? -23.609 16.734 -2.584 1 97.5 386 ASN B O 1
ATOM 6391 N N . ASN B 1 387 ? -22.359 17.734 -0.975 1 96.81 387 ASN B N 1
ATOM 6392 C CA . ASN B 1 387 ? -21.828 18.656 -1.982 1 96.81 387 ASN B CA 1
ATOM 6393 C C . ASN B 1 387 ? -21.062 17.922 -3.074 1 96.81 387 ASN B C 1
ATOM 6395 O O . ASN B 1 387 ? -20.391 16.922 -2.801 1 96.81 387 ASN B O 1
ATOM 6399 N N . PRO B 1 388 ? -21.109 18.391 -4.262 1 97.5 388 PRO B N 1
ATOM 6400 C CA . PRO B 1 388 ? -20.609 17.641 -5.418 1 97.5 388 PRO B CA 1
ATOM 6401 C C . PRO B 1 388 ? -19.125 17.328 -5.32 1 97.5 388 PRO B C 1
ATOM 6403 O O . PRO B 1 388 ? -18.672 16.266 -5.758 1 97.5 388 PRO B O 1
ATOM 6406 N N . ARG B 1 389 ? -18.312 18.266 -4.809 1 97.94 389 ARG B N 1
ATOM 6407 C CA . ARG B 1 389 ? -16.875 18.047 -4.68 1 97.94 389 ARG B CA 1
ATOM 6408 C C . ARG B 1 389 ? -16.578 16.875 -3.74 1 97.94 389 ARG B C 1
ATOM 6410 O O . ARG B 1 389 ? -15.781 15.992 -4.07 1 97.94 389 ARG B O 1
ATOM 6417 N N . TYR B 1 390 ? -17.266 16.906 -2.654 1 98.31 390 TYR B N 1
ATOM 6418 C CA . TYR B 1 390 ? -17.062 15.844 -1.673 1 98.31 390 TYR B CA 1
ATOM 6419 C C . TYR B 1 390 ? -17.484 14.492 -2.234 1 98.31 390 TYR B C 1
ATOM 6421 O O . TYR B 1 390 ? -16.781 13.5 -2.074 1 98.31 390 TYR B O 1
ATOM 6429 N N . ARG B 1 391 ? -18.594 14.406 -2.836 1 98.44 391 ARG B N 1
ATOM 6430 C CA . ARG B 1 391 ? -19.109 13.156 -3.393 1 98.44 391 ARG B CA 1
ATOM 6431 C C . ARG B 1 391 ? -18.109 12.547 -4.375 1 98.44 391 ARG B C 1
ATOM 6433 O O . ARG B 1 391 ? -17.922 11.328 -4.402 1 98.44 391 ARG B O 1
ATOM 6440 N N . LYS B 1 392 ? -17.5 13.398 -5.168 1 98.31 392 LYS B N 1
ATOM 6441 C CA . LYS B 1 392 ? -16.5 12.906 -6.121 1 98.31 392 LYS B CA 1
ATOM 6442 C C . LYS B 1 392 ? -15.32 12.273 -5.398 1 98.31 392 LYS B C 1
ATOM 6444 O O . LYS B 1 392 ? -14.836 11.211 -5.801 1 98.31 392 LYS B O 1
ATOM 6449 N N . HIS B 1 393 ? -14.836 12.898 -4.324 1 98.62 393 HIS B N 1
ATOM 6450 C CA . HIS B 1 393 ? -13.688 12.398 -3.568 1 98.62 393 HIS B CA 1
ATOM 6451 C C . HIS B 1 393 ? -14.039 11.117 -2.826 1 98.62 393 HIS B C 1
ATOM 6453 O O . HIS B 1 393 ? -13.336 10.109 -2.949 1 98.62 393 HIS B O 1
ATOM 6459 N N . ILE B 1 394 ? -15.188 11.148 -2.107 1 98.75 394 ILE B N 1
ATOM 6460 C CA . ILE B 1 394 ? -15.484 10.078 -1.162 1 98.75 394 ILE B CA 1
ATOM 6461 C C . ILE B 1 394 ? -15.781 8.789 -1.921 1 98.75 394 ILE B C 1
ATOM 6463 O O . ILE B 1 394 ? -15.461 7.695 -1.445 1 98.75 394 ILE B O 1
ATOM 6467 N N . GLN B 1 395 ? -16.312 8.891 -3.125 1 98.31 395 GLN B N 1
ATOM 6468 C CA . GLN B 1 395 ? -16.703 7.723 -3.91 1 98.31 395 GLN B CA 1
ATOM 6469 C C . GLN B 1 395 ? -15.484 6.973 -4.426 1 98.31 395 GLN B C 1
ATOM 6471 O O . GLN B 1 395 ? -15.57 5.789 -4.754 1 98.31 395 GLN B O 1
ATOM 6476 N N . VAL B 1 396 ? -14.32 7.625 -4.488 1 97.88 396 VAL B N 1
ATOM 6477 C CA . VAL B 1 396 ? -13.117 6.91 -4.895 1 97.88 396 VAL B CA 1
ATOM 6478 C C . VAL B 1 396 ? -12.312 6.508 -3.656 1 97.88 396 VAL B C 1
ATOM 6480 O O . VAL B 1 396 ? -11.602 5.5 -3.67 1 97.88 396 VAL B O 1
ATOM 6483 N N . ILE B 1 397 ? -12.469 7.219 -2.57 1 98.5 397 ILE B N 1
ATOM 6484 C CA . ILE B 1 397 ? -11.672 6.992 -1.371 1 98.5 397 ILE B CA 1
ATOM 6485 C C . ILE B 1 397 ? -12.188 5.758 -0.634 1 98.5 397 ILE B C 1
ATOM 6487 O O . ILE B 1 397 ? -11.406 4.953 -0.126 1 98.5 397 ILE B O 1
ATOM 6491 N N . LEU B 1 398 ? -13.523 5.57 -0.598 1 98.44 398 LEU B N 1
ATOM 6492 C CA . LEU B 1 398 ? -14.086 4.492 0.207 1 98.44 398 LEU B CA 1
ATOM 6493 C C . LEU B 1 398 ? -13.68 3.131 -0.342 1 98.44 398 LEU B C 1
ATOM 6495 O O . LEU B 1 398 ? -13.188 2.281 0.401 1 98.44 398 LEU B O 1
ATOM 6499 N N . PRO B 1 399 ? -13.805 2.893 -1.693 1 98 399 PRO B N 1
ATOM 6500 C CA . PRO B 1 399 ? -13.312 1.612 -2.201 1 98 399 PRO B CA 1
ATOM 6501 C C . PRO B 1 399 ? -11.812 1.434 -1.981 1 98 399 PRO B C 1
ATOM 6503 O O . PRO B 1 399 ? -11.344 0.318 -1.731 1 98 399 PRO B O 1
ATOM 6506 N N . TRP B 1 400 ? -11.07 2.498 -2.109 1 98.31 400 TRP B N 1
ATOM 6507 C CA . TRP B 1 400 ? -9.633 2.459 -1.883 1 98.31 400 TRP B CA 1
ATOM 6508 C C . TRP B 1 400 ? -9.32 2.043 -0.449 1 98.31 400 TRP B C 1
ATOM 6510 O O . TRP B 1 400 ? -8.453 1.196 -0.218 1 98.31 400 TRP B O 1
ATOM 6520 N N . LEU B 1 401 ? -10.008 2.635 0.509 1 98.44 401 LEU B N 1
ATOM 6521 C CA . LEU B 1 401 ? -9.836 2.281 1.914 1 98.44 401 LEU B CA 1
ATOM 6522 C C . LEU B 1 401 ? -10.266 0.838 2.166 1 98.44 401 LEU B C 1
ATOM 6524 O O . LEU B 1 401 ? -9.609 0.117 2.924 1 98.44 401 LEU B O 1
ATOM 6528 N N . LEU B 1 402 ? -11.398 0.468 1.532 1 98.38 402 LEU B N 1
ATOM 6529 C CA . LEU B 1 402 ? -11.891 -0.9 1.651 1 98.38 402 LEU B CA 1
ATOM 6530 C C . LEU B 1 402 ? -10.828 -1.899 1.195 1 98.38 402 LEU B C 1
ATOM 6532 O O . LEU B 1 402 ? -10.539 -2.865 1.903 1 98.38 402 LEU B O 1
ATOM 6536 N N . ASN B 1 403 ? -10.219 -1.666 0.058 1 98.44 403 ASN B N 1
ATOM 6537 C CA . ASN B 1 403 ? -9.242 -2.57 -0.539 1 98.44 403 ASN B CA 1
ATOM 6538 C C . ASN B 1 403 ? -7.949 -2.621 0.277 1 98.44 403 ASN B C 1
ATOM 6540 O O . ASN B 1 403 ? -7.125 -3.518 0.089 1 98.44 403 ASN B O 1
ATOM 6544 N N . ARG B 1 404 ? -7.77 -1.729 1.234 1 98 404 ARG B N 1
ATOM 6545 C CA . ARG B 1 404 ? -6.559 -1.643 2.041 1 98 404 ARG B CA 1
ATOM 6546 C C . ARG B 1 404 ? -6.812 -2.121 3.467 1 98 404 ARG B C 1
ATOM 6548 O O . ARG B 1 404 ? -5.934 -2.021 4.328 1 98 404 ARG B O 1
ATOM 6555 N N . GLY B 1 405 ? -8.047 -2.529 3.75 1 97.56 405 GLY B N 1
ATOM 6556 C CA . GLY B 1 405 ? -8.391 -3.094 5.047 1 97.56 405 GLY B CA 1
ATOM 6557 C C . GLY B 1 405 ? -8.68 -2.041 6.098 1 97.56 405 GLY B C 1
ATOM 6558 O O . GLY B 1 405 ? -8.766 -2.352 7.289 1 97.56 405 GLY B O 1
ATOM 6559 N N . ALA B 1 406 ? -8.852 -0.794 5.668 1 97.06 406 ALA B N 1
ATOM 6560 C CA . ALA B 1 406 ? -9.039 0.318 6.598 1 97.06 406 ALA B CA 1
ATOM 6561 C C . ALA B 1 406 ? -10.414 0.264 7.25 1 97.06 406 ALA B C 1
ATOM 6563 O O . ALA B 1 406 ? -10.641 0.879 8.297 1 97.06 406 ALA B O 1
ATOM 6564 N N . LEU B 1 407 ? -11.359 -0.461 6.582 1 96.69 407 LEU B N 1
ATOM 6565 C CA . LEU B 1 407 ? -12.734 -0.523 7.082 1 96.69 407 LEU B CA 1
ATOM 6566 C C . LEU B 1 407 ? -12.969 -1.815 7.859 1 96.69 407 LEU B C 1
ATOM 6568 O O . LEU B 1 407 ? -14.094 -2.084 8.297 1 96.69 407 LEU B O 1
ATOM 6572 N N . ASP B 1 408 ? -11.891 -2.633 8 1 91.31 408 ASP B N 1
ATOM 6573 C CA . ASP B 1 408 ? -12.031 -3.9 8.711 1 91.31 408 ASP B CA 1
ATOM 6574 C C . ASP B 1 408 ? -12.188 -3.676 10.219 1 91.31 408 ASP B C 1
ATOM 6576 O O . ASP B 1 408 ? -11.516 -2.816 10.789 1 91.31 408 ASP B O 1
ATOM 6580 N N . VAL B 1 409 ? -13.18 -4.363 10.82 1 83.06 409 VAL B N 1
ATOM 6581 C CA . VAL B 1 409 ? -13.445 -4.25 12.25 1 83.06 409 VAL B CA 1
ATOM 6582 C C . VAL B 1 409 ? -13 -5.527 12.961 1 83.06 409 VAL B C 1
ATOM 6584 O O . VAL B 1 409 ? -13.336 -6.633 12.523 1 83.06 409 VAL B O 1
ATOM 6587 N N . ASN B 1 410 ? -11.688 -5.723 13.438 1 62.31 410 ASN B N 1
ATOM 6588 C CA . ASN B 1 410 ? -11.281 -6.922 14.164 1 62.31 410 ASN B CA 1
ATOM 6589 C C . ASN B 1 410 ? -12.008 -7.035 15.5 1 62.31 410 ASN B C 1
ATOM 6591 O O . ASN B 1 410 ? -12.375 -6.027 16.109 1 62.31 410 ASN B O 1
#

Sequence (820 aa):
MAAGKIPDWVTAELFEDVLKSNVDGYAKVRNFKPEIGSAAGDNYATIMLRVKIEVELQDGTTKEVSYMVKLPHQQEIYKEMMKHTDIFEIERTMYNQVVPEMEALYKAAGVEVTFGAKSYELKNAQTEYIALEDLCIKGFKNANRLEGLDQAHSERVLRKLAQWHAATAVRVATKGQYPEIVLRGFFKEENRPMMNDMMDGMGKVFLKCCATYDGNEAYIEQVKAIKPVVIDELFKMCVVDPTEFNALNHGDTWSNNIMFQYDESGTIKEVYMVDFQVSKYGTVAQDLFYFLISSTKLEDKLSKFDYYVKVYHDNLVEHLKILKYSKPLPSLRDIHKSLFKYGTFAYSVATGVMAAVLLDPTENASLENFVGDSAEGVDFQMKMYNNPRYRKHIQVILPWLLNRGALDVNMAAGKIPDWVTAELFEDVLKSNVDGYAKVRNFKPEIGSAAGDNYATIMLRVKIEVELQDGTTKEVSYMVKLPHQQEIYKEMMKHTDIFEIERTMYNQVVPEMEALYKAAGVEVTFGAKSYELKNAQTEYIALEDLCIKGFKNANRLEGLDQAHSERVLRKLAQWHAATAVRVATKGQYPEIVLRGFFKEENRPMMNDMMDGMGKVFLKCCATYDGNEAYIEQVKAIKPVVIDELFKMCVVDPTEFNALNHGDTWSNNIMFQYDESGTIKEVYMVDFQVSKYGTVAQDLFYFLISSTKLEDKLSKFDYYVKVYHDNLVEHLKILKYSKPLPSLRDIHKSLFKYGTFAYSVATGVMAAVLLDPTENASLENFVGDSAEGVDFQMKMYNNPRYRKHIQVILPWLLNRGALDVN

Foldseek 3Di:
DPPDDDDPVPDPLLCVVVCVVPPPQFDAWDDKDKDFDDFFLLDFLWTKIKIWTWTAGNVGDIDIFIKIKTHGDPDPVSVVVCVQFVLLVLQCCCQVPVQVQLQVLQVVLVHGDHAAWHWDDGPPDPHRMTMTGDCVVVAKDFDQQQQFDEDQRLLQLLLSQLSQFLSQLLCCQVPNDDDPSNAQFCLDPVNLVVVLLLLLLLLVLLLVLLVVFPPSVLCSVLSVVCSNCLSVLVSVQLPADPVARKGWGLQQQARSQKIFHADPVRRTDDIHGHSSRRIHIHQNLRNLLNYLLQGHGLVCSPVCSLVSLVSSLVSNQVSNVSSVRPDDRDDSVRSVVVCLSSVLSSVVSLSAVNLSSNADRDPLRYPCLRRHNPPSSSVVSNRSSPPPSSSSSSSVVSVVSVVSCNSPDD/DPPPDDDPVPDPLLCVVVCVVPPPQFDAWDDKDKDFDDFFLLDFLWTKIKIWTWTAGNVGDIDIFIKIKTHGDPDPVSVVVCVQFVLLVLQCCCQVPVQVQLQVLQVVLVHGDHAAWHWDDGPPDPHRMTMTGDCVVVAKDFDQQQQFDEDQRLLQLLLSQLSQFLSQLLCCQVPNDDDPSQAQFCLDPVNLVVVLLLLLLLLVLLLVLLVVFPPSVLCSVLSVVCSNCLSVLVSVQQPADPVARKGWGLQQQARSQKIFHADPVRRTDDIHGHSSRRIHIHQNLRNLLNYLLQGHGLVCSPVCSLVSLVSSLVSNQVSNVSSVRPDDRDDSVRSVVVCLSSVLSSVVSLSAVNLSSNADRDPLRYPCLRRHNDPSSSVVSNRSSPPPSSSSSSSVVSVVSVVSCNSPDD